Protein 8OP4 (pdb70)

B-factor: mean 85.18, std 29.42, range [14.9, 162.56]

InterPro domains:
  IPR001757 P-type ATPase [TIGR01494] (396-518)
  IPR006544 P-type ATPase, subfamily V [PTHR45630] (15-1251)
  IPR006544 P-type ATPase, subfamily V [TIGR01657] (47-1234)
  IPR008250 P-type ATPase, A domain superfamily [SSF81653] (258-396)
  IPR018303 P-type ATPase, phosphorylation site [PS00154] (499-505)
  IPR023214 HAD superfamily [G3DSA:3.40.50.1000] (712-890)
  IPR023298 P-type ATPase, transmembrane domain superfamily [SSF81665] (165-1255)
  IPR023299 P-type ATPase, cytoplasmic domain N [G3DSA:3.40.1110.10] (525-711)
  IPR023299 P-type ATPase, cytoplasmic domain N [SSF81660] (503-721)
  IPR036412 HAD-like superfamily [SSF56784] (493-882)
  IPR044492 P-type ATPase, haloacid dehalogenase domain [SFLDF00027] (479-1041)
  IPR047820 P5A-type ATPase [cd07543] (174-1193)
  IPR057255 P5A-ATPase, transmembrane helical hairpin [PF23143] (19-91)
  IPR059000 P-type ATPase, A domain [PF00122] (262-395)

Solvent-accessible surface area: 48792 Å² total; per-residue (Å²): 50,124,47,1,86,16,118,86,11,111,38,14,16,8,0,83,45,52,86,109,174,97,15,26,40,35,132,38,44,94,112,66,76,76,86,16,86,132,9,85,119,80,116,138,32,50,118,121,152,12,44,40,127,63,84,7,88,38,90,62,69,44,45,72,43,114,79,51,69,22,98,8,28,11,105,82,31,32,75,57,37,8,130,51,28,6,87,114,33,84,46,48,132,48,3,98,20,0,25,0,29,9,44,89,105,8,26,80,29,77,19,6,141,17,80,136,144,89,29,0,1,80,5,24,57,52,50,4,7,21,50,71,168,123,131,3,0,12,24,4,70,10,36,29,53,42,163,111,93,22,52,0,51,88,1,22,111,21,119,7,12,114,39,95,105,85,15,109,117,18,46,137,33,33,24,59,15,54,20,68,8,84,63,25,73,67,96,81,19,52,131,110,36,30,26,39,55,40,28,33,50,31,65,89,18,10,34,14,14,75,72,6,109,0,136,159,41,4,118,25,26,74,80,75,6,67,73,70,21,24,72,16,0,140,38,57,26,107,40,14,72,87,30,88,48,16,18,28,99,64,44,94,12,65,0,15,20,108,48,134,31,42,105,55,78,4,55,53,0,0,9,17,0,5,0,1,8,50,79,12,126,138,144,19,7,3,4,4,5,1,0,0,4,36,5,32,0,3,0,13,16,35,31,44,11,4,39,74,28,7,38,30,0,57,14,1,72,78,43,93,20,90,22,78,2,73,40,132,44,88,2,74,30,5,12,0,44,0,3,1,58,1,21,30,28,44,94,103,88,15,68,20,75,102,14,98,45,128,0,0,10,0,0,0,5,51,0,3,19,21,1,18,1,0,34,50,2,23,55,5,8,61,15,12,54,82,16,35,66,75,80,90,45,5,61,104,1,7,92,58,1,45,87,41,1,102,60,7,7,171,108,1,90,45,18,1,55,151,116,110,76,126,94,14,79,5,62,16,22,6,58,0,0,37,9,22,0,13,0,29,47,0,10,50,21,51,8,37,12,1,26,88,6,42,52,28,0,46,158,74,17,2,60,24,16,19,22,28,39,0,18,44,0,1,66,0,3,0,0,0,0,5,0,46,5,0,0,1,8,64,108,18,88,22,56,0,1,0,2,60,27,9,48,198,90,70,106,80,117,63,7,0,16,40,123,65,38,48,11,85,104,9,25,3,25,4,5,0,0,2,0,0,1,1,27,2,6,60,21,105,148,36,80,48,25,6,43,30,22,8,65,16,2,6,117,20,1,47,8,98,11,23,184,111,38,23,1,50,12,176,132,77,23,2,67,11,55,0,56,12,107,56,42,12,55,113,39,26,55,60,53,43,4,0,0,2,2,14,0,44,2,29,34,92,163,95,23,131,142,17,108,2,2,0,0,0,0,11,6,5,0,9,15,0,5,96,31,17,82,108,60,20,113,63,0,35,45,0,10,30,51,1,0,59,86,3,0,44,7,21,0,0,0,40,30,54,60,38,75,132,37,79,29,32,77,76,183,95,6,60,52,130,52,126,70,1,5,37,104,0,103,36,9,0,0,0,0,0,64,11,41,52,11,136,37,0,78,86,0,0,60,48,0,6,28,2,8,1,10,1,1,0,0,4,23,13,7,10,13,0,0,4,56,7,0,85,76,0,55,3,2,41,56,92,4,0,2,0,4,1,35,90,20,31,128,171,12,38,115,41,0,0,3,24,12,32,92,64,167,69,151,65,96,30,80,25,64,130,92,15,82,93,93,20,20,131,63,50,0,0,0,0,1,0,54,0,4,90,60,0,107,73,67,101,1,31,103,36,0,1,44,70,1,16,0,1,0,24,3,7,33,123,21,0,59,39,0,0,76,2,1,78,103,44,38,7,46,0,0,0,0,0,9,8,56,38,0,46,20,0,1,82,56,4,31,0,0,0,0,0,30,29,33,101,193,97,21,91,11,1,6,2,1,5,0,1,0,55,50,77,38,0,41,0,0,1,12,0,0,27,15,0,2,12,2,9,2,23,9,12,2,27,10,0,0,15,0,0,9,21,1,4,25,1,35,0,3,9,12,0,10,34,68,48,30,44,3,1,30,42,2,20,10,68,6,16,93,26,17,24,78,0,51,129,17,3,81,190,28,169,26,26,162,26,32,24,76,67,7,4,21,27,62,17,77,11,129,4,0,30,15,0,1,68,17,0,18,52,25,5,30,58,15,3,94,114,0,15,114,21,1,62,135,76,57,118,89,189,135,135,47,125,48,9,20,4,0,0,0,0,0,1,0,8,0,12,1,10,3,7,0,0,26,5,0,11,16,11,134,52,22,17,6,40,31,69,91,18,124,60,6,77,135,23,5,56,31,5,38,56,67,2,48,20,0,4,58,53,133,67,94,121,42,0,115,66,6,112,2,31,112,25,90,114,103,3,38,76,59,3,39,75,14,5,82,102,2,80,72,30,0,110,81,45,3,128,68,24,49,147,102,87,23,37,46,156,18,99,68,3,3,96,28,48,104,76,2,74,116,84,22,145,82,53,124,80,96,90,67,144,130,173,190

Foldseek 3Di:
DLAEPDQFWDDKAQWAWDDPCQFQLHPVLVVCVVVVVCLPPPPPNVCVPQNDVLSVVVVVVVSVVVSVVLVLCLQQPVVSVRVGTTHRPRDDVRGFWMWIDTDPQFFDTDTWTWDDVWIWTADLNFIWTADVVSRHTYGDAWQCNDPQFAFCLCVLQLQFDADPVVLVVQCVRQNWFWLDDDQDDLVVLVVSVCSDVLVVLLVVLLVLCVVVVQDLQSVLSVVVSVVVSSVVSVLVSVVSVLLVLAIADWDWWFWQYNLDTDTDTRRGDGFSIKTFDFQDDPPAAAAAKKFFAAWKWFWFACFAFVEGFTFIQDHCQLPDRRDGDDCPPDRVSRMDAGPIGTQGIGRLHNPRDADPDPGTIIGHTRGHLRTPSSVLSSSLPRTGRDLLPFDPQLVVLLVVQLVLLCVLLVVLLVLCVVVPDDPSVSVSLSVSLNSLQRDSCQRVLLVVLLSVLQVVLVVLVKHFRRSVLLLLLQAFAAEEEAVPLAQFALQWAWPAWADQCFQPDDADPLGAHPDGDHLLQADPQLLVLLLFFARWAAGPVGDIGGRSVNVNSCVSSQWDADHSQKIFHDVPQKGWIKHWDAWADDDLVLFKTKTKIFIAIFGPPPGDTWTEIKMKMKGAVLNLLQAEDDRTPCNVVHVLVLLLQLWAKMFMWMDHPPTPDYCDPCNSVPDDDVVRSHHIGGRTMTTIRTHGDPQLLVQLVQQLQALHQYAYAYQGDPNNQVVSCVVSVNFDAFEWEWAFPGSYPVSLPWTWTAGSVRDDTHTDDLQDADDVCCQPRHEYEYEQSSLVVNPPHDNNLVCLLRYRYYYSHALVRLLVSQQSCVVVPRQYEYEERGPSCLSVQVRGSFYEHQNDDDPSHPAHSSHSMYRNYSHSNSSVSSSLSSQVSQLSSLLCLLQSSLLSLLVSVLSSLCSSQPAGADSLLVSVLVVLLVLLCVLLVDFDKDPGHANFRFDSRNPFCLSVQLSVQLSVLLNVLLVVLSVVQCVVPPGDPDHAADQNNQLSSLSSSLSSLLSSQQSRDDDNRGHHCVVSVSSVVSSVVSVCLSLCCLCVVDVVSCVSSVHDDDDNVSSVVSVVSSVVSSVSSNVSSVVSCVPTRGDDRDPSSDDDPVVVVVVVVVVVVVVVVVD

Structure (mmCIF, N/CA/C/O backbone):
data_8OP4
#
_entry.id   8OP4
#
_cell.length_a   1.00
_cell.length_b   1.00
_cell.length_c   1.00
_cell.angle_alpha   90.00
_cell.angle_beta   90.00
_cell.angle_gamma   90.00
#
_symmetry.space_group_name_H-M   'P 1'
#
loop_
_entity.id
_entity.type
_entity.pdbx_description
1 polymer 'Cation-transporting ATPase-like protein'
2 non-polymer 'PHOSPHOAMINOPHOSPHONIC ACID-ADENYLATE ESTER'
3 non-polymer 'MAGNESIUM ION'
#
loop_
_atom_site.group_PDB
_atom_site.id
_atom_site.type_symbol
_atom_site.label_atom_id
_atom_site.label_alt_id
_atom_site.label_comp_id
_atom_site.label_asym_id
_atom_site.label_entity_id
_atom_site.label_seq_id
_atom_site.pdbx_PDB_ins_code
_atom_site.Cartn_x
_atom_site.Cartn_y
_atom_site.Cartn_z
_atom_site.occupancy
_atom_site.B_iso_or_equiv
_atom_site.auth_seq_id
_atom_site.auth_comp_id
_atom_site.auth_asym_id
_atom_site.auth_atom_id
_atom_site.pdbx_PDB_model_num
ATOM 1 N N . ALA A 1 2 ? 166.72736 123.41851 137.95420 1.000 135.74860 2 ALA A N 1
ATOM 2 C CA . ALA A 1 2 ? 166.89147 122.07958 138.50705 1.000 136.43255 2 ALA A CA 1
ATOM 3 C C . ALA A 1 2 ? 166.92500 121.03294 137.39795 1.000 138.11400 2 ALA A C 1
ATOM 4 O O . ALA A 1 2 ? 166.16562 121.12314 136.43530 1.000 138.16386 2 ALA A O 1
ATOM 6 N N . PRO A 1 3 ? 167.81556 120.04361 137.52396 1.000 134.40510 3 PRO A N 1
ATOM 7 C CA . PRO A 1 3 ? 167.85583 118.96678 136.52129 1.000 132.03420 3 PRO A CA 1
ATOM 8 C C . PRO A 1 3 ? 166.67818 118.00913 136.59945 1.000 132.99093 3 PRO A C 1
ATOM 9 O O . PRO A 1 3 ? 166.46307 117.25092 135.64627 1.000 132.42838 3 PRO A O 1
ATOM 13 N N . LEU A 1 4 ? 165.91848 118.00705 137.69919 1.000 127.32331 4 LEU A N 1
ATOM 14 C CA . LEU A 1 4 ? 164.80214 117.07407 137.82466 1.000 125.74657 4 LEU A CA 1
ATOM 15 C C . LEU A 1 4 ? 163.61794 117.49622 136.96222 1.000 126.35593 4 LEU A C 1
ATOM 16 O O . LEU A 1 4 ? 162.96691 116.64992 136.33940 1.000 127.10535 4 LEU A O 1
ATOM 21 N N . VAL A 1 5 ? 163.31500 118.79094 136.91833 1.000 116.36149 5 VAL A N 1
ATOM 22 C CA . VAL A 1 5 ? 162.26335 119.32771 136.06038 1.000 115.10726 5 VAL A CA 1
ATOM 23 C C . VAL A 1 5 ? 162.92277 120.30393 135.09769 1.000 115.61820 5 VAL A C 1
ATOM 24 O O . VAL A 1 5 ? 163.41757 121.35854 135.51514 1.000 118.09893 5 VAL A O 1
ATOM 28 N N . ASP A 1 6 ? 162.92070 119.96457 133.80865 1.000 111.05558 6 ASP A N 1
ATOM 29 C CA . ASP A 1 6 ? 163.63781 120.74122 132.79849 1.000 114.10166 6 ASP A CA 1
ATOM 30 C C . ASP A 1 6 ? 162.67772 121.74502 132.16493 1.000 112.54957 6 ASP A C 1
ATOM 31 O O . ASP A 1 6 ? 162.23496 121.59891 131.02607 1.000 112.08400 6 ASP A O 1
ATOM 36 N N . ASN A 1 7 ? 162.35554 122.78295 132.92889 1.000 111.43947 7 ASN A N 1
ATOM 37 C CA . ASN A 1 7 ? 161.59447 123.92435 132.44983 1.000 112.12875 7 ASN A CA 1
ATOM 38 C C . ASN A 1 7 ? 162.30033 125.21082 132.84969 1.000 111.66476 7 ASN A C 1
ATOM 39 O O . ASN A 1 7 ? 162.97658 125.25490 133.88261 1.000 110.18185 7 ASN A O 1
ATOM 44 N N . PRO A 1 8 ? 162.18065 126.26912 132.03786 1.000 111.11478 8 PRO A N 1
ATOM 45 C CA . PRO A 1 8 ? 162.80725 127.55065 132.40610 1.000 111.48534 8 PRO A CA 1
ATOM 46 C C . PRO A 1 8 ? 162.17854 128.22770 133.61289 1.000 111.15626 8 PRO A C 1
ATOM 47 O O . PRO A 1 8 ? 162.83478 129.07370 134.23234 1.000 112.00470 8 PRO A O 1
ATOM 51 N N . GLN A 1 9 ? 160.94031 127.89133 133.96780 1.000 108.45312 9 GLN A N 1
ATOM 52 C CA . GLN A 1 9 ? 160.24094 128.53871 135.06807 1.000 108.69839 9 GLN A CA 1
ATOM 53 C C . GLN A 1 9 ? 160.25793 127.71471 136.34902 1.000 107.68457 9 GLN A C 1
ATOM 54 O O . GLN A 1 9 ? 159.51291 128.02743 137.28214 1.000 105.50538 9 GLN A O 1
ATOM 60 N N . ILE A 1 10 ? 161.08251 126.67340 136.41673 1.000 107.68121 10 ILE A N 1
ATOM 61 C CA . ILE A 1 10 ? 161.19350 125.82402 137.59742 1.000 107.30677 10 ILE A CA 1
ATOM 62 C C . ILE A 1 10 ? 162.59957 125.97729 138.15915 1.000 109.43785 10 ILE A C 1
ATOM 63 O O . ILE A 1 10 ? 163.58642 125.68231 137.47348 1.000 109.89180 10 ILE A O 1
ATOM 68 N N . LYS A 1 11 ? 162.69028 126.43308 139.40841 1.000 107.81798 11 LYS A N 1
ATOM 69 C CA . LYS A 1 11 ? 163.97753 126.67965 140.05062 1.000 103.47019 11 LYS A CA 1
ATOM 70 C C . LYS A 1 11 ? 164.48381 125.44562 140.79281 1.000 101.99411 11 LYS A C 1
ATOM 71 O O . LYS A 1 11 ? 165.60072 124.98009 140.54747 1.000 105.34666 11 LYS A O 1
ATOM 77 N N . SER A 1 12 ? 163.67455 124.90925 141.70168 1.000 102.84241 12 SER A N 1
ATOM 78 C CA . SER A 1 12 ? 164.06420 123.77209 142.52091 1.000 106.60411 12 SER A CA 1
ATOM 79 C C . SER A 1 12 ? 163.02167 122.67179 142.41351 1.000 107.73683 12 SER A C 1
ATOM 80 O O . SER A 1 12 ? 161.81709 122.93962 142.42063 1.000 110.58139 12 SER A O 1
ATOM 83 N N . ALA A 1 13 ? 163.49447 121.43296 142.32507 1.000 109.59599 13 ALA A N 1
ATOM 84 C CA . ALA A 1 13 ? 162.62604 120.26698 142.29069 1.000 107.94885 13 ALA A CA 1
ATOM 85 C C . ALA A 1 13 ? 163.26045 119.17204 143.12827 1.000 108.25888 13 ALA A C 1
ATOM 86 O O . ALA A 1 13 ? 164.42699 118.82789 142.91949 1.000 111.09355 13 ALA A O 1
ATOM 88 N N . GLU A 1 14 ? 162.49925 118.63138 144.07424 1.000 107.78908 14 GLU A N 1
ATOM 89 C CA . GLU A 1 14 ? 163.03260 117.60578 144.96216 1.000 106.34546 14 GLU A CA 1
ATOM 90 C C . GLU A 1 14 ? 162.00665 116.50001 145.15091 1.000 109.87955 14 GLU A C 1
ATOM 91 O O . GLU A 1 14 ? 160.85969 116.77139 145.50941 1.000 115.42290 14 GLU A O 1
ATOM 97 N N . LEU A 1 15 ? 162.42627 115.25350 144.92973 1.000 108.92363 15 LEU A N 1
ATOM 98 C CA . LEU A 1 15 ? 161.51797 114.10489 144.96282 1.000 108.20507 15 LEU A CA 1
ATOM 99 C C . LEU A 1 15 ? 161.36086 113.60693 146.40101 1.000 111.11688 15 LEU A C 1
ATOM 100 O O . LEU A 1 15 ? 162.12377 112.77829 146.89926 1.000 112.60696 15 LEU A O 1
ATOM 105 N N . LEU A 1 16 ? 160.33106 114.12623 147.06748 1.000 111.66914 16 LEU A N 1
ATOM 106 C CA . LEU A 1 16 ? 160.05226 113.76215 148.44940 1.000 108.32480 16 LEU A CA 1
ATOM 107 C C . LEU A 1 16 ? 159.35034 112.40661 148.53028 1.000 108.84403 16 LEU A C 1
ATOM 108 O O . LEU A 1 16 ? 158.97823 111.79766 147.52330 1.000 111.60329 16 LEU A O 1
ATOM 113 N N . ARG A 1 17 ? 159.17474 111.93751 149.76604 1.000 116.54761 17 ARG A N 1
ATOM 114 C CA . ARG A 1 17 ? 158.35549 110.77530 150.07955 1.000 119.67781 17 ARG A CA 1
ATOM 115 C C . ARG A 1 17 ? 157.62230 111.04684 151.38779 1.000 119.16846 17 ARG A C 1
ATOM 116 O O . ARG A 1 17 ? 158.26915 111.35029 152.40566 1.000 118.05207 17 ARG A O 1
ATOM 124 N N . PRO A 1 18 ? 156.29125 110.95433 151.40801 1.000 122.07987 18 PRO A N 1
ATOM 125 C CA . PRO A 1 18 ? 155.54497 111.28986 152.62736 1.000 121.80309 18 PRO A CA 1
ATOM 126 C C . PRO A 1 18 ? 155.72830 110.24956 153.72270 1.000 124.75513 18 PRO A C 1
ATOM 127 O O . PRO A 1 18 ? 155.85356 109.05148 153.45864 1.000 123.62191 18 PRO A O 1
ATOM 131 N N . LEU A 1 19 ? 155.74422 110.72845 154.96511 1.000 128.71219 19 LEU A N 1
ATOM 132 C CA . LEU A 1 19 ? 155.87339 110.03716 156.23930 1.000 125.44540 19 LEU A CA 1
ATOM 133 C C . LEU A 1 19 ? 154.50563 109.83803 156.88037 1.000 126.05100 19 LEU A C 1
ATOM 134 O O . LEU A 1 19 ? 153.55549 110.55517 156.54504 1.000 125.28287 19 LEU A O 1
ATOM 139 N N . PRO A 1 20 ? 154.36310 108.86407 157.78295 1.000 131.48520 20 PRO A N 1
ATOM 140 C CA . PRO A 1 20 ? 153.12891 108.76995 158.57168 1.000 130.19372 20 PRO A CA 1
ATOM 141 C C . PRO A 1 20 ? 152.97612 109.94813 159.52425 1.000 132.47811 20 PRO A C 1
ATOM 142 O O . PRO A 1 20 ? 153.92551 110.68918 159.79205 1.000 132.69163 20 PRO A O 1
ATOM 146 N N . LEU A 1 21 ? 151.75058 110.11107 160.03435 1.000 133.85413 21 LEU A N 1
ATOM 147 C CA . LEU A 1 21 ? 151.41942 111.26723 160.86461 1.000 132.41672 21 LEU A CA 1
ATOM 148 C C . LEU A 1 21 ? 152.14177 111.22857 162.20745 1.000 130.50910 21 LEU A C 1
ATOM 149 O O . LEU A 1 21 ? 152.42674 112.27637 162.79906 1.000 129.77960 21 LEU A O 1
ATOM 154 N N . TYR A 1 22 ? 152.45846 110.02842 162.69921 1.000 129.88770 22 TYR A N 1
ATOM 155 C CA . TYR A 1 22 ? 153.16558 109.90932 163.96932 1.000 131.24739 22 TYR A CA 1
ATOM 156 C C . TYR A 1 22 ? 154.63488 110.29484 163.85451 1.000 132.35659 22 TYR A C 1
ATOM 157 O O . TYR A 1 22 ? 155.27380 110.57558 164.87488 1.000 131.88764 22 TYR A O 1
ATOM 166 N N . GLN A 1 23 ? 155.18519 110.31582 162.64196 1.000 132.79001 23 GLN A N 1
ATOM 167 C CA . GLN A 1 23 ? 156.57180 110.69759 162.41400 1.000 133.23313 23 GLN A CA 1
ATOM 168 C C . GLN A 1 23 ? 156.72775 112.15272 161.99334 1.000 131.20177 23 GLN A C 1
ATOM 169 O O . GLN A 1 23 ? 157.84277 112.57048 161.66497 1.000 129.72739 23 GLN A O 1
ATOM 175 N N . HIS A 1 24 ? 155.64400 112.92517 161.98430 1.000 121.38017 24 HIS A N 1
ATOM 176 C CA . HIS A 1 24 ? 155.71583 114.32862 161.60417 1.000 120.56339 24 HIS A CA 1
AT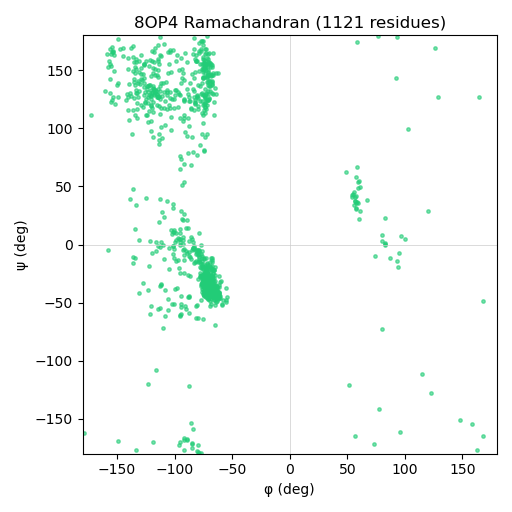OM 177 C C . HIS A 1 24 ? 156.42118 115.14621 162.68072 1.000 122.01555 24 HIS A C 1
ATOM 178 O O . HIS A 1 24 ? 156.30911 114.86907 163.87754 1.000 126.34148 24 HIS A O 1
ATOM 185 N N . ALA A 1 25 ? 157.14680 116.17722 162.24043 1.000 113.29727 25 ALA A N 1
ATOM 186 C CA . ALA A 1 25 ? 157.94907 116.98120 163.15504 1.000 114.93549 25 ALA A CA 1
ATOM 187 C C . ALA A 1 25 ? 157.11912 117.92771 164.01207 1.000 114.57911 25 ALA A C 1
ATOM 188 O O . ALA A 1 25 ? 157.66251 118.51142 164.95516 1.000 115.43594 25 ALA A O 1
ATOM 190 N N . TYR A 1 26 ? 155.83668 118.10904 163.71047 1.000 108.62354 26 TYR A N 1
ATOM 191 C CA . TYR A 1 26 ? 154.93655 118.81464 164.60943 1.000 106.14508 26 TYR A CA 1
ATOM 192 C C . TYR A 1 26 ? 154.16399 117.86171 165.50911 1.000 106.84101 26 TYR A C 1
ATOM 193 O O . TYR A 1 26 ? 153.22794 118.29092 166.19072 1.000 108.51546 26 TYR A O 1
ATOM 202 N N . VAL A 1 27 ? 154.52903 116.57977 165.51789 1.000 116.33577 27 VAL A N 1
ATOM 203 C CA . VAL A 1 27 ? 153.85769 115.59093 166.35209 1.000 117.38367 27 VAL A CA 1
ATOM 204 C C . VAL A 1 27 ? 154.86166 114.93952 167.29481 1.000 118.31890 27 VAL A C 1
ATOM 205 O O . VAL A 1 27 ? 154.71626 115.03471 168.51705 1.000 122.47938 27 VAL A O 1
ATOM 209 N N . TRP A 1 28 ? 155.88832 114.28752 166.73258 1.000 122.35298 28 TRP A N 1
ATOM 210 C CA . TRP A 1 28 ? 156.76739 113.42556 167.52848 1.000 123.48682 28 TRP A CA 1
ATOM 211 C C . TRP A 1 28 ? 157.60297 114.12707 168.61109 1.000 123.69070 28 TRP A C 1
ATOM 212 O O . TRP A 1 28 ? 157.63768 113.59856 169.73785 1.000 125.32652 28 TRP A O 1
ATOM 223 N N . PRO A 1 29 ? 158.28177 115.27562 168.38961 1.000 125.08049 29 PRO A N 1
ATOM 224 C CA . PRO A 1 29 ? 159.08339 115.81199 169.50569 1.000 128.52093 29 PRO A CA 1
ATOM 225 C C . PRO A 1 29 ? 158.23813 116.45430 170.59186 1.000 129.88997 29 PRO A C 1
ATOM 226 O O . PRO A 1 29 ? 158.62642 116.43314 171.76641 1.000 129.89183 29 PRO A O 1
ATOM 230 N N . TYR A 1 30 ? 157.07101 116.98915 170.24412 1.000 122.36193 30 TYR A N 1
ATOM 231 C CA . TYR A 1 30 ? 156.20085 117.56643 171.25657 1.000 118.84936 30 TYR A CA 1
ATOM 232 C C . TYR A 1 30 ? 155.48305 116.48429 172.05202 1.000 119.11270 30 TYR A C 1
ATOM 233 O O . TYR A 1 30 ? 155.25444 116.65761 173.25340 1.000 121.30471 30 TYR A O 1
ATOM 242 N N . VAL A 1 31 ? 155.17189 115.35095 171.41412 1.000 128.03713 31 VAL A N 1
ATOM 243 C CA . VAL A 1 31 ? 154.70810 114.16771 172.13738 1.000 129.39441 31 VAL A CA 1
ATOM 244 C C . VAL A 1 31 ? 155.80880 113.64114 173.05415 1.000 130.07502 31 VAL A C 1
ATOM 245 O O . VAL A 1 31 ? 155.53158 113.18371 174.17150 1.000 129.42386 31 VAL A O 1
ATOM 249 N N . ILE A 1 32 ? 157.07130 113.74072 172.62091 1.000 132.40318 32 ILE A N 1
ATOM 250 C CA . ILE A 1 32 ? 158.20021 113.33633 173.45931 1.000 132.39318 32 ILE A CA 1
ATOM 251 C C . ILE A 1 32 ? 158.32190 114.23612 174.69235 1.000 131.15106 32 ILE A C 1
ATOM 252 O O . ILE A 1 32 ? 158.50676 113.74784 175.81479 1.000 129.73971 32 ILE A O 1
ATOM 257 N N . VAL A 1 33 ? 158.18283 115.55596 174.51734 1.000 135.67009 33 VAL A N 1
ATOM 258 C CA . VAL A 1 33 ? 158.39225 116.47573 175.63951 1.000 137.03799 33 VAL A CA 1
ATOM 259 C C . VAL A 1 33 ? 157.13481 116.76730 176.45409 1.000 135.27788 33 VAL A C 1
ATOM 260 O O . VAL A 1 33 ? 157.22664 117.47710 177.46826 1.000 134.73168 33 VAL A O 1
ATOM 264 N N . TRP A 1 34 ? 155.96651 116.27326 176.03816 1.000 133.30699 34 TRP A N 1
ATOM 265 C CA . TRP A 1 34 ? 154.76675 116.41576 176.86578 1.000 131.51558 34 TRP A CA 1
ATOM 266 C C . TRP A 1 34 ? 154.82275 115.71287 178.23104 1.000 133.01790 34 TRP A C 1
ATOM 267 O O . TRP A 1 34 ? 154.38030 116.33727 179.21367 1.000 132.86493 34 TRP A O 1
ATOM 278 N N . PRO A 1 35 ? 155.29949 114.45680 178.38649 1.000 143.98632 35 PRO A N 1
ATOM 279 C CA . PRO A 1 35 ? 155.38211 113.89607 179.74916 1.000 144.39887 35 PRO A CA 1
ATOM 280 C C . PRO A 1 35 ? 156.39877 114.57504 180.65202 1.000 145.22548 35 PRO A C 1
ATOM 281 O O . PRO A 1 35 ? 156.28671 114.42680 181.87295 1.000 143.74712 35 PRO A O 1
ATOM 285 N N . VAL A 1 36 ? 157.36736 115.31591 180.10438 1.000 150.97500 36 VAL A N 1
ATOM 286 C CA . VAL A 1 36 ? 158.26596 116.11146 180.94083 1.000 151.10097 36 VAL A CA 1
ATOM 287 C C . VAL A 1 36 ? 157.48330 117.20431 181.66228 1.000 150.68153 36 VAL A C 1
ATOM 288 O O . VAL A 1 36 ? 157.58898 117.37003 182.88564 1.000 149.91648 36 VAL A O 1
ATOM 292 N N . PHE A 1 37 ? 156.63890 117.92715 180.91986 1.000 143.31881 37 PHE A N 1
ATOM 293 C CA . PHE A 1 37 ? 155.76982 118.92254 181.53762 1.000 142.31170 37 PHE A CA 1
ATOM 294 C C . PHE A 1 37 ? 154.69876 118.27691 182.40891 1.000 143.36345 37 PHE A C 1
ATOM 295 O O . PHE A 1 37 ? 154.27201 118.87745 183.40033 1.000 144.52996 37 PHE A O 1
ATOM 303 N N . LEU A 1 38 ? 154.26296 117.05942 182.06795 1.000 152.85356 38 LEU A N 1
ATOM 304 C CA . LEU A 1 38 ? 153.28414 116.36381 182.90223 1.000 153.76561 38 LEU A CA 1
ATOM 305 C C . LEU A 1 38 ? 153.87994 115.99439 184.26135 1.000 153.02598 38 LEU A C 1
ATOM 306 O O . LEU A 1 38 ? 153.24887 116.19963 185.30850 1.000 151.04307 38 LEU A O 1
ATOM 311 N N . ARG A 1 39 ? 155.10977 115.46795 184.25960 1.000 153.93720 39 ARG A N 1
ATOM 312 C CA . ARG A 1 39 ? 155.82295 115.15844 185.49476 1.000 155.13233 39 ARG A CA 1
ATOM 313 C C . ARG A 1 39 ? 156.17367 116.42619 186.26674 1.000 155.09060 39 ARG A C 1
ATOM 314 O O . ARG A 1 39 ? 156.25482 116.39869 187.49993 1.000 155.20509 39 ARG A O 1
ATOM 322 N N . VAL A 1 40 ? 156.37724 117.54245 185.56300 1.000 155.11832 40 VAL A N 1
ATOM 323 C CA . VAL A 1 40 ? 156.51014 118.83136 186.23700 1.000 154.56193 40 VAL A CA 1
ATOM 324 C C . VAL A 1 40 ? 155.20146 119.21429 186.92933 1.000 154.37704 40 VAL A C 1
ATOM 325 O O . VAL A 1 40 ? 155.20055 119.65797 188.08553 1.000 153.96209 40 VAL A O 1
ATOM 329 N N . TYR A 1 41 ? 154.06611 118.99455 186.26046 1.000 152.59345 41 TYR A N 1
ATOM 330 C CA . TYR A 1 41 ? 152.80186 119.54052 186.74445 1.000 152.44312 41 TYR A CA 1
ATOM 331 C C . TYR A 1 41 ? 152.19375 118.70640 187.87003 1.000 153.04588 41 TYR A C 1
ATOM 332 O O . TYR A 1 41 ? 152.03876 119.20430 188.99088 1.000 153.76405 41 TYR A O 1
ATOM 341 N N . LEU A 1 42 ? 151.82132 117.44652 187.60023 1.000 157.91577 42 LEU A N 1
ATOM 342 C CA . LEU A 1 42 ? 151.08374 116.69278 188.61932 1.000 157.62285 42 LEU A CA 1
ATOM 343 C C . LEU A 1 42 ? 151.99043 116.22553 189.75369 1.000 158.02673 42 LEU A C 1
ATOM 344 O O . LEU A 1 42 ? 151.61055 116.29711 190.92807 1.000 156.84409 42 LEU A O 1
ATOM 349 N N . THR A 1 43 ? 153.18534 115.74004 189.43213 1.000 159.70278 43 THR A N 1
ATOM 350 C CA . THR A 1 43 ? 154.12760 115.34716 190.47116 1.000 159.05101 43 THR A CA 1
ATOM 351 C C . THR A 1 43 ? 154.75270 116.59754 191.07954 1.000 159.69657 43 THR A C 1
ATOM 352 O O . THR A 1 43 ? 155.22740 117.47915 190.35631 1.000 159.51777 43 THR A O 1
ATOM 356 N N . GLN A 1 44 ? 154.75211 116.67281 192.40976 1.000 160.14510 44 GLN A N 1
ATOM 357 C CA . GLN A 1 44 ? 155.19381 117.86679 193.11929 1.000 159.30650 44 GLN A CA 1
ATOM 358 C C . GLN A 1 44 ? 156.72117 117.95291 193.13020 1.000 159.58372 44 GLN A C 1
ATOM 359 O O . GLN A 1 44 ? 157.41726 117.14025 192.51228 1.000 159.16323 44 GLN A O 1
ATOM 365 N N . GLU A 1 45 ? 157.22943 119.01709 193.78382 1.000 160.40308 45 GLU A N 1
ATOM 366 C CA . GLU A 1 45 ? 158.62130 119.46528 193.95622 1.000 160.90145 45 GLU A CA 1
ATOM 367 C C . GLU A 1 45 ? 159.15837 120.07835 192.65211 1.000 161.62915 45 GLU A C 1
ATOM 368 O O . GLU A 1 45 ? 160.18475 120.76786 192.64751 1.000 160.54918 45 GLU A O 1
ATOM 374 N N . LEU A 1 46 ? 158.41013 119.93527 191.55584 1.000 162.56306 46 LEU A N 1
ATOM 375 C CA . LEU A 1 46 ? 158.71297 120.67711 190.33906 1.000 161.79927 46 LEU A CA 1
ATOM 376 C C . LEU A 1 46 ? 157.65760 121.74082 190.06999 1.000 161.41914 46 LEU A C 1
ATOM 377 O O . LEU A 1 46 ? 157.74760 122.46629 189.07293 1.000 161.62848 46 LEU A O 1
ATOM 382 N N . TYR A 1 47 ? 156.64846 121.83562 190.94065 1.000 153.70606 47 TYR A N 1
ATOM 383 C CA . TYR A 1 47 ? 155.64906 122.89154 190.81918 1.000 153.59716 47 TYR A CA 1
ATOM 384 C C . TYR A 1 47 ? 156.24583 124.25180 191.15789 1.000 153.81103 47 TYR A C 1
ATOM 385 O O . TYR A 1 47 ? 155.85767 125.27044 190.57670 1.000 151.55752 47 TYR A O 1
ATOM 394 N N . ASP A 1 48 ? 157.18294 124.29116 192.10213 1.000 161.67831 48 ASP A N 1
ATOM 395 C CA . ASP A 1 48 ? 157.86165 125.52452 192.47426 1.000 161.68758 48 ASP A CA 1
ATOM 396 C C . ASP A 1 48 ? 159.28038 125.60886 191.92772 1.000 160.03471 48 ASP A C 1
ATOM 397 O O . ASP A 1 48 ? 159.94434 126.63171 192.12199 1.000 159.44710 48 ASP A O 1
ATOM 402 N N . LYS A 1 49 ? 159.76093 124.56158 191.25465 1.000 155.25705 49 LYS A N 1
ATOM 403 C CA . LYS A 1 49 ? 161.11708 124.55412 190.72018 1.000 156.38432 49 LYS A CA 1
ATOM 404 C C . LYS A 1 49 ? 161.27700 125.43413 189.48667 1.000 156.24620 49 LYS A C 1
ATOM 405 O O . LYS A 1 49 ? 162.25836 126.18157 189.40550 1.000 155.11942 49 LYS A O 1
ATOM 411 N N . TYR A 1 50 ? 160.33595 125.38849 188.54358 1.000 151.01124 50 TYR A N 1
ATOM 412 C CA . TYR A 1 50 ? 160.50608 126.09849 187.28150 1.000 150.47466 50 TYR A CA 1
ATOM 413 C C . TYR A 1 50 ? 159.37186 127.08115 187.01521 1.000 151.05785 50 TYR A C 1
ATOM 414 O O . TYR A 1 50 ? 159.60642 128.17978 186.50204 1.000 150.50128 50 TYR A O 1
ATOM 423 N N . ILE A 1 51 ? 158.14206 126.70039 187.35638 1.000 149.04409 51 ILE A N 1
ATOM 424 C CA . ILE A 1 51 ? 156.98916 127.54751 187.05844 1.000 149.11546 51 ILE A CA 1
ATOM 425 C C . ILE A 1 51 ? 156.63277 128.43064 188.25355 1.000 150.02520 51 ILE A C 1
ATOM 426 O O . ILE A 1 51 ? 156.64386 129.66322 188.15351 1.000 150.51621 51 ILE A O 1
ATOM 431 N N . GLY A 1 52 ? 156.32020 127.82431 189.39791 1.000 152.36348 52 GLY A N 1
ATOM 432 C CA . GLY A 1 52 ? 156.11876 128.54808 190.63393 1.000 152.19901 52 GLY A CA 1
ATOM 433 C C . GLY A 1 52 ? 154.68207 128.92080 190.94422 1.000 152.70457 52 GLY A C 1
ATOM 434 O O . GLY A 1 52 ? 154.37465 129.20555 192.10745 1.000 153.53993 52 GLY A O 1
ATOM 435 N N . ALA A 1 53 ? 153.79643 128.92249 189.94955 1.000 150.39692 53 ALA A N 1
ATOM 436 C CA . ALA A 1 53 ? 152.41759 129.33874 190.17188 1.000 149.80377 53 ALA A CA 1
ATOM 437 C C . ALA A 1 53 ? 151.52202 128.69435 189.12548 1.000 150.39002 53 ALA A C 1
ATOM 438 O O . ALA A 1 53 ? 151.99248 128.20130 188.09704 1.000 151.79122 53 ALA A O 1
ATOM 440 N N . GLN A 1 54 ? 150.21478 128.70697 189.40556 1.000 141.66976 54 GLN A N 1
ATOM 441 C CA . GLN A 1 54 ? 149.25289 128.16823 188.44934 1.000 141.88399 54 GLN A CA 1
ATOM 442 C C . GLN A 1 54 ? 149.05555 129.10490 187.26216 1.000 140.80503 54 GLN A C 1
ATOM 443 O O . GLN A 1 54 ? 148.69772 128.64928 186.16933 1.000 139.50128 54 GLN A O 1
ATOM 449 N N . GLU A 1 55 ? 149.29407 130.40681 187.44676 1.000 134.69020 55 GLU A N 1
ATOM 450 C CA . GLU A 1 55 ? 149.27322 131.32255 186.31181 1.000 134.61298 55 GLU A CA 1
ATOM 451 C C . GLU A 1 55 ? 150.48684 131.10346 185.41860 1.000 135.01525 55 GLU A C 1
ATOM 452 O O . GLU A 1 55 ? 150.38333 131.18064 184.18912 1.000 136.64840 55 GLU A O 1
ATOM 458 N N . TRP A 1 56 ? 151.64157 130.80354 186.02082 1.000 129.87571 56 TRP A N 1
ATOM 459 C CA . TRP A 1 56 ? 152.80531 130.39516 185.24133 1.000 130.72329 56 TRP A CA 1
ATOM 460 C C . TRP A 1 56 ? 152.57781 129.04790 184.56644 1.000 132.45540 56 TRP A C 1
ATOM 461 O O . TRP A 1 56 ? 153.09143 128.81359 183.46599 1.000 130.98087 56 TRP A O 1
ATOM 472 N N . THR A 1 57 ? 151.80704 128.16107 185.20635 1.000 137.59989 57 THR A N 1
ATOM 473 C CA . THR A 1 57 ? 151.42639 126.89814 184.57886 1.000 133.91867 57 THR A CA 1
ATOM 474 C C . THR A 1 57 ? 150.54821 127.13341 183.35547 1.000 134.53576 57 THR A C 1
ATOM 475 O O . THR A 1 57 ? 150.73325 126.48908 182.31555 1.000 136.13856 57 THR A O 1
ATOM 479 N N . PHE A 1 58 ? 149.59713 128.06776 183.45946 1.000 124.22430 58 PHE A N 1
ATOM 480 C CA . PHE A 1 58 ? 148.76198 128.42203 182.31459 1.000 122.73215 58 PHE A CA 1
ATOM 481 C C . PHE A 1 58 ? 149.57928 129.08980 181.21466 1.000 119.39037 58 PHE A C 1
ATOM 482 O O . PHE A 1 58 ? 149.32069 128.86994 180.02576 1.000 122.48260 58 PHE A O 1
ATOM 490 N N . VAL A 1 59 ? 150.57495 129.89565 181.59857 1.000 117.75204 59 VAL A N 1
ATOM 491 C CA . VAL A 1 59 ? 151.47591 130.52234 180.63139 1.000 121.47545 59 VAL A CA 1
ATOM 492 C C . VAL A 1 59 ? 152.28197 129.46407 179.88190 1.000 123.24632 59 VAL A C 1
ATOM 493 O O . VAL A 1 59 ? 152.41915 129.52356 178.65304 1.000 123.14750 59 VAL A O 1
ATOM 497 N N . TRP A 1 60 ? 152.78868 128.45790 180.60253 1.000 126.40757 60 TRP A N 1
ATOM 498 C CA . TRP A 1 60 ? 153.55841 127.39196 179.96338 1.000 125.28822 60 TRP A CA 1
ATOM 499 C C . TRP A 1 60 ? 152.67781 126.50887 179.08201 1.000 125.23084 60 TRP A C 1
ATOM 500 O O . TRP A 1 60 ? 153.11887 126.05750 178.01821 1.000 125.50009 60 TRP A O 1
ATOM 511 N N . ILE A 1 61 ? 151.43081 126.26337 179.50264 1.000 116.30466 61 ILE A N 1
ATOM 512 C CA . ILE A 1 61 ? 150.48334 125.50116 178.68674 1.000 110.76612 61 ILE A CA 1
ATOM 513 C C . ILE A 1 61 ? 150.16350 126.25070 177.39626 1.000 109.51145 61 ILE A C 1
ATOM 514 O O . ILE A 1 61 ? 150.15165 125.66279 176.30281 1.000 111.86733 61 ILE A O 1
ATOM 519 N N . ILE A 1 62 ? 149.93840 127.56600 177.50425 1.000 102.93125 62 ILE A N 1
ATOM 520 C CA . ILE A 1 62 ? 149.66493 128.40625 176.34044 1.000 103.34805 62 ILE A CA 1
ATOM 521 C C . ILE A 1 62 ? 150.87434 128.44559 175.41137 1.000 105.33477 62 ILE A C 1
ATOM 522 O O . ILE A 1 62 ? 150.73155 128.36959 174.18608 1.000 110.48947 62 ILE A O 1
ATOM 527 N N . SER A 1 63 ? 152.08316 128.49946 175.98158 1.000 103.09119 63 SER A N 1
ATOM 528 C CA . SER A 1 63 ? 153.30219 128.51600 175.17441 1.000 105.91074 63 SER A CA 1
ATOM 529 C C . SER A 1 63 ? 153.52179 127.19405 174.44108 1.000 107.14306 63 SER A C 1
ATOM 530 O O . SER A 1 63 ? 153.92133 127.19295 173.27104 1.000 106.63137 63 SER A O 1
ATOM 533 N N . ILE A 1 64 ? 153.25526 126.06284 175.10343 1.000 103.83866 64 ILE A N 1
ATOM 534 C CA . ILE A 1 64 ? 153.42464 124.75850 174.46191 1.000 102.44363 64 ILE A CA 1
ATOM 535 C C . ILE A 1 64 ? 152.38879 124.55831 173.35604 1.000 99.19853 64 ILE A C 1
ATOM 536 O O . ILE A 1 64 ? 152.71935 124.09053 172.25553 1.000 102.52088 64 ILE A O 1
ATOM 541 N N . VAL A 1 65 ? 151.13289 124.94244 173.61536 1.000 91.82341 65 VAL A N 1
ATOM 542 C CA . VAL A 1 65 ? 150.07897 124.85115 172.60467 1.000 90.82905 65 VAL A CA 1
ATOM 543 C C . VAL A 1 65 ? 150.36860 125.78256 171.42690 1.000 92.59937 65 VAL A C 1
ATOM 544 O O . VAL A 1 65 ? 150.17356 125.40482 170.26102 1.000 98.29991 65 VAL A O 1
ATOM 548 N N . THR A 1 66 ? 150.88520 126.98340 171.70725 1.000 91.39643 66 THR A N 1
ATOM 549 C CA . THR A 1 66 ? 151.27761 127.94053 170.67990 1.000 93.51291 66 THR A CA 1
ATOM 550 C C . THR A 1 66 ? 152.42425 127.40907 169.82656 1.000 94.60014 66 THR A C 1
ATOM 551 O O . THR A 1 66 ? 152.39066 127.53725 168.59973 1.000 99.66195 66 THR A O 1
ATOM 555 N N . PHE A 1 67 ? 153.41836 126.76792 170.44938 1.000 92.21307 67 PHE A N 1
ATOM 556 C CA . PHE A 1 67 ? 154.52378 126.19449 169.68534 1.000 94.89314 67 PHE A CA 1
ATOM 557 C C . PHE A 1 67 ? 154.06765 125.01359 168.83429 1.000 98.89541 67 PHE A C 1
ATOM 558 O O . PHE A 1 67 ? 154.54201 124.84002 167.70458 1.000 99.85608 67 PHE A O 1
ATOM 566 N N . GLN A 1 68 ? 153.12925 124.20761 169.34684 1.000 95.49814 68 GLN A N 1
ATOM 567 C CA . GLN A 1 68 ? 152.60258 123.09181 168.56116 1.000 91.39616 68 GLN A CA 1
ATOM 568 C C . GLN A 1 68 ? 151.80309 123.58210 167.35744 1.000 89.55729 68 GLN A C 1
ATOM 569 O O . GLN A 1 68 ? 151.99778 123.09845 166.23234 1.000 93.74630 68 GLN A O 1
ATOM 575 N N . THR A 1 69 ? 150.93431 124.57631 167.55965 1.000 76.96923 69 THR A N 1
ATOM 576 C CA . THR A 1 69 ? 150.15022 125.07931 166.43668 1.000 78.63378 69 THR A CA 1
ATOM 577 C C . THR A 1 69 ? 151.00945 125.91007 165.48506 1.000 85.53458 69 THR A C 1
ATOM 578 O O . THR A 1 69 ? 150.71623 125.97797 164.28949 1.000 92.48418 69 THR A O 1
ATOM 582 N N . LEU A 1 70 ? 152.11979 126.47844 165.96980 1.000 85.98273 70 LEU A N 1
ATOM 583 C CA . LEU A 1 70 ? 153.03915 127.17441 165.07702 1.000 86.05243 70 LEU A CA 1
ATOM 584 C C . LEU A 1 70 ? 153.83630 126.19683 164.22819 1.000 86.12430 70 LEU A C 1
ATOM 585 O O . LEU A 1 70 ? 154.06719 126.45607 163.04229 1.000 89.83732 70 LEU A O 1
ATOM 590 N N . THR A 1 71 ? 154.24871 125.06671 164.81004 1.000 83.97130 71 THR A N 1
ATOM 591 C CA . THR A 1 71 ? 154.91572 124.03056 164.02980 1.000 84.07141 71 THR A CA 1
ATOM 592 C C . THR A 1 71 ? 153.95395 123.38552 163.03825 1.000 85.88408 71 THR A C 1
ATOM 593 O O . THR A 1 71 ? 154.37508 122.90516 161.98040 1.000 89.34397 71 THR A O 1
ATOM 597 N N . TRP A 1 72 ? 152.65740 123.36787 163.35874 1.000 79.11499 72 TRP A N 1
ATOM 598 C CA . TRP A 1 72 ? 151.68018 122.88543 162.38649 1.000 76.95014 72 TRP A CA 1
ATOM 599 C C . TRP A 1 72 ? 151.45003 123.90199 161.26940 1.000 76.29056 72 TRP A C 1
ATOM 600 O O . TRP A 1 72 ? 151.32831 123.52439 160.09866 1.000 82.68688 72 TRP A O 1
ATOM 611 N N . LEU A 1 73 ? 151.39627 125.19527 161.60651 1.000 70.24895 73 LEU A N 1
ATOM 612 C CA . LEU A 1 73 ? 151.10725 126.21903 160.60393 1.000 67.11506 73 LEU A CA 1
ATOM 613 C C . LEU A 1 73 ? 152.32428 126.52576 159.73712 1.000 71.91865 73 LEU A C 1
ATOM 614 O O . LEU A 1 73 ? 152.18667 127.09818 158.64712 1.000 82.95463 73 LEU A O 1
ATOM 619 N N . CYS A 1 74 ? 153.52525 126.17597 160.20933 1.000 77.20792 74 CYS A N 1
ATOM 620 C CA . CYS A 1 74 ? 154.72140 126.37720 159.39627 1.000 76.65561 74 CYS A CA 1
ATOM 621 C C . CYS A 1 74 ? 154.76682 125.39929 158.23035 1.000 81.03706 74 CYS A C 1
ATOM 622 O O . CYS A 1 74 ? 155.41926 125.66337 157.21436 1.000 88.16562 74 CYS A O 1
ATOM 625 N N . THR A 1 75 ? 154.06225 124.27126 158.34835 1.000 78.92381 75 THR A N 1
ATOM 626 C CA . THR A 1 75 ? 153.91153 123.36798 157.21439 1.000 77.73289 75 THR A CA 1
ATOM 627 C C . THR A 1 75 ? 152.86030 123.85682 156.22956 1.000 78.32253 75 THR A C 1
ATOM 628 O O . THR A 1 75 ? 152.66059 123.22538 155.18832 1.000 82.56658 75 THR A O 1
ATOM 632 N N . HIS A 1 76 ? 152.16388 124.94665 156.54015 1.000 72.19660 76 HIS A N 1
ATOM 633 C CA . HIS A 1 76 ? 151.13540 125.46355 155.65472 1.000 74.53716 76 HIS A CA 1
ATOM 634 C C . HIS A 1 76 ? 151.48674 126.80921 155.03779 1.000 74.64074 76 HIS A C 1
ATOM 635 O O . HIS A 1 76 ? 151.11979 127.05164 153.88413 1.000 75.44690 76 HIS A O 1
ATOM 642 N N . TRP A 1 77 ? 152.17616 127.68992 155.76373 1.000 75.18773 77 TRP A N 1
ATOM 643 C CA . TRP A 1 77 ? 152.56822 128.97339 155.19720 1.000 73.78569 77 TRP A CA 1
ATOM 644 C C . TRP A 1 77 ? 154.00473 128.99881 154.69159 1.000 75.16939 77 TRP A C 1
ATOM 645 O O . TRP A 1 77 ? 154.51045 130.07601 154.36026 1.000 77.25938 77 TRP A O 1
ATOM 656 N N . SER A 1 78 ? 154.67314 127.84985 154.62296 1.000 83.23843 78 SER A N 1
ATOM 657 C CA . SER A 1 78 ? 155.99918 127.77800 154.02429 1.000 83.77634 78 SER A CA 1
ATOM 658 C C . SER A 1 78 ? 156.18082 126.40017 153.40945 1.000 87.98974 78 SER A C 1
ATOM 659 O O . SER A 1 78 ? 155.98299 125.38636 154.08451 1.000 88.87807 78 SER A O 1
ATOM 662 N N . VAL A 1 79 ? 156.54889 126.37561 152.12806 1.000 95.83074 79 VAL A N 1
ATOM 663 C CA . VAL A 1 79 ? 156.69467 125.11783 151.39977 1.000 97.17195 79 VAL A CA 1
ATOM 664 C C . VAL A 1 79 ? 157.93419 124.35142 151.86828 1.000 97.75691 79 VAL A C 1
ATOM 665 O O . VAL A 1 79 ? 157.90032 123.12106 152.02693 1.000 96.90450 79 VAL A O 1
ATOM 669 N N . ASN A 1 80 ? 159.03445 125.06547 152.13130 1.000 99.14053 80 ASN A N 1
ATOM 670 C CA . ASN A 1 80 ? 160.27254 124.41117 152.54535 1.000 96.36231 80 ASN A CA 1
ATOM 671 C C . ASN A 1 80 ? 160.15179 123.85221 153.95626 1.000 95.58984 80 ASN A C 1
ATOM 672 O O . ASN A 1 80 ? 160.65250 122.76074 154.24942 1.000 93.23603 80 ASN A O 1
ATOM 677 N N . LEU A 1 81 ? 159.46412 124.57912 154.84072 1.000 91.30585 81 LEU A N 1
ATOM 678 C CA . LEU A 1 81 ? 159.19776 124.05023 156.17354 1.000 91.73296 81 LEU A CA 1
ATOM 679 C C . LEU A 1 81 ? 158.21681 122.88643 156.12684 1.000 88.91978 81 LEU A C 1
ATOM 680 O O . LEU A 1 81 ? 158.29165 121.98742 156.96939 1.000 91.39529 81 LEU A O 1
ATOM 685 N N . ASN A 1 82 ? 157.30739 122.87598 155.14554 1.000 85.77828 82 ASN A N 1
ATOM 686 C CA . ASN A 1 82 ? 156.44142 121.71631 154.93951 1.000 90.28957 82 ASN A CA 1
ATOM 687 C C . ASN A 1 82 ? 157.24430 120.48682 154.53830 1.000 91.99739 82 ASN A C 1
ATOM 688 O O . ASN A 1 82 ? 157.00493 119.38737 155.05340 1.000 91.69855 82 ASN A O 1
ATOM 693 N N . ALA A 1 83 ? 158.20650 120.65772 153.62814 1.000 99.52840 83 ALA A N 1
ATOM 694 C CA . ALA A 1 83 ? 159.05440 119.53806 153.23212 1.000 97.13149 83 ALA A CA 1
ATOM 695 C C . ALA A 1 83 ? 159.99453 119.11342 154.35410 1.000 99.97812 83 ALA A C 1
ATOM 696 O O . ALA A 1 83 ? 160.38771 117.94500 154.41964 1.000 97.71512 83 ALA A O 1
ATOM 698 N N . LEU A 1 84 ? 160.37558 120.04268 155.23282 1.000 101.94484 84 LEU A N 1
ATOM 699 C CA . LEU A 1 84 ? 161.22572 119.68049 156.36307 1.000 98.45017 84 LEU A CA 1
ATOM 700 C C . LEU A 1 84 ? 160.44241 118.94546 157.44548 1.000 96.53497 84 LEU A C 1
ATOM 701 O O . LEU A 1 84 ? 160.95689 118.00136 158.05597 1.000 96.47923 84 LEU A O 1
ATOM 706 N N . PHE A 1 85 ? 159.20016 119.35871 157.69925 1.000 95.02533 85 PHE A N 1
ATOM 707 C CA . PHE A 1 85 ? 158.44822 118.87129 158.84574 1.000 95.48142 85 PHE A CA 1
ATOM 708 C C . PHE A 1 85 ? 157.49381 117.73047 158.51933 1.000 97.37298 85 PHE A C 1
ATOM 709 O O . PHE A 1 85 ? 156.99816 117.08355 159.44752 1.000 97.67055 85 PHE A O 1
ATOM 717 N N . THR A 1 86 ? 157.21371 117.46585 157.24449 1.000 106.46376 86 THR A N 1
ATOM 718 C CA . THR A 1 86 ? 156.20475 116.47372 156.89374 1.000 108.20002 86 THR A CA 1
ATOM 719 C C . THR A 1 86 ? 156.78777 115.24235 156.22026 1.000 109.68895 86 THR A C 1
ATOM 720 O O . THR A 1 86 ? 156.57192 114.12195 156.69641 1.000 110.74564 86 THR A O 1
ATOM 724 N N . ALA A 1 87 ? 157.53382 115.41258 155.13459 1.000 110.56195 87 ALA A N 1
ATOM 725 C CA . ALA A 1 87 ? 157.94740 114.30392 154.28853 1.000 111.18277 87 ALA A CA 1
ATOM 726 C C . ALA A 1 87 ? 159.45734 114.12239 154.33780 1.000 112.26454 87 ALA A C 1
ATOM 727 O O . ALA A 1 87 ? 160.21201 115.09296 154.23406 1.000 111.70090 87 ALA A O 1
ATOM 729 N N . LYS A 1 88 ? 159.89413 112.87502 154.49536 1.000 119.04442 88 LYS A N 1
ATOM 730 C CA . LYS A 1 88 ? 161.31041 112.56666 154.37720 1.000 118.80370 88 LYS A CA 1
ATOM 731 C C . LYS A 1 88 ? 161.74706 112.69278 152.92048 1.000 119.13338 88 LYS A C 1
ATOM 732 O O . LYS A 1 88 ? 160.93319 112.60552 151.99536 1.000 119.95354 88 LYS A O 1
ATOM 738 N N . LYS A 1 89 ? 163.04563 112.94427 152.72643 1.000 115.50368 89 LYS A N 1
ATOM 739 C CA . LYS A 1 89 ? 163.58589 113.19174 151.39303 1.000 114.34351 89 LYS A CA 1
ATOM 740 C C . LYS A 1 89 ? 163.47136 111.97214 150.48591 1.000 114.96655 89 LYS A C 1
ATOM 741 O O . LYS A 1 89 ? 162.61620 111.96058 149.59525 1.000 114.67794 89 LYS A O 1
ATOM 747 N N . ALA A 1 90 ? 164.25108 110.92517 150.77926 1.000 128.07830 90 ALA A N 1
ATOM 748 C CA . ALA A 1 90 ? 164.31936 109.67280 150.01130 1.000 128.47213 90 ALA A CA 1
ATOM 749 C C . ALA A 1 90 ? 164.48897 109.92885 148.51067 1.000 129.81333 90 ALA A C 1
ATOM 750 O O . ALA A 1 90 ? 163.63811 109.57919 147.69055 1.000 129.59531 90 ALA A O 1
ATOM 752 N N . SER A 1 91 ? 165.61185 110.56045 148.16340 1.000 135.28668 91 SER A N 1
ATOM 753 C CA . SER A 1 91 ? 165.83658 111.07043 146.80909 1.000 135.36306 91 SER A CA 1
ATOM 754 C C . SER A 1 91 ? 166.13576 109.91176 145.86060 1.000 135.17916 91 SER A C 1
ATOM 755 O O . SER A 1 91 ? 167.28303 109.61590 145.51827 1.000 134.42454 91 SER A O 1
ATOM 758 N N . SER A 1 92 ? 165.06718 109.24637 145.42674 1.000 140.41971 92 SER A N 1
ATOM 759 C CA . SER A 1 92 ? 165.14878 108.17652 144.44360 1.000 139.76421 92 SER A CA 1
ATOM 760 C C . SER A 1 92 ? 163.85612 108.16776 143.64230 1.000 138.52205 92 SER A C 1
ATOM 761 O O . SER A 1 92 ? 162.77357 108.34624 144.20507 1.000 139.22126 92 SER A O 1
ATOM 764 N N . ILE A 1 93 ? 163.98015 107.96483 142.32820 1.000 135.64528 93 ILE A N 1
ATOM 765 C CA . ILE A 1 93 ? 162.82142 108.03220 141.44089 1.000 136.57836 93 ILE A CA 1
ATOM 766 C C . ILE A 1 93 ? 161.88504 106.84158 141.65493 1.000 136.30965 93 ILE A C 1
ATOM 767 O O . ILE A 1 93 ? 160.65690 106.99159 141.59783 1.000 134.97810 93 ILE A O 1
ATOM 772 N N . GLU A 1 94 ? 162.43219 105.66146 141.95871 1.000 140.48076 94 GLU A N 1
ATOM 773 C CA . GLU A 1 94 ? 161.64081 104.43584 141.97834 1.000 142.02412 94 GLU A CA 1
ATOM 774 C C . GLU A 1 94 ? 160.72093 104.31982 143.18946 1.000 140.55523 94 GLU A C 1
ATOM 775 O O . GLU A 1 94 ? 159.84720 103.44597 143.19787 1.000 138.86657 94 GLU A O 1
ATOM 781 N N . ASP A 1 95 ? 160.88570 105.16887 144.20610 1.000 137.85732 95 ASP A N 1
ATOM 782 C CA . ASP A 1 95 ? 160.03583 105.10558 145.38608 1.000 137.60833 95 ASP A CA 1
ATOM 783 C C . ASP A 1 95 ? 159.45219 106.44752 145.80766 1.000 138.21525 95 ASP A C 1
ATOM 784 O O . ASP A 1 95 ? 158.77418 106.50508 146.83832 1.000 139.39965 95 ASP A O 1
ATOM 789 N N . ALA A 1 96 ? 159.68741 107.51826 145.05533 1.000 127.64041 96 ALA A N 1
ATOM 790 C CA . ALA A 1 96 ? 159.16247 108.82500 145.42253 1.000 126.59794 96 ALA A CA 1
ATOM 791 C C . ALA A 1 96 ? 157.67246 108.92319 145.12008 1.000 125.51046 96 ALA A C 1
ATOM 792 O O . ALA A 1 96 ? 157.15413 108.27064 144.20998 1.000 128.48447 96 ALA A O 1
ATOM 794 N N . GLN A 1 97 ? 156.98270 109.75419 145.90219 1.000 107.35567 97 GLN A N 1
ATOM 795 C CA . GLN A 1 97 ? 155.56628 110.01398 145.69510 1.000 108.87656 97 GLN A CA 1
ATOM 796 C C . GLN A 1 97 ? 155.19708 111.48783 145.77630 1.000 109.88192 97 GLN A C 1
ATOM 797 O O . GLN A 1 97 ? 154.07211 111.84078 145.40791 1.000 110.18642 97 GLN A O 1
ATOM 803 N N . LEU A 1 98 ? 156.09607 112.35149 146.24082 1.000 106.28490 98 LEU A N 1
ATOM 804 C CA . LEU A 1 98 ? 155.85406 113.78188 146.34922 1.000 105.05419 98 LEU A CA 1
ATOM 805 C C . LEU A 1 98 ? 157.00144 114.52591 145.68109 1.000 103.05573 98 LEU A C 1
ATOM 806 O O . LEU A 1 98 ? 158.15737 114.10475 145.76066 1.000 102.57259 98 LEU A O 1
ATOM 811 N N . ILE A 1 99 ? 156.68040 115.62370 144.99882 1.000 93.16855 99 ILE A N 1
ATOM 812 C CA . ILE A 1 99 ? 157.68163 116.45331 144.33354 1.000 91.63193 99 ILE A CA 1
ATOM 813 C C . ILE A 1 99 ? 157.51807 117.87891 144.83943 1.000 93.32534 99 ILE A C 1
ATOM 814 O O . ILE A 1 99 ? 156.51636 118.53626 144.53746 1.000 97.22103 99 ILE A O 1
ATOM 819 N N . LYS A 1 100 ? 158.49249 118.35751 145.60453 1.000 95.35765 100 LYS A N 1
ATOM 820 C CA . LYS A 1 100 ? 158.54534 119.76774 145.96008 1.000 92.50155 100 LYS A CA 1
ATOM 821 C C . LYS A 1 100 ? 158.99060 120.56644 144.74675 1.000 90.98136 100 LYS A C 1
ATOM 822 O O . LYS A 1 100 ? 160.07862 120.32568 144.20992 1.000 96.40315 100 LYS A O 1
ATOM 828 N N . VAL A 1 101 ? 158.15205 121.50447 144.31055 1.000 88.83573 101 VAL A N 1
ATOM 829 C CA . VAL A 1 101 ? 158.43305 122.35149 143.15958 1.000 90.81639 101 VAL A CA 1
ATOM 830 C C . VAL A 1 101 ? 158.44704 123.79476 143.64183 1.000 87.86868 101 VAL A C 1
ATOM 831 O O . V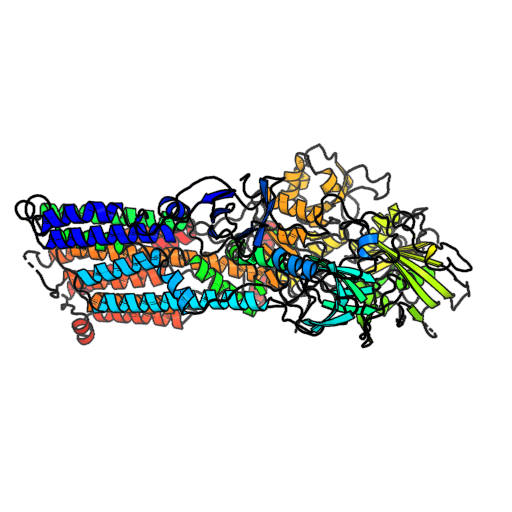AL A 1 101 ? 157.42907 124.30758 144.13072 1.000 89.78400 101 VAL A O 1
ATOM 835 N N . ILE A 1 102 ? 159.59792 124.44088 143.51653 1.000 95.49652 102 ILE A N 1
ATOM 836 C CA . ILE A 1 102 ? 159.77495 125.86781 143.76112 1.000 97.06836 102 ILE A CA 1
ATOM 837 C C . ILE A 1 102 ? 160.07069 126.52211 142.41687 1.000 99.19513 102 ILE A C 1
ATOM 838 O O . ILE A 1 102 ? 161.08781 126.19551 141.79293 1.000 104.44942 102 ILE A O 1
ATOM 843 N N . PRO A 1 103 ? 159.23404 127.42663 141.93177 1.000 100.90133 103 PRO A N 1
ATOM 844 C CA . PRO A 1 103 ? 159.49545 128.07644 140.64774 1.000 104.74570 103 PRO A CA 1
ATOM 845 C C . PRO A 1 103 ? 160.51513 129.19793 140.81335 1.000 104.71175 103 PRO A C 1
ATOM 846 O O . PRO A 1 103 ? 161.02827 129.45607 141.90037 1.000 105.44440 103 PRO A O 1
ATOM 850 N N . VAL A 1 104 ? 160.79601 129.87678 139.70285 1.000 110.94001 104 VAL A N 1
ATOM 851 C CA . VAL A 1 104 ? 161.66026 131.05126 139.72098 1.000 111.84969 104 VAL A CA 1
ATOM 852 C C . VAL A 1 104 ? 160.89843 132.21486 140.34380 1.000 113.10209 104 VAL A C 1
ATOM 853 O O . VAL A 1 104 ? 159.68088 132.13446 140.54738 1.000 113.80535 104 VAL A O 1
ATOM 857 N N . ALA A 1 105 ? 161.61443 133.29384 140.65784 1.000 115.05979 105 ALA A N 1
ATOM 858 C CA . ALA A 1 105 ? 161.04185 134.40306 141.41104 1.000 115.84362 105 ALA A CA 1
ATOM 859 C C . ALA A 1 105 ? 159.97592 135.13920 140.60709 1.000 115.98038 105 ALA A C 1
ATOM 860 O O . ALA A 1 105 ? 160.12439 135.34851 139.39850 1.000 112.80098 105 ALA A O 1
ATOM 862 N N . ASN A 1 106 ? 158.89432 135.51530 141.30636 1.000 116.85306 106 ASN A N 1
ATOM 863 C CA . ASN A 1 106 ? 157.72870 136.21540 140.74880 1.000 115.10895 106 ASN A CA 1
ATOM 864 C C . ASN A 1 106 ? 157.08756 135.43613 139.60053 1.000 116.09915 106 ASN A C 1
ATOM 865 O O . ASN A 1 106 ? 156.70277 136.00535 138.57724 1.000 116.04471 106 ASN A O 1
ATOM 870 N N . ALA A 1 107 ? 156.97357 134.12093 139.77099 1.000 116.29616 107 ALA A N 1
ATOM 871 C CA . ALA A 1 107 ? 156.37828 133.23485 138.77473 1.000 115.54949 107 ALA A CA 1
ATOM 872 C C . ALA A 1 107 ? 155.43733 132.23787 139.43785 1.000 115.25672 107 ALA A C 1
ATOM 873 O O . ALA A 1 107 ? 155.48359 131.03318 139.18178 1.000 116.13809 107 ALA A O 1
ATOM 875 N N . GLY A 1 108 ? 154.56502 132.73401 140.31035 1.000 115.58629 108 GLY A N 1
ATOM 876 C CA . GLY A 1 108 ? 153.57478 131.89019 140.94705 1.000 114.59798 108 GLY A CA 1
ATOM 877 C C . GLY A 1 108 ? 154.02470 131.33935 142.28450 1.000 116.28010 108 GLY A C 1
ATOM 878 O O . GLY A 1 108 ? 155.13896 131.56952 142.76327 1.000 116.24193 108 GLY A O 1
ATOM 879 N N . ALA A 1 109 ? 153.11847 130.58393 142.89968 1.000 106.47827 109 ALA A N 1
ATOM 880 C CA . ALA A 1 109 ? 153.33931 130.02838 144.22655 1.000 105.75584 109 ALA A CA 1
ATOM 881 C C . ALA A 1 109 ? 153.95176 128.63722 144.13683 1.000 104.59733 109 ALA A C 1
ATOM 882 O O . ALA A 1 109 ? 153.59455 127.84173 143.26351 1.000 105.15005 109 ALA A O 1
ATOM 884 N N . ALA A 1 110 ? 154.87799 128.35200 145.04903 1.000 90.27513 110 ALA A N 1
ATOM 885 C CA . ALA A 1 110 ? 155.49823 127.03880 145.11613 1.000 88.31727 110 ALA A CA 1
ATOM 886 C C . ALA A 1 110 ? 154.52265 126.01677 145.68706 1.000 87.30675 110 ALA A C 1
ATOM 887 O O . ALA A 1 110 ? 153.50918 126.36160 146.30071 1.000 91.00461 110 ALA A O 1
ATOM 889 N N . ASP A 1 111 ? 154.83946 124.73917 145.48619 1.000 89.11639 111 ASP A N 1
ATOM 890 C CA . ASP A 1 111 ? 153.89498 123.70119 145.87023 1.000 91.31903 111 ASP A CA 1
ATOM 891 C C . ASP A 1 111 ? 154.62021 122.40028 146.17413 1.000 92.42572 111 ASP A C 1
ATOM 892 O O . ASP A 1 111 ? 155.80220 122.22757 145.86461 1.000 98.92039 111 ASP A O 1
ATOM 897 N N . ILE A 1 112 ? 153.88889 121.49477 146.81907 1.000 89.74472 112 ILE A N 1
ATOM 898 C CA . ILE A 1 112 ? 154.30067 120.10542 146.95849 1.000 90.02115 112 ILE A CA 1
ATOM 899 C C . ILE A 1 112 ? 153.34409 119.27279 146.11800 1.000 90.57129 112 ILE A C 1
ATOM 900 O O . ILE A 1 112 ? 152.28026 118.85954 146.59298 1.000 94.90996 112 ILE A O 1
ATOM 905 N N . CYS A 1 113 ? 153.70410 119.03773 144.86117 1.000 85.47553 113 CYS A N 1
ATOM 906 C CA . CYS A 1 113 ? 152.82910 118.31675 143.95566 1.000 83.62577 113 CYS A CA 1
ATOM 907 C C . CYS A 1 113 ? 152.88777 116.81904 144.23324 1.000 86.51377 113 CYS A C 1
ATOM 908 O O . CYS A 1 113 ? 153.86671 116.29340 144.76948 1.000 92.30589 113 CYS A O 1
ATOM 911 N N . LYS A 1 114 ? 151.81460 116.13240 143.86036 1.000 91.75741 114 LYS A N 1
ATOM 912 C CA . LYS A 1 114 ? 151.66494 114.70890 144.12155 1.000 95.05519 114 LYS A CA 1
ATOM 913 C C . LYS A 1 114 ? 152.00578 113.91948 142.86616 1.000 98.33721 114 LYS A C 1
ATOM 914 O O . LYS A 1 114 ? 151.48480 114.20815 141.78417 1.000 102.78226 114 LYS A O 1
ATOM 920 N N . LEU A 1 115 ? 152.88234 112.93108 143.01430 1.000 100.80670 115 LEU A N 1
ATOM 921 C CA . LEU A 1 115 ? 153.24098 112.07138 141.89591 1.000 99.08839 115 LEU A CA 1
ATOM 922 C C . LEU A 1 115 ? 152.10553 111.09945 141.60283 1.000 100.07407 115 LEU A C 1
ATOM 923 O O . LEU A 1 115 ? 151.61604 110.40989 142.50216 1.000 100.18719 115 LEU A O 1
ATOM 928 N N . VAL A 1 116 ? 151.68754 111.04417 140.34148 1.000 98.71507 116 VAL A N 1
ATOM 929 C CA . VAL A 1 116 ? 150.64013 110.13422 139.89757 1.000 101.99022 116 VAL A CA 1
ATOM 930 C C . VAL A 1 116 ? 151.16612 109.32623 138.71597 1.000 102.71767 116 VAL A C 1
ATOM 931 O O . VAL A 1 116 ? 151.72775 109.88159 137.76497 1.000 102.20504 116 VAL A O 1
ATOM 935 N N . ARG A 1 117 ? 151.02791 108.00668 138.80176 1.000 114.76795 117 ARG A N 1
ATOM 936 C CA . ARG A 1 117 ? 151.50392 107.12003 137.74826 1.000 114.37002 117 ARG A CA 1
ATOM 937 C C . ARG A 1 117 ? 150.45500 106.07122 137.39776 1.000 114.30778 117 ARG A C 1
ATOM 938 O O . ARG A 1 117 ? 149.51313 105.84433 138.15646 1.000 115.26468 117 ARG A O 1
ATOM 946 N N . THR A 1 125 ? 154.64247 102.32912 132.29853 1.000 113.26583 125 THR A N 1
ATOM 947 C CA . THR A 1 125 ? 153.91258 103.21965 133.19281 1.000 116.72064 125 THR A CA 1
ATOM 948 C C . THR A 1 125 ? 154.48969 104.63037 133.13451 1.000 119.23785 125 THR A C 1
ATOM 949 O O . THR A 1 125 ? 155.69225 104.82712 133.30843 1.000 116.94547 125 THR A O 1
ATOM 953 N N . ASN A 1 126 ? 153.62310 105.60971 132.89268 1.000 122.92313 126 ASN A N 1
ATOM 954 C CA . ASN A 1 126 ? 154.02779 107.00062 132.73915 1.000 120.10448 126 ASN A CA 1
ATOM 955 C C . ASN A 1 126 ? 153.95941 107.69950 134.09133 1.000 120.46913 126 ASN A C 1
ATOM 956 O O . ASN A 1 126 ? 152.90938 107.70109 134.74240 1.000 119.83316 126 ASN A O 1
ATOM 961 N N . ILE A 1 127 ? 155.07444 108.29238 134.50302 1.000 115.56886 127 ILE A N 1
ATOM 962 C CA . ILE A 1 127 ? 155.16802 109.00811 135.77006 1.000 114.23733 127 ILE A CA 1
ATOM 963 C C . ILE A 1 127 ? 154.95253 110.49202 135.50321 1.000 112.71167 127 ILE A C 1
ATOM 964 O O . ILE A 1 127 ? 155.59483 111.07221 134.62003 1.000 112.21370 127 ILE A O 1
ATOM 969 N N . SER A 1 128 ? 154.04684 111.11003 136.25971 1.000 102.08578 128 SER A N 1
ATOM 970 C CA . SER A 1 128 ? 153.62355 112.46809 135.95521 1.000 101.19496 128 SER A CA 1
ATOM 971 C C . SER A 1 128 ? 153.17349 113.17834 137.22229 1.000 101.61206 128 SER A C 1
ATOM 972 O O . SER A 1 128 ? 152.90373 112.55256 138.25031 1.000 104.10156 128 SER A O 1
ATOM 975 N N . PHE A 1 129 ? 153.10151 114.50500 137.13004 1.000 87.73103 129 PHE A N 1
ATOM 976 C CA . PHE A 1 129 ? 152.46307 115.31956 138.15750 1.000 87.01867 129 PHE A CA 1
ATOM 977 C C . PHE A 1 129 ? 151.86943 116.55920 137.49893 1.000 90.87939 129 PHE A C 1
ATOM 978 O O . PHE A 1 129 ? 151.99726 116.76691 136.28971 1.000 101.47454 129 PHE A O 1
ATOM 986 N N . LEU A 1 130 ? 151.19471 117.37784 138.30520 1.000 82.37455 130 LEU A N 1
ATOM 987 C CA . LEU A 1 130 ? 150.57068 118.61089 137.83654 1.000 8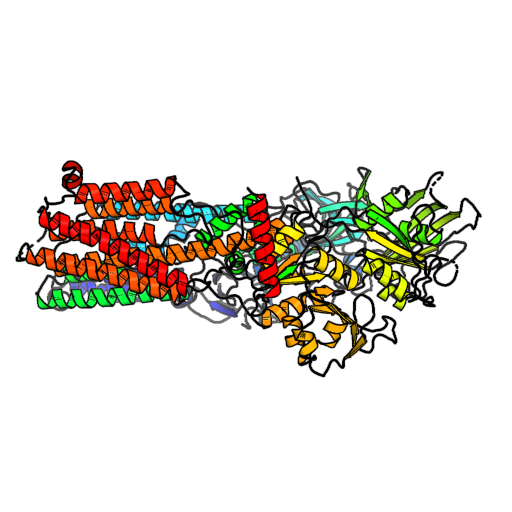3.77024 130 LEU A CA 1
ATOM 988 C C . LEU A 1 130 ? 151.00782 119.75974 138.73047 1.000 80.37700 130 LEU A C 1
ATOM 989 O O . LEU A 1 130 ? 150.75117 119.74062 139.93825 1.000 90.59756 130 LEU A O 1
ATOM 994 N N . PHE A 1 131 ? 151.65735 120.75746 138.13890 1.000 74.76748 131 PHE A N 1
ATOM 995 C CA . PHE A 1 131 ? 152.07150 121.95942 138.84904 1.000 78.13529 131 PHE A CA 1
ATOM 996 C C . PHE A 1 131 ? 151.51163 123.17946 138.13494 1.000 83.66237 131 PHE A C 1
ATOM 997 O O . PHE A 1 131 ? 151.74829 123.35395 136.93366 1.000 87.74997 131 PHE A O 1
ATOM 1005 N N . GLN A 1 132 ? 150.78185 124.01505 138.88913 1.000 92.03140 132 GLN A N 1
ATOM 1006 C CA . GLN A 1 132 ? 150.09653 125.21758 138.38967 1.000 87.52175 132 GLN A CA 1
ATOM 1007 C C . GLN A 1 132 ? 149.17140 124.89114 137.21943 1.000 87.59693 132 GLN A C 1
ATOM 1008 O O . GLN A 1 132 ? 149.09763 125.63113 136.23509 1.000 87.99648 132 GLN A O 1
ATOM 1014 N N . LYS A 1 133 ? 148.47045 123.75689 137.34609 1.000 85.19296 133 LYS A N 1
ATOM 1015 C CA . LYS A 1 133 ? 147.60682 123.16664 136.31581 1.000 82.44785 133 LYS A CA 1
ATOM 1016 C C . LYS A 1 133 ? 148.34881 122.92644 135.00142 1.000 85.77676 133 LYS A C 1
ATOM 1017 O O . LYS A 1 133 ? 147.76965 123.04068 133.91946 1.000 89.52451 133 LYS A O 1
ATOM 1023 N N . ARG A 1 134 ? 149.63321 122.58719 135.08578 1.000 90.48482 134 ARG A N 1
ATOM 1024 C CA . ARG A 1 134 ? 150.42393 122.17159 133.93595 1.000 84.54515 134 ARG A CA 1
ATOM 1025 C C . ARG A 1 134 ? 150.92962 120.76039 134.18326 1.000 89.94100 134 ARG A C 1
ATOM 1026 O O . ARG A 1 134 ? 151.46949 120.47166 135.25581 1.000 100.39482 134 ARG A O 1
ATOM 1034 N N . ARG A 1 135 ? 150.75127 119.88827 133.19732 1.000 83.07822 135 ARG A N 1
ATOM 1035 C CA . ARG A 1 135 ? 151.09994 118.48280 133.33733 1.000 81.22767 135 ARG A CA 1
ATOM 1036 C C . ARG A 1 135 ? 152.56073 118.26955 132.96648 1.000 85.59846 135 ARG A C 1
ATOM 1037 O O . ARG A 1 135 ? 152.99633 118.66840 131.88236 1.000 95.76799 135 ARG A O 1
ATOM 1045 N N . PHE A 1 136 ? 153.31220 117.64301 133.86802 1.000 86.30750 136 PHE A N 1
ATOM 1046 C CA . PHE A 1 136 ? 154.71402 117.31939 133.64842 1.000 85.17727 136 PHE A CA 1
ATOM 1047 C C . PHE A 1 136 ? 154.87380 115.80741 133.65668 1.000 88.83198 136 PHE A C 1
ATOM 1048 O O . PHE A 1 136 ? 154.39073 115.13450 134.57404 1.000 89.53094 136 PHE A O 1
ATOM 1056 N N . LEU A 1 137 ? 155.55962 115.28475 132.64401 1.000 105.31285 137 LEU A N 1
ATOM 1057 C CA . LEU A 1 137 ? 155.75430 113.85409 132.45715 1.000 106.52495 137 LEU A CA 1
ATOM 1058 C C . LEU A 1 137 ? 157.22869 113.50939 132.61678 1.000 107.96780 137 LEU A C 1
ATOM 1059 O O . LEU A 1 137 ? 158.10134 114.29076 132.22888 1.000 109.59764 137 LEU A O 1
ATOM 1064 N N . TRP A 1 138 ? 157.50201 112.33929 133.18892 1.000 117.03779 138 TRP A N 1
ATOM 1065 C CA . TRP A 1 138 ? 158.86691 111.88897 133.43361 1.000 118.71227 138 TRP A CA 1
ATOM 1066 C C . TRP A 1 138 ? 159.39075 111.16278 132.20081 1.000 118.95864 138 TRP A C 1
ATOM 1067 O O . TRP A 1 138 ? 158.78072 110.19204 131.73942 1.000 115.38099 138 TRP A O 1
ATOM 1078 N N . TYR A 1 139 ? 160.51866 111.63370 131.67062 1.000 120.95954 139 TYR A N 1
ATOM 1079 C CA . TYR A 1 139 ? 161.20696 110.95734 130.58723 1.000 120.83665 139 TYR A CA 1
ATOM 1080 C C . TYR A 1 139 ? 162.42878 110.24973 131.14591 1.000 123.66423 139 TYR A C 1
ATOM 1081 O O . TYR A 1 139 ? 163.32421 110.91826 131.69386 1.000 123.84474 139 TYR A O 1
ATOM 1090 N N . PRO A 1 140 ? 162.49867 108.91736 131.06338 1.000 134.96478 140 PRO A N 1
ATOM 1091 C CA . PRO A 1 140 ? 163.66654 108.21475 131.61384 1.000 133.81308 140 PRO A CA 1
ATOM 1092 C C . PRO A 1 140 ? 164.91242 108.35411 130.75969 1.000 134.02668 140 PRO A C 1
ATOM 1093 O O . PRO A 1 140 ? 166.02294 108.23626 131.29162 1.000 134.08907 140 PRO A O 1
ATOM 1097 N N . GLU A 1 141 ? 164.76516 108.57931 129.45086 1.000 132.98458 141 GLU A N 1
ATOM 1098 C CA . GLU A 1 141 ? 165.93150 108.81588 128.60523 1.000 132.37342 141 GLU A CA 1
ATOM 1099 C C . GLU A 1 141 ? 166.58572 110.15088 128.93527 1.000 133.17255 141 GLU A C 1
ATOM 1100 O O . GLU A 1 141 ? 167.81720 110.25197 128.97944 1.000 134.67903 141 GLU A O 1
ATOM 1106 N N . ARG A 1 142 ? 165.77834 111.18566 129.16957 1.000 122.43656 142 ARG A N 1
ATOM 1107 C CA . ARG A 1 142 ? 166.29775 112.43220 129.71265 1.000 121.87667 142 ARG A CA 1
ATOM 1108 C C . ARG A 1 142 ? 166.44314 112.38040 131.22678 1.000 123.45529 142 ARG A C 1
ATOM 1109 O O . ARG A 1 142 ? 167.14458 113.23012 131.79029 1.000 122.40264 142 ARG A O 1
ATOM 1117 N N . LYS A 1 143 ? 165.81071 111.38739 131.87082 1.000 129.42985 143 LYS A N 1
ATOM 1118 C CA . LYS A 1 143 ? 165.79389 111.19867 133.32921 1.000 129.94308 143 LYS A CA 1
ATOM 1119 C C . LYS A 1 143 ? 165.29908 112.45124 134.05246 1.000 129.95428 143 LYS A C 1
ATOM 1120 O O . LYS A 1 143 ? 165.86347 112.87844 135.06233 1.000 129.85534 143 LYS A O 1
ATOM 1126 N N . ALA A 1 144 ? 164.23103 113.05039 133.52899 1.000 125.01032 144 ALA A N 1
ATOM 1127 C CA . ALA A 1 144 ? 163.75269 114.30615 134.09171 1.000 122.30252 144 ALA A CA 1
ATOM 1128 C C . ALA A 1 144 ? 162.27542 114.48631 133.78299 1.000 122.88124 144 ALA A C 1
ATOM 1129 O O . ALA A 1 144 ? 161.76578 113.95719 132.79467 1.000 123.91999 144 ALA A O 1
ATOM 1131 N N . PHE A 1 145 ? 161.59409 115.23620 134.64385 1.000 109.05913 145 PHE A N 1
ATOM 1132 C CA . PHE A 1 145 ? 160.24851 115.69405 134.33534 1.000 107.60527 145 PHE A CA 1
ATOM 1133 C C . PHE A 1 145 ? 160.32022 116.83417 133.32914 1.000 110.01061 145 PHE A C 1
ATOM 1134 O O . PHE A 1 145 ? 161.24280 117.65266 133.36265 1.000 114.18073 145 PHE A O 1
ATOM 1142 N N . SER A 1 146 ? 159.34548 116.88162 132.42657 1.000 105.21116 146 SER A N 1
ATOM 1143 C CA . SER A 1 146 ? 159.33612 117.89112 131.37968 1.000 107.27882 146 SER A CA 1
ATOM 1144 C C . SER A 1 146 ? 157.90240 118.14501 130.93844 1.000 108.38694 146 SER A C 1
ATOM 1145 O O . SER A 1 146 ? 156.98408 117.38807 131.26229 1.000 106.76511 146 SER A O 1
ATOM 1148 N N . THR A 1 147 ? 157.72461 119.23577 130.19653 1.000 105.60761 147 THR A N 1
ATOM 1149 C CA . THR A 1 147 ? 156.43226 119.58921 129.63171 1.000 100.84165 147 THR A CA 1
ATOM 1150 C C . THR A 1 147 ? 156.04280 118.56936 128.55925 1.000 102.12627 147 THR A C 1
ATOM 1151 O O . THR A 1 147 ? 156.89759 117.91916 127.95015 1.000 103.39649 147 THR A O 1
ATOM 1155 N N . LEU A 1 148 ? 154.73275 118.40749 128.36404 1.000 103.82715 148 LEU A N 1
ATOM 1156 C CA . LEU A 1 148 ? 154.20995 117.44830 127.39903 1.000 105.62424 148 LEU A CA 1
ATOM 1157 C C . LEU A 1 148 ? 154.59877 117.82751 125.97450 1.000 109.64276 148 LEU A C 1
ATOM 1158 O O . LEU A 1 148 ? 154.49298 118.98846 125.57011 1.000 110.11096 148 LEU A O 1
ATOM 1163 N N . GLU A 1 149 ? 155.05097 116.83451 125.21456 1.000 114.15891 149 GLU A N 1
ATOM 1164 C CA . GLU A 1 149 ? 155.49470 117.02279 123.84111 1.000 111.56760 149 GLU A CA 1
ATOM 1165 C C . GLU A 1 149 ? 154.45351 116.44755 122.89278 1.000 109.04250 149 GLU A C 1
ATOM 1166 O O . GLU A 1 149 ? 154.03694 115.29452 123.04535 1.000 109.40801 149 GLU A O 1
ATOM 1172 N N . PHE A 1 150 ? 154.03898 117.25034 121.92165 1.000 103.29271 150 PHE A N 1
ATOM 1173 C CA . PHE A 1 150 ? 153.04795 116.85548 120.93850 1.000 103.94558 150 PHE A CA 1
ATOM 1174 C C . PHE A 1 150 ? 153.75226 116.37495 119.67172 1.000 104.70709 150 PHE A C 1
ATOM 1175 O O . PHE A 1 150 ? 154.97765 116.22566 119.63274 1.000 106.66297 150 PHE A O 1
ATOM 1183 N N . ASP A 1 151 ? 152.96918 116.11539 118.62154 1.000 110.44913 151 ASP A N 1
ATOM 1184 C CA . ASP A 1 151 ? 153.55470 115.77982 117.32798 1.000 111.22690 151 ASP A CA 1
ATOM 1185 C C . ASP A 1 151 ? 154.24026 116.98505 116.69606 1.000 114.13690 151 ASP A C 1
ATOM 1186 O O . ASP A 1 151 ? 155.21915 116.82411 115.95821 1.000 115.94813 151 ASP A O 1
ATOM 1191 N N . ILE A 1 152 ? 153.73560 118.19110 116.96561 1.000 109.87312 152 ILE A N 1
ATOM 1192 C CA . ILE A 1 152 ? 154.38117 119.40723 116.48114 1.000 109.64212 152 ILE A CA 1
ATOM 1193 C C . ILE A 1 152 ? 155.69359 119.64682 117.22281 1.000 111.00152 152 ILE A C 1
ATOM 1194 O O . ILE A 1 152 ? 156.71703 119.98499 116.61348 1.000 111.01334 152 ILE A O 1
ATOM 1199 N N . ASP A 1 153 ? 155.70417 119.41309 118.53533 1.000 116.58649 153 ASP A N 1
ATOM 1200 C CA . ASP A 1 153 ? 156.84786 119.71430 119.39077 1.000 117.14195 153 ASP A CA 1
ATOM 1201 C C . ASP A 1 153 ? 157.97229 118.68110 119.30632 1.000 118.15533 153 ASP A C 1
ATOM 1202 O O . ASP A 1 153 ? 158.89128 118.73411 120.13129 1.000 116.69740 153 ASP A O 1
ATOM 1207 N N . ALA A 1 154 ? 157.92339 117.74750 118.35851 1.000 135.20481 154 ALA A N 1
ATOM 1208 C CA . ALA A 1 154 ? 159.01342 116.79774 118.18426 1.000 134.88299 154 ALA A CA 1
ATOM 1209 C C . ALA A 1 154 ? 160.23808 117.49422 117.60371 1.000 136.69701 154 ALA A C 1
ATOM 1210 O O . ALA A 1 154 ? 160.12127 118.36573 116.73702 1.000 135.67345 154 ALA A O 1
ATOM 1212 N N . GLU A 1 155 ? 161.41569 117.12331 118.11208 1.000 146.44142 155 GLU A N 1
ATOM 1213 C CA . GLU A 1 155 ? 162.65892 117.70120 117.60395 1.000 145.70175 155 GLU A CA 1
ATOM 1214 C C . GLU A 1 155 ? 162.94654 117.35511 116.13989 1.000 147.11124 155 GLU A C 1
ATOM 1215 O O . GLU A 1 155 ? 163.37441 118.26408 115.40672 1.000 147.30186 155 GLU A O 1
ATOM 1221 N N . PRO A 1 156 ? 162.75496 116.12600 115.64201 1.000 149.98074 156 PRO A N 1
ATOM 1222 C CA . PRO A 1 156 ? 162.67638 115.99001 114.17875 1.000 149.64937 156 PRO A CA 1
ATOM 1223 C C . PRO A 1 156 ? 161.32376 116.49605 113.70067 1.000 149.14101 156 PRO A C 1
ATOM 1224 O O . PRO A 1 156 ? 160.28013 115.98793 114.11678 1.000 149.58304 156 PRO A O 1
ATOM 1228 N N . LYS A 1 157 ? 161.34424 117.51242 112.84586 1.000 135.62899 157 LYS A N 1
ATOM 1229 C CA . LYS A 1 157 ? 160.10408 118.13037 112.39140 1.000 135.10198 157 LYS A CA 1
ATOM 1230 C C . LYS A 1 157 ? 159.37411 117.19084 111.43749 1.000 136.30004 157 LYS A C 1
ATOM 1231 O O . LYS A 1 157 ? 159.96061 116.74804 110.44257 1.000 137.12255 157 LYS A O 1
ATOM 1237 N N . PRO A 1 158 ? 158.11605 116.85025 111.71229 1.000 132.83265 158 PRO A N 1
ATOM 1238 C CA . PRO A 1 158 ? 157.41879 115.86404 110.88197 1.000 131.85489 158 PRO A CA 1
ATOM 1239 C C . PRO A 1 158 ? 157.02608 116.42856 109.52729 1.000 131.89717 158 PRO A C 1
ATOM 1240 O O . PRO A 1 158 ? 156.80675 117.63090 109.36357 1.000 133.32642 158 PRO A O 1
ATOM 1244 N N . THR A 1 159 ? 156.94179 115.53437 108.54812 1.000 128.59465 159 THR A N 1
ATOM 1245 C CA . THR A 1 159 ? 156.52043 115.91115 107.21122 1.000 129.64238 159 THR A CA 1
ATOM 1246 C C . THR A 1 159 ? 155.00104 116.05345 107.15493 1.000 130.00801 159 THR A C 1
ATOM 1247 O O . THR A 1 159 ? 154.27317 115.63745 108.05993 1.000 128.55267 159 THR A O 1
ATOM 1251 N N . LEU A 1 160 ? 154.52147 116.65343 106.06611 1.000 127.16951 160 LEU A N 1
ATOM 1252 C CA . LEU A 1 160 ? 153.09136 116.85950 105.88143 1.000 126.47158 160 LEU A CA 1
ATOM 1253 C C . LEU A 1 160 ? 152.35270 115.59176 105.47523 1.000 127.79814 160 LEU A C 1
ATOM 1254 O O . LEU A 1 160 ? 151.11868 115.56776 105.55258 1.000 127.05027 160 LEU A O 1
ATOM 1259 N N . SER A 1 161 ? 153.07404 114.54645 105.05353 1.000 127.67373 161 SER A N 1
ATOM 1260 C CA . SER A 1 161 ? 152.43491 113.29531 104.65504 1.000 126.22141 161 SER A CA 1
ATOM 1261 C C . SER A 1 161 ? 151.78336 112.58795 105.83632 1.000 127.65995 161 SER A C 1
ATOM 1262 O O . SER A 1 161 ? 150.81525 111.84185 105.65173 1.000 126.58843 161 SER A O 1
ATOM 1265 N N . LYS A 1 162 ? 152.29368 112.80432 107.04825 1.000 123.11988 162 LYS A N 1
ATOM 1266 C CA . LYS A 1 162 ? 151.62630 112.30723 108.24211 1.000 121.83486 162 LYS A CA 1
ATOM 1267 C C . LYS A 1 162 ? 150.45315 113.18150 108.66380 1.000 120.35563 162 LYS A C 1
ATOM 1268 O O . LYS A 1 162 ? 149.65440 112.75271 109.50318 1.000 119.92186 162 LYS A O 1
ATOM 1274 N N . PHE A 1 163 ? 150.32561 114.38454 108.10386 1.000 115.23501 163 PHE A N 1
ATOM 1275 C CA . PHE A 1 163 ? 149.21470 115.27463 108.41604 1.000 114.05110 163 PHE A CA 1
ATOM 1276 C C . PHE A 1 163 ? 148.11382 115.23415 107.36706 1.000 115.22498 163 PHE A C 1
ATOM 1277 O O . PHE A 1 163 ? 146.93153 115.29788 107.71698 1.000 116.28321 163 PHE A O 1
ATOM 1285 N N . GLN A 1 164 ? 148.47765 115.14064 106.08555 1.000 122.18316 164 GLN A N 1
ATOM 1286 C CA . GLN A 1 164 ? 147.47304 114.99162 105.03786 1.000 122.08590 164 GLN A CA 1
ATOM 1287 C C . GLN A 1 164 ? 146.81550 113.61889 105.09569 1.000 123.33649 164 GLN A C 1
ATOM 1288 O O . GLN A 1 164 ? 145.60975 113.49068 104.85527 1.000 124.32675 164 GLN A O 1
ATOM 1294 N N . LEU A 1 165 ? 147.58898 112.58474 105.41453 1.000 121.42724 165 LEU A N 1
ATOM 1295 C CA . LEU A 1 165 ? 147.09573 111.21581 105.51142 1.000 122.35035 165 LEU A CA 1
ATOM 1296 C C . LEU A 1 165 ? 147.00028 110.76443 106.96588 1.000 123.32250 165 LEU A C 1
ATOM 1297 O O . LEU A 1 165 ? 147.28740 109.61204 107.29552 1.000 121.94213 165 LEU A O 1
ATOM 1302 N N . SER A 1 166 ? 146.60840 111.68258 107.85389 1.000 120.77617 166 SER A N 1
ATOM 1303 C CA . SER A 1 166 ? 146.48576 111.34645 109.26939 1.000 119.65590 166 SER A CA 1
ATOM 1304 C C . SER A 1 166 ? 145.29030 110.43739 109.52600 1.000 119.35877 166 SER A C 1
ATOM 1305 O O . SER A 1 166 ? 145.38412 109.50007 110.32874 1.000 121.19629 166 SER A O 1
ATOM 1308 N N . ARG A 1 167 ? 144.15424 110.72757 108.87753 1.000 106.38020 167 ARG A N 1
ATOM 1309 C CA . ARG A 1 167 ? 142.90690 109.95448 108.92733 1.000 107.67696 167 ARG A CA 1
ATOM 1310 C C . ARG A 1 167 ? 142.32132 109.84758 110.33722 1.000 107.93512 167 ARG A C 1
ATOM 1311 O O . ARG A 1 167 ? 141.53723 108.93525 110.61749 1.000 108.31118 167 ARG A O 1
ATOM 1319 N N . GLY A 1 168 ? 142.67633 110.76614 111.23380 1.000 101.12023 168 GLY A N 1
ATOM 1320 C CA . GLY A 1 168 ? 142.15938 110.73832 112.58520 1.000 99.57658 168 GLY A CA 1
ATOM 1321 C C . GLY A 1 168 ? 142.76189 109.62322 113.42751 1.000 101.97153 168 GLY A C 1
ATOM 1322 O O . GLY A 1 168 ? 143.70178 108.92979 113.03870 1.000 103.42785 168 GLY A O 1
ATOM 1323 N N . ILE A 1 169 ? 142.18786 109.46573 114.61488 1.000 103.40968 169 ILE A N 1
ATOM 1324 C CA . ILE A 1 169 ? 142.58479 108.39620 115.52278 1.000 102.57546 169 ILE A CA 1
ATOM 1325 C C . ILE A 1 169 ? 141.90955 107.10467 115.08336 1.000 101.95874 169 ILE A C 1
ATOM 1326 O O . ILE A 1 169 ? 140.68927 107.06251 114.88729 1.000 102.76781 169 ILE A O 1
ATOM 1331 N N . GLU A 1 170 ? 142.70278 106.04497 114.92578 1.000 108.55013 170 GLU A N 1
ATOM 1332 C CA . GLU A 1 170 ? 142.21762 104.79577 114.35959 1.000 111.24627 170 GLU A CA 1
ATOM 1333 C C . GLU A 1 170 ? 142.18111 103.63773 115.34710 1.000 113.31908 170 GLU A C 1
ATOM 1334 O O . GLU A 1 170 ? 141.74105 102.54578 114.97120 1.000 112.29053 170 GLU A O 1
ATOM 1340 N N . SER A 1 171 ? 142.62613 103.83419 116.58623 1.000 136.13791 171 SER A N 1
ATOM 1341 C CA . SER A 1 171 ? 142.66801 102.76449 117.57334 1.000 136.45126 171 SER A CA 1
ATOM 1342 C C . SER A 1 171 ? 142.01743 103.22258 118.87035 1.000 136.52032 171 SER A C 1
ATOM 1343 O O . SER A 1 171 ? 142.22570 104.35576 119.31411 1.000 134.89392 171 SER A O 1
ATOM 1346 N N . GLU A 1 172 ? 141.22749 102.32949 119.47379 1.000 142.85183 172 GLU A N 1
ATOM 1347 C CA . GLU A 1 172 ? 140.53679 102.66036 120.71736 1.000 143.52051 172 GLU A CA 1
ATOM 1348 C C . GLU A 1 172 ? 141.50100 102.69626 121.89844 1.000 142.84907 172 GLU A C 1
ATOM 1349 O O . GLU A 1 172 ? 141.40634 103.58334 122.75756 1.000 142.28631 172 GLU A O 1
ATOM 1355 N N . ASP A 1 173 ? 142.43251 101.73825 121.95957 1.000 143.78425 173 ASP A N 1
ATOM 1356 C CA . ASP A 1 173 ? 143.41873 101.72536 123.03689 1.000 143.19589 173 ASP A CA 1
ATOM 1357 C C . ASP A 1 173 ? 144.37711 102.90388 122.92138 1.000 143.21804 173 ASP A C 1
ATOM 1358 O O . ASP A 1 173 ? 144.79068 103.47540 123.93626 1.000 142.48936 173 ASP A O 1
ATOM 1363 N N . GLU A 1 174 ? 144.71755 103.30108 121.69238 1.000 135.59447 174 GLU A N 1
ATOM 1364 C CA . GLU A 1 174 ? 145.50829 104.51250 121.50486 1.000 135.55204 174 GLU A CA 1
ATOM 1365 C C . GLU A 1 174 ? 144.70964 105.76220 121.85531 1.000 135.99635 174 GLU A C 1
ATOM 1366 O O . GLU A 1 174 ? 145.28807 106.74951 122.31929 1.000 137.41123 174 GLU A O 1
ATOM 1372 N N . LEU A 1 175 ? 143.38723 105.73328 121.65563 1.000 129.73527 175 LEU A N 1
ATOM 1373 C CA . LEU A 1 175 ? 142.53658 106.84211 122.08457 1.000 131.26305 175 LEU A CA 1
ATOM 1374 C C . LEU A 1 175 ? 142.52651 106.97368 123.60540 1.000 131.53727 175 LEU A C 1
ATOM 1375 O O . LEU A 1 175 ? 142.61837 108.08760 124.13832 1.000 130.28092 175 LEU A O 1
ATOM 1380 N N . LYS A 1 176 ? 142.43323 105.84611 124.31901 1.000 130.73614 176 LYS A N 1
ATOM 1381 C CA . LYS A 1 176 ? 142.51981 105.88248 125.77803 1.000 128.13164 176 LYS A CA 1
ATOM 1382 C C . LYS A 1 176 ? 143.91213 106.28538 126.25230 1.000 127.81233 176 LYS A C 1
ATOM 1383 O O . LYS A 1 176 ? 144.04234 106.95562 127.28462 1.000 128.13349 176 LYS A O 1
ATOM 1389 N N . ARG A 1 177 ? 144.95346 105.89531 125.50889 1.000 119.64135 177 ARG A N 1
ATOM 1390 C CA . ARG A 1 177 ? 146.31167 106.32927 125.82315 1.000 118.29652 177 ARG A CA 1
ATOM 1391 C C . ARG A 1 177 ? 146.46507 107.83754 125.66324 1.000 118.33126 177 ARG A C 1
ATOM 1392 O O . ARG A 1 177 ? 147.09501 108.49309 126.49905 1.000 119.01106 177 ARG A O 1
ATOM 1400 N N . LEU A 1 178 ? 145.87950 108.40551 124.60405 1.000 111.89852 178 LEU A N 1
ATOM 1401 C CA . LEU A 1 178 ? 145.91470 109.85360 124.40980 1.000 110.79810 178 LEU A CA 1
ATOM 1402 C C . LEU A 1 178 ? 145.10940 110.57946 125.48103 1.000 108.92563 178 LEU A C 1
ATOM 1403 O O . LEU A 1 178 ? 145.49860 111.66769 125.92456 1.000 108.76895 178 LEU A O 1
ATOM 1408 N N . GLU A 1 179 ? 143.98083 109.99366 125.89719 1.000 107.62625 179 GLU A N 1
ATOM 1409 C CA . GLU A 1 179 ? 143.17449 110.57685 126.96753 1.000 109.04605 179 GLU A CA 1
ATOM 1410 C C . GLU A 1 179 ? 143.92268 110.57759 128.29760 1.000 110.89518 179 GLU A C 1
ATOM 1411 O O . GLU A 1 179 ? 143.86617 111.55984 129.04681 1.000 109.57785 179 GLU A O 1
ATOM 1417 N N . GLN A 1 180 ? 144.63654 109.49161 128.60458 1.000 116.82170 180 GLN A N 1
ATOM 1418 C CA . GLN A 1 180 ? 145.42462 109.45540 129.83327 1.000 113.33643 180 GLN A CA 1
ATOM 1419 C C . GLN A 1 180 ? 146.67657 110.31929 129.73165 1.000 114.38183 180 GLN A C 1
ATOM 1420 O O . GLN A 1 180 ? 147.17433 110.80758 130.75221 1.000 115.51728 180 GLN A O 1
ATOM 1426 N N . HIS A 1 181 ? 147.19591 110.52023 128.52002 1.000 105.59355 181 HIS A N 1
ATOM 1427 C CA . HIS A 1 181 ? 148.44139 111.25675 128.34151 1.000 102.06426 181 HIS A CA 1
ATOM 1428 C C . HIS A 1 181 ? 148.20849 112.76301 128.36289 1.000 101.58992 181 HIS A C 1
ATOM 1429 O O . HIS A 1 181 ? 148.70423 113.46664 129.24887 1.000 103.59475 181 HIS A O 1
ATOM 1436 N N . TYR A 1 182 ? 147.44940 113.27446 127.39562 1.000 97.47571 182 TYR A N 1
ATOM 1437 C CA . TYR A 1 182 ? 147.28768 114.71291 127.24011 1.000 98.02474 182 TYR A CA 1
ATOM 1438 C C . TYR A 1 182 ? 146.08794 115.27197 127.98945 1.000 100.92456 182 TYR A C 1
ATOM 1439 O O . TYR A 1 182 ? 145.94621 116.49654 128.06955 1.000 103.25641 182 TYR A O 1
ATOM 1448 N N . GLY A 1 183 ? 145.22719 114.41921 128.53485 1.000 102.76778 183 GLY A N 1
ATOM 1449 C CA . GLY A 1 183 ? 144.06192 114.88851 129.25285 1.000 101.99687 183 GLY A CA 1
ATOM 1450 C C . GLY A 1 183 ? 142.96380 115.36628 128.32331 1.000 100.84257 183 GLY A C 1
ATOM 1451 O O . GLY A 1 183 ? 143.07803 115.35458 127.09679 1.000 102.26955 183 GLY A O 1
ATOM 1452 N N . THR A 1 184 ? 141.86603 115.79466 128.93596 1.000 97.02450 184 THR A N 1
ATOM 1453 C CA . THR A 1 184 ? 140.74967 116.32619 128.17405 1.000 99.61421 184 THR A CA 1
ATOM 1454 C C . THR A 1 184 ? 141.00324 117.78747 127.80442 1.000 96.99251 184 THR A C 1
ATOM 1455 O O . THR A 1 184 ? 141.87745 118.45800 128.36079 1.000 95.79417 184 THR A O 1
ATOM 1459 N N . ASN A 1 185 ? 140.23063 118.27300 126.83314 1.000 89.43798 185 ASN A N 1
ATOM 1460 C CA . ASN A 1 185 ? 140.42405 119.60894 126.27017 1.000 85.77356 185 ASN A CA 1
ATOM 1461 C C . ASN A 1 185 ? 139.49343 120.58740 126.98172 1.000 89.84256 185 ASN A C 1
ATOM 1462 O O . ASN A 1 185 ? 138.46237 121.00775 126.45798 1.000 92.19468 185 ASN A O 1
ATOM 1467 N N . THR A 1 186 ? 139.87322 120.95898 128.20078 1.000 92.77094 186 THR A N 1
ATOM 1468 C CA . THR A 1 186 ? 139.12179 121.95358 128.94891 1.000 94.40123 186 THR A CA 1
ATOM 1469 C C . THR A 1 186 ? 140.08923 122.94278 129.57996 1.000 92.11594 186 THR A C 1
ATOM 1470 O O . THR A 1 186 ? 141.27805 122.66265 129.75619 1.000 91.95205 186 THR A O 1
ATOM 1474 N N . PHE A 1 187 ? 139.56715 124.12963 129.88267 1.000 92.26930 187 PHE A N 1
ATOM 1475 C CA . PHE A 1 187 ? 140.31832 125.13986 130.62307 1.000 93.02138 187 PHE A CA 1
ATOM 1476 C C . PHE A 1 187 ? 140.07898 124.87385 132.10519 1.000 97.14355 187 PHE A C 1
ATOM 1477 O O . PHE A 1 187 ? 139.27407 125.52805 132.77332 1.000 98.26915 187 PHE A O 1
ATOM 1485 N N . ASP A 1 188 ? 140.79899 123.87760 132.62163 1.000 102.28712 188 ASP A N 1
ATOM 1486 C CA . ASP A 1 188 ? 140.55414 123.33559 133.95682 1.000 101.92928 188 ASP A CA 1
ATOM 1487 C C . ASP A 1 188 ? 141.06842 124.30217 135.01924 1.000 101.67331 188 ASP A C 1
ATOM 1488 O O . ASP A 1 188 ? 142.16398 124.16038 135.56610 1.000 101.76167 188 ASP A O 1
ATOM 1493 N N . ILE A 1 189 ? 140.25587 125.31159 135.30872 1.000 106.73254 189 ILE A N 1
ATOM 1494 C CA . ILE A 1 189 ? 140.43075 126.15642 136.48297 1.000 109.45707 189 ILE A CA 1
ATOM 1495 C C . ILE A 1 189 ? 139.25290 125.90245 137.42447 1.000 108.10169 189 ILE A C 1
ATOM 1496 O O . ILE A 1 189 ? 138.10116 126.21118 137.08534 1.000 105.37655 189 ILE A O 1
ATOM 1501 N N . PRO A 1 190 ? 139.47976 125.30317 138.59105 1.000 118.60408 190 PRO A N 1
ATOM 1502 C CA . PRO A 1 190 ? 138.36724 125.06620 139.51591 1.000 119.67253 190 PRO A CA 1
ATOM 1503 C C . PRO A 1 190 ? 138.09030 126.27011 140.40047 1.000 119.38729 190 PRO A C 1
ATOM 1504 O O . PRO A 1 190 ? 138.93858 126.67247 141.20309 1.000 119.52281 190 PRO A O 1
ATOM 1508 N N . VAL A 1 191 ? 136.90732 126.85818 140.25803 1.000 119.92490 191 VAL A N 1
ATOM 1509 C CA . VAL A 1 191 ? 136.49748 127.95535 141.12825 1.000 119.58330 191 VAL A CA 1
ATOM 1510 C C . VAL A 1 191 ? 136.11418 127.36477 142.48376 1.000 120.83230 191 VAL A C 1
ATOM 1511 O O . VAL A 1 191 ? 135.37789 126.36860 142.55013 1.000 120.58629 191 VAL A O 1
ATOM 1515 N N . PRO A 1 192 ? 136.65138 127.88438 143.58330 1.000 121.79186 192 PRO A N 1
ATOM 1516 C CA . PRO A 1 192 ? 136.31233 127.34491 144.90035 1.000 121.04884 192 PRO A CA 1
ATOM 1517 C C . PRO A 1 192 ? 135.09714 128.03453 145.50416 1.000 121.48066 192 PRO A C 1
ATOM 1518 O O . PRO A 1 192 ? 134.74265 129.16310 145.15791 1.000 122.32317 192 PRO A O 1
ATOM 1522 N N . THR A 1 193 ? 134.45801 127.32189 146.42730 1.000 121.97832 193 THR A N 1
ATOM 1523 C CA . THR A 1 193 ? 133.32313 127.87007 147.14944 1.000 121.21537 193 THR A CA 1
ATOM 1524 C C . THR A 1 193 ? 133.81508 128.76545 148.28348 1.000 121.62678 193 THR A C 1
ATOM 1525 O O . THR A 1 193 ? 135.01545 128.98450 148.46426 1.000 121.85396 193 THR A O 1
ATOM 1529 N N . PHE A 1 194 ? 132.86769 129.30017 149.05632 1.000 118.10576 194 PHE A N 1
ATOM 1530 C CA . PHE A 1 194 ? 133.22679 130.13107 150.20046 1.000 116.64095 194 PHE A CA 1
ATOM 1531 C C . PHE A 1 194 ? 133.87640 129.31178 151.30760 1.000 114.22507 194 PHE A C 1
ATOM 1532 O O . PHE A 1 194 ? 134.76443 129.81581 152.00561 1.000 115.75351 194 PHE A O 1
ATOM 1540 N N . THR A 1 195 ? 133.46324 128.04911 151.46097 1.000 115.18320 195 THR A N 1
ATOM 1541 C CA . THR A 1 195 ? 133.91423 127.22950 152.58267 1.000 118.39649 195 THR A CA 1
ATOM 1542 C C . THR A 1 195 ? 135.39338 126.87556 152.46793 1.000 118.57898 195 THR A C 1
ATOM 1543 O O . THR A 1 195 ? 136.17124 127.13297 153.39264 1.000 117.78582 195 THR A O 1
ATOM 1547 N N . GLU A 1 196 ? 135.81082 126.31692 151.32741 1.000 117.15215 196 GLU A N 1
ATOM 1548 C CA . GLU A 1 196 ? 137.20179 125.88932 151.19815 1.000 115.02068 196 GLU A CA 1
ATOM 1549 C C . GLU A 1 196 ? 138.14707 127.07289 151.01395 1.000 113.19911 196 GLU A C 1
ATOM 1550 O O . GLU A 1 196 ? 139.28868 127.02817 151.48871 1.000 112.19336 196 GLU A O 1
ATOM 1556 N N . LEU A 1 197 ? 137.68544 128.15063 150.37237 1.000 107.37347 197 LEU A N 1
ATOM 1557 C CA . LEU A 1 197 ? 138.52468 129.33649 150.23575 1.000 107.43825 197 LEU A CA 1
ATOM 1558 C C . LEU A 1 197 ? 138.70153 130.04556 151.57186 1.000 109.66815 197 LEU A C 1
ATOM 1559 O O . LEU A 1 197 ? 139.79742 130.52560 151.88060 1.000 110.16248 197 LEU A O 1
ATOM 1564 N N . PHE A 1 198 ? 137.64535 130.10382 152.39080 1.000 107.52799 198 PHE A N 1
ATOM 1565 C CA . PHE A 1 198 ? 137.80047 130.66857 153.72680 1.000 105.05209 198 PHE A CA 1
ATOM 1566 C C . PHE A 1 198 ? 138.60798 129.74831 154.63231 1.000 104.80900 198 PHE A C 1
ATOM 1567 O O . PHE A 1 198 ? 139.30759 130.22969 155.52811 1.000 104.76790 198 PHE A O 1
ATOM 1575 N N . LYS A 1 199 ? 138.53180 128.43247 154.40946 1.000 107.50602 199 LYS A N 1
ATOM 1576 C CA . LYS A 1 199 ? 139.37301 127.49399 155.14488 1.000 106.13033 199 LYS A CA 1
ATOM 1577 C C . LYS A 1 199 ? 140.84458 127.68424 154.79985 1.000 106.28958 199 LYS A C 1
ATOM 1578 O O . LYS A 1 199 ? 141.70928 127.56556 155.67166 1.000 108.07725 199 LYS A O 1
ATOM 1584 N N . GLU A 1 200 ? 141.14683 127.97116 153.53223 1.000 100.00201 200 GLU A N 1
ATOM 1585 C CA . GLU A 1 200 ? 142.52274 128.27802 153.15126 1.000 98.73628 200 GLU A CA 1
ATOM 1586 C C . GLU A 1 200 ? 142.95677 129.63829 153.69400 1.000 98.40772 200 GLU A C 1
ATOM 1587 O O . GLU A 1 200 ? 144.09844 129.79953 154.14213 1.000 97.32213 200 GLU A O 1
ATOM 1593 N N . HIS A 1 201 ? 142.05319 130.62406 153.67635 1.000 95.22311 201 HIS A N 1
ATOM 1594 C CA . HIS A 1 201 ? 142.38139 131.97441 154.12515 1.000 94.04829 201 HIS A CA 1
ATOM 1595 C C . HIS A 1 201 ? 142.50851 132.08772 155.63918 1.000 94.33817 201 HIS A C 1
ATOM 1596 O O . HIS A 1 201 ? 143.19533 132.99319 156.12313 1.000 92.86733 201 HIS A O 1
ATOM 1603 N N . ALA A 1 202 ? 141.86777 131.19659 156.39844 1.000 90.04900 202 ALA A N 1
ATOM 1604 C CA . ALA A 1 202 ? 141.99577 131.20232 157.85106 1.000 88.29098 202 ALA A CA 1
ATOM 1605 C C . ALA A 1 202 ? 143.31943 130.63003 158.33542 1.000 88.27502 202 ALA A C 1
ATOM 1606 O O . ALA A 1 202 ? 143.57994 130.64601 159.54176 1.000 89.14263 202 ALA A O 1
ATOM 1608 N N . VAL A 1 203 ? 144.14516 130.10164 157.43394 1.000 83.12211 203 VAL A N 1
ATOM 1609 C CA . VAL A 1 203 ? 145.43807 129.51992 157.78758 1.000 80.67640 203 VAL A CA 1
ATOM 1610 C C . VAL A 1 203 ? 146.58618 130.49730 157.47230 1.000 82.85848 203 VAL A C 1
ATOM 1611 O O . VAL A 1 203 ? 147.71897 130.29246 157.94080 1.000 81.12189 203 VAL A O 1
ATOM 1615 N N . ALA A 1 204 ? 146.28990 131.61297 156.79591 1.000 81.17728 204 ALA A N 1
ATOM 1616 C CA . ALA A 1 204 ? 147.26478 132.65056 156.47006 1.000 81.55708 204 ALA A CA 1
ATOM 1617 C C . ALA A 1 204 ? 147.83778 133.28766 157.74013 1.000 84.93351 204 ALA A C 1
ATOM 1618 O O . ALA A 1 204 ? 147.14254 133.36877 158.75707 1.000 88.23670 204 ALA A O 1
ATOM 1620 N N . PRO A 1 205 ? 149.11382 133.71518 157.71618 1.000 80.15847 205 PRO A N 1
ATOM 1621 C CA . PRO A 1 205 ? 149.77291 134.14687 158.96564 1.000 77.36085 205 PRO A CA 1
ATOM 1622 C C . PRO A 1 205 ? 149.18286 135.38795 159.61166 1.000 76.38417 205 PRO A C 1
ATOM 1623 O O . PRO A 1 205 ? 149.21394 135.49230 160.84302 1.000 80.82644 205 PRO A O 1
ATOM 1627 N N . PHE A 1 206 ? 148.64523 136.33003 158.83952 1.000 75.38568 206 PHE A N 1
ATOM 1628 C CA . PHE A 1 206 ? 148.09049 137.51931 159.47190 1.000 75.00404 206 PHE A CA 1
ATOM 1629 C C . PHE A 1 206 ? 146.71613 137.25734 160.07195 1.000 76.67439 206 PHE A C 1
ATOM 1630 O O . PHE A 1 206 ? 146.35212 137.90346 161.05974 1.000 86.11665 206 PHE A O 1
ATOM 1638 N N . PHE A 1 207 ? 145.96227 136.29762 159.52366 1.000 69.15881 207 PHE A N 1
ATOM 1639 C CA . PHE A 1 207 ? 144.74805 135.83666 160.19333 1.000 72.10719 207 PHE A CA 1
ATOM 1640 C C . PHE A 1 207 ? 145.08133 135.17646 161.52412 1.000 75.69445 207 PHE A C 1
ATOM 1641 O O . PHE A 1 207 ? 144.37945 135.38240 162.52125 1.000 81.74588 207 PHE A O 1
ATOM 1649 N N . VAL A 1 208 ? 146.14463 134.36868 161.54625 1.000 62.93064 208 VAL A N 1
ATOM 1650 C CA . VAL A 1 208 ? 146.58880 133.70743 162.76904 1.000 63.39477 208 VAL A CA 1
ATOM 1651 C C . VAL A 1 208 ? 147.05293 134.73748 163.79192 1.000 72.00265 208 VAL A C 1
ATOM 1652 O O . VAL A 1 208 ? 146.74701 134.62978 164.98586 1.000 76.67248 208 VAL A O 1
ATOM 1656 N N . PHE A 1 209 ? 147.75874 135.77296 163.32983 1.000 67.21105 209 PHE A N 1
ATOM 1657 C CA . PHE A 1 209 ? 148.19609 136.85332 164.20871 1.000 61.11326 209 PHE A CA 1
ATOM 1658 C C . PHE A 1 209 ? 147.01415 137.64431 164.76309 1.000 62.18455 209 PHE A C 1
ATOM 1659 O O . PHE A 1 209 ? 147.01639 138.02505 165.93960 1.000 74.99494 209 PHE A O 1
ATOM 1667 N N . GLN A 1 210 ? 145.99045 137.88903 163.93818 1.000 56.88717 210 GLN A N 1
ATOM 1668 C CA . GLN A 1 210 ? 144.80814 138.60182 164.41532 1.000 60.68196 210 GLN A CA 1
ATOM 1669 C C . GLN A 1 210 ? 144.01103 137.76949 165.41385 1.000 65.47705 210 GLN A C 1
ATOM 1670 O O . GLN A 1 210 ? 143.50003 138.30735 166.40088 1.000 70.71652 210 GLN A O 1
ATOM 1676 N N . VAL A 1 211 ? 143.90096 136.45864 165.18029 1.000 54.48588 211 VAL A N 1
ATOM 1677 C CA . VAL A 1 211 ? 143.21765 135.57667 166.12643 1.000 51.48236 211 VAL A CA 1
ATOM 1678 C C . VAL A 1 211 ? 144.00495 135.47888 167.43323 1.000 59.49872 211 VAL A C 1
ATOM 1679 O O . VAL A 1 211 ? 143.42326 135.43903 168.52650 1.000 63.62533 211 VAL A O 1
ATOM 1683 N N . PHE A 1 212 ? 145.33820 135.49213 167.34319 1.000 56.89559 212 PHE A N 1
ATOM 1684 C CA . PHE A 1 212 ? 146.18117 135.51332 168.53522 1.000 52.10284 212 PHE A CA 1
ATOM 1685 C C . PHE A 1 212 ? 146.01304 136.81432 169.31550 1.000 57.26507 212 PHE A C 1
ATOM 1686 O O . PHE A 1 212 ? 145.99101 136.80144 170.55099 1.000 65.76332 212 PHE A O 1
ATOM 1694 N N . CYS A 1 213 ? 145.87277 137.94310 168.61191 1.000 60.07962 213 CYS A N 1
ATOM 1695 C CA . CYS A 1 213 ? 145.56828 139.20906 169.27837 1.000 59.25110 213 CYS A CA 1
ATOM 1696 C C . CYS A 1 213 ? 144.18384 139.20053 169.92157 1.000 64.26218 213 CYS A C 1
ATOM 1697 O O . CYS A 1 213 ? 144.00534 139.77317 171.00486 1.000 70.08462 213 CYS A O 1
ATOM 1700 N N . VAL A 1 214 ? 143.20316 138.56719 169.26681 1.000 53.32138 214 VAL A N 1
ATOM 1701 C CA . VAL A 1 214 ? 141.86224 138.42266 169.83605 1.000 46.09035 214 VAL A CA 1
ATOM 1702 C C . VAL A 1 214 ? 141.91487 137.60435 171.12074 1.000 46.37627 214 VAL A C 1
ATOM 1703 O O . VAL A 1 214 ? 141.30074 137.96679 172.13104 1.000 57.49122 214 VAL A O 1
ATOM 1707 N N . GLY A 1 215 ? 142.67978 136.51064 171.11095 1.000 48.94063 215 GLY A N 1
ATOM 1708 C CA . GLY A 1 215 ? 142.86337 135.71803 172.31613 1.000 57.23697 215 GLY A CA 1
ATOM 1709 C C . GLY A 1 215 ? 143.61516 136.44468 173.41512 1.000 60.13417 215 GLY A C 1
ATOM 1710 O O . GLY A 1 215 ? 143.32300 136.25153 174.59986 1.000 62.43454 215 GLY A O 1
ATOM 1711 N N . LEU A 1 216 ? 144.58993 137.28126 173.04274 1.000 61.03886 216 LEU A N 1
ATOM 1712 C CA . LEU A 1 216 ? 145.30613 138.09141 174.02541 1.000 55.08614 216 LEU A CA 1
ATOM 1713 C C . LEU A 1 216 ? 144.38925 139.11113 174.68813 1.000 63.45393 216 LEU A C 1
ATOM 1714 O O . LEU A 1 216 ? 144.46088 139.31731 175.90500 1.000 70.16680 216 LEU A O 1
ATOM 1719 N N . TRP A 1 217 ? 143.53301 139.76977 173.90236 1.000 60.76246 217 TRP A N 1
ATOM 1720 C CA . TRP A 1 217 ? 142.57563 140.70558 174.48472 1.000 51.42289 217 TRP A CA 1
ATOM 1721 C C . TRP A 1 217 ? 141.49724 139.98036 175.28206 1.000 61.51776 217 TRP A C 1
ATOM 1722 O O . TRP A 1 217 ? 140.97583 140.53081 176.25722 1.000 66.06942 217 TRP A O 1
ATOM 1733 N N . LEU A 1 218 ? 141.15465 138.75116 174.88586 1.000 64.46361 218 LEU A N 1
ATOM 1734 C CA . LEU A 1 218 ? 140.20322 137.94743 175.64586 1.000 53.08661 218 LEU A CA 1
ATOM 1735 C C . LEU A 1 218 ? 140.78491 137.49503 176.97712 1.000 58.63088 218 LEU A C 1
ATOM 1736 O O . LEU A 1 218 ? 140.04016 137.30917 177.94596 1.000 63.29498 218 LEU A O 1
ATOM 1741 N N . LEU A 1 219 ? 142.10424 137.29674 177.03687 1.000 66.57774 219 LEU A N 1
ATOM 1742 C CA . LEU A 1 219 ? 142.74434 136.88540 178.28151 1.000 65.70473 219 LEU A CA 1
ATOM 1743 C C . LEU A 1 219 ? 142.74924 138.01679 179.30449 1.000 68.01692 219 LEU A C 1
ATOM 1744 O O . LEU A 1 219 ? 142.73205 137.75808 180.51266 1.000 69.90751 219 LEU A O 1
ATOM 1749 N N . ASP A 1 220 ? 142.74476 139.26881 178.84639 1.000 68.13810 220 ASP A N 1
ATOM 1750 C CA . ASP A 1 220 ? 142.75606 140.42801 179.72694 1.000 63.42663 220 ASP A CA 1
ATOM 1751 C C . ASP A 1 220 ? 141.35474 140.93787 180.05380 1.000 70.15012 220 ASP A C 1
ATOM 1752 O O . ASP A 1 220 ? 141.21413 142.10512 180.44083 1.000 70.63634 220 ASP A O 1
ATOM 1757 N N . GLU A 1 221 ? 140.33207 140.08469 179.89647 1.000 75.56433 221 GLU A N 1
ATOM 1758 C CA . GLU A 1 221 ? 138.92784 140.37505 180.22452 1.000 74.10506 221 GLU A CA 1
ATOM 1759 C C . GLU A 1 221 ? 138.38730 141.57195 179.43857 1.000 73.54588 221 GLU A C 1
ATOM 1760 O O . GLU A 1 221 ? 137.85364 142.52834 180.00319 1.000 78.18857 221 GLU A O 1
ATOM 1766 N N . TYR A 1 222 ? 138.52972 141.50806 178.11714 1.000 71.26586 222 TYR A N 1
ATOM 1767 C CA . TYR A 1 222 ? 137.95262 142.48239 177.19161 1.000 69.04895 222 TYR A CA 1
ATOM 1768 C C . TYR A 1 222 ? 136.99639 141.71289 176.28760 1.000 75.37190 222 TYR A C 1
ATOM 1769 O O . TYR A 1 222 ? 137.40433 141.17916 175.25575 1.000 77.99018 222 TYR A O 1
ATOM 1778 N N . TRP A 1 223 ? 135.72288 141.65410 176.67384 1.000 74.68815 223 TRP A N 1
ATOM 1779 C CA . TRP A 1 223 ? 134.76752 140.83523 175.93546 1.000 73.48960 223 TRP A CA 1
ATOM 1780 C C . TRP A 1 223 ? 134.24710 141.55360 174.69514 1.000 76.79771 223 TRP A C 1
ATOM 1781 O O . TRP A 1 223 ? 134.29243 141.00310 173.58651 1.000 79.22963 223 TRP A O 1
ATOM 1792 N N . TYR A 1 224 ? 133.74547 142.78190 174.87165 1.000 73.10850 224 TYR A N 1
ATOM 1793 C CA . TYR A 1 224 ? 133.11484 143.51321 173.77499 1.000 71.46361 224 TYR A CA 1
ATOM 1794 C C . TYR A 1 224 ? 134.12086 143.89303 172.69604 1.000 71.01786 224 TYR A C 1
ATOM 1795 O O . TYR A 1 224 ? 133.81509 143.80238 171.50098 1.000 77.24146 224 TYR A O 1
ATOM 1804 N N . TYR A 1 225 ? 135.32688 144.30601 173.09951 1.000 63.71803 225 TYR A N 1
ATOM 1805 C CA . TYR A 1 225 ? 136.35390 144.68608 172.13344 1.000 64.71488 225 TYR A CA 1
ATOM 1806 C C . TYR A 1 225 ? 136.82362 143.49309 171.31240 1.000 70.21796 225 TYR A C 1
ATOM 1807 O O . TYR A 1 225 ? 136.98732 143.60466 170.09084 1.000 73.00313 225 TYR A O 1
ATOM 1816 N N . SER A 1 226 ? 137.03601 142.34514 171.96519 1.000 71.88225 226 SER A N 1
ATOM 1817 C CA . SER A 1 226 ? 137.46196 141.14566 171.25039 1.000 74.36708 226 SER A CA 1
ATOM 1818 C C . SER A 1 226 ? 136.36892 140.63364 170.32400 1.000 79.17712 226 SER A C 1
ATOM 1819 O O . SER A 1 226 ? 136.66090 140.19140 169.20710 1.000 82.58048 226 SER A O 1
ATOM 1822 N N . LEU A 1 227 ? 135.10661 140.70125 170.76539 1.000 70.18960 227 LEU A N 1
ATOM 1823 C CA . LEU A 1 227 ? 133.99128 140.30933 169.90640 1.000 65.01554 227 LEU A CA 1
ATOM 1824 C C . LEU A 1 227 ? 133.87805 141.22313 168.69090 1.000 64.78397 227 LEU A C 1
ATOM 1825 O O . LEU A 1 227 ? 133.65241 140.74855 167.56868 1.000 70.52643 227 LEU A O 1
ATOM 1830 N N . PHE A 1 228 ? 134.06619 142.53234 168.89343 1.000 68.71510 228 PHE A N 1
ATOM 1831 C CA . PHE A 1 228 ? 133.99301 143.48943 167.79360 1.000 72.27820 228 PHE A CA 1
ATOM 1832 C C . PHE A 1 228 ? 135.11756 143.27158 166.78676 1.000 69.61057 228 PHE A C 1
ATOM 1833 O O . PHE A 1 228 ? 134.87891 143.26888 165.57237 1.000 78.66067 228 PHE A O 1
ATOM 1841 N N . THR A 1 229 ? 136.35175 143.07953 167.26637 1.000 62.99363 229 THR A N 1
ATOM 1842 C CA . THR A 1 229 ? 137.44952 142.91163 166.31853 1.000 69.92118 229 THR A CA 1
ATOM 1843 C C . THR A 1 229 ? 137.42298 141.53280 165.66565 1.000 71.54323 229 THR A C 1
ATOM 1844 O O . THR A 1 229 ? 137.86903 141.39338 164.52289 1.000 78.40671 229 THR A O 1
ATOM 1848 N N . LEU A 1 230 ? 136.83987 140.52546 166.32828 1.000 70.78959 230 LEU A N 1
ATOM 1849 C CA . LEU A 1 230 ? 136.66165 139.22873 165.68425 1.000 71.46686 230 LEU A CA 1
ATOM 1850 C C . LEU A 1 230 ? 135.60732 139.29908 164.58718 1.000 71.29716 230 LEU A C 1
ATOM 1851 O O . LEU A 1 230 ? 135.78744 138.71385 163.51209 1.000 76.35706 230 LEU A O 1
ATOM 1856 N N . VAL A 1 231 ? 134.51247 140.02813 164.83566 1.000 68.19648 231 VAL A N 1
ATOM 1857 C CA . VAL A 1 231 ? 133.47869 140.22128 163.81916 1.000 65.60894 231 VAL A CA 1
ATOM 1858 C C . VAL A 1 231 ? 134.03064 141.01081 162.63386 1.000 70.00669 231 VAL A C 1
ATOM 1859 O O . VAL A 1 231 ? 133.77737 140.67003 161.46745 1.000 77.46841 231 VAL A O 1
ATOM 1863 N N . MET A 1 232 ? 134.82740 142.04955 162.91405 1.000 72.05806 232 MET A N 1
ATOM 1864 C CA . MET A 1 232 ? 135.42328 142.85125 161.84752 1.000 73.78201 232 MET A CA 1
ATOM 1865 C C . MET A 1 232 ? 136.44230 142.05329 161.03945 1.000 77.02099 232 MET A C 1
ATOM 1866 O O . MET A 1 232 ? 136.49978 142.18394 159.81079 1.000 83.62688 232 MET A O 1
ATOM 1871 N N . LEU A 1 233 ? 137.23767 141.20959 161.70686 1.000 74.62686 233 LEU A N 1
ATOM 1872 C CA . LEU A 1 233 ? 138.17660 140.34132 161.00217 1.000 77.08817 233 LEU A CA 1
ATOM 1873 C C . LEU A 1 233 ? 137.44747 139.32002 160.13604 1.000 78.74411 233 LEU A C 1
ATOM 1874 O O . LEU A 1 233 ? 137.87095 139.04310 159.00523 1.000 82.43239 233 LEU A O 1
ATOM 1879 N N . VAL A 1 234 ? 136.33886 138.76921 160.64518 1.000 82.06546 234 VAL A N 1
ATOM 1880 C CA . VAL A 1 234 ? 135.55743 137.78970 159.89302 1.000 83.07489 234 VAL A CA 1
ATOM 1881 C C . VAL A 1 234 ? 134.95135 138.42336 158.64373 1.000 86.20732 234 VAL A C 1
ATOM 1882 O O . VAL A 1 234 ? 135.04527 137.86222 157.54413 1.000 91.96251 234 VAL A O 1
ATOM 1886 N N . VAL A 1 235 ? 134.37673 139.62333 158.77380 1.000 86.22730 235 VAL A N 1
ATOM 1887 C CA . VAL A 1 235 ? 133.76232 140.23783 157.59688 1.000 85.82699 235 VAL A CA 1
ATOM 1888 C C . VAL A 1 235 ? 134.81776 140.77736 156.62654 1.000 88.32913 235 VAL A C 1
ATOM 1889 O O . VAL A 1 235 ? 134.59043 140.78314 155.41036 1.000 93.98226 235 VAL A O 1
ATOM 1893 N N . PHE A 1 236 ? 135.99838 141.17694 157.11743 1.000 92.94241 236 PHE A N 1
ATOM 1894 C CA . PHE A 1 236 ? 137.05675 141.61774 156.21306 1.000 95.42397 236 PHE A CA 1
ATOM 1895 C C . PHE A 1 236 ? 137.63564 140.44886 155.42414 1.000 96.53265 236 PHE A C 1
ATOM 1896 O O . PHE A 1 236 ? 137.88047 140.56697 154.21489 1.000 98.08581 236 PHE A O 1
ATOM 1904 N N . GLU A 1 237 ? 137.84159 139.30464 156.08374 1.000 94.60559 237 GLU A N 1
ATOM 1905 C CA . GLU A 1 237 ? 138.30867 138.12642 155.36457 1.000 93.37613 237 GLU A CA 1
ATOM 1906 C C . GLU A 1 237 ? 137.23685 137.57369 154.43619 1.000 98.60400 237 GLU A C 1
ATOM 1907 O O . GLU A 1 237 ? 137.56746 137.01950 153.38377 1.000 103.35409 237 GLU A O 1
ATOM 1913 N N . SER A 1 238 ? 135.95752 137.73477 154.79162 1.000 104.35951 238 SER A N 1
ATOM 1914 C CA . SER A 1 238 ? 134.88065 137.38464 153.87077 1.000 103.31267 238 SER A CA 1
ATOM 1915 C C . SER A 1 238 ? 134.89723 138.27589 152.63432 1.000 103.86404 238 SER A C 1
ATOM 1916 O O . SER A 1 238 ? 134.66642 137.79569 151.51922 1.000 103.61993 238 SER A O 1
ATOM 1919 N N . THR A 1 239 ? 135.17952 139.57172 152.81622 1.000 105.07594 239 THR A N 1
ATOM 1920 C CA . THR A 1 239 ? 135.30736 140.48790 151.68350 1.000 105.89442 239 THR A CA 1
ATOM 1921 C C . THR A 1 239 ? 136.47757 140.10342 150.78057 1.000 104.91798 239 THR A C 1
ATOM 1922 O O . THR A 1 239 ? 136.34935 140.11200 149.54881 1.000 108.14909 239 THR A O 1
ATOM 1926 N N . VAL A 1 240 ? 137.61519 139.73470 151.37927 1.000 105.14639 240 VAL A N 1
ATOM 1927 C CA . VAL A 1 240 ? 138.78432 139.32260 150.59812 1.000 108.62054 240 VAL A CA 1
ATOM 1928 C C . VAL A 1 240 ? 138.51245 138.01148 149.85568 1.000 107.13598 240 VAL A C 1
ATOM 1929 O O . VAL A 1 240 ? 138.89124 137.85428 148.68461 1.000 109.44181 240 VAL A O 1
ATOM 1933 N N . VAL A 1 241 ? 137.81972 137.07067 150.50783 1.000 106.04347 241 VAL A N 1
ATOM 1934 C CA . VAL A 1 241 ? 137.48688 135.79145 149.88345 1.000 105.40303 241 VAL A CA 1
ATOM 1935 C C . VAL A 1 241 ? 136.50411 135.98796 148.73008 1.000 108.81464 241 VAL A C 1
ATOM 1936 O O . VAL A 1 241 ? 136.65964 135.38398 147.66028 1.000 112.76662 241 VAL A O 1
ATOM 1940 N N . TRP A 1 242 ? 135.50636 136.86417 148.90841 1.000 110.54546 242 TRP A N 1
ATOM 1941 C CA . TRP A 1 242 ? 134.58021 137.17212 147.81977 1.000 109.84154 242 TRP A CA 1
ATOM 1942 C C . TRP A 1 242 ? 135.26915 137.89482 146.66687 1.000 111.58488 242 TRP A C 1
ATOM 1943 O O . TRP A 1 242 ? 134.92005 137.66306 145.50487 1.000 112.31836 242 TRP A O 1
ATOM 1954 N N . GLN A 1 243 ? 136.24816 138.75673 146.96460 1.000 114.19869 243 GLN A N 1
ATOM 1955 C CA . GLN A 1 243 ? 137.01982 139.41757 145.91280 1.000 111.61690 243 GLN A CA 1
ATOM 1956 C C . GLN A 1 243 ? 137.84320 138.41695 145.10622 1.000 112.73984 243 GLN A C 1
ATOM 1957 O O . GLN A 1 243 ? 137.88204 138.48739 143.86876 1.000 114.79159 243 GLN A O 1
ATOM 1963 N N . ARG A 1 244 ? 138.49670 137.47362 145.79419 1.000 113.82546 244 ARG A N 1
ATOM 1964 C CA . ARG A 1 244 ? 139.26762 136.43481 145.11262 1.000 112.06037 244 ARG A CA 1
ATOM 1965 C C . ARG A 1 244 ? 138.36407 135.51660 144.29431 1.000 112.15470 244 ARG A C 1
ATOM 1966 O O . ARG A 1 244 ? 138.72201 135.11647 143.17834 1.000 115.18610 244 ARG A O 1
ATOM 1974 N N . GLN A 1 245 ? 137.18137 135.19237 144.82671 1.000 109.21326 245 GLN A N 1
ATOM 1975 C CA . GLN A 1 245 ? 136.22242 134.36715 144.09857 1.000 109.66867 245 GLN A CA 1
ATOM 1976 C C . GLN A 1 245 ? 135.68772 135.08597 142.86593 1.000 112.04848 245 GLN A C 1
ATOM 1977 O O . GLN A 1 245 ? 135.48693 134.46027 141.82020 1.000 113.99478 245 GLN A O 1
ATOM 1983 N N . ARG A 1 246 ? 135.45738 136.39932 142.96996 1.000 113.86835 246 ARG A N 1
ATOM 1984 C CA . ARG A 1 246 ? 135.02557 137.18564 141.81734 1.000 111.81867 246 ARG A CA 1
ATOM 1985 C C . ARG A 1 246 ? 136.10744 137.24079 140.74355 1.000 114.44563 246 ARG A C 1
ATOM 1986 O O . ARG A 1 246 ? 135.80767 137.10888 139.54950 1.000 114.88280 246 ARG A O 1
ATOM 1994 N N . THR A 1 247 ? 137.37015 137.41456 141.15408 1.000 120.93110 247 THR A N 1
ATOM 1995 C CA . THR A 1 247 ? 138.48075 137.42963 140.20131 1.000 118.70512 247 THR A CA 1
ATOM 1996 C C . THR A 1 247 ? 138.63599 136.07879 139.50554 1.000 115.60550 247 THR A C 1
ATOM 1997 O O . THR A 1 247 ? 138.82771 136.01408 138.28321 1.000 116.72532 247 THR A O 1
ATOM 2001 N N . LEU A 1 248 ? 138.51318 134.98532 140.26414 1.000 114.06260 248 LEU A N 1
ATOM 2002 C CA . LEU A 1 248 ? 138.59478 133.65757 139.66324 1.000 115.44771 248 LEU A CA 1
ATOM 2003 C C . LEU A 1 248 ? 137.38312 133.35343 138.78742 1.000 115.19051 248 LEU A C 1
ATOM 2004 O O . LEU A 1 248 ? 137.50208 132.61058 137.81005 1.000 114.45935 248 LEU A O 1
ATOM 2009 N N . THR A 1 249 ? 136.22204 133.93984 139.09469 1.000 118.81113 249 THR A N 1
ATOM 2010 C CA . THR A 1 249 ? 135.04920 133.75922 138.24191 1.000 120.35265 249 THR A CA 1
ATOM 2011 C C . THR A 1 249 ? 135.20671 134.49840 136.91512 1.000 119.92620 249 THR A C 1
ATOM 2012 O O . THR A 1 249 ? 134.85132 133.96808 135.85301 1.000 119.32838 249 THR A O 1
ATOM 2016 N N . GLU A 1 250 ? 135.74869 135.72190 136.95422 1.000 115.31494 250 GLU A N 1
ATOM 2017 C CA . GLU A 1 250 ? 136.02715 136.44469 135.71246 1.000 112.46689 250 GLU A CA 1
ATOM 2018 C C . GLU A 1 250 ? 137.13951 135.77439 134.91186 1.000 115.44063 250 GLU A C 1
ATOM 2019 O O . GLU A 1 250 ? 137.16997 135.87673 133.68014 1.000 114.25684 250 GLU A O 1
ATOM 2025 N N . PHE A 1 251 ? 138.06573 135.09195 135.59034 1.000 110.43818 251 PHE A N 1
ATOM 2026 C CA . PHE A 1 251 ? 139.04181 134.27489 134.87381 1.000 106.03226 251 PHE A CA 1
ATOM 2027 C C . PHE A 1 251 ? 138.39332 133.02975 134.27496 1.000 104.17110 251 PHE A C 1
ATOM 2028 O O . PHE A 1 251 ? 138.78935 132.57117 133.19715 1.000 102.49061 251 PHE A O 1
ATOM 2036 N N . ARG A 1 252 ? 137.39475 132.46885 134.96290 1.000 107.25018 252 ARG A N 1
ATOM 2037 C CA . ARG A 1 252 ? 136.69685 131.29092 134.45511 1.000 106.44917 252 ARG A CA 1
ATOM 2038 C C . ARG A 1 252 ? 135.77577 131.64264 133.29447 1.000 108.69299 252 ARG A C 1
ATOM 2039 O O . ARG A 1 252 ? 135.39152 130.76674 132.51083 1.000 110.90099 252 ARG A O 1
ATOM 2047 N N . SER A 1 253 ? 135.40529 132.91968 133.16834 1.000 117.12096 253 SER A N 1
ATOM 2048 C CA . SER A 1 253 ? 134.54375 133.32952 132.06219 1.000 117.90102 253 SER A CA 1
ATOM 2049 C C . SER A 1 253 ? 135.31465 133.40701 130.74729 1.000 117.21430 253 SER A C 1
ATOM 2050 O O . SER A 1 253 ? 134.71270 133.52646 129.67379 1.000 117.93228 253 SER A O 1
ATOM 2053 N N . MET A 1 254 ? 136.64506 133.34315 130.80873 1.000 106.05512 254 MET A N 1
ATOM 2054 C CA . MET A 1 254 ? 137.48562 133.39530 129.61831 1.000 106.12263 254 MET A CA 1
ATOM 2055 C C . MET A 1 254 ? 137.50675 132.05977 128.88307 1.000 107.47040 254 MET A C 1
ATOM 2056 O O . MET A 1 254 ? 137.94332 131.98813 127.72974 1.000 105.22766 254 MET A O 1
ATOM 2061 N N . SER A 1 255 ? 137.04939 131.00016 129.54411 1.000 112.93007 255 SER A N 1
ATOM 2062 C CA . SER A 1 255 ? 137.05166 129.65906 128.97934 1.000 109.43210 255 SER A CA 1
ATOM 2063 C C . SER A 1 255 ? 135.99668 129.52082 127.88852 1.000 109.89121 255 SER A C 1
ATOM 2064 O O . SER A 1 255 ? 134.90799 130.09517 127.97116 1.000 108.88843 255 SER A O 1
ATOM 2067 N N . ILE A 1 256 ? 136.33326 128.74774 126.86052 1.000 107.66030 256 ILE A N 1
ATOM 2068 C CA . ILE A 1 256 ? 135.40077 128.46941 125.77414 1.000 106.80238 256 ILE A CA 1
ATOM 2069 C C . ILE A 1 256 ? 134.44042 127.37388 126.21497 1.000 106.71888 256 ILE A C 1
ATOM 2070 O O . ILE A 1 256 ? 134.86511 126.30198 126.66306 1.000 106.31172 256 ILE A O 1
ATOM 2075 N N . LYS A 1 257 ? 133.14322 127.64524 126.09862 1.000 106.12561 257 LYS A N 1
ATOM 2076 C CA . LYS A 1 257 ? 132.13879 126.65010 126.42969 1.000 105.70726 257 LYS A CA 1
ATOM 2077 C C . LYS A 1 257 ? 132.12951 125.54138 125.37641 1.000 106.81380 257 LYS A C 1
ATOM 2078 O O . LYS A 1 257 ? 132.43703 125.78740 124.20687 1.000 108.13696 257 LYS A O 1
ATOM 2084 N N . PRO A 1 258 ? 131.81183 124.30648 125.77233 1.000 113.06846 258 PRO A N 1
ATOM 2085 C CA . PRO A 1 258 ? 131.76653 123.21125 124.79488 1.000 113.81624 258 PRO A CA 1
ATOM 2086 C C . PRO A 1 258 ? 130.60697 123.35684 123.82063 1.000 114.79408 258 PRO A C 1
ATOM 2087 O O . PRO A 1 258 ? 129.48112 123.68126 124.20506 1.000 116.81552 258 PRO A O 1
ATOM 2091 N N . TYR A 1 259 ? 130.89972 123.11123 122.54758 1.000 109.74250 259 TYR A N 1
ATOM 2092 C CA . TYR A 1 259 ? 129.92428 123.15186 121.47033 1.000 109.89814 259 TYR A CA 1
ATOM 2093 C C . TYR A 1 259 ? 130.15644 121.94116 120.57769 1.000 109.76600 259 TYR A C 1
ATOM 2094 O O . TYR A 1 259 ? 131.29137 121.45949 120.47688 1.000 110.13413 259 TYR A O 1
ATOM 2103 N N . PRO A 1 260 ? 129.10685 121.41155 119.94112 1.000 109.80118 260 PRO A N 1
ATOM 2104 C CA . PRO A 1 260 ? 129.26827 120.18390 119.14069 1.000 109.99062 260 PRO A CA 1
ATOM 2105 C C . PRO A 1 260 ? 130.05504 120.43031 117.85994 1.000 110.92211 260 PRO A C 1
ATOM 2106 O O . PRO A 1 260 ? 129.69999 121.28500 117.04585 1.000 112.18613 260 PRO A O 1
ATOM 2110 N N . ILE A 1 261 ? 131.13580 119.66912 117.69509 1.000 103.86189 261 ILE A N 1
ATOM 2111 C CA . ILE A 1 261 ? 131.97929 119.67552 116.50853 1.000 102.42441 261 ILE A CA 1
ATOM 2112 C C . ILE A 1 261 ? 131.94044 118.27586 115.90942 1.000 102.66299 261 ILE A C 1
ATOM 2113 O O . ILE A 1 261 ? 131.73914 117.28243 116.61833 1.000 104.82590 261 ILE A O 1
ATOM 2118 N N . TYR A 1 262 ? 132.13267 118.20154 114.59247 1.000 104.20716 262 TYR A N 1
ATOM 2119 C CA . TYR A 1 262 ? 132.15878 116.93861 113.86323 1.000 105.26309 262 TYR A CA 1
ATOM 2120 C C . TYR A 1 262 ? 133.60668 116.47850 113.72171 1.000 105.55424 262 TYR A C 1
ATOM 2121 O O . TYR A 1 262 ? 134.38220 117.06130 112.95434 1.000 107.74918 262 TYR A O 1
ATOM 2130 N N . VAL A 1 263 ? 133.96313 115.42689 114.44984 1.000 98.13555 263 VAL A N 1
ATOM 2131 C CA . VAL A 1 263 ? 135.28626 114.84170 114.37552 1.000 94.33600 263 VAL A CA 1
ATOM 2132 C C . VAL A 1 263 ? 135.20041 113.55579 113.56593 1.000 99.25406 263 VAL A C 1
ATOM 2133 O O . VAL A 1 263 ? 134.11941 113.03605 113.28340 1.000 102.48697 263 VAL A O 1
ATOM 2137 N N . TYR A 1 264 ? 136.35853 113.03585 113.18039 1.000 103.02262 264 TYR A N 1
ATOM 2138 C CA . TYR A 1 264 ? 136.46275 111.79418 112.41895 1.000 102.93004 264 TYR A CA 1
ATOM 2139 C C . TYR A 1 264 ? 137.14872 110.76620 113.31088 1.000 103.89929 264 TYR A C 1
ATOM 2140 O O . TYR A 1 264 ? 138.37972 110.71639 113.38250 1.000 104.17793 264 TYR A O 1
ATOM 2149 N N . ARG A 1 265 ? 136.34979 109.94733 113.99030 1.000 104.31682 265 ARG A N 1
ATOM 2150 C CA . ARG A 1 265 ? 136.86464 108.96330 114.93134 1.000 102.77211 265 ARG A CA 1
ATOM 2151 C C . ARG A 1 265 ? 136.39944 107.58079 114.50710 1.000 103.48562 265 ARG A C 1
ATOM 2152 O O . ARG A 1 265 ? 135.24330 107.41278 114.10197 1.000 105.51964 265 ARG A O 1
ATOM 2160 N N . LEU A 1 266 ? 137.31921 106.60887 114.57706 1.000 107.49246 266 LEU A N 1
ATOM 2161 C CA . LEU A 1 266 ? 137.08201 105.19758 114.25087 1.000 108.30169 266 LEU A CA 1
ATOM 2162 C C . LEU A 1 266 ? 136.57756 105.00547 112.82203 1.000 108.07423 266 LEU A C 1
ATOM 2163 O O . LEU A 1 266 ? 135.81173 104.07982 112.54651 1.000 107.78638 266 LEU A O 1
ATOM 2168 N N . GLY A 1 267 ? 136.99635 105.87714 111.90695 1.000 112.99464 267 GLY A N 1
ATOM 2169 C CA . GLY A 1 267 ? 136.54439 105.82806 110.53557 1.000 112.21562 267 GLY A CA 1
ATOM 2170 C C . GLY A 1 267 ? 135.17917 106.42804 110.27860 1.000 113.02407 267 GLY A C 1
ATOM 2171 O O . GLY A 1 267 ? 134.66108 106.28217 109.16403 1.000 112.20992 267 GLY A O 1
ATOM 2172 N N . LYS A 1 268 ? 134.57519 107.09534 111.26192 1.000 114.74353 268 LYS A N 1
ATOM 2173 C CA . LYS A 1 268 ? 133.22602 107.61861 111.10202 1.000 112.43126 268 LYS A CA 1
ATOM 2174 C C . LYS A 1 268 ? 133.15873 109.04903 111.61721 1.000 110.70941 268 LYS A C 1
ATOM 2175 O O . LYS A 1 268 ? 133.86702 109.41279 112.56033 1.000 108.67114 268 LYS A O 1
ATOM 2181 N N . TRP A 1 269 ? 132.31314 109.86109 110.98569 1.000 113.67129 269 TRP A N 1
ATOM 2182 C CA . TRP A 1 269 ? 132.03972 111.19138 111.50849 1.000 113.50695 269 TRP A CA 1
ATOM 2183 C C . TRP A 1 269 ? 131.16234 111.09731 112.74971 1.000 115.00846 269 TRP A C 1
ATOM 2184 O O . TRP A 1 269 ? 130.10569 110.46023 112.74100 1.000 115.49105 269 TRP A O 1
ATOM 2195 N N . THR A 1 270 ? 131.60943 111.74189 113.82111 1.000 112.84235 270 THR A N 1
ATOM 2196 C CA . THR A 1 270 ? 130.91901 111.72992 115.09869 1.000 112.79173 270 THR A CA 1
ATOM 2197 C C . THR A 1 270 ? 130.83873 113.15077 115.63462 1.000 111.22948 270 THR A C 1
ATOM 2198 O O . THR A 1 270 ? 131.83689 113.87434 115.66603 1.000 113.48413 270 THR A O 1
ATOM 2202 N N . GLU A 1 271 ? 129.63920 113.55494 116.04082 1.000 109.22971 271 GLU A N 1
ATOM 2203 C CA . GLU A 1 271 ? 129.43642 114.83895 116.69969 1.000 109.25418 271 GLU A CA 1
ATOM 2204 C C . GLU A 1 271 ? 129.77082 114.66119 118.17920 1.000 109.56817 271 GLU A C 1
ATOM 2205 O O . GLU A 1 271 ? 129.35860 113.67899 118.80706 1.000 110.44767 271 GLU A O 1
ATOM 2211 N N . ILE A 1 272 ? 130.57554 115.57775 118.71762 1.000 106.96361 272 ILE A N 1
ATOM 2212 C CA . ILE A 1 272 ? 130.98402 115.52431 120.11483 1.000 106.83795 272 ILE A CA 1
ATOM 2213 C C . ILE A 1 272 ? 131.35640 116.93085 120.56403 1.000 108.92197 272 ILE A C 1
ATOM 2214 O O . ILE A 1 272 ? 131.69100 117.79875 119.75679 1.000 109.78987 272 ILE A O 1
ATOM 2219 N N . GLN A 1 273 ? 131.25731 117.16077 121.86941 1.000 109.56144 273 GLN A N 1
ATOM 2220 C CA . GLN A 1 273 ? 131.56577 118.47166 122.41387 1.000 108.99577 273 GLN A CA 1
ATOM 2221 C C . GLN A 1 273 ? 133.07430 118.71395 122.39736 1.000 109.54671 273 GLN A C 1
ATOM 2222 O O . GLN A 1 273 ? 133.88136 117.79364 122.24392 1.000 107.76291 273 GLN A O 1
ATOM 2228 N N . SER A 1 274 ? 133.45417 119.98043 122.56319 1.000 108.30936 274 SER A N 1
ATOM 2229 C CA . SER A 1 274 ? 134.85407 120.36818 122.45499 1.000 105.88523 274 SER A CA 1
ATOM 2230 C C . SER A 1 274 ? 135.66430 120.04649 123.70252 1.000 105.94287 274 SER A C 1
ATOM 2231 O O . SER A 1 274 ? 136.88135 120.25895 123.69612 1.000 107.49159 274 SER A O 1
ATOM 2234 N N . ASP A 1 275 ? 135.02701 119.56312 124.77229 1.000 104.33361 275 ASP A N 1
ATOM 2235 C CA . ASP A 1 275 ? 135.77123 119.15206 125.95562 1.000 103.69901 275 ASP A CA 1
ATOM 2236 C C . ASP A 1 275 ? 136.60177 117.89931 125.70770 1.000 104.86868 275 ASP A C 1
ATOM 2237 O O . ASP A 1 275 ? 137.64554 117.72678 126.34445 1.000 106.22519 275 ASP A O 1
ATOM 2242 N N . LYS A 1 276 ? 136.16672 117.03100 124.80067 1.000 99.78926 276 LYS A N 1
ATOM 2243 C CA . LYS A 1 276 ? 136.90485 115.82912 124.42453 1.000 96.34725 276 LYS A CA 1
ATOM 2244 C C . LYS A 1 276 ? 137.56279 116.09639 123.07453 1.000 99.65666 276 LYS A C 1
ATOM 2245 O O . LYS A 1 276 ? 136.91635 115.99971 122.02783 1.000 103.13920 276 LYS A O 1
ATOM 2251 N N . LEU A 1 277 ? 138.84723 116.44439 123.10496 1.000 95.55966 277 LEU A N 1
ATOM 2252 C CA . LEU A 1 277 ? 139.61580 116.68333 121.88739 1.000 92.89261 277 LEU A CA 1
ATOM 2253 C C . LEU A 1 277 ? 141.07517 116.37287 122.17661 1.000 94.46135 277 LEU A C 1
ATOM 2254 O O . LEU A 1 277 ? 141.67714 116.98356 123.06450 1.000 97.49228 277 LEU A O 1
ATOM 2259 N N . LEU A 1 278 ? 141.63472 115.42890 121.42899 1.000 86.68597 278 LEU A N 1
ATOM 2260 C CA . LEU A 1 278 ? 142.97732 114.90228 121.59498 1.000 85.03880 278 LEU A CA 1
ATOM 2261 C C . LEU A 1 278 ? 143.84626 115.26823 120.39233 1.000 87.86212 278 LEU A C 1
ATOM 2262 O O . LEU A 1 278 ? 143.31481 115.54442 119.31317 1.000 97.91623 278 LEU A O 1
ATOM 2267 N N . PRO A 1 279 ? 145.17370 115.33136 120.54973 1.000 72.77262 279 PRO A N 1
ATOM 2268 C CA . PRO A 1 279 ? 146.03543 115.62910 119.39727 1.000 75.16157 279 PRO A CA 1
ATOM 2269 C C . PRO A 1 279 ? 146.01391 114.51392 118.36413 1.000 77.50629 279 PRO A C 1
ATOM 2270 O O . PRO A 1 279 ? 145.89857 113.33271 118.69691 1.000 84.32420 279 PRO A O 1
ATOM 2274 N N . GLY A 1 280 ? 146.12579 114.90617 117.09776 1.000 80.10117 280 GLY A N 1
ATOM 2275 C CA . GLY A 1 280 ? 146.02126 113.97844 115.99478 1.000 81.24785 280 GLY A CA 1
ATOM 2276 C C . GLY A 1 280 ? 144.60854 113.65766 115.56095 1.000 82.82737 280 GLY A C 1
ATOM 2277 O O . GLY A 1 280 ? 144.43156 112.87953 114.61528 1.000 88.31177 280 GLY A O 1
ATOM 2278 N N . ASP A 1 281 ? 143.60003 114.22733 116.21564 1.000 82.83022 281 ASP A N 1
ATOM 2279 C CA . ASP A 1 281 ? 142.21290 113.96368 115.86129 1.000 86.07713 281 ASP A CA 1
ATOM 2280 C C . ASP A 1 281 ? 141.80705 114.80260 114.65797 1.000 89.24759 281 ASP A C 1
ATOM 2281 O O . ASP A 1 281 ? 141.98391 116.02475 114.65293 1.000 87.74762 281 ASP A O 1
ATOM 2286 N N . LEU A 1 282 ? 141.26180 114.14284 113.64033 1.000 90.45926 282 LEU A N 1
ATOM 2287 C CA . LEU A 1 282 ? 140.72852 114.83997 112.48007 1.000 85.97960 282 LEU A CA 1
ATOM 2288 C C . LEU A 1 282 ? 139.42111 115.51886 112.86288 1.000 86.37834 282 LEU A C 1
ATOM 2289 O O . LEU A 1 282 ? 138.53498 114.88838 113.44389 1.000 90.56849 282 LEU A O 1
ATOM 2294 N N . VAL A 1 283 ? 139.29870 116.80307 112.53353 1.000 84.64143 283 VAL A N 1
ATOM 2295 C CA . VAL A 1 283 ? 138.16004 117.61290 112.93650 1.000 86.85635 283 VAL A CA 1
ATOM 2296 C C . VAL A 1 283 ? 137.66764 118.38548 111.71855 1.000 83.83213 283 VAL A C 1
ATOM 2297 O O . VAL A 1 283 ? 138.38440 118.55305 110.72855 1.000 85.93688 283 VAL A O 1
ATOM 2301 N N . SER A 1 284 ? 136.41381 118.83043 111.78420 1.000 92.37717 284 SER A N 1
ATOM 2302 C CA . SER A 1 284 ? 135.82857 119.66167 110.74134 1.000 94.25118 284 SER A CA 1
ATOM 2303 C C . SER A 1 284 ? 135.42562 120.99638 111.34651 1.000 94.65666 284 SER A C 1
ATOM 2304 O O . SER A 1 284 ? 134.63291 121.03871 112.29308 1.000 95.83790 284 SER A O 1
ATOM 2307 N N . VAL A 1 285 ? 135.96770 122.07886 110.80013 1.000 91.84110 285 VAL A N 1
ATOM 2308 C CA . VAL A 1 285 ? 135.65880 123.42742 111.25752 1.000 91.49951 285 VAL A CA 1
ATOM 2309 C C . VAL A 1 285 ? 134.63896 124.05211 110.31724 1.000 95.74994 285 VAL A C 1
ATOM 2310 O O . VAL A 1 285 ? 134.76946 123.96598 109.08896 1.000 98.65202 285 VAL A O 1
ATOM 2314 N N . THR A 1 286 ? 133.61088 124.65399 110.89790 1.000 97.73435 286 THR A N 1
ATOM 2315 C CA . THR A 1 286 ? 132.58473 125.40062 110.18925 1.000 95.58437 286 THR A CA 1
ATOM 2316 C C . THR A 1 286 ? 132.61337 126.84393 110.68486 1.000 101.83792 286 THR A C 1
ATOM 2317 O O . THR A 1 286 ? 133.54625 127.26352 111.37625 1.000 102.77887 286 THR A O 1
ATOM 2321 N N . ARG A 1 287 ? 131.59813 127.61235 110.29753 1.000 110.90763 287 ARG A N 1
ATOM 2322 C CA . ARG A 1 287 ? 131.42893 128.96176 110.82236 1.000 108.11470 287 ARG A CA 1
ATOM 2323 C C . ARG A 1 287 ? 131.12129 128.89216 112.31373 1.000 107.19543 287 ARG A C 1
ATOM 2324 O O . ARG A 1 287 ? 130.15861 128.23658 112.72619 1.000 106.62809 287 ARG A O 1
ATOM 2332 N N . THR A 1 288 ? 131.94616 129.55595 113.12012 1.000 110.93258 288 THR A N 1
ATOM 2333 C CA . THR A 1 288 ? 131.76730 129.51785 114.56463 1.000 111.89297 288 THR A CA 1
ATOM 2334 C C . THR A 1 288 ? 130.58264 130.38444 114.97587 1.000 116.15102 288 THR A C 1
ATOM 2335 O O . THR A 1 288 ? 130.18304 131.30156 114.25111 1.000 117.32811 288 THR A O 1
ATOM 2339 N N . LYS A 1 289 ? 129.99263 130.06134 116.12129 1.000 129.40383 289 LYS A N 1
ATOM 2340 C CA . LYS A 1 289 ? 128.87361 130.83191 116.63420 1.000 127.85426 289 LYS A CA 1
ATOM 2341 C C . LYS A 1 289 ? 129.37527 131.93595 117.56129 1.000 129.17433 289 LYS A C 1
ATOM 2342 O O . LYS A 1 289 ? 130.57918 132.13757 117.74095 1.000 129.33442 289 LYS A O 1
ATOM 2348 N N . GLU A 1 290 ? 128.42905 132.66346 118.14836 1.000 143.84172 290 GLU A N 1
ATOM 2349 C CA . GLU A 1 290 ? 128.78037 133.76223 119.03556 1.000 143.62039 290 GLU A CA 1
ATOM 2350 C C . GLU A 1 290 ? 129.29413 133.23315 120.36987 1.000 143.55182 290 GLU A C 1
ATOM 2351 O O . GLU A 1 290 ? 128.97516 132.11330 120.78194 1.000 145.03370 290 GLU A O 1
ATOM 2357 N N . ASP A 1 291 ? 130.11572 134.05884 121.02996 1.000 140.11417 291 ASP A N 1
ATOM 2358 C CA . ASP A 1 291 ? 130.76879 133.78376 122.31169 1.000 140.62623 291 ASP A CA 1
ATOM 2359 C C . ASP A 1 291 ? 131.62690 132.52358 122.28953 1.000 139.82064 291 ASP A C 1
ATOM 2360 O O . ASP A 1 291 ? 131.76727 131.85211 123.31707 1.000 140.32767 291 ASP A O 1
ATOM 2365 N N . SER A 1 292 ? 132.20691 132.18528 121.13934 1.000 125.17368 292 SER A N 1
ATOM 2366 C CA . SER A 1 292 ? 133.06780 131.02014 121.00585 1.000 125.51456 292 SER A CA 1
ATOM 2367 C C . SER A 1 292 ? 134.00497 131.21634 119.82601 1.000 125.98515 292 SER A C 1
ATOM 2368 O O . SER A 1 292 ? 133.56613 131.56030 118.72511 1.000 128.65428 292 SER A O 1
ATOM 2371 N N . GLY A 1 293 ? 135.29364 130.99078 120.05979 1.000 108.95836 293 GLY A N 1
ATOM 2372 C CA . GLY A 1 293 ? 136.24724 130.93713 118.97212 1.000 106.82792 293 GLY A CA 1
ATOM 2373 C C . GLY A 1 293 ? 136.30979 129.52491 118.43552 1.000 108.00030 293 GLY A C 1
ATOM 2374 O O . GLY A 1 293 ? 135.29121 128.97951 118.00123 1.000 110.21833 293 GLY A O 1
ATOM 2375 N N . VAL A 1 294 ? 137.49261 128.91863 118.45056 1.000 97.36178 294 VAL A N 1
ATOM 2376 C CA . VAL A 1 294 ? 137.64167 127.48565 118.22659 1.000 93.07712 294 VAL A CA 1
ATOM 2377 C C . VAL A 1 294 ? 138.33784 126.90397 119.44828 1.000 93.28594 294 VAL A C 1
ATOM 2378 O O . VAL A 1 294 ? 139.03363 127.62363 120.17740 1.000 94.61451 294 VAL A O 1
ATOM 2382 N N . ALA A 1 295 ? 138.10406 125.62135 119.70584 1.000 86.73318 295 ALA A N 1
ATOM 2383 C CA . ALA A 1 295 ? 138.85863 124.92917 120.73695 1.000 86.28174 295 ALA A CA 1
ATOM 2384 C C . ALA A 1 295 ? 140.17962 124.44691 120.16102 1.000 90.58541 295 ALA A C 1
ATOM 2385 O O . ALA A 1 295 ? 140.22398 123.94860 119.03566 1.000 96.15325 295 ALA A O 1
ATOM 2387 N N . CYS A 1 296 ? 141.26020 124.68075 120.91818 1.000 81.70860 296 CYS A N 1
ATOM 2388 C CA . CYS A 1 296 ? 142.63939 124.21194 120.72608 1.000 79.31073 296 CYS A CA 1
ATOM 2389 C C . CYS A 1 296 ? 143.28317 124.61106 119.39530 1.000 76.19514 296 CYS A C 1
ATOM 2390 O O . CYS A 1 296 ? 142.65443 125.23615 118.53706 1.000 83.90319 296 CYS A O 1
ATOM 2393 N N . ASP A 1 297 ? 144.56875 124.30740 119.24052 1.000 73.03806 297 ASP A N 1
ATOM 2394 C CA . ASP A 1 297 ? 145.30378 124.66766 118.03542 1.000 72.03838 297 ASP A CA 1
ATOM 2395 C C . ASP A 1 297 ? 145.17841 123.55953 117.00061 1.000 76.48300 297 ASP A C 1
ATOM 2396 O O . ASP A 1 297 ? 145.33091 122.37900 117.32406 1.000 88.16838 297 ASP A O 1
ATOM 2401 N N . MET A 1 298 ? 144.88487 123.94193 115.75973 1.000 71.43953 298 MET A N 1
ATOM 2402 C CA . MET A 1 298 ? 144.72933 122.99651 114.66471 1.000 74.39655 298 MET A CA 1
ATOM 2403 C C . MET A 1 298 ? 145.58002 123.43484 113.48198 1.000 76.78421 298 MET A C 1
ATOM 2404 O O . MET A 1 298 ? 146.02836 124.57962 113.40177 1.000 79.20989 298 MET A O 1
ATOM 2409 N N . ILE A 1 299 ? 145.80375 122.49742 112.56519 1.000 85.37920 299 ILE A N 1
ATOM 2410 C CA . ILE A 1 299 ? 146.44219 122.77129 111.28279 1.000 85.55483 299 ILE A CA 1
ATOM 2411 C C . ILE A 1 299 ? 145.45181 122.40522 110.18366 1.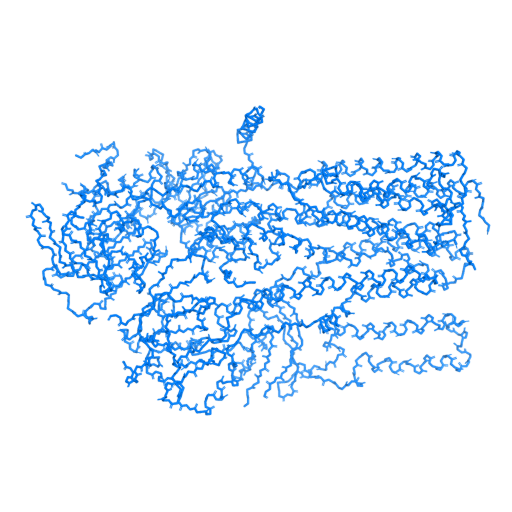000 87.89079 299 ILE A C 1
ATOM 2412 O O . ILE A 1 299 ? 144.84927 121.32551 110.21965 1.000 87.77373 299 ILE A O 1
ATOM 2417 N N . LEU A 1 300 ? 145.24636 123.32627 109.24070 1.000 94.92554 300 LEU A N 1
ATOM 2418 C CA . LEU A 1 300 ? 144.31881 123.09786 108.13856 1.000 94.98088 300 LEU A CA 1
ATOM 2419 C C . LEU A 1 300 ? 144.88751 122.05222 107.18796 1.000 92.85970 300 LEU A C 1
ATOM 2420 O O . LEU A 1 300 ? 146.01132 122.19566 106.69747 1.000 93.23738 300 LEU A O 1
ATOM 2425 N N . VAL A 1 301 ? 144.11389 121.00550 106.92562 1.000 102.13895 301 VAL A N 1
ATOM 2426 C CA . VAL A 1 301 ? 144.51158 119.94875 106.00243 1.000 105.31371 301 VAL A CA 1
ATOM 2427 C C . VAL A 1 301 ? 143.85150 120.12456 104.64183 1.000 107.89345 301 VAL A C 1
ATOM 2428 O O . VAL A 1 301 ? 144.52545 120.12490 103.61150 1.000 113.17769 301 VAL A O 1
ATOM 2432 N N . GLU A 1 302 ? 142.53268 120.30126 104.61894 1.000 104.33239 302 GLU A N 1
ATOM 2433 C CA . GLU A 1 302 ? 141.79502 120.52929 103.38295 1.000 105.35808 302 GLU A CA 1
ATOM 2434 C C . GLU A 1 302 ? 140.79933 121.65449 103.60934 1.000 105.74756 302 GLU A C 1
ATOM 2435 O O . GLU A 1 302 ? 139.87894 121.51438 104.42022 1.000 107.52492 302 GLU A O 1
ATOM 2441 N N . GLY A 1 303 ? 140.97956 122.75831 102.89879 1.000 101.25802 303 GLY A N 1
ATOM 2442 C CA . GLY A 1 303 ? 140.06437 123.87914 102.96094 1.000 101.36067 303 GLY A CA 1
ATOM 2443 C C . GLY A 1 303 ? 140.76902 125.18498 103.28491 1.000 100.51923 303 GLY A C 1
ATOM 2444 O O . GLY A 1 303 ? 141.93786 125.22756 103.66337 1.000 100.22414 303 GLY A O 1
ATOM 2445 N N . THR A 1 304 ? 140.00803 126.26375 103.12279 1.000 103.68482 304 THR A N 1
ATOM 2446 C CA . THR A 1 304 ? 140.46189 127.62095 103.39102 1.000 102.70425 304 THR A CA 1
ATOM 2447 C C . THR A 1 304 ? 139.56755 128.22791 104.46247 1.000 100.10338 304 THR A C 1
ATOM 2448 O O . THR A 1 304 ? 138.33691 128.12571 104.38228 1.000 100.74792 304 THR A O 1
ATOM 2452 N N . ALA A 1 305 ? 140.18197 128.84668 105.46814 1.000 96.83733 305 ALA A N 1
ATOM 2453 C CA . ALA A 1 305 ? 139.45495 129.38534 106.61058 1.000 94.95452 305 ALA A CA 1
ATOM 2454 C C . ALA A 1 305 ? 139.74590 130.87155 106.74595 1.000 98.02973 305 ALA A C 1
ATOM 2455 O O . ALA A 1 305 ? 140.90281 131.26962 106.89996 1.000 101.62499 305 ALA A O 1
ATOM 2457 N N . ILE A 1 306 ? 138.70105 131.68792 106.70264 1.000 96.46812 306 ILE A N 1
ATOM 2458 C CA . ILE A 1 306 ? 138.81823 133.11011 106.99336 1.000 95.00857 306 ILE A CA 1
ATOM 2459 C C . ILE A 1 306 ? 138.62175 133.26209 108.49412 1.000 95.44063 306 ILE A C 1
ATOM 2460 O O . ILE A 1 306 ? 137.50535 133.08683 108.99153 1.000 98.51416 306 ILE A O 1
ATOM 2465 N N . VAL A 1 307 ? 139.70203 133.57578 109.21359 1.000 98.64058 307 VAL A N 1
ATOM 2466 C CA . VAL A 1 307 ? 139.68752 133.59716 110.67121 1.000 98.57988 307 VAL A CA 1
ATOM 2467 C C . VAL A 1 307 ? 139.98978 135.01144 111.16036 1.000 97.68013 307 VAL A C 1
ATOM 2468 O O . VAL A 1 307 ? 140.45836 135.86968 110.41314 1.000 98.82130 307 VAL A O 1
ATOM 2472 N N . ASN A 1 308 ? 139.70857 135.23903 112.44335 1.000 102.23469 308 ASN A N 1
ATOM 2473 C CA . ASN A 1 308 ? 139.94570 136.51868 113.10660 1.000 100.62248 308 ASN A CA 1
ATOM 2474 C C . ASN A 1 308 ? 140.65126 136.25386 114.43175 1.000 104.78176 308 ASN A C 1
ATOM 2475 O O . ASN A 1 308 ? 140.03963 135.73082 115.36824 1.000 106.84723 308 ASN A O 1
ATOM 2480 N N . GLU A 1 309 ? 141.93411 136.60717 114.51294 1.000 103.33947 309 GLU A N 1
ATOM 2481 C CA . GLU A 1 309 ? 142.69694 136.48070 115.75790 1.000 100.93496 309 GLU A CA 1
ATOM 2482 C C . GLU A 1 309 ? 142.63935 137.77676 116.56904 1.000 99.34335 309 GLU A C 1
ATOM 2483 O O . GLU A 1 309 ? 143.61361 138.51445 116.70837 1.000 99.82572 309 GLU A O 1
ATOM 2489 N N . ALA A 1 310 ? 141.44621 138.05154 117.09429 1.000 102.37934 310 ALA A N 1
ATOM 2490 C CA . ALA A 1 310 ? 141.25776 139.15881 118.02002 1.000 103.00464 310 ALA A CA 1
ATOM 2491 C C . ALA A 1 310 ? 141.69054 138.81583 119.43901 1.000 105.12996 310 ALA A C 1
ATOM 2492 O O . ALA A 1 310 ? 141.74643 139.71149 120.28898 1.000 102.70668 310 ALA A O 1
ATOM 2494 N N . MET A 1 311 ? 141.99858 137.54934 119.71160 1.000 103.64174 311 MET A N 1
ATOM 2495 C CA . MET A 1 311 ? 142.45141 137.11979 121.02704 1.000 101.17125 311 MET A CA 1
ATOM 2496 C C . MET A 1 311 ? 143.97085 137.16746 121.14414 1.000 101.12439 311 MET A C 1
ATOM 2497 O O . MET A 1 311 ? 144.50415 137.78397 122.07046 1.000 101.97744 311 MET A O 1
ATOM 2502 N N . LEU A 1 312 ? 144.67802 136.52533 120.21142 1.000 92.92673 312 LEU A N 1
ATOM 2503 C CA . LEU A 1 312 ? 146.13577 136.49740 120.26065 1.000 90.28003 312 LEU A CA 1
ATOM 2504 C C . LEU A 1 312 ? 146.75251 137.83698 119.88054 1.000 95.52623 312 LEU A C 1
ATOM 2505 O O . LEU A 1 312 ? 147.82606 138.18318 120.38411 1.000 98.79605 312 LEU A O 1
ATOM 2510 N N . SER A 1 313 ? 146.10581 138.59005 118.99565 1.000 101.40097 313 SER A N 1
ATOM 2511 C CA . SER A 1 313 ? 146.55957 139.91635 118.60961 1.000 97.31673 313 SER A CA 1
ATOM 2512 C C . SER A 1 313 ? 145.41596 140.90290 118.78884 1.000 97.96216 313 SER A C 1
ATOM 2513 O O . SER A 1 313 ? 144.24294 140.52314 118.77298 1.000 103.07277 313 SER A O 1
ATOM 2516 N N . GLY A 1 314 ? 145.77268 142.17304 118.98465 1.000 100.28657 314 GLY A N 1
ATOM 2517 C CA . GLY A 1 314 ? 144.76541 143.18045 119.27902 1.000 103.79742 314 GLY A CA 1
ATOM 2518 C C . GLY A 1 314 ? 143.85845 143.50286 118.10498 1.000 103.27641 314 GLY A C 1
ATOM 2519 O O . GLY A 1 314 ? 142.65988 143.73395 118.28510 1.000 106.50278 314 GLY A O 1
ATOM 2520 N N . GLU A 1 315 ? 144.41039 143.52813 116.89377 1.000 97.31321 315 GLU A N 1
ATOM 2521 C CA . GLU A 1 315 ? 143.64323 143.97193 115.73946 1.000 98.75252 315 GLU A CA 1
ATOM 2522 C C . GLU A 1 315 ? 142.63440 142.91022 115.30855 1.000 99.44724 315 GLU A C 1
ATOM 2523 O O . GLU A 1 315 ? 142.77399 141.71698 115.59427 1.000 99.13314 315 GLU A O 1
ATOM 2529 N N . SER A 1 316 ? 141.58798 143.37442 114.62699 1.000 104.44659 316 SER A N 1
ATOM 2530 C CA . SER A 1 316 ? 140.48472 142.52647 114.19866 1.000 104.44138 316 SER A CA 1
ATOM 2531 C C . SER A 1 316 ? 140.46944 142.31794 112.68819 1.000 105.95230 316 SER A C 1
ATOM 2532 O O . SER A 1 316 ? 139.41028 142.04356 112.11477 1.000 108.03858 316 SER A O 1
ATOM 2535 N N . THR A 1 317 ? 141.61487 142.46673 112.03217 1.000 102.27063 317 THR A N 1
ATOM 2536 C CA . THR A 1 317 ? 141.68475 142.22314 110.59916 1.000 102.42025 317 THR A CA 1
ATOM 2537 C C . THR A 1 317 ? 141.63478 140.72228 110.33211 1.000 103.13649 317 THR A C 1
ATOM 2538 O O . THR A 1 317 ? 142.43240 139.96723 110.90475 1.000 102.12748 317 THR A O 1
ATOM 2542 N N . PRO A 1 318 ? 140.72135 140.25022 109.48053 1.000 99.73431 318 PRO A N 1
ATOM 2543 C CA . PRO A 1 318 ? 140.60128 138.80457 109.23756 1.000 99.42990 318 PRO A CA 1
ATOM 2544 C C . PRO A 1 318 ? 141.70242 138.30826 108.31316 1.000 99.38126 318 PRO A C 1
ATOM 2545 O O . PRO A 1 318 ? 141.92468 138.86555 107.23665 1.000 98.93757 318 PRO A O 1
ATOM 2549 N N . LEU A 1 319 ? 142.38426 137.24910 108.73424 1.000 96.98998 319 LEU A N 1
ATOM 2550 C CA . LEU A 1 319 ? 143.38307 136.62807 107.88076 1.000 95.62107 319 LEU A CA 1
ATOM 2551 C C . LEU A 1 319 ? 142.80367 135.41660 107.15337 1.000 94.29947 319 LEU A C 1
ATOM 2552 O O . LEU A 1 319 ? 141.74977 134.87358 107.51166 1.000 97.13104 319 LEU A O 1
ATOM 2557 N N . LEU A 1 320 ? 143.52064 135.00584 106.10805 1.000 89.56996 320 LEU A N 1
ATOM 2558 C CA . LEU A 1 320 ? 143.08047 134.00229 105.13975 1.000 91.95892 320 LEU A CA 1
ATOM 2559 C C . LEU A 1 320 ? 143.97667 132.77268 105.28458 1.000 93.73916 320 LEU A C 1
ATOM 2560 O O . LEU A 1 320 ? 144.97823 132.63429 104.58114 1.000 93.68916 320 LEU A O 1
ATOM 2565 N N . LYS A 1 321 ? 143.60757 131.87471 106.19588 1.000 94.00265 321 LYS A N 1
ATOM 2566 C CA . LYS A 1 321 ? 144.38075 130.66303 106.42633 1.000 93.64194 321 LYS A CA 1
ATOM 2567 C C . LYS A 1 321 ? 144.18225 129.68339 105.27597 1.000 91.47871 321 LYS A C 1
ATOM 2568 O O . LYS A 1 321 ? 143.05458 129.25971 104.99456 1.000 94.72761 321 LYS A O 1
ATOM 2574 N N . ASP A 1 322 ? 145.28328 129.31792 104.62461 1.000 95.10897 322 ASP A N 1
ATOM 2575 C CA . ASP A 1 322 ? 145.26730 128.42105 103.48141 1.000 98.44325 322 ASP A CA 1
ATOM 2576 C C . ASP A 1 322 ? 145.38580 126.97393 103.95844 1.000 100.74605 322 ASP A C 1
ATOM 2577 O O . ASP A 1 322 ? 145.26283 126.67307 105.14839 1.000 102.65273 322 ASP A O 1
ATOM 2582 N N . SER A 1 323 ? 145.63315 126.06216 103.02553 1.000 112.55357 323 SER A N 1
ATOM 2583 C CA . SER A 1 323 ? 145.67682 124.63152 103.28274 1.000 114.84354 323 SER A CA 1
ATOM 2584 C C . SER A 1 323 ? 147.09787 124.10250 103.10905 1.000 113.75166 323 SER A C 1
ATOM 2585 O O . SER A 1 323 ? 148.02817 124.83638 102.76318 1.000 111.35487 323 SER A O 1
ATOM 2588 N N . ILE A 1 324 ? 147.25631 122.80217 103.35653 1.000 116.48741 324 ILE A N 1
ATOM 2589 C CA . ILE A 1 324 ? 148.52217 122.10580 103.15746 1.000 117.42073 324 ILE A CA 1
ATOM 2590 C C . ILE A 1 324 ? 148.44325 121.06467 102.05844 1.000 117.12865 324 ILE A C 1
ATOM 2591 O O . ILE A 1 324 ? 149.45401 120.40569 101.77378 1.000 119.58967 324 ILE A O 1
ATOM 2596 N N . GLN A 1 325 ? 147.27592 120.88282 101.43557 1.000 121.65504 325 GLN A N 1
ATOM 2597 C CA . GLN A 1 325 ? 147.14274 119.89165 100.37438 1.000 123.71845 325 GLN A CA 1
ATOM 2598 C C . GLN A 1 325 ? 147.85941 120.30862 99.09618 1.000 125.51009 325 GLN A C 1
ATOM 2599 O O . GLN A 1 325 ? 148.22778 119.44130 98.29719 1.000 125.47286 325 GLN A O 1
ATOM 2605 N N . LEU A 1 326 ? 148.06617 121.60983 98.88528 1.000 126.75351 326 LEU A N 1
ATOM 2606 C CA . LEU A 1 326 ? 148.83953 122.06341 97.73644 1.000 126.94128 326 LEU A CA 1
ATOM 2607 C C . LEU A 1 326 ? 150.33347 121.85977 97.94689 1.000 127.92470 326 LEU A C 1
ATOM 2608 O O . LEU A 1 326 ? 151.06232 121.60770 96.98073 1.000 127.56047 326 LEU A O 1
ATOM 2613 N N . ARG A 1 327 ? 150.80023 121.98045 99.18643 1.000 128.36507 327 ARG A N 1
ATOM 2614 C CA . ARG A 1 327 ? 152.19148 121.69539 99.50090 1.000 128.48375 327 ARG A CA 1
ATOM 2615 C C . ARG A 1 327 ? 152.45387 120.19495 99.37361 1.000 129.29167 327 ARG A C 1
ATOM 2616 O O . ARG A 1 327 ? 151.58169 119.38629 99.70899 1.000 128.59057 327 ARG A O 1
ATOM 2624 N N . PRO A 1 328 ? 153.61559 119.79533 98.84629 1.000 130.75898 328 PRO A N 1
ATOM 2625 C CA . PRO A 1 328 ? 153.95623 118.36669 98.80338 1.000 130.86484 328 PRO A CA 1
ATOM 2626 C C . PRO A 1 328 ? 154.10331 117.76759 100.19534 1.000 131.80726 328 PRO A C 1
ATOM 2627 O O . PRO A 1 328 ? 154.52846 118.43165 101.14324 1.000 133.12181 328 PRO A O 1
ATOM 2631 N N . GLY A 1 329 ? 153.73933 116.48730 100.30508 1.000 127.42898 329 GLY A N 1
ATOM 2632 C CA . GLY A 1 329 ? 153.72576 115.81271 101.59147 1.000 126.95706 329 GLY A CA 1
ATOM 2633 C C . GLY A 1 329 ? 155.09638 115.47680 102.13838 1.000 127.13266 329 GLY A C 1
ATOM 2634 O O . GLY A 1 329 ? 155.22709 115.23420 103.34240 1.000 125.32967 329 GLY A O 1
ATOM 2635 N N . ASP A 1 330 ? 156.11895 115.45580 101.28668 1.000 127.01989 330 ASP A N 1
ATOM 2636 C CA . ASP A 1 330 ? 157.47698 115.16822 101.72814 1.000 125.79906 330 ASP A CA 1
ATOM 2637 C C . ASP A 1 330 ? 158.19403 116.39341 102.27842 1.000 127.23572 330 ASP A C 1
ATOM 2638 O O . ASP A 1 330 ? 159.33430 116.26790 102.73787 1.000 127.17385 330 ASP A O 1
ATOM 2640 N N . ALA A 1 331 ? 157.56292 117.56381 102.24042 1.000 130.63490 331 ALA A N 1
ATOM 2641 C CA . ALA A 1 331 ? 158.18973 118.78664 102.71814 1.000 130.43224 331 ALA A CA 1
ATOM 2642 C C . ALA A 1 331 ? 158.22344 118.82446 104.24034 1.000 131.29439 331 ALA A C 1
ATOM 2643 O O . ALA A 1 331 ? 157.29628 118.36244 104.91158 1.000 130.38402 331 ALA A O 1
ATOM 2645 N N . VAL A 1 332 ? 159.30898 119.37771 104.77956 1.000 130.56410 332 VAL A N 1
ATOM 2646 C CA . VAL A 1 332 ? 159.44094 119.55219 106.22028 1.000 128.98824 332 VAL A CA 1
ATOM 2647 C C . VAL A 1 332 ? 158.52647 120.68585 106.66623 1.000 129.81284 332 VAL A C 1
ATOM 2648 O O . VAL A 1 332 ? 158.46934 121.74289 106.02327 1.000 131.90222 332 VAL A O 1
ATOM 2652 N N . LEU A 1 333 ? 157.77899 120.45585 107.74848 1.000 124.66386 333 LEU A N 1
ATOM 2653 C CA . LEU A 1 333 ? 156.87997 121.47067 108.28578 1.000 126.19640 333 LEU A CA 1
ATOM 2654 C C . LEU A 1 333 ? 157.67642 122.65188 108.82890 1.000 126.15588 333 LEU A C 1
ATOM 2655 O O . LEU A 1 333 ? 158.61479 122.47766 109.61186 1.000 126.22400 333 LEU A O 1
ATOM 2660 N N . GLU A 1 334 ? 157.29689 123.85519 108.40826 1.000 127.42747 334 GLU A N 1
ATOM 2661 C CA . GLU A 1 334 ? 157.94056 125.09900 108.82460 1.000 127.89190 334 GLU A CA 1
ATOM 2662 C C . GLU A 1 334 ? 156.87143 125.95415 109.49689 1.000 126.04480 334 GLU A C 1
ATOM 2663 O O . GLU A 1 334 ? 156.09078 126.63022 108.82311 1.000 126.05239 334 GLU A O 1
ATOM 2669 N N . VAL A 1 335 ? 156.84075 125.91187 110.83194 1.000 128.97878 335 VAL A N 1
ATOM 2670 C CA . VAL A 1 335 ? 155.81050 126.61417 111.59344 1.000 128.27341 335 VAL A CA 1
ATOM 2671 C C . VAL A 1 335 ? 156.00056 128.12855 111.51360 1.000 128.52945 335 VAL A C 1
ATOM 2672 O O . VAL A 1 335 ? 155.02512 128.88879 111.56291 1.000 128.43345 335 VAL A O 1
ATOM 2676 N N . ASP A 1 336 ? 157.23721 128.59165 111.34410 1.000 131.52762 336 ASP A N 1
ATOM 2677 C CA . ASP A 1 336 ? 157.52618 130.01616 111.26401 1.000 132.86537 336 ASP A CA 1
ATOM 2678 C C . ASP A 1 336 ? 157.71108 130.50918 109.83524 1.000 132.34733 336 ASP A C 1
ATOM 2679 O O . ASP A 1 336 ? 157.99603 131.69483 109.63830 1.000 129.37764 336 ASP A O 1
ATOM 2684 N N . GLY A 1 337 ? 157.55617 129.63988 108.84002 1.000 129.24884 337 GLY A N 1
ATOM 2685 C CA . GLY A 1 337 ? 157.81060 130.02320 107.46577 1.000 129.00153 337 GLY A CA 1
ATOM 2686 C C . GLY A 1 337 ? 156.59812 129.97911 106.56010 1.000 127.60209 337 GLY A C 1
ATOM 2687 O O . GLY A 1 337 ? 155.70692 130.82845 106.65708 1.000 127.52638 337 GLY A O 1
ATOM 2688 N N . LEU A 1 338 ? 156.56549 128.99031 105.66216 1.000 112.91560 338 LEU A N 1
ATOM 2689 C CA . LEU A 1 338 ? 155.48507 128.89972 104.68488 1.000 114.67317 338 LEU A CA 1
ATOM 2690 C C . LEU A 1 338 ? 154.18175 128.45131 105.33575 1.000 114.05297 338 LEU A C 1
ATOM 2691 O O . LEU A 1 338 ? 153.10406 128.92042 104.95338 1.000 111.91737 338 LEU A O 1
ATOM 2696 N N . ASP A 1 339 ? 154.25696 127.56705 106.33013 1.000 114.74227 339 ASP A N 1
ATOM 2697 C CA . ASP A 1 339 ? 153.07284 127.02166 106.97811 1.000 114.30516 339 ASP A CA 1
ATOM 2698 C C . ASP A 1 339 ? 152.63828 127.82650 108.19947 1.000 111.59898 339 ASP A C 1
ATOM 2699 O O . ASP A 1 339 ? 152.01864 127.26261 109.10899 1.000 111.66174 339 ASP A O 1
ATOM 2704 N N . LYS A 1 340 ? 152.96281 129.12200 108.24939 1.000 102.65933 340 LYS A N 1
ATOM 2705 C CA . LYS A 1 340 ? 152.45486 129.96760 109.32554 1.000 102.70974 340 LYS A CA 1
ATOM 2706 C C . LYS A 1 340 ? 150.95344 130.17991 109.18871 1.000 102.09188 340 LYS A C 1
ATOM 2707 O O . LYS A 1 340 ? 150.22252 130.16799 110.18565 1.000 104.23059 340 LYS A O 1
ATOM 2713 N N . ASN A 1 341 ? 150.47440 130.37426 107.95805 1.000 99.80045 341 ASN A N 1
ATOM 2714 C CA . ASN A 1 341 ? 149.04086 130.52656 107.74036 1.000 98.23013 341 ASN A CA 1
ATOM 2715 C C . ASN A 1 341 ? 148.34559 129.17737 107.62049 1.000 101.16486 341 ASN A C 1
ATOM 2716 O O . ASN A 1 341 ? 147.12170 129.12494 107.47321 1.000 104.18735 341 ASN A O 1
ATOM 2721 N N . SER A 1 342 ? 149.10266 128.08060 107.66275 1.000 97.23513 342 SER A N 1
ATOM 2722 C CA . SER A 1 342 ? 148.48644 126.76022 107.62126 1.000 95.74816 342 SER A CA 1
ATOM 2723 C C . SER A 1 342 ? 147.76739 126.43245 108.92340 1.000 95.08870 342 SER A C 1
ATOM 2724 O O . SER A 1 342 ? 146.73174 125.75808 108.90752 1.000 91.09442 342 SER A O 1
ATOM 2727 N N . LEU A 1 343 ? 148.29431 126.89580 110.05255 1.000 91.47538 343 LEU A N 1
ATOM 2728 C CA . LEU A 1 343 ? 147.73368 126.54903 111.34951 1.000 88.66714 343 LEU A CA 1
ATOM 2729 C C . LEU A 1 343 ? 146.51667 127.40596 111.67514 1.000 91.18182 343 LEU A C 1
ATOM 2730 O O . LEU A 1 343 ? 146.33750 128.50270 111.14006 1.000 87.84077 343 LEU A O 1
ATOM 2735 N N . LEU A 1 344 ? 145.67908 126.88884 112.57085 1.000 86.30791 344 LEU A N 1
ATOM 2736 C CA . LEU A 1 344 ? 144.56390 127.62751 113.14686 1.000 78.29205 344 LEU A CA 1
ATOM 2737 C C . LEU A 1 344 ? 144.73215 127.61537 114.65854 1.000 76.07973 344 LEU A C 1
ATOM 2738 O O . LEU A 1 344 ? 144.88782 126.54763 115.25897 1.000 83.51278 344 LEU A O 1
ATOM 2743 N N . TRP A 1 345 ? 144.69846 128.79308 115.26878 1.000 77.81536 345 TRP A N 1
ATOM 2744 C CA . TRP A 1 345 ? 144.98860 128.93696 116.68643 1.000 83.22991 345 TRP A CA 1
ATOM 2745 C C . TRP A 1 345 ? 143.70483 128.94049 117.50540 1.000 83.90209 345 TRP A C 1
ATOM 2746 O O . TRP A 1 345 ? 142.64578 129.35685 117.03234 1.000 85.97182 345 TRP A O 1
ATOM 2757 N N . GLY A 1 346 ? 143.81301 128.46052 118.74206 1.000 82.07115 346 GLY A N 1
ATOM 2758 C CA . GLY A 1 346 ? 142.64985 128.37351 119.60252 1.000 80.70620 346 GLY A CA 1
ATOM 2759 C C . GLY A 1 346 ? 142.21489 129.72760 120.12853 1.000 85.03810 346 GLY A C 1
ATOM 2760 O O . GLY A 1 346 ? 143.00622 130.66153 120.25545 1.000 90.05677 346 GLY A O 1
ATOM 2761 N N . GLY A 1 347 ? 140.92267 129.82875 120.43493 1.000 96.79088 347 GLY A N 1
ATOM 2762 C CA . GLY A 1 347 ? 140.34526 131.05420 120.94250 1.000 99.49450 347 GLY A CA 1
ATOM 2763 C C . GLY A 1 347 ? 140.03600 132.10036 119.89624 1.000 100.91844 347 GLY A C 1
ATOM 2764 O O . GLY A 1 347 ? 139.60688 133.20364 120.25661 1.000 102.13784 347 GLY A O 1
ATOM 2765 N N . THR A 1 348 ? 140.24435 131.79864 118.62007 1.000 100.02094 348 THR A N 1
ATOM 2766 C CA . THR A 1 348 ? 140.07648 132.76128 117.54441 1.000 95.94783 348 THR A CA 1
ATOM 2767 C C . THR A 1 348 ? 138.81941 132.44935 116.74340 1.000 94.82875 348 THR A C 1
ATOM 2768 O O . THR A 1 348 ? 138.50565 131.28868 116.46923 1.000 93.68007 348 THR A O 1
ATOM 2772 N N . LYS A 1 349 ? 138.10319 133.50390 116.36710 1.000 98.01691 349 LYS A N 1
ATOM 2773 C CA . LYS A 1 349 ? 136.83715 133.37387 115.65880 1.000 98.99655 349 LYS A CA 1
ATOM 2774 C C . LYS A 1 349 ? 137.10163 133.15690 114.17452 1.000 97.96999 349 LYS A C 1
ATOM 2775 O O . LYS A 1 349 ? 137.75245 133.98426 113.52864 1.000 100.16258 349 LYS A O 1
ATOM 2781 N N . VAL A 1 350 ? 136.59474 132.05299 113.63550 1.000 101.16852 350 VAL A N 1
ATOM 2782 C CA . VAL A 1 350 ? 136.66474 131.81081 112.19898 1.000 102.05219 350 VAL A CA 1
ATOM 2783 C C . VAL A 1 350 ? 135.45745 132.46667 111.53155 1.000 103.52697 350 VAL A C 1
ATOM 2784 O O . VAL A 1 350 ? 134.30583 132.22010 111.90484 1.000 105.38395 350 VAL A O 1
ATOM 2788 N N . LEU A 1 351 ? 135.72334 133.35283 110.57457 1.000 100.80207 351 LEU A N 1
ATOM 2789 C CA . LEU A 1 351 ? 134.66426 134.14002 109.96105 1.000 98.76624 351 LEU A CA 1
ATOM 2790 C C . LEU A 1 351 ? 134.02107 133.45734 108.76398 1.000 97.48542 351 LEU A C 1
ATOM 2791 O O . LEU A 1 351 ? 132.86111 133.75337 108.45549 1.000 104.45338 351 LEU A O 1
ATOM 2796 N N . GLN A 1 352 ? 134.73960 132.56678 108.08353 1.000 91.91391 352 GLN A N 1
ATOM 2797 C CA . GLN A 1 352 ? 134.17264 131.87699 106.92974 1.000 96.82233 352 GLN A CA 1
ATOM 2798 C C . GLN A 1 352 ? 134.94492 130.58780 106.68376 1.000 102.46119 352 GLN A C 1
ATOM 2799 O O . GLN A 1 352 ? 136.12232 130.48089 107.02976 1.000 105.78194 352 GLN A O 1
ATOM 2805 N N . ILE A 1 353 ? 134.26834 129.61250 106.08134 1.000 99.88117 353 ILE A N 1
ATOM 2806 C CA . ILE A 1 353 ? 134.88713 128.36933 105.63593 1.000 93.68075 353 ILE A CA 1
ATOM 2807 C C . ILE A 1 353 ? 134.56338 128.20086 104.15900 1.000 96.78573 353 ILE A C 1
ATOM 2808 O O . ILE A 1 353 ? 133.38620 128.18799 103.77999 1.000 97.10254 353 ILE A O 1
ATOM 2813 N N . THR A 1 354 ? 135.59581 128.07615 103.32503 1.000 108.97578 354 THR A N 1
ATOM 2814 C CA . THR A 1 354 ? 135.39334 127.87838 101.89786 1.000 111.96957 354 THR A CA 1
ATOM 2815 C C . THR A 1 354 ? 136.31541 126.77366 101.40665 1.000 107.65545 354 THR A C 1
ATOM 2816 O O . THR A 1 354 ? 137.37601 126.52770 101.98390 1.000 106.43885 354 THR A O 1
ATOM 2820 N N . HIS A 1 355 ? 135.89398 126.10144 100.33813 1.000 112.37967 355 HIS A N 1
ATOM 2821 C CA . HIS A 1 355 ? 136.66159 125.01620 99.74520 1.000 115.89326 355 HIS A CA 1
ATOM 2822 C C . HIS A 1 355 ? 137.39164 125.43755 98.47668 1.000 120.02535 355 HIS A C 1
ATOM 2823 O O . HIS A 1 355 ? 137.94868 124.58238 97.78147 1.000 122.07992 355 HIS A O 1
ATOM 2830 N N . GLY A 1 356 ? 137.40155 126.72792 98.16003 1.000 122.69433 356 GLY A N 1
ATOM 2831 C CA . GLY A 1 356 ? 138.07807 127.21670 96.97286 1.000 121.84855 356 GLY A CA 1
ATOM 2832 C C . GLY A 1 356 ? 137.27204 127.03467 95.70205 1.000 121.15445 356 GLY A C 1
ATOM 2833 O O . GLY A 1 356 ? 137.20707 125.93703 95.14888 1.000 119.48231 356 GLY A O 1
ATOM 2834 N N . ALA A 1 366 ? 141.67519 114.53810 99.36850 1.000 115.92731 366 ALA A N 1
ATOM 2835 C CA . ALA A 1 366 ? 143.11859 114.33358 99.39162 1.000 115.87538 366 ALA A CA 1
ATOM 2836 C C . ALA A 1 366 ? 143.47309 113.02771 100.09431 1.000 116.98460 366 ALA A C 1
ATOM 2837 O O . ALA A 1 366 ? 144.26094 112.23123 99.58502 1.000 116.19008 366 ALA A O 1
ATOM 2839 N N . SER A 1 367 ? 142.88578 112.81549 101.27022 1.000 117.99240 367 SER A N 1
ATOM 2840 C CA . SER A 1 367 ? 143.12840 111.61041 102.05016 1.000 118.42303 367 SER A CA 1
ATOM 2841 C C . SER A 1 367 ? 142.20492 110.45906 101.67725 1.000 118.31031 367 SER A C 1
ATOM 2842 O O . SER A 1 367 ? 142.39246 109.34790 102.18428 1.000 117.84585 367 SER A O 1
ATOM 2845 N N . GLY A 1 368 ? 141.21988 110.69194 100.81241 1.000 122.87056 368 GLY A N 1
ATOM 2846 C CA . GLY A 1 368 ? 140.27422 109.66363 100.43683 1.000 123.68409 368 GLY A CA 1
ATOM 2847 C C . GLY A 1 368 ? 139.11886 109.47243 101.39338 1.000 125.72697 368 GLY A C 1
ATOM 2848 O O . GLY A 1 368 ? 138.26776 108.60883 101.14418 1.000 126.68939 368 GLY A O 1
ATOM 2849 N N . ILE A 1 369 ? 139.05965 110.24236 102.47508 1.000 120.38785 369 ILE A N 1
ATOM 2850 C CA . ILE A 1 369 ? 137.99053 110.13358 103.46375 1.000 121.05333 369 ILE A CA 1
ATOM 2851 C C . ILE A 1 369 ? 136.73100 110.78503 102.89910 1.000 120.11309 369 ILE A C 1
ATOM 2852 O O . ILE A 1 369 ? 136.82767 111.62126 101.98737 1.000 119.62096 369 ILE A O 1
ATOM 2857 N N . PRO A 1 370 ? 135.53407 110.39818 103.35420 1.000 125.43193 370 PRO A N 1
ATOM 2858 C CA . PRO A 1 370 ? 134.33033 111.10212 102.91671 1.000 125.21707 370 PRO A CA 1
ATOM 2859 C C . PRO A 1 370 ? 134.27959 112.50394 103.49642 1.000 126.71174 370 PRO A C 1
ATOM 2860 O O . PRO A 1 370 ? 134.86491 112.77215 104.55991 1.000 124.91236 370 PRO A O 1
ATOM 2864 N N . PRO A 1 371 ? 133.61299 113.43857 102.82067 1.000 132.75717 371 PRO A N 1
ATOM 2865 C CA . PRO A 1 371 ? 133.46125 114.79641 103.36598 1.000 130.20492 371 PRO A CA 1
ATOM 2866 C C . PRO A 1 371 ? 132.54421 114.80104 104.57634 1.000 129.15422 371 PRO A C 1
ATOM 2867 O O . PRO A 1 371 ? 131.71957 113.88859 104.73957 1.000 129.38158 371 PRO A O 1
ATOM 2871 N N . PRO A 1 372 ? 132.67590 115.79122 105.45887 1.000 123.92721 372 PRO A N 1
ATOM 2872 C CA . PRO A 1 372 ? 131.77920 115.89045 106.62341 1.000 124.66604 372 PRO A CA 1
ATOM 2873 C C . PRO A 1 372 ? 130.35696 116.21421 106.20167 1.000 126.15794 372 PRO A C 1
ATOM 2874 O O . PRO A 1 372 ? 130.14192 116.76442 105.11038 1.000 127.10586 372 PRO A O 1
ATOM 2878 N N . PRO A 1 373 ? 129.35923 115.84259 107.01753 1.000 127.55449 373 PRO A N 1
ATOM 2879 C CA . PRO A 1 373 ? 127.96275 116.19117 106.68951 1.000 128.71458 373 PRO A CA 1
ATOM 2880 C C . PRO A 1 373 ? 127.69721 117.68636 106.61995 1.000 130.17893 373 PRO A C 1
ATOM 2881 O O . PRO A 1 373 ? 126.87814 118.12245 105.80125 1.000 129.06873 373 PRO A O 1
ATOM 2885 N N . ASP A 1 374 ? 128.36072 118.48358 107.45096 1.000 131.26652 374 ASP A N 1
ATOM 2886 C CA . ASP A 1 374 ? 128.33185 119.93106 107.31224 1.000 129.34818 374 ASP A CA 1
ATOM 2887 C C . ASP A 1 374 ? 129.52238 120.37074 106.47322 1.000 129.61189 374 ASP A C 1
ATOM 2888 O O . ASP A 1 374 ? 130.60755 119.79197 106.56829 1.000 130.09192 374 ASP A O 1
ATOM 2893 N N . ASN A 1 375 ? 129.31187 121.38893 105.64079 1.000 133.84793 375 ASN A N 1
ATOM 2894 C CA . ASN A 1 375 ? 130.36470 121.84280 104.74075 1.000 135.63082 375 ASN A CA 1
ATOM 2895 C C . ASN A 1 375 ? 131.44154 122.59391 105.51240 1.000 134.93874 375 ASN A C 1
ATOM 2896 O O . ASN A 1 375 ? 131.33850 123.80719 105.71970 1.000 136.44124 375 ASN A O 1
ATOM 2901 N N . GLY A 1 376 ? 132.48201 121.87231 105.94089 1.000 115.83332 376 GLY A N 1
ATOM 2902 C CA . GLY A 1 376 ? 133.54431 122.45698 106.72558 1.000 118.08372 376 GLY A CA 1
ATOM 2903 C C . GLY A 1 376 ? 134.90570 121.99218 106.23921 1.000 115.38034 376 GLY A C 1
ATOM 2904 O O . GLY A 1 376 ? 135.02063 121.09097 105.40495 1.000 116.45119 376 GLY A O 1
ATOM 2905 N N . ALA A 1 377 ? 135.93911 122.62848 106.78271 1.000 96.86087 377 ALA A N 1
ATOM 2906 C CA . ALA A 1 377 ? 137.31358 122.32730 106.41204 1.000 95.48534 377 ALA A CA 1
ATOM 2907 C C . ALA A 1 377 ? 137.89667 121.27907 107.34884 1.000 99.77468 377 ALA A C 1
ATOM 2908 O O . ALA A 1 377 ? 137.54201 121.21785 108.52809 1.000 104.87460 377 ALA A O 1
ATOM 2910 N N . MET A 1 378 ? 138.79290 120.45355 106.81575 1.000 96.76083 378 MET A N 1
ATOM 2911 C CA . MET A 1 378 ? 139.42417 119.39279 107.58877 1.000 94.89559 378 MET A CA 1
ATOM 2912 C C . MET A 1 378 ? 140.68216 119.92397 108.26406 1.000 95.35508 378 MET A C 1
ATOM 2913 O O . MET A 1 378 ? 141.53240 120.53802 107.61223 1.000 96.46296 378 MET A O 1
ATOM 2918 N N . ALA A 1 379 ? 140.79641 119.68512 109.56855 1.000 87.78992 379 ALA A N 1
ATOM 2919 C CA . ALA A 1 379 ? 141.93546 120.14967 110.34543 1.000 85.11567 379 ALA A CA 1
ATOM 2920 C C . ALA A 1 379 ? 142.40087 119.03838 111.27498 1.000 91.29516 379 ALA A C 1
ATOM 2921 O O . ALA A 1 379 ? 141.67222 118.08457 111.55002 1.000 93.22718 379 ALA A O 1
ATOM 2923 N N . VAL A 1 380 ? 143.63557 119.16723 111.75068 1.000 84.44209 380 VAL A N 1
ATOM 2924 C CA . VAL A 1 380 ? 144.24082 118.19600 112.65645 1.000 80.55323 380 VAL A CA 1
ATOM 2925 C C . VAL A 1 380 ? 144.65959 118.92136 113.92892 1.000 82.54315 380 VAL A C 1
ATOM 2926 O O . VAL A 1 380 ? 145.33624 119.95300 113.86483 1.000 84.23235 380 VAL A O 1
ATOM 2930 N N . VAL A 1 381 ? 144.23551 118.39120 115.07813 1.000 74.36498 381 VAL A N 1
ATOM 2931 C CA . VAL A 1 381 ? 144.55558 118.98804 116.37002 1.000 66.63931 381 VAL A CA 1
ATOM 2932 C C . VAL A 1 381 ? 146.03240 118.78335 116.68179 1.000 74.00318 381 VAL A C 1
ATOM 2933 O O . VAL A 1 381 ? 146.55021 117.66213 116.60153 1.000 84.58742 381 VAL A O 1
ATOM 2937 N N . THR A 1 382 ? 146.72210 119.87059 117.03768 1.000 72.24351 382 THR A N 1
ATOM 2938 C CA . THR A 1 382 ? 148.13451 119.82177 117.39971 1.000 75.23870 382 THR A CA 1
ATOM 2939 C C . THR A 1 382 ? 148.34775 119.96523 118.90344 1.000 77.73684 382 THR A C 1
ATOM 2940 O O . THR A 1 382 ? 148.95887 119.09730 119.53303 1.000 84.86418 382 THR A O 1
ATOM 2944 N N . LYS A 1 383 ? 147.84900 121.05143 119.49395 1.000 66.49685 383 LYS A N 1
ATOM 2945 C CA . LYS A 1 383 ? 148.06641 121.36761 120.90726 1.000 67.43464 383 LYS A CA 1
ATOM 2946 C C . LYS A 1 383 ? 146.70467 121.52027 121.57570 1.000 70.81359 383 LYS A C 1
ATOM 2947 O O . LYS A 1 383 ? 146.02565 122.53246 121.39157 1.000 75.06503 383 LYS A O 1
ATOM 2953 N N . THR A 1 384 ? 146.31507 120.52072 122.35923 1.000 73.54970 384 THR A N 1
ATOM 2954 C CA . THR A 1 384 ? 145.00649 120.52425 122.99219 1.000 66.73382 384 THR A CA 1
ATOM 2955 C C . THR A 1 384 ? 145.11016 120.88073 124.47145 1.000 67.59564 384 THR A C 1
ATOM 2956 O O . THR A 1 384 ? 146.19580 120.89415 125.05861 1.000 73.30659 384 THR A O 1
ATOM 2960 N N . GLY A 1 385 ? 143.96639 121.19521 125.06256 1.000 70.39114 385 GLY A N 1
ATOM 2961 C CA . GLY A 1 385 ? 143.85205 121.38199 126.49304 1.000 76.53602 385 GLY A CA 1
ATOM 2962 C C . GLY A 1 385 ? 144.38512 122.72926 126.94040 1.000 71.61726 385 GLY A C 1
ATOM 2963 O O . GLY A 1 385 ? 144.21126 123.75930 126.28437 1.000 76.25435 385 GLY A O 1
ATOM 2964 N N . PHE A 1 386 ? 145.05222 122.70161 128.09353 1.000 76.41104 386 PHE A N 1
ATOM 2965 C CA . PHE A 1 386 ? 145.58362 123.91308 128.69875 1.000 76.12038 386 PHE A CA 1
ATOM 2966 C C . PHE A 1 386 ? 146.89992 124.34698 128.06731 1.000 78.07108 386 PHE A C 1
ATOM 2967 O O . PHE A 1 386 ? 147.39279 125.43299 128.38805 1.000 78.14061 386 PHE A O 1
ATOM 2975 N N . GLU A 1 387 ? 147.47651 123.52887 127.18653 1.000 84.11760 387 GLU A N 1
ATOM 2976 C CA . GLU A 1 387 ? 148.75338 123.81684 126.54691 1.000 83.36094 387 GLU A CA 1
ATOM 2977 C C . GLU A 1 387 ? 148.60885 124.46865 125.17805 1.000 88.26804 387 GLU A C 1
ATOM 2978 O O . GLU A 1 387 ? 149.61929 124.66796 124.49632 1.000 89.28959 387 GLU A O 1
ATOM 2984 N N . THR A 1 388 ? 147.39004 124.79866 124.75618 1.000 91.60050 388 THR A N 1
ATOM 2985 C CA . THR A 1 388 ? 147.20914 125.62350 123.56988 1.000 86.08238 388 THR A CA 1
ATOM 2986 C C . THR A 1 388 ? 147.64780 127.05441 123.86866 1.000 88.01675 388 THR A C 1
ATOM 2987 O O . THR A 1 388 ? 147.81956 127.43390 125.02853 1.000 93.13360 388 THR A O 1
ATOM 2991 N N . SER A 1 389 ? 147.84741 127.84160 122.80090 1.000 88.51978 389 SER A N 1
ATOM 2992 C CA . SER A 1 389 ? 148.53273 129.13275 122.91691 1.000 88.64232 389 SER A CA 1
ATOM 2993 C C . SER A 1 389 ? 147.74941 130.12692 123.76908 1.000 88.49076 389 SER A C 1
ATOM 2994 O O . SER A 1 389 ? 148.32171 130.78592 124.65002 1.000 95.11212 389 SER A O 1
ATOM 2997 N N . GLN A 1 390 ? 146.43724 130.22851 123.53792 1.000 78.36433 390 GLN A N 1
ATOM 2998 C CA . GLN A 1 390 ? 145.58560 131.00947 124.42806 1.000 80.66064 390 GLN A CA 1
ATOM 2999 C C . GLN A 1 390 ? 145.55987 130.40104 125.82478 1.000 89.23174 390 GLN A C 1
ATOM 3000 O O . GLN A 1 390 ? 145.62748 131.12309 126.82362 1.000 92.19928 390 GLN A O 1
ATOM 3006 N N . GLY A 1 391 ? 145.50358 129.07025 125.90940 1.000 89.45920 391 GLY A N 1
ATOM 3007 C CA . GLY A 1 391 ? 145.54831 128.40822 127.20421 1.000 85.59233 391 GLY A CA 1
ATOM 3008 C C . GLY A 1 391 ? 146.88626 128.55156 127.90604 1.000 83.84367 391 GLY A C 1
ATOM 3009 O O . GLY A 1 391 ? 146.93898 128.68504 129.13092 1.000 84.79469 391 GLY A O 1
ATOM 3010 N N . SER A 1 392 ? 147.98507 128.52446 127.14605 1.000 78.85247 392 SER A N 1
ATOM 3011 C CA . SER A 1 392 ? 149.29998 128.75076 127.73598 1.000 75.18642 392 SER A CA 1
ATOM 3012 C C . SER A 1 392 ? 149.49628 130.18985 128.18460 1.000 78.04728 392 SER A C 1
ATOM 3013 O O . SER A 1 392 ? 150.28577 130.42797 129.10428 1.000 80.89033 392 SER A O 1
ATOM 3016 N N . LEU A 1 393 ? 148.81141 131.14932 127.56348 1.000 83.62130 393 LEU A N 1
ATOM 3017 C CA . LEU A 1 393 ? 148.78209 132.50333 128.10218 1.000 82.42196 393 LEU A CA 1
ATOM 3018 C C . LEU A 1 393 ? 147.86739 132.64322 129.31204 1.000 81.45814 393 LEU A C 1
ATOM 3019 O O . LEU A 1 393 ? 148.17546 133.42260 130.21760 1.000 86.53722 393 LEU A O 1
ATOM 3024 N N . VAL A 1 394 ? 146.76253 131.89385 129.35090 1.000 80.95958 394 VAL A N 1
ATOM 3025 C CA . VAL A 1 394 ? 145.85384 131.92014 130.49647 1.000 84.91371 394 VAL A CA 1
ATOM 3026 C C . VAL A 1 394 ? 146.51622 131.30449 131.72973 1.000 88.45898 394 VAL A C 1
ATOM 3027 O O . VAL A 1 394 ? 146.35435 131.80235 132.85462 1.000 86.10988 394 VAL A O 1
ATOM 3031 N N . ARG A 1 395 ? 147.30519 130.24209 131.53278 1.000 89.26149 395 ARG A N 1
ATOM 3032 C CA . ARG A 1 395 ? 148.06088 129.63969 132.63002 1.000 85.83352 395 ARG A CA 1
ATOM 3033 C C . ARG A 1 395 ? 149.09501 130.59940 133.20441 1.000 91.09237 395 ARG A C 1
ATOM 3034 O O . ARG A 1 395 ? 149.29946 130.63157 134.42310 1.000 91.79497 395 ARG A O 1
ATOM 3042 N N . THR A 1 396 ? 149.75383 131.37968 132.34679 1.000 94.64443 396 THR A N 1
ATOM 3043 C CA . THR A 1 396 ? 150.68774 132.38976 132.82913 1.000 90.38462 396 THR A CA 1
ATOM 3044 C C . THR A 1 396 ? 149.95251 133.53843 133.51207 1.000 90.26327 396 THR A C 1
ATOM 3045 O O . THR A 1 396 ? 150.42572 134.07084 134.52179 1.000 92.09278 396 THR A O 1
ATOM 3049 N N . MET A 1 397 ? 148.78229 133.91844 132.99276 1.000 90.18454 397 MET A N 1
ATOM 3050 C CA . MET A 1 397 ? 148.04502 135.04777 133.54568 1.000 86.85984 397 MET A CA 1
ATOM 3051 C C . MET A 1 397 ? 147.32803 134.71561 134.84979 1.000 90.93329 397 MET A C 1
ATOM 3052 O O . MET A 1 397 ? 146.95676 135.63953 135.58160 1.000 92.54797 397 MET A O 1
ATOM 3057 N N . ILE A 1 398 ? 147.13108 133.43495 135.16945 1.000 93.90055 398 ILE A N 1
ATOM 3058 C CA . ILE A 1 398 ? 146.43542 133.08630 136.40560 1.000 94.03425 398 ILE A CA 1
ATOM 3059 C C . ILE A 1 398 ? 147.39180 132.49583 137.43383 1.000 91.80967 398 ILE A C 1
ATOM 3060 O O . ILE A 1 398 ? 147.57206 133.05649 138.52051 1.000 88.41944 398 ILE A O 1
ATOM 3065 N N . TYR A 1 399 ? 148.00715 131.36125 137.10452 1.000 94.80054 399 TYR A N 1
ATOM 3066 C CA . TYR A 1 399 ? 148.77427 130.59719 138.08050 1.000 94.05159 399 TYR A CA 1
ATOM 3067 C C . TYR A 1 399 ? 150.26373 130.90443 138.07145 1.000 96.77162 399 TYR A C 1
ATOM 3068 O O . TYR A 1 399 ? 150.92982 130.69416 139.08994 1.000 97.57196 399 TYR A O 1
ATOM 3077 N N . SER A 1 400 ? 150.80751 131.39024 136.95588 1.000 99.04785 400 SER A N 1
ATOM 3078 C CA . SER A 1 400 ? 152.23970 131.62831 136.83076 1.000 98.20850 400 SER A CA 1
ATOM 3079 C C . SER A 1 400 ? 152.58279 133.11237 136.75517 1.000 101.44778 400 SER A C 1
ATOM 3080 O O . SER A 1 400 ? 153.59957 133.47906 136.15816 1.000 102.69580 400 SER A O 1
ATOM 3083 N N . THR A 1 401 ? 151.75855 133.97229 137.34177 1.000 109.59788 401 THR A N 1
ATOM 3084 C CA . THR A 1 401 ? 152.01397 135.40420 137.35786 1.000 110.99893 401 THR A CA 1
ATOM 3085 C C . THR A 1 401 ? 152.57638 135.83542 138.70838 1.000 110.52075 401 THR A C 1
ATOM 3086 O O . THR A 1 401 ? 152.56874 135.08697 139.68856 1.000 109.21265 401 THR A O 1
ATOM 3090 N N . GLU A 1 402 ? 153.08408 137.06434 138.74172 1.000 108.68648 402 GLU A N 1
ATOM 3091 C CA . GLU A 1 402 ? 153.49017 137.69171 139.99177 1.000 107.17078 402 GLU A CA 1
ATOM 3092 C C . GLU A 1 402 ? 152.25976 138.30833 140.64466 1.000 107.70709 402 GLU A C 1
ATOM 3093 O O . GLU A 1 402 ? 151.64914 139.22537 140.08636 1.000 109.08202 402 GLU A O 1
ATOM 3099 N N . ARG A 1 403 ? 151.88435 137.79743 141.81182 1.000 116.90700 403 ARG A N 1
ATOM 3100 C CA . ARG A 1 403 ? 150.62966 138.19221 142.43218 1.000 116.98734 403 ARG A CA 1
ATOM 3101 C C . ARG A 1 403 ? 150.77431 139.50157 143.19832 1.000 118.41326 403 ARG A C 1
ATOM 3102 O O . ARG A 1 403 ? 151.84088 139.82528 143.72858 1.000 119.39220 403 ARG A O 1
ATOM 3110 N N . VAL A 1 404 ? 149.67771 140.26287 143.23995 1.000 111.24839 404 VAL A N 1
ATOM 3111 C CA . VAL A 1 404 ? 149.62899 141.46422 144.06842 1.000 109.85738 404 VAL A CA 1
ATOM 3112 C C . VAL A 1 404 ? 149.60657 141.09751 145.54790 1.000 111.88422 404 VAL A C 1
ATOM 3113 O O . VAL A 1 404 ? 150.15380 141.82112 146.38833 1.000 110.00081 404 VAL A O 1
ATOM 3117 N N . SER A 1 405 ? 148.98170 139.97070 145.89031 1.000 117.81367 405 SER A N 1
ATOM 3118 C CA . SER A 1 405 ? 148.80335 139.56854 147.27890 1.000 116.88784 405 SER A CA 1
ATOM 3119 C C . SER A 1 405 ? 150.04396 138.92336 147.88005 1.000 116.82812 405 SER A C 1
ATOM 3120 O O . SER A 1 405 ? 150.03431 138.60909 149.07568 1.000 115.06760 405 SER A O 1
ATOM 3123 N N . ALA A 1 406 ? 151.09087 138.69840 147.08797 1.000 125.43409 406 ALA A N 1
ATOM 3124 C CA . ALA A 1 406 ? 152.35855 138.23554 147.63455 1.000 125.49355 406 ALA A CA 1
ATOM 3125 C C . ALA A 1 406 ? 152.97977 139.33504 148.48594 1.000 126.69199 406 ALA A C 1
ATOM 3126 O O . ALA A 1 406 ? 153.08489 140.48614 148.05084 1.000 125.65864 406 ALA A O 1
ATOM 3128 N N . ASN A 1 407 ? 153.38325 138.97841 149.70311 1.000 123.94345 407 ASN A N 1
ATOM 3129 C CA . ASN A 1 407 ? 153.82606 139.96822 150.67749 1.000 121.01546 407 ASN A CA 1
ATOM 3130 C C . ASN A 1 407 ? 155.20664 140.49649 150.30881 1.000 120.57714 407 ASN A C 1
ATOM 3131 O O . ASN A 1 407 ? 156.17852 139.73551 150.25119 1.000 121.11191 407 ASN A O 1
ATOM 3136 N N . ASN A 1 408 ? 155.28514 141.79988 150.05564 1.000 107.84009 408 ASN A N 1
ATOM 3137 C CA . ASN A 1 408 ? 156.54637 142.43197 149.70380 1.000 107.72210 408 ASN A CA 1
ATOM 3138 C C . ASN A 1 408 ? 157.46236 142.51157 150.91841 1.000 104.87945 408 ASN A C 1
ATOM 3139 O O . ASN A 1 408 ? 157.01253 142.50660 152.06703 1.000 106.85410 408 ASN A O 1
ATOM 3144 N N . THR A 1 409 ? 158.76801 142.57919 150.65185 1.000 93.50809 409 THR A N 1
ATOM 3145 C CA . THR A 1 409 ? 159.72978 142.72500 151.73732 1.000 95.12204 409 THR A CA 1
ATOM 3146 C C . THR A 1 409 ? 159.70254 144.12899 152.32829 1.000 97.40291 409 THR A C 1
ATOM 3147 O O . THR A 1 409 ? 160.11359 144.31979 153.47755 1.000 96.36221 409 THR A O 1
ATOM 3151 N N . GLU A 1 410 ? 159.21454 145.11559 151.56947 1.000 92.35458 410 GLU A N 1
ATOM 3152 C CA . GLU A 1 410 ? 159.14369 146.48249 152.07767 1.000 86.44228 410 GLU A CA 1
ATOM 3153 C C . GLU A 1 410 ? 158.07851 146.61994 153.15846 1.000 88.35010 410 GLU A C 1
ATOM 3154 O O . GLU A 1 410 ? 158.31138 147.27005 154.18420 1.000 94.97122 410 GLU A O 1
ATOM 3160 N N . ALA A 1 411 ? 156.90982 146.00376 152.95206 1.000 80.78845 411 ALA A N 1
ATOM 3161 C CA . ALA A 1 411 ? 155.85356 146.04245 153.96054 1.000 81.01210 411 ALA A CA 1
ATOM 3162 C C . ALA A 1 411 ? 156.24858 145.26595 155.21055 1.000 81.03825 411 ALA A C 1
ATOM 3163 O O . ALA A 1 411 ? 155.94331 145.68775 156.33240 1.000 82.30185 411 ALA A O 1
ATOM 3165 N N . LEU A 1 412 ? 156.94567 144.14022 155.03769 1.000 77.16545 412 LEU A N 1
ATOM 3166 C CA . LEU A 1 412 ? 157.40139 143.36523 156.18852 1.000 77.53237 412 LEU A CA 1
ATOM 3167 C C . LEU A 1 412 ? 158.50394 144.09444 156.94815 1.000 79.99246 412 LEU A C 1
ATOM 3168 O O . LEU A 1 412 ? 158.55929 144.03042 158.18056 1.000 84.72531 412 LEU A O 1
ATOM 3173 N N . LEU A 1 413 ? 159.37926 144.80924 156.23597 1.000 78.41923 413 LEU A N 1
ATOM 3174 C CA . LEU A 1 413 ? 160.38368 145.62464 156.91223 1.000 78.82733 413 LEU A CA 1
ATOM 3175 C C . LEU A 1 413 ? 159.75943 146.82721 157.61133 1.000 82.72739 413 LEU A C 1
ATOM 3176 O O . LEU A 1 413 ? 160.25210 147.25347 158.66055 1.000 85.68279 413 LEU A O 1
ATOM 3181 N N . PHE A 1 414 ? 158.67550 147.37704 157.05737 1.000 71.62498 414 PHE A N 1
ATOM 3182 C CA . PHE A 1 414 ? 157.93891 148.43546 157.74453 1.000 67.97241 414 PHE A CA 1
ATOM 3183 C C . PHE A 1 414 ? 157.26810 147.91263 159.01116 1.000 72.40570 414 PHE A C 1
ATOM 3184 O O . PHE A 1 414 ? 157.24648 148.59838 160.04345 1.000 83.27311 414 PHE A O 1
ATOM 3192 N N . ILE A 1 415 ? 156.72576 146.69438 158.94643 1.000 66.18893 415 ILE A N 1
ATOM 3193 C CA . ILE A 1 415 ? 156.15048 146.04599 160.12165 1.000 65.16471 415 ILE A CA 1
ATOM 3194 C C . ILE A 1 415 ? 157.23317 145.77033 161.16407 1.000 69.73161 415 ILE A C 1
ATOM 3195 O O . ILE A 1 415 ? 157.01210 145.93881 162.36867 1.000 69.35988 415 ILE A O 1
ATOM 3200 N N . LEU A 1 416 ? 158.43675 145.40354 160.71489 1.000 72.20827 416 LEU A N 1
ATOM 3201 C CA . LEU A 1 416 ? 159.55767 145.21708 161.63496 1.000 70.62473 416 LEU A CA 1
ATOM 3202 C C . LEU A 1 416 ? 160.02868 146.53586 162.24406 1.000 66.98560 416 LEU A C 1
ATOM 3203 O O . LEU A 1 416 ? 160.48086 146.55442 163.39101 1.000 74.55645 416 LEU A O 1
ATOM 3208 N N . PHE A 1 417 ? 159.93945 147.63730 161.49490 1.000 62.50238 417 PHE A N 1
ATOM 3209 C CA . PHE A 1 417 ? 160.22876 148.96188 162.04631 1.000 72.33906 417 PHE A CA 1
ATOM 3210 C C . PHE A 1 417 ? 159.22394 149.33735 163.13452 1.000 77.78652 417 PHE A C 1
ATOM 3211 O O . PHE A 1 417 ? 159.59579 149.86227 164.20058 1.000 83.59099 417 PHE A O 1
ATOM 3219 N N . LEU A 1 418 ? 157.94359 149.04967 162.88270 1.000 63.89991 418 LEU A N 1
ATOM 3220 C CA . LEU A 1 418 ? 156.90853 149.24376 163.89403 1.000 59.73235 418 LEU A CA 1
ATOM 3221 C C . LEU A 1 418 ? 157.14455 148.35416 165.10983 1.000 65.67107 418 LEU A C 1
ATOM 3222 O O . LEU A 1 418 ? 156.90722 148.76936 166.24783 1.000 68.73735 418 LEU A O 1
ATOM 3227 N N . LEU A 1 419 ? 157.62815 147.13101 164.88714 1.000 60.60649 419 LEU A N 1
ATOM 3228 C CA . LEU A 1 419 ? 157.94420 146.23526 165.99468 1.000 61.06038 419 LEU A CA 1
ATOM 3229 C C . LEU A 1 419 ? 159.17494 146.69773 166.76404 1.000 66.20524 419 LEU A C 1
ATOM 3230 O O . LEU A 1 419 ? 159.28977 146.42200 167.96073 1.000 74.58629 419 LEU A O 1
ATOM 3235 N N . VAL A 1 420 ? 160.10414 147.38334 166.09395 1.000 57.82781 420 VAL A N 1
ATOM 3236 C CA . VAL A 1 420 ? 161.24216 147.99257 166.78032 1.000 56.79279 420 VAL A CA 1
ATOM 3237 C C . VAL A 1 420 ? 160.76152 149.09023 167.72258 1.000 62.43751 420 VAL A C 1
ATOM 3238 O O . VAL A 1 420 ? 161.19607 149.17144 168.88141 1.000 72.05172 420 VAL A O 1
ATOM 3242 N N . PHE A 1 421 ? 159.82303 149.92190 167.25348 1.000 56.08551 421 PHE A N 1
ATOM 3243 C CA . PHE A 1 421 ? 159.20998 150.92126 168.13520 1.000 60.29029 421 PHE A CA 1
ATOM 3244 C C . PHE A 1 421 ? 158.41053 150.26496 169.26317 1.000 56.34578 421 PHE A C 1
ATOM 3245 O O . PHE A 1 421 ? 158.39628 150.75992 170.40279 1.000 53.33162 421 PHE A O 1
ATOM 3253 N N . ALA A 1 422 ? 157.75511 149.13996 168.95802 1.000 56.08208 422 ALA A N 1
ATOM 3254 C CA . ALA A 1 422 ? 157.00728 148.37794 169.95490 1.000 59.18454 422 ALA A CA 1
ATOM 3255 C C . ALA A 1 422 ? 157.91538 147.85207 171.05457 1.000 61.18492 422 ALA A C 1
ATOM 3256 O O . ALA A 1 422 ? 157.58653 147.94199 172.24051 1.000 60.24484 422 ALA A O 1
ATOM 3258 N N . LEU A 1 423 ? 159.06221 147.28967 170.67189 1.000 64.48545 423 LEU A N 1
ATOM 3259 C CA . LEU A 1 423 ? 160.01534 146.78742 171.65134 1.000 57.81711 423 LEU A CA 1
ATOM 3260 C C . LEU A 1 423 ? 160.66048 147.92222 172.43153 1.000 60.33857 423 LEU A C 1
ATOM 3261 O O . LEU A 1 423 ? 160.96572 147.75178 173.61623 1.000 62.57904 423 LEU A O 1
ATOM 3266 N N . ALA A 1 424 ? 160.84511 149.08488 171.79397 1.000 64.31782 424 ALA A N 1
ATOM 3267 C CA . ALA A 1 424 ? 161.36821 150.25497 172.49480 1.000 66.79726 424 ALA A CA 1
ATOM 3268 C C . ALA A 1 424 ? 160.41800 150.72530 173.59095 1.000 67.04400 424 ALA A C 1
ATOM 3269 O O . ALA A 1 424 ? 160.85998 151.11554 174.67763 1.000 72.53121 424 ALA A O 1
ATOM 3271 N N . ALA A 1 425 ? 159.10957 150.70154 173.32533 1.000 67.83102 425 ALA A N 1
ATOM 3272 C CA . ALA A 1 425 ? 158.15371 151.05597 174.37615 1.000 66.85486 425 ALA A CA 1
ATOM 3273 C C . ALA A 1 425 ? 158.01813 149.94270 175.41533 1.000 69.40723 425 ALA A C 1
ATOM 3274 O O . ALA A 1 425 ? 157.92803 150.21140 176.62553 1.000 67.76548 425 ALA A O 1
ATOM 3276 N N . SER A 1 426 ? 158.01516 148.68579 174.96093 1.000 77.99276 426 SER A N 1
ATOM 3277 C CA . SER A 1 426 ? 157.72477 147.56075 175.83998 1.000 74.74386 426 SER A CA 1
ATOM 3278 C C . SER A 1 426 ? 158.87389 147.26123 176.79038 1.000 75.97692 426 SER A C 1
ATOM 3279 O O . SER A 1 426 ? 158.63146 146.81384 177.91490 1.000 75.53846 426 SER A O 1
ATOM 3282 N N . TRP A 1 427 ? 160.12064 147.50048 176.36899 1.000 84.95930 427 TRP A N 1
ATOM 3283 C CA . TRP A 1 427 ? 161.25308 147.32118 177.27109 1.000 86.76967 427 TRP A CA 1
ATOM 3284 C C . TRP A 1 427 ? 161.20913 148.32550 178.41474 1.000 88.27144 427 TRP A C 1
ATOM 3285 O O . TRP A 1 427 ? 161.50158 147.97575 179.56473 1.000 91.09617 427 TRP A O 1
ATOM 3296 N N . TYR A 1 428 ? 160.82715 149.57203 178.12031 1.000 81.13030 428 TYR A N 1
ATOM 3297 C CA . TYR A 1 428 ? 160.71786 150.57794 179.17094 1.000 81.95713 428 TYR A CA 1
ATOM 3298 C C . TYR A 1 428 ? 159.56415 150.27387 180.11708 1.000 84.10796 428 TYR A C 1
ATOM 3299 O O . TYR A 1 428 ? 159.70115 150.44331 181.33642 1.000 91.63410 428 TYR A O 1
ATOM 3308 N N . VAL A 1 429 ? 158.42523 149.81346 179.58385 1.000 78.02174 429 VAL A N 1
ATOM 3309 C CA . VAL A 1 429 ? 157.31906 149.48619 180.48498 1.000 78.67408 429 VAL A CA 1
ATOM 3310 C C . VAL A 1 429 ? 157.62576 148.22046 181.29323 1.000 81.28290 429 VAL A C 1
ATOM 3311 O O . VAL A 1 429 ? 157.20763 148.10874 182.45358 1.000 80.29946 429 VAL A O 1
ATOM 3315 N N . TRP A 1 430 ? 158.42864 147.29672 180.74438 1.000 87.77626 430 TRP A N 1
ATOM 3316 C CA . TRP A 1 430 ? 158.84012 146.11871 181.50149 1.000 87.34066 430 TRP A CA 1
ATOM 3317 C C . TRP A 1 430 ? 159.81821 146.48716 182.60731 1.000 86.37496 430 TRP A C 1
ATOM 3318 O O . TRP A 1 430 ? 159.72970 145.95403 183.71812 1.000 87.91700 430 TRP A O 1
ATOM 3329 N N . ASP A 1 431 ? 160.75507 147.39657 182.31923 1.000 91.25410 431 ASP A N 1
ATOM 3330 C CA . ASP A 1 431 ? 161.69489 147.85592 183.33797 1.000 92.79509 431 ASP A CA 1
ATOM 3331 C C . ASP A 1 431 ? 160.98274 148.61652 184.45024 1.000 94.84550 431 ASP A C 1
ATOM 3332 O O . ASP A 1 431 ? 161.29731 148.43678 185.63442 1.000 99.90594 431 ASP A O 1
ATOM 3337 N N . GLU A 1 432 ? 160.00810 149.45883 184.08976 1.000 96.88824 432 GLU A N 1
ATOM 3338 C CA . GLU A 1 432 ? 159.26434 150.20198 185.10148 1.000 99.23609 432 GLU A CA 1
ATOM 3339 C C . GLU A 1 432 ? 158.35900 149.29627 185.92731 1.000 101.57445 432 GLU A C 1
ATOM 3340 O O . GLU A 1 432 ? 158.15421 149.55500 187.11830 1.000 103.89331 432 GLU A O 1
ATOM 3346 N N . GLY A 1 433 ? 157.80799 148.23853 185.32687 1.000 104.79464 433 GLY A N 1
ATOM 3347 C CA . GLY A 1 433 ? 157.02253 147.29886 186.10633 1.000 103.26706 433 GLY A CA 1
ATOM 3348 C C . GLY A 1 433 ? 157.86301 146.38455 186.97554 1.000 102.97001 433 GLY A C 1
ATOM 3349 O O . GLY A 1 433 ? 157.41815 145.96450 188.04799 1.000 106.52355 433 GLY A O 1
ATOM 3350 N N . VAL A 1 434 ? 159.07515 146.05073 186.52480 1.000 105.23999 434 VAL A N 1
ATOM 3351 C CA . VAL A 1 434 ? 159.97613 145.22980 187.32767 1.000 107.64621 434 VAL A CA 1
ATOM 3352 C C . VAL A 1 434 ? 160.49620 146.02286 188.52179 1.000 107.81224 434 VAL A C 1
ATOM 3353 O O . VAL A 1 434 ? 160.54267 145.51326 189.64982 1.000 108.07023 434 VAL A O 1
ATOM 3357 N N . ARG A 1 435 ? 160.85720 147.29274 188.30246 1.000 104.43258 435 ARG A N 1
ATOM 3358 C CA . ARG A 1 435 ? 161.38289 148.11830 189.38680 1.000 102.97315 435 ARG A CA 1
ATOM 3359 C C . ARG A 1 435 ? 160.31453 148.46595 190.41844 1.000 103.76629 435 ARG A C 1
ATOM 3360 O O . ARG A 1 435 ? 160.64240 148.71159 191.58444 1.000 105.64703 435 ARG A O 1
ATOM 3368 N N . LYS A 1 436 ? 159.04434 148.49133 190.01997 1.000 106.83299 436 LYS A N 1
ATOM 3369 C CA . LYS A 1 436 ? 157.94962 148.76143 190.94182 1.000 108.65661 436 LYS A CA 1
ATOM 3370 C C . LYS A 1 436 ? 157.30580 147.49489 191.49061 1.000 106.37747 436 LYS A C 1
ATOM 3371 O O . LYS A 1 436 ? 156.33047 147.59765 192.24387 1.000 104.18768 436 LYS A O 1
ATOM 3377 N N . ASP A 1 437 ? 157.82316 146.31758 191.11108 1.000 107.22432 437 ASP A N 1
ATOM 3378 C CA . ASP A 1 437 ? 157.44587 145.00948 191.66775 1.000 108.02496 437 ASP A CA 1
ATOM 3379 C C . ASP A 1 437 ? 155.96355 144.69102 191.46069 1.000 109.21201 437 ASP A C 1
ATOM 3380 O O . ASP A 1 437 ? 155.22978 144.39216 192.40483 1.000 108.29660 437 ASP A O 1
ATOM 3385 N N . ARG A 1 438 ? 155.52429 144.75597 190.20695 1.000 106.75960 438 ARG A N 1
ATOM 3386 C CA . ARG A 1 438 ? 154.17477 144.34062 189.86019 1.000 102.85434 438 ARG A CA 1
ATOM 3387 C C . ARG A 1 438 ? 154.13260 142.82740 189.65696 1.000 102.88276 438 ARG A C 1
ATOM 3388 O O . ARG A 1 438 ? 155.14569 142.13029 189.76186 1.000 106.04485 438 ARG A O 1
ATOM 3396 N N . LYS A 1 439 ? 152.94002 142.30769 189.37350 1.000 100.94866 439 LYS A N 1
ATOM 3397 C CA . LYS A 1 439 ? 152.80022 140.89216 189.05897 1.000 103.97409 439 LYS A CA 1
ATOM 3398 C C . LYS A 1 439 ? 153.39547 140.61144 187.68572 1.000 106.26848 439 LYS A C 1
ATOM 3399 O O . LYS A 1 439 ? 153.11106 141.32390 186.71873 1.000 106.18335 439 LYS A O 1
ATOM 3405 N N . ARG A 1 440 ? 154.22646 139.56934 187.60385 1.000 111.25588 440 ARG A N 1
ATOM 3406 C CA . ARG A 1 440 ? 155.01542 139.34374 186.39710 1.000 110.34930 440 ARG A CA 1
ATOM 3407 C C . ARG A 1 440 ? 154.17438 138.80754 185.24610 1.000 107.55630 440 ARG A C 1
ATOM 3408 O O . ARG A 1 440 ? 154.47967 139.09040 184.08323 1.000 105.75842 440 ARG A O 1
ATOM 3416 N N . SER A 1 441 ? 153.12282 138.03847 185.53919 1.000 101.61788 441 SER A N 1
ATOM 3417 C CA . SER A 1 441 ? 152.24744 137.55803 184.47353 1.000 103.72623 441 SER A CA 1
ATOM 3418 C C . SER A 1 441 ? 151.42769 138.69408 183.87411 1.000 106.50122 441 SER A C 1
ATOM 3419 O O . SER A 1 441 ? 151.28058 138.77975 182.64832 1.000 108.55555 441 SER A O 1
ATOM 3422 N N . LYS A 1 442 ? 150.89159 139.57533 184.72528 1.000 96.83864 442 LYS A N 1
ATOM 3423 C CA . LYS A 1 442 ? 150.14901 140.73723 184.24404 1.000 92.92402 442 LYS A CA 1
ATOM 3424 C C . LYS A 1 442 ? 151.05491 141.69799 183.48521 1.000 93.01737 442 LYS A C 1
ATOM 3425 O O . LYS A 1 442 ? 150.65176 142.25917 182.45947 1.000 98.11242 442 LYS A O 1
ATOM 3431 N N . LEU A 1 443 ? 152.28515 141.88614 183.97226 1.000 85.62472 443 LEU A N 1
ATOM 3432 C CA . LEU A 1 443 ? 153.25359 142.73108 183.27976 1.000 84.52804 443 LEU A CA 1
ATOM 3433 C C . LEU A 1 443 ? 153.64128 142.14584 181.92845 1.000 86.94104 443 LEU A C 1
ATOM 3434 O O . LEU A 1 443 ? 153.76647 142.88012 180.94044 1.000 85.19255 443 LEU A O 1
ATOM 3439 N N . LEU A 1 444 ? 153.83177 140.82384 181.86869 1.000 81.50928 444 LEU A N 1
ATOM 3440 C CA . LEU A 1 444 ? 154.15387 140.16283 180.60841 1.000 79.33128 444 LEU A CA 1
ATOM 3441 C C . LEU A 1 444 ? 153.00188 140.26813 179.61790 1.000 75.15719 444 LEU A C 1
ATOM 3442 O O . LEU A 1 444 ? 153.22643 140.51990 178.42935 1.000 77.48388 444 LEU A O 1
ATOM 3447 N N . LEU A 1 445 ? 151.76307 140.10710 180.09607 1.000 70.55811 445 LEU A N 1
ATOM 3448 C CA . LEU A 1 445 ? 150.59809 140.25459 179.22729 1.000 69.40594 445 LEU A CA 1
ATOM 3449 C C . LEU A 1 445 ? 150.45293 141.68728 178.72481 1.000 72.85567 445 LEU A C 1
ATOM 3450 O O . LEU A 1 445 ? 150.09658 141.90467 177.56065 1.000 80.45085 445 LEU A O 1
ATOM 3455 N N . ASP A 1 446 ? 150.75132 142.67324 179.57909 1.000 71.70697 446 ASP A N 1
ATOM 3456 C CA . ASP A 1 446 ? 150.71999 144.07037 179.15227 1.000 69.67609 446 ASP A CA 1
ATOM 3457 C C . ASP A 1 446 ? 151.78507 144.36121 178.10009 1.000 73.10263 446 ASP A C 1
ATOM 3458 O O . ASP A 1 446 ? 151.51804 145.06831 177.12107 1.000 78.73725 446 ASP A O 1
ATOM 3463 N N . CYS A 1 447 ? 152.99280 143.81284 178.27768 1.000 62.94377 447 CYS A N 1
ATOM 3464 C CA . CYS A 1 447 ? 154.05549 144.01346 177.29258 1.000 62.96874 447 CYS A CA 1
ATOM 3465 C C . CYS A 1 447 ? 153.72908 143.34154 175.96243 1.000 64.20256 447 CYS A C 1
ATOM 3466 O O . CYS A 1 447 ? 153.99558 143.90716 174.89453 1.000 68.32443 447 CYS A O 1
ATOM 3469 N N . ILE A 1 448 ? 153.14379 142.14053 176.00588 1.000 60.20180 448 ILE A N 1
ATOM 3470 C CA . ILE A 1 448 ? 152.76895 141.44713 174.77412 1.000 52.59632 448 ILE A CA 1
ATOM 3471 C C . ILE A 1 448 ? 151.62115 142.17395 174.07555 1.000 52.99255 448 ILE A C 1
ATOM 3472 O O . ILE A 1 448 ? 151.59115 142.26317 172.84323 1.000 65.05394 448 ILE A O 1
ATOM 3477 N N . LEU A 1 449 ? 150.68736 142.74641 174.84738 1.000 56.03614 449 LEU A N 1
ATOM 3478 C CA . LEU A 1 449 ? 149.61845 143.55454 174.25766 1.000 55.04414 449 LEU A CA 1
ATOM 3479 C C . LEU A 1 449 ? 150.16205 144.82182 173.60345 1.000 58.68812 449 LEU A C 1
ATOM 3480 O O . LEU A 1 449 ? 149.70839 145.21107 172.51670 1.000 64.78122 449 LEU A O 1
ATOM 3485 N N . ILE A 1 450 ? 151.13545 145.47119 174.25301 1.000 48.96937 450 ILE A N 1
ATOM 3486 C CA . ILE A 1 450 ? 151.77470 146.66098 173.69235 1.000 44.28165 450 ILE A CA 1
ATOM 3487 C C . ILE A 1 450 ? 152.50462 146.31872 172.39739 1.000 50.16290 450 ILE A C 1
ATOM 3488 O O . ILE A 1 450 ? 152.40562 147.04844 171.40507 1.000 47.04952 450 ILE A O 1
ATOM 3493 N N . ILE A 1 451 ? 153.21660 145.18654 172.38027 1.000 63.29078 451 ILE A N 1
ATOM 3494 C CA . ILE A 1 451 ? 153.93476 144.75528 171.17979 1.000 53.20431 451 ILE A CA 1
ATOM 3495 C C . ILE A 1 451 ? 152.96084 144.40031 170.05767 1.000 52.40285 451 ILE A C 1
ATOM 3496 O O . ILE A 1 451 ? 153.13520 144.82202 168.90731 1.000 64.76339 451 ILE A O 1
ATOM 3501 N N . THR A 1 452 ? 151.89840 143.66360 170.37940 1.000 43.53646 452 THR A N 1
ATOM 3502 C CA . THR A 1 452 ? 150.97261 143.16581 169.37214 1.000 38.65605 452 THR A CA 1
ATOM 3503 C C . THR A 1 452 ? 149.97662 144.21469 168.89074 1.000 46.55069 452 THR A C 1
ATOM 3504 O O . THR A 1 452 ? 149.29838 143.97709 167.88518 1.000 57.97787 452 THR A O 1
ATOM 3508 N N . SER A 1 453 ? 149.87890 145.36848 169.55484 1.000 56.80020 453 SER A N 1
ATOM 3509 C CA . SER A 1 453 ? 148.95840 146.41468 169.12846 1.000 57.96070 453 SER A CA 1
ATOM 3510 C C . SER A 1 453 ? 149.57105 147.37547 168.10981 1.000 53.06872 453 SER A C 1
ATOM 3511 O O . SER A 1 453 ? 149.00236 148.44504 167.86635 1.000 55.03187 453 SER A O 1
ATOM 3514 N N . VAL A 1 454 ? 150.71343 147.02408 167.51153 1.000 51.31883 454 VAL A N 1
ATOM 3515 C CA . VAL A 1 454 ? 151.40974 147.89045 166.56954 1.000 55.38510 454 VAL A CA 1
ATOM 3516 C C . VAL A 1 454 ? 151.37096 147.33719 165.15229 1.000 61.78385 454 VAL A C 1
ATOM 3517 O O . VAL A 1 454 ? 151.33249 148.10350 164.18458 1.000 67.93340 454 VAL A O 1
ATOM 3521 N N . VAL A 1 455 ? 151.40612 146.01802 165.00201 1.000 67.84520 455 VAL A N 1
ATOM 3522 C CA . VAL A 1 455 ? 151.44015 145.40420 163.67868 1.000 72.90495 455 VAL A CA 1
ATOM 3523 C C . VAL A 1 455 ? 150.06798 145.53396 163.02906 1.000 74.06662 455 VAL A C 1
ATOM 3524 O O . VAL A 1 455 ? 149.08071 145.00123 163.55607 1.000 71.04795 455 VAL A O 1
ATOM 3528 N N . PRO A 1 456 ? 149.95481 146.22723 161.90010 1.000 75.70468 456 PRO A N 1
ATOM 3529 C CA . PRO A 1 456 ? 148.66980 146.32144 161.21816 1.000 71.33479 456 PRO A CA 1
ATOM 3530 C C . PRO A 1 456 ? 148.46592 145.13378 160.29647 1.000 77.01337 456 PRO A C 1
ATOM 3531 O O . PRO A 1 456 ? 149.23013 144.93635 159.33925 1.000 79.28515 456 PRO A O 1
ATOM 3535 N N . PRO A 1 457 ? 147.44587 144.31209 160.55598 1.000 87.48007 457 PRO A N 1
ATOM 3536 C CA . PRO A 1 457 ? 147.27383 143.08444 159.76444 1.000 89.84434 457 PRO A CA 1
ATOM 3537 C C . PRO A 1 457 ? 146.80593 143.32659 158.33993 1.000 88.70686 457 PRO A C 1
ATOM 3538 O O . PRO A 1 457 ? 146.97131 142.43759 157.49545 1.000 84.41120 457 PRO A O 1
ATOM 3542 N N . GLU A 1 458 ? 146.23482 144.48958 158.04292 1.000 87.65625 458 GLU A N 1
ATOM 3543 C CA . GLU A 1 458 ? 145.78784 144.80596 156.69497 1.000 86.34901 458 GLU A CA 1
ATOM 3544 C C . GLU A 1 458 ? 146.88095 145.42907 155.83800 1.000 86.10778 458 GLU A C 1
ATOM 3545 O O . GLU A 1 458 ? 146.68877 145.56857 154.62634 1.000 92.08209 458 GLU A O 1
ATOM 3551 N N . LEU A 1 459 ? 148.01748 145.79419 156.43324 1.000 76.83170 459 LEU A N 1
ATOM 3552 C CA . LEU A 1 459 ? 149.10985 146.49164 155.75488 1.000 80.80248 459 LEU A CA 1
ATOM 3553 C C . LEU A 1 459 ? 149.77508 145.72932 154.59950 1.000 85.93853 459 LEU A C 1
ATOM 3554 O O . LEU A 1 459 ? 150.04320 146.36458 153.57136 1.000 85.73863 459 LEU A O 1
ATOM 3559 N N . PRO A 1 460 ? 150.08997 144.42191 154.68204 1.000 91.75798 460 PRO A N 1
ATOM 3560 C CA . PRO A 1 460 ? 150.63319 143.75898 153.48094 1.000 90.56372 460 PRO A CA 1
ATOM 3561 C C . PRO A 1 460 ? 149.61466 143.55302 152.37167 1.000 88.41833 460 PRO A C 1
ATOM 3562 O O . PRO A 1 460 ? 150.01380 143.32688 151.22309 1.000 88.93496 460 PRO A O 1
ATOM 3566 N N . MET A 1 461 ? 148.31785 143.62281 152.67069 1.000 83.96643 461 MET A N 1
ATOM 3567 C CA . MET A 1 461 ? 147.27385 143.39972 151.68009 1.000 82.29844 461 MET A CA 1
ATOM 3568 C C . MET A 1 461 ? 146.64280 144.70354 151.20243 1.000 85.12999 461 MET A C 1
ATOM 3569 O O . MET A 1 461 ? 145.59642 144.67939 150.54813 1.000 89.75163 461 MET A O 1
ATOM 3574 N N . GLU A 1 462 ? 147.25864 145.84478 151.51591 1.000 76.14247 462 GLU A N 1
ATOM 3575 C CA . GLU A 1 462 ? 146.67115 147.12546 151.13501 1.000 79.61859 462 GLU A CA 1
ATOM 3576 C C . GLU A 1 462 ? 146.88300 147.42563 149.65720 1.000 78.31121 462 GLU A C 1
ATOM 3577 O O . GLU A 1 462 ? 146.02659 148.05193 149.01702 1.000 80.77794 462 GLU A O 1
ATOM 3583 N N . LEU A 1 463 ? 148.02507 147.00354 149.10613 1.000 72.36809 463 LEU A N 1
ATOM 3584 C CA . LEU A 1 463 ? 148.29597 147.21727 147.68828 1.000 66.74231 463 LEU A CA 1
ATOM 3585 C C . LEU A 1 463 ? 147.33837 146.41657 146.81696 1.000 68.86575 463 LEU A C 1
ATOM 3586 O O . LEU A 1 463 ? 146.90868 146.89692 145.76399 1.000 70.90140 463 LEU A O 1
ATOM 3591 N N . SER A 1 464 ? 146.97840 145.20489 147.25341 1.000 75.19064 464 SER A N 1
ATOM 3592 C CA . SER A 1 464 ? 146.00209 144.39912 146.52425 1.000 72.89334 464 SER A CA 1
ATOM 3593 C C . SER A 1 464 ? 144.62420 145.05162 146.52858 1.000 70.63805 464 SER A C 1
ATOM 3594 O O . SER A 1 464 ? 143.92121 145.03794 145.51125 1.000 71.87115 464 SER A O 1
ATOM 3597 N N . LEU A 1 465 ? 144.22768 145.63761 147.66202 1.000 61.86699 465 LEU A N 1
ATOM 3598 C CA . LEU A 1 465 ? 142.95473 146.34785 147.74857 1.000 63.74466 465 LEU A CA 1
ATOM 3599 C C . LEU A 1 465 ? 142.94004 147.59625 146.87340 1.000 66.86473 465 LEU A C 1
ATOM 3600 O O . LEU A 1 465 ? 141.93046 147.88302 146.21644 1.000 71.07299 465 LEU A O 1
ATOM 3605 N N . ALA A 1 466 ? 144.05048 148.34140 146.84941 1.000 58.93387 466 ALA A N 1
ATOM 3606 C CA . ALA A 1 466 ? 144.13711 149.51971 145.99040 1.000 52.11574 466 ALA A CA 1
ATOM 3607 C C . ALA A 1 466 ? 144.12358 149.13555 144.51464 1.000 63.90681 466 ALA A C 1
ATOM 3608 O O . ALA A 1 466 ? 143.50835 149.82622 143.69347 1.000 69.62421 466 ALA A O 1
ATOM 3610 N N . VAL A 1 467 ? 144.77905 148.02364 144.16609 1.000 59.88356 467 VAL A N 1
ATOM 3611 C CA . VAL A 1 467 ? 144.76113 147.51927 142.79485 1.000 46.99545 467 VAL A CA 1
ATOM 3612 C C . VAL A 1 467 ? 143.35458 147.07909 142.39450 1.000 49.56710 467 VAL A C 1
ATOM 3613 O O . VAL A 1 467 ? 142.90236 147.35839 141.27839 1.000 56.37881 467 VAL A O 1
ATOM 3617 N N . ASN A 1 468 ? 142.62997 146.41770 143.30385 1.000 60.81410 468 ASN A N 1
ATOM 3618 C CA . ASN A 1 468 ? 141.26245 145.99108 143.00660 1.000 64.02270 468 ASN A CA 1
ATOM 3619 C C . ASN A 1 468 ? 140.31962 147.18126 142.84685 1.000 66.82888 468 ASN A C 1
ATOM 3620 O O . ASN A 1 468 ? 139.44332 147.17186 141.97033 1.000 72.44399 468 ASN A O 1
ATOM 3625 N N . THR A 1 469 ? 140.49304 148.21843 143.67429 1.000 59.51564 469 THR A N 1
ATOM 3626 C CA . THR A 1 469 ? 139.71383 149.44440 143.50894 1.000 53.81722 469 THR A CA 1
ATOM 3627 C C . THR A 1 469 ? 140.04895 150.14182 142.19389 1.000 53.36997 469 THR A C 1
ATOM 3628 O O . THR A 1 469 ? 139.15827 150.68363 141.52656 1.000 50.91261 469 THR A O 1
ATOM 3632 N N . SER A 1 470 ? 141.32468 150.11428 141.79505 1.000 53.74331 470 SER A N 1
ATOM 3633 C CA . SER A 1 470 ? 141.72411 150.68917 140.51416 1.000 46.37894 470 SER A CA 1
ATOM 3634 C C . SER A 1 470 ? 141.14862 149.90488 139.34121 1.000 51.76964 470 SER A C 1
ATOM 3635 O O . SER A 1 470 ? 140.79323 150.49304 138.31722 1.000 59.94611 470 SER A O 1
ATOM 3638 N N . LEU A 1 471 ? 141.05846 148.57832 139.46890 1.000 52.50566 471 LEU A N 1
ATOM 3639 C CA . LEU A 1 471 ? 140.44224 147.76327 138.42326 1.000 48.68736 471 LEU A CA 1
ATOM 3640 C C . LEU A 1 471 ? 138.94939 148.04328 138.31078 1.000 47.99498 471 LEU A C 1
ATOM 3641 O O . LEU A 1 471 ? 138.40885 148.12748 137.19928 1.000 47.63780 471 LEU A O 1
ATOM 3646 N N . SER A 1 472 ? 138.27118 148.19414 139.45362 1.000 48.71212 472 SER A N 1
ATOM 3647 C CA . SER A 1 472 ? 136.85385 148.54489 139.44036 1.000 48.53069 472 SER A CA 1
ATOM 3648 C C . SER A 1 472 ? 136.61884 149.94136 138.87498 1.000 52.51972 472 SER A C 1
ATOM 3649 O O . SER A 1 472 ? 135.58240 150.18613 138.24815 1.000 57.57094 472 SER A O 1
ATOM 3652 N N . ALA A 1 473 ? 137.55990 150.86486 139.08482 1.000 53.36086 473 ALA A N 1
ATOM 3653 C CA . ALA A 1 473 ? 137.43505 152.19037 138.48564 1.000 49.16712 473 ALA A CA 1
ATOM 3654 C C . ALA A 1 473 ? 137.74469 152.16119 136.99259 1.000 48.65489 473 ALA A C 1
ATOM 3655 O O . ALA A 1 473 ? 137.12622 152.89230 136.21149 1.000 52.10876 473 ALA A O 1
ATOM 3657 N N . LEU A 1 474 ? 138.70280 151.32852 136.57819 1.000 53.77573 474 LEU A N 1
ATOM 3658 C CA . LEU A 1 474 ? 139.08858 151.24459 135.17482 1.000 52.38941 474 LEU A CA 1
ATOM 3659 C C . LEU A 1 474 ? 138.06653 150.49750 134.33426 1.000 50.86864 474 LEU A C 1
ATOM 3660 O O . LEU A 1 474 ? 138.02100 150.69885 133.11692 1.000 45.49507 474 LEU A O 1
ATOM 3665 N N . ALA A 1 475 ? 137.25443 149.63548 134.95002 1.000 52.72365 475 ALA A N 1
ATOM 3666 C CA . ALA A 1 475 ? 136.20993 148.93388 134.21210 1.000 51.73588 475 ALA A CA 1
ATOM 3667 C C . ALA A 1 475 ? 135.08466 149.85061 133.74286 1.000 53.79294 475 ALA A C 1
ATOM 3668 O O . ALA A 1 475 ? 134.29526 149.43604 132.88791 1.000 54.73705 475 ALA A O 1
ATOM 3670 N N . LYS A 1 476 ? 134.98325 151.06908 134.28343 1.000 57.46798 476 LYS A N 1
ATOM 3671 C CA . LYS A 1 476 ? 133.97942 152.01797 133.81119 1.000 55.01684 476 LYS A CA 1
ATOM 3672 C C . LYS A 1 476 ? 134.29593 152.50815 132.40314 1.000 59.17629 476 LYS A C 1
ATOM 3673 O O . LYS A 1 476 ? 133.38440 152.72501 131.59678 1.000 66.19378 476 LYS A O 1
ATOM 3679 N N . PHE A 1 477 ? 135.57960 152.68691 132.08772 1.000 52.11411 477 PHE A N 1
ATOM 3680 C CA . PHE A 1 477 ? 136.01259 153.15979 130.77980 1.000 52.74108 477 PHE A CA 1
ATOM 3681 C C . PHE A 1 477 ? 136.25166 152.02537 129.78959 1.000 59.09299 477 PHE A C 1
ATOM 3682 O O . PHE A 1 477 ? 136.98041 152.22806 128.80965 1.000 58.97454 477 PHE A O 1
ATOM 3690 N N . ALA A 1 478 ? 135.65734 150.84870 130.03902 1.000 57.53818 478 ALA A N 1
ATOM 3691 C CA . ALA A 1 478 ? 135.80910 149.63252 129.22671 1.000 49.68882 478 ALA A CA 1
ATOM 3692 C C . ALA A 1 478 ? 137.27307 149.21793 129.08471 1.000 49.26447 478 ALA A C 1
ATOM 3693 O O . ALA A 1 478 ? 137.70644 148.75043 128.03067 1.000 56.73128 478 ALA A O 1
ATOM 3695 N N . ILE A 1 479 ? 138.03913 149.38840 130.15808 1.000 47.48955 479 ILE A N 1
ATOM 3696 C CA . ILE A 1 479 ? 139.43542 148.97421 130.21680 1.000 45.61214 479 ILE A CA 1
ATOM 3697 C C . ILE A 1 479 ? 139.52460 147.77387 131.14400 1.000 55.94963 479 ILE A C 1
ATOM 3698 O O . ILE A 1 479 ? 139.22712 147.88102 132.33990 1.000 62.45366 479 ILE A O 1
ATOM 3703 N N . PHE A 1 480 ? 139.94050 146.63668 130.60122 1.000 50.13603 480 PHE A N 1
ATOM 3704 C CA . PHE A 1 480 ? 140.04333 145.39903 131.35701 1.000 40.89586 480 PHE A CA 1
ATOM 3705 C C . PHE A 1 480 ? 141.50611 145.00045 131.46772 1.000 49.01088 480 PHE A C 1
ATOM 3706 O O . PHE A 1 480 ? 142.21421 144.92479 130.45852 1.000 61.37252 480 PHE A O 1
ATOM 3714 N N . CYS A 1 481 ? 141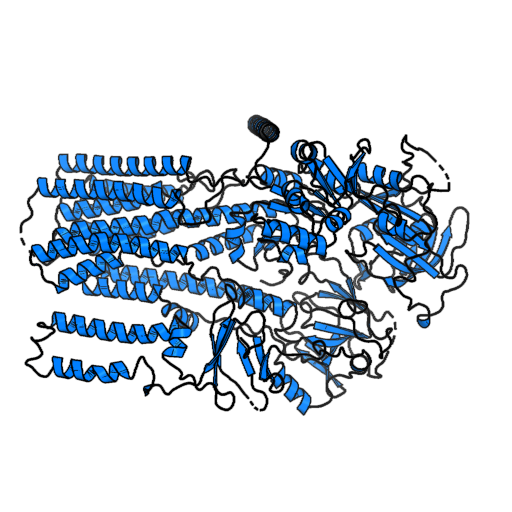.95427 144.75096 132.69077 1.000 54.47468 481 CYS A N 1
ATOM 3715 C CA . CYS A 1 481 ? 143.34787 144.43567 132.95921 1.000 51.10101 481 CYS A CA 1
ATOM 3716 C C . CYS A 1 481 ? 143.49985 142.94437 133.21850 1.000 52.98693 481 CYS A C 1
ATOM 3717 O O . CYS A 1 481 ? 142.80998 142.38191 134.07472 1.000 58.47286 481 CYS A O 1
ATOM 3720 N N . THR A 1 482 ? 144.40443 142.31271 132.47490 1.000 61.10945 482 THR A N 1
ATOM 3721 C CA . THR A 1 482 ? 144.67948 140.88771 132.59852 1.000 61.49688 482 THR A CA 1
ATOM 3722 C C . THR A 1 482 ? 145.60188 140.58612 133.77545 1.000 67.34779 482 THR A C 1
ATOM 3723 O O . THR A 1 482 ? 145.27513 139.75554 134.62903 1.000 64.36554 482 THR A O 1
ATOM 3727 N N . GLU A 1 483 ? 146.74460 141.26535 133.84346 1.000 77.94686 483 GLU A N 1
ATOM 3728 C CA . GLU A 1 483 ? 147.72247 141.04973 134.90380 1.000 70.08476 483 GLU A CA 1
ATOM 3729 C C . GLU A 1 483 ? 147.70644 142.24717 135.84208 1.000 65.86470 483 GLU A C 1
ATOM 3730 O O . GLU A 1 483 ? 148.27884 143.29811 135.51536 1.000 68.55803 483 GLU A O 1
ATOM 3736 N N . PRO A 1 484 ? 147.08955 142.14013 137.02158 1.000 63.97099 484 PRO A N 1
ATOM 3737 C CA . PRO A 1 484 ? 146.87582 143.32076 137.86676 1.000 66.30960 484 PRO A CA 1
ATOM 3738 C C . PRO A 1 484 ? 148.10146 143.79409 138.63233 1.000 71.74939 484 PRO A C 1
ATOM 3739 O O . PRO A 1 484 ? 148.00137 144.78957 139.35658 1.000 71.67159 484 PRO A O 1
ATOM 3743 N N . PHE A 1 485 ? 149.25180 143.13747 138.49954 1.000 74.88491 485 PHE A N 1
ATOM 3744 C CA . PHE A 1 485 ? 150.45683 143.61380 139.16689 1.000 67.86927 485 PHE A CA 1
ATOM 3745 C C . PHE A 1 485 ? 151.16208 144.71755 138.39279 1.000 69.76526 485 PHE A C 1
ATOM 3746 O O . PHE A 1 485 ? 152.15854 145.25650 138.88480 1.000 73.89388 485 PHE A O 1
ATOM 3754 N N . ARG A 1 486 ? 150.67420 145.06346 137.20601 1.000 64.42182 486 ARG A N 1
ATOM 3755 C CA . ARG A 1 486 ? 151.19181 146.18509 136.43934 1.000 61.06020 486 ARG A CA 1
ATOM 3756 C C . ARG A 1 486 ? 150.43184 147.47529 136.71214 1.000 59.00301 486 ARG A C 1
ATOM 3757 O O . ARG A 1 486 ? 150.74402 148.50266 136.10227 1.000 66.59459 486 ARG A O 1
ATOM 3765 N N . ILE A 1 487 ? 149.42705 147.43191 137.59108 1.000 51.47314 487 ILE A N 1
ATOM 3766 C CA . ILE A 1 487 ? 148.73680 148.65882 138.00192 1.000 53.79111 487 ILE A CA 1
ATOM 3767 C C . ILE A 1 487 ? 149.64382 149.62690 138.76707 1.000 59.43324 487 ILE A C 1
ATOM 3768 O O . ILE A 1 487 ? 149.61598 150.82988 138.45572 1.000 68.81884 487 ILE A O 1
ATOM 3773 N N . PRO A 1 488 ? 150.46640 149.19828 139.75248 1.000 45.34594 488 PRO A N 1
ATOM 3774 C CA . PRO A 1 488 ? 151.44079 150.15815 140.30841 1.000 46.07548 488 PRO A CA 1
ATOM 3775 C C . PRO A 1 488 ? 152.50321 150.61172 139.31979 1.000 51.99232 488 PRO A C 1
ATOM 3776 O O . PRO A 1 488 ? 153.03152 151.72041 139.47976 1.000 59.71758 488 PRO A O 1
ATOM 3780 N N . PHE A 1 489 ? 152.82106 149.79279 138.30857 1.000 42.50341 489 PHE A N 1
ATOM 3781 C CA . PHE A 1 489 ? 153.78865 150.18520 137.28554 1.000 46.87848 489 PHE A CA 1
ATOM 3782 C C . PHE A 1 489 ? 153.30033 151.39578 136.50318 1.000 52.43450 489 PHE A C 1
ATOM 3783 O O . PHE A 1 489 ? 154.08776 152.29136 136.17133 1.000 59.59261 489 PHE A O 1
ATOM 3791 N N . ALA A 1 490 ? 151.98897 151.46290 136.25080 1.000 43.83023 490 ALA A N 1
ATOM 3792 C CA . ALA A 1 490 ? 151.38206 152.62587 135.61485 1.000 42.26936 490 ALA A CA 1
ATOM 3793 C C . ALA A 1 490 ? 151.48569 153.88137 136.47114 1.000 40.22169 490 ALA A C 1
ATOM 3794 O O . ALA A 1 490 ? 151.35490 154.98975 135.94268 1.000 47.66032 490 ALA A O 1
ATOM 3796 N N . GLY A 1 491 ? 151.72129 153.74035 137.77497 1.000 36.23606 491 GLY A N 1
ATOM 3797 C CA . GLY A 1 491 ? 151.98684 154.90576 138.58858 1.000 48.31823 491 GLY A CA 1
ATOM 3798 C C . GLY A 1 491 ? 153.38982 155.45623 138.48134 1.000 43.42725 491 GLY A C 1
ATOM 3799 O O . GLY A 1 491 ? 153.65603 156.53211 139.02425 1.000 42.50896 491 GLY A O 1
ATOM 3800 N N . ARG A 1 492 ? 154.29698 154.75519 137.79636 1.000 47.08425 492 ARG A N 1
ATOM 3801 C CA . ARG A 1 492 ? 155.68417 155.19749 137.71988 1.000 50.15079 492 ARG A CA 1
ATOM 3802 C C . ARG A 1 492 ? 156.21967 155.12588 136.29575 1.000 48.21315 492 ARG A C 1
ATOM 3803 O O . ARG A 1 492 ? 157.40309 154.85430 136.08862 1.000 51.68203 492 ARG A O 1
ATOM 3811 N N . ILE A 1 493 ? 155.37049 155.38393 135.30785 1.000 42.25717 493 ILE A N 1
ATOM 3812 C CA . ILE A 1 493 ? 155.76572 155.26558 133.90888 1.000 43.54777 493 ILE A CA 1
ATOM 3813 C C . ILE A 1 493 ? 156.54968 156.50449 133.49907 1.000 46.00038 493 ILE A C 1
ATOM 3814 O O . ILE A 1 493 ? 156.08631 157.63697 133.67487 1.000 56.47081 493 ILE A O 1
ATOM 3819 N N . ASP A 1 494 ? 157.75240 156.28978 132.96521 1.000 41.83031 494 ASP A N 1
ATOM 3820 C CA . ASP A 1 494 ? 158.59066 157.37751 132.48075 1.000 41.85718 494 ASP A CA 1
ATOM 3821 C C . ASP A 1 494 ? 158.42030 157.61500 130.98713 1.000 47.05421 494 ASP A C 1
ATOM 3822 O O . ASP A 1 494 ? 158.31295 158.76615 130.55318 1.000 65.15748 494 ASP A O 1
ATOM 3827 N N . VAL A 1 495 ? 158.39455 156.55056 130.19049 1.000 33.50851 495 VAL A N 1
ATOM 3828 C CA . VAL A 1 495 ? 158.23669 156.64204 128.74434 1.000 33.53928 495 VAL A CA 1
ATOM 3829 C C . VAL A 1 495 ? 156.90639 156.00720 128.36838 1.000 41.86983 495 VAL A C 1
ATOM 3830 O O . VAL A 1 495 ? 156.62958 154.86332 128.74547 1.000 55.82984 495 VAL A O 1
ATOM 3834 N N . ALA A 1 496 ? 156.08461 156.74673 127.63204 1.000 39.93317 496 ALA A N 1
ATOM 3835 C CA . ALA A 1 496 ? 154.77339 156.28030 127.18939 1.000 33.12421 496 ALA A CA 1
ATOM 3836 C C . ALA A 1 496 ? 154.81997 156.14512 125.66997 1.000 40.14492 496 ALA A C 1
ATOM 3837 O O . ALA A 1 496 ? 154.52278 157.08976 124.93848 1.000 50.14392 496 ALA A O 1
ATOM 3839 N N . CYS A 1 497 ? 155.20095 154.96025 125.20141 1.000 43.97127 497 CYS A N 1
ATOM 3840 C CA . CYS A 1 497 ? 155.33827 154.72299 123.77257 1.000 36.75666 497 CYS A CA 1
ATOM 3841 C C . CYS A 1 497 ? 153.97318 154.57611 123.11371 1.000 34.92428 497 CYS A C 1
ATOM 3842 O O . CYS A 1 497 ? 153.00666 154.11700 123.72556 1.000 47.75703 497 CYS A O 1
ATOM 3845 N N . PHE A 1 498 ? 153.90352 154.97155 121.84764 1.000 33.96749 498 PHE A N 1
ATOM 3846 C CA . PHE A 1 498 ? 152.65982 154.97053 121.09772 1.000 31.58591 498 PHE A CA 1
ATOM 3847 C C . PHE A 1 498 ? 152.88035 154.39773 119.70807 1.000 38.78314 498 PHE A C 1
ATOM 3848 O O . PHE A 1 498 ? 153.91443 154.63046 119.07838 1.000 59.16030 498 PHE A O 1
ATOM 3856 N N . ASP A 1 499 ? 151.89458 153.64486 119.23658 1.000 36.76195 499 ASP A N 1
ATOM 3857 C CA . ASP A 1 499 ? 151.81610 153.32893 117.82305 1.000 34.12105 499 ASP A CA 1
ATOM 3858 C C . ASP A 1 499 ? 151.15254 154.48678 117.08530 1.000 39.52846 499 ASP A C 1
ATOM 3859 O O . ASP A 1 499 ? 150.47065 155.32225 117.68240 1.000 57.41504 499 ASP A O 1
ATOM 3864 N N . LYS A 1 500 ? 151.36988 154.54792 115.77363 1.000 34.42323 500 LYS A N 1
ATOM 3865 C CA . LYS A 1 500 ? 150.75473 155.61758 114.99487 1.000 38.42597 500 LYS A CA 1
ATOM 3866 C C . LYS A 1 500 ? 149.44323 155.17120 114.35551 1.000 44.15973 500 LYS A C 1
ATOM 3867 O O . LYS A 1 500 ? 148.38187 155.72080 114.66124 1.000 57.70165 500 LYS A O 1
ATOM 3873 N N . THR A 1 501 ? 149.49687 154.16330 113.48895 1.000 47.33361 501 THR A N 1
ATOM 3874 C CA . THR A 1 501 ? 148.31272 153.72350 112.76096 1.000 48.09414 501 THR A CA 1
ATOM 3875 C C . THR A 1 501 ? 147.49438 152.78284 113.63563 1.000 52.15632 501 THR A C 1
ATOM 3876 O O . THR A 1 501 ? 147.99377 151.74280 114.07743 1.000 61.69974 501 THR A O 1
ATOM 3880 N N . GLY A 1 502 ? 146.23811 153.14748 113.88225 1.000 43.14121 502 GLY A N 1
ATOM 3881 C CA . GLY A 1 502 ? 145.34840 152.38102 114.71892 1.000 49.07013 502 GLY A CA 1
ATOM 3882 C C . GLY A 1 502 ? 145.33660 152.80398 116.17198 1.000 54.51879 502 GLY A C 1
ATOM 3883 O O . GLY A 1 502 ? 144.43021 152.40574 116.91125 1.000 63.52686 502 GLY A O 1
ATOM 3884 N N . THR A 1 503 ? 146.31700 153.59811 116.59796 1.000 49.52739 503 THR A N 1
ATOM 3885 C CA . THR A 1 503 ? 146.38803 154.09927 117.96319 1.000 49.20853 503 THR A CA 1
ATOM 3886 C C . THR A 1 503 ? 146.22021 155.61191 118.02077 1.000 55.82728 503 THR A C 1
ATOM 3887 O O . THR A 1 503 ? 145.34172 156.11017 118.72835 1.000 69.80940 503 THR A O 1
ATOM 3891 N N . LEU A 1 504 ? 147.04193 156.35971 117.28790 1.000 35.64468 504 LEU A N 1
ATOM 3892 C CA . LEU A 1 504 ? 146.88128 157.79966 117.14890 1.000 36.64250 504 LEU A CA 1
ATOM 3893 C C . LEU A 1 504 ? 146.23236 158.18223 115.82754 1.000 42.54877 504 LEU A C 1
ATOM 3894 O O . LEU A 1 504 ? 146.22106 159.36357 115.47159 1.000 49.71278 504 LEU A O 1
ATOM 3899 N N . THR A 1 505 ? 145.69877 157.21009 115.09374 1.000 49.54709 505 THR A N 1
ATOM 3900 C CA . THR A 1 505 ? 145.11939 157.43875 113.77848 1.000 47.91189 505 THR A CA 1
ATOM 3901 C C . THR A 1 505 ? 143.87808 156.57299 113.63362 1.000 57.10453 505 THR A C 1
ATOM 3902 O O . THR A 1 505 ? 143.92905 155.36858 113.89820 1.000 62.77481 505 THR A O 1
ATOM 3906 N N . GLY A 1 506 ? 142.76912 157.18757 113.22595 1.000 68.13587 506 GLY A N 1
ATOM 3907 C CA . GLY A 1 506 ? 141.52257 156.46781 113.07579 1.000 69.15079 506 GLY A CA 1
ATOM 3908 C C . GLY A 1 506 ? 141.54080 155.49587 111.91082 1.000 67.92776 506 GLY A C 1
ATOM 3909 O O . GLY A 1 506 ? 142.39785 155.53180 111.02726 1.000 65.13052 506 GLY A O 1
ATOM 3910 N N . GLU A 1 507 ? 140.55859 154.59972 111.92083 1.000 77.04985 507 GLU A N 1
ATOM 3911 C CA . GLU A 1 507 ? 140.46093 153.53742 110.93052 1.000 77.61437 507 GLU A CA 1
ATOM 3912 C C . GLU A 1 507 ? 139.58914 153.90773 109.73828 1.000 75.73011 507 GLU A C 1
ATOM 3913 O O . GLU A 1 507 ? 139.36643 153.06089 108.86754 1.000 80.75718 507 GLU A O 1
ATOM 3919 N N . ASP A 1 508 ? 139.08960 155.13648 109.67652 1.000 76.63102 508 ASP A N 1
ATOM 3920 C CA . ASP A 1 508 ? 138.26243 155.58310 108.55573 1.000 80.58659 508 ASP A CA 1
ATOM 3921 C C . ASP A 1 508 ? 139.11839 156.30330 107.51520 1.000 80.07267 508 ASP A C 1
ATOM 3922 O O . ASP A 1 508 ? 138.97489 157.50038 107.26722 1.000 78.50467 508 ASP A O 1
ATOM 3927 N N . LEU A 1 509 ? 140.02176 155.53809 106.90594 1.000 72.16665 509 LEU A N 1
ATOM 3928 C CA . LEU A 1 509 ? 140.94873 156.08603 105.92458 1.000 69.51536 509 LEU A CA 1
ATOM 3929 C C . LEU A 1 509 ? 140.22174 156.47392 104.64281 1.000 73.06894 509 LEU A C 1
ATOM 3930 O O . LEU A 1 509 ? 139.31600 155.77250 104.18522 1.000 77.23515 509 LEU A O 1
ATOM 3935 N N . VAL A 1 510 ? 140.62344 157.60263 104.06538 1.000 61.82476 510 VAL A N 1
ATOM 3936 C CA . VAL A 1 510 ? 140.06567 158.09459 102.81304 1.000 60.42789 510 VAL A CA 1
ATOM 3937 C C . VAL A 1 510 ? 141.17807 158.13255 101.77160 1.000 56.85235 510 VAL A C 1
ATOM 3938 O O . VAL A 1 510 ? 142.27718 158.63380 102.03336 1.000 62.03372 510 VAL A O 1
ATOM 3942 N N . VAL A 1 511 ? 140.90517 157.55196 100.60621 1.000 54.78184 511 VAL A N 1
ATOM 3943 C CA . VAL A 1 511 ? 141.89227 157.45376 99.53651 1.000 53.20412 511 VAL A CA 1
ATOM 3944 C C . VAL A 1 511 ? 142.03856 158.82880 98.89435 1.000 54.51475 511 VAL A C 1
ATOM 3945 O O . VAL A 1 511 ? 141.09075 159.35043 98.30309 1.000 59.52635 511 VAL A O 1
ATOM 3949 N N . GLU A 1 512 ? 143.22677 159.42489 99.01920 1.000 52.76972 512 GLU A N 1
ATOM 3950 C CA . GLU A 1 512 ? 143.49308 160.67065 98.30920 1.000 52.68917 512 GLU A CA 1
ATOM 3951 C C . GLU A 1 512 ? 143.62871 160.42513 96.81340 1.000 55.88545 512 GLU A C 1
ATOM 3952 O O . GLU A 1 512 ? 143.16760 161.23622 96.00249 1.000 62.42649 512 GLU A O 1
ATOM 3958 N N . GLY A 1 513 ? 144.25006 159.32523 96.42914 1.000 49.21300 513 GLY A N 1
ATOM 3959 C CA . GLY A 1 513 ? 144.21770 158.95799 95.02445 1.000 52.43941 513 GLY A CA 1
ATOM 3960 C C . GLY A 1 513 ? 145.48644 158.23547 94.60116 1.000 49.62912 513 GLY A C 1
ATOM 3961 O O . GLY A 1 513 ? 146.11818 157.54415 95.39835 1.000 56.51843 513 GLY A O 1
ATOM 3962 N N . ILE A 1 514 ? 145.81484 158.40678 93.32250 1.000 50.16566 514 ILE A N 1
ATOM 3963 C CA . ILE A 1 514 ? 146.93803 157.73809 92.67814 1.000 55.92011 514 ILE A CA 1
ATOM 3964 C C . ILE A 1 514 ? 147.91814 158.80359 92.20946 1.000 61.76060 514 ILE A C 1
ATOM 3965 O O . ILE A 1 514 ? 147.52662 159.75994 91.53085 1.000 66.95224 514 ILE A O 1
ATOM 3970 N N . ALA A 1 515 ? 149.18552 158.63546 92.57124 1.000 60.99220 515 ALA A N 1
ATOM 3971 C CA . ALA A 1 515 ? 150.22878 159.60894 92.30305 1.000 57.85096 515 ALA A CA 1
ATOM 3972 C C . ALA A 1 515 ? 151.37717 158.96650 91.53664 1.000 58.81365 515 ALA A C 1
ATOM 3973 O O . ALA A 1 515 ? 151.56782 157.74717 91.56057 1.000 63.32294 515 ALA A O 1
ATOM 3975 N N . GLY A 1 516 ? 152.14344 159.81246 90.85679 1.000 63.21470 516 GLY A N 1
ATOM 3976 C CA . GLY A 1 516 ? 153.30657 159.36735 90.10992 1.000 64.29546 516 GLY A CA 1
ATOM 3977 C C . GLY A 1 516 ? 153.00002 158.50106 88.90820 1.000 68.15110 516 GLY A C 1
ATOM 3978 O O . GLY A 1 516 ? 153.73776 157.54600 88.63505 1.000 73.40905 516 GLY A O 1
ATOM 3979 N N . LEU A 1 517 ? 151.92339 158.80699 88.18157 1.000 75.41248 517 LEU A N 1
ATOM 3980 C CA . LEU A 1 517 ? 151.61255 158.04470 86.97789 1.000 77.23948 517 LEU A CA 1
ATOM 3981 C C . LEU A 1 517 ? 152.55448 158.39548 85.83470 1.000 75.58142 517 LEU A C 1
ATOM 3982 O O . LEU A 1 517 ? 152.79696 157.56213 84.95486 1.000 78.08886 517 LEU A O 1
ATOM 3987 N N . GLY A 1 518 ? 153.09196 159.60988 85.83062 1.000 90.12478 518 GLY A N 1
ATOM 3988 C CA . GLY A 1 518 ? 154.02213 160.06098 84.82037 1.000 93.32279 518 GLY A CA 1
ATOM 3989 C C . GLY A 1 518 ? 155.47871 159.79507 85.12509 1.000 95.46540 518 GLY A C 1
ATOM 3990 O O . GLY A 1 518 ? 156.34967 160.37094 84.46462 1.000 100.41114 518 GLY A O 1
ATOM 3991 N N . LEU A 1 519 ? 155.77268 158.94811 86.10949 1.000 91.70745 519 LEU A N 1
ATOM 3992 C CA . LEU A 1 519 ? 157.15075 158.64379 86.48071 1.000 91.09761 519 LEU A CA 1
ATOM 3993 C C . LEU A 1 519 ? 157.77865 157.75461 85.41548 1.000 95.32089 519 LEU A C 1
ATOM 3994 O O . LEU A 1 519 ? 157.37268 156.60194 85.23795 1.000 95.97736 519 LEU A O 1
ATOM 3999 N N . GLY A 1 520 ? 158.77002 158.28768 84.70539 1.000 114.18664 520 GLY A N 1
ATOM 4000 C CA . GLY A 1 520 ? 159.40978 157.56976 83.62581 1.000 114.87140 520 GLY A CA 1
ATOM 4001 C C . GLY A 1 520 ? 158.69136 157.63387 82.29716 1.000 115.01201 520 GLY A C 1
ATOM 4002 O O . GLY A 1 520 ? 159.16435 157.02671 81.32801 1.000 113.72729 520 GLY A O 1
ATOM 4003 N N . HIS A 1 521 ? 157.57219 158.34561 82.21531 1.000 125.26311 521 HIS A N 1
ATOM 4004 C CA . HIS A 1 521 ? 156.81311 158.44447 80.97537 1.000 125.95868 521 HIS A CA 1
ATOM 4005 C C . HIS A 1 521 ? 156.91231 159.84652 80.38369 1.000 125.53700 521 HIS A C 1
ATOM 4006 O O . HIS A 1 521 ? 156.30534 160.14083 79.35411 1.000 125.33899 521 HIS A O 1
ATOM 4013 N N . THR A 1 526 ? 153.28152 167.87589 83.10054 1.000 108.98233 526 THR A N 1
ATOM 4014 C CA . THR A 1 526 ? 153.30422 167.35298 84.46100 1.000 114.22329 526 THR A CA 1
ATOM 4015 C C . THR A 1 526 ? 153.98265 168.34622 85.40137 1.000 114.66018 526 THR A C 1
ATOM 4016 O O . THR A 1 526 ? 155.09809 168.79037 85.13222 1.000 114.53071 526 THR A O 1
ATOM 4020 N N . PRO A 1 527 ? 153.30647 168.70567 86.49472 1.000 116.42075 527 PRO A N 1
ATOM 4021 C CA . PRO A 1 527 ? 153.88789 169.66468 87.44905 1.000 116.25735 527 PRO A CA 1
ATOM 4022 C C . PRO A 1 527 ? 155.01444 169.02787 88.25031 1.000 115.28714 527 PRO A C 1
ATOM 4023 O O . PRO A 1 527 ? 154.79780 168.07634 89.00306 1.000 113.77328 527 PRO A O 1
ATOM 4027 N N . LYS A 1 528 ? 156.22186 169.56164 88.08447 1.000 113.51900 528 LYS A N 1
ATOM 4028 C CA . LYS A 1 528 ? 157.39511 169.11087 88.81589 1.000 114.18144 528 LYS A CA 1
ATOM 4029 C C . LYS A 1 528 ? 157.94933 170.25736 89.65031 1.000 118.03409 528 LYS A C 1
ATOM 4030 O O . LYS A 1 528 ? 157.86873 171.42625 89.26090 1.000 119.58959 528 LYS A O 1
ATOM 4036 N N . GLU A 1 529 ? 158.51270 169.91278 90.80289 1.000 118.68415 529 GLU A N 1
ATOM 4037 C CA . GLU A 1 529 ? 159.04336 170.88746 91.73957 1.000 116.21175 529 GLU A CA 1
ATOM 4038 C C . GLU A 1 529 ? 160.54277 171.07533 91.51437 1.000 117.73426 529 GLU A C 1
ATOM 4039 O O . GLU A 1 529 ? 161.10851 170.61549 90.51709 1.000 114.99023 529 GLU A O 1
ATOM 4045 N N . ALA A 1 530 ? 161.19153 171.78033 92.44715 1.000 128.24980 530 ALA A N 1
ATOM 4046 C CA . ALA A 1 530 ? 162.62562 172.03443 92.34016 1.000 128.75053 530 ALA A CA 1
ATOM 4047 C C . ALA A 1 530 ? 163.43495 170.75776 92.53146 1.000 128.56339 530 ALA A C 1
ATOM 4048 O O . ALA A 1 530 ? 164.46579 170.56616 91.87609 1.000 128.34512 530 ALA A O 1
ATOM 4050 N N . ASP A 1 531 ? 162.98704 169.87442 93.42161 1.000 123.38720 531 ASP A N 1
ATOM 4051 C CA . ASP A 1 531 ? 163.63034 168.57953 93.60026 1.000 121.47534 531 ASP A CA 1
ATOM 4052 C C . ASP A 1 531 ? 163.15718 167.54369 92.58891 1.000 121.07483 531 ASP A C 1
ATOM 4053 O O . ASP A 1 531 ? 163.67228 166.42070 92.59018 1.000 116.61630 531 ASP A O 1
ATOM 4058 N N . GLY A 1 532 ? 162.20025 167.88975 91.73316 1.000 120.95985 532 GLY A N 1
ATOM 4059 C CA . GLY A 1 532 ? 161.72557 166.99633 90.70019 1.000 118.01499 532 GLY A CA 1
ATOM 4060 C C . GLY A 1 532 ? 160.47920 166.21082 91.03405 1.000 118.55911 532 GLY A C 1
ATOM 4061 O O . GLY A 1 532 ? 160.09601 165.33726 90.24849 1.000 119.26237 532 GLY A O 1
ATOM 4062 N N . ALA A 1 533 ? 159.83088 166.49661 92.16055 1.000 110.72258 533 ALA A N 1
ATOM 4063 C CA . ALA A 1 533 ? 158.68556 165.70726 92.59173 1.000 108.10042 533 ALA A CA 1
ATOM 4064 C C . ALA A 1 533 ? 157.46268 166.00957 91.73485 1.000 110.41113 533 ALA A C 1
ATOM 4065 O O . ALA A 1 533 ? 157.06174 167.16765 91.58683 1.000 115.64408 533 ALA A O 1
ATOM 4067 N N . HIS A 1 534 ? 156.87149 164.95943 91.17334 1.000 98.52201 534 HIS A N 1
ATOM 4068 C CA . HIS A 1 534 ? 155.65528 165.08367 90.38204 1.000 98.22200 534 HIS A CA 1
ATOM 4069 C C . HIS A 1 534 ? 154.46357 165.19416 91.32382 1.000 99.31915 534 HIS A C 1
ATOM 4070 O O . HIS A 1 534 ? 154.17872 164.26282 92.08350 1.000 99.54281 534 HIS A O 1
ATOM 4077 N N . THR A 1 535 ? 153.76852 166.32760 91.27543 1.000 97.15241 535 THR A N 1
ATOM 4078 C CA . THR A 1 535 ? 152.66720 166.60767 92.18506 1.000 92.92526 535 THR A CA 1
ATOM 4079 C C . THR A 1 535 ? 151.30482 166.27591 91.59070 1.000 95.25800 535 THR A C 1
ATOM 4080 O O . THR A 1 535 ? 150.28273 166.55237 92.22612 1.000 96.81351 535 THR A O 1
ATOM 4084 N N . ARG A 1 536 ? 151.26207 165.69617 90.39324 1.000 94.26643 536 ARG A N 1
ATOM 4085 C CA . ARG A 1 536 ? 149.99485 165.37824 89.74276 1.000 91.20374 536 ARG A CA 1
ATOM 4086 C C . ARG A 1 536 ? 149.39072 164.14685 90.40472 1.000 92.42490 536 ARG A C 1
ATOM 4087 O O . ARG A 1 536 ? 149.93434 163.04317 90.29731 1.000 96.04611 536 ARG A O 1
ATOM 4095 N N . MET A 1 537 ? 148.26802 164.33516 91.08913 1.000 75.10193 537 MET A N 1
ATOM 4096 C CA . MET A 1 537 ? 147.56102 163.26128 91.78040 1.000 71.22376 537 MET A CA 1
ATOM 4097 C C . MET A 1 537 ? 146.24250 163.02135 91.05570 1.000 72.63123 537 MET A C 1
ATOM 4098 O O . MET A 1 537 ? 145.27968 163.77142 91.23718 1.000 76.10764 537 MET A O 1
ATOM 4103 N N . VAL A 1 538 ? 146.19921 161.97624 90.24104 1.000 72.87737 538 VAL A N 1
ATOM 4104 C CA . VAL A 1 538 ? 144.97882 161.62983 89.52512 1.000 74.99314 538 VAL A CA 1
ATOM 4105 C C . VAL A 1 538 ? 144.06612 160.84235 90.45779 1.000 76.42080 538 VAL A C 1
ATOM 4106 O O . VAL A 1 538 ? 144.50553 160.27808 91.46741 1.000 76.16249 538 VAL A O 1
ATOM 4110 N N . SER A 1 539 ? 142.77333 160.84211 90.14956 1.000 84.70890 539 SER A N 1
ATOM 4111 C CA . SER A 1 539 ? 141.81812 160.09364 90.94574 1.000 82.49065 539 SER A CA 1
ATOM 4112 C C . SER A 1 539 ? 141.89615 158.60814 90.60490 1.000 81.64760 539 SER A C 1
ATOM 4113 O O . SER A 1 539 ? 142.50100 158.19983 89.61012 1.000 86.00681 539 SER A O 1
ATOM 4116 N N . VAL A 1 540 ? 141.28186 157.79324 91.46563 1.000 78.94812 540 VAL A N 1
ATOM 4117 C CA . VAL A 1 540 ? 141.30141 156.34556 91.28035 1.000 80.36809 540 VAL A CA 1
ATOM 4118 C C . VAL A 1 540 ? 140.46868 155.93537 90.07119 1.000 81.58215 540 VAL A C 1
ATOM 4119 O O . VAL A 1 540 ? 140.81355 154.97693 89.36876 1.000 85.01175 540 VAL A O 1
ATOM 4123 N N . HIS A 1 541 ? 139.36500 156.64197 89.80969 1.000 93.75364 541 HIS A N 1
ATOM 4124 C CA . HIS A 1 541 ? 138.51458 156.30848 88.67090 1.000 97.02003 541 HIS A CA 1
ATOM 4125 C C . HIS A 1 541 ? 139.17655 156.65436 87.34293 1.000 96.69171 541 HIS A C 1
ATOM 4126 O O . HIS A 1 541 ? 138.93957 155.97283 86.33948 1.000 97.60085 541 HIS A O 1
ATOM 4133 N N . ASP A 1 542 ? 140.00178 157.69709 87.31360 1.000 100.62734 542 ASP A N 1
ATOM 4134 C CA . ASP A 1 542 ? 140.69242 158.11332 86.10124 1.000 102.34407 542 ASP A CA 1
ATOM 4135 C C . ASP A 1 542 ? 142.09911 157.53923 85.99747 1.000 104.27683 542 ASP A C 1
ATOM 4136 O O . ASP A 1 542 ? 142.88100 157.99619 85.15775 1.000 107.38618 542 ASP A O 1
ATOM 4141 N N . ALA A 1 543 ? 142.43673 156.55426 86.82603 1.000 94.30759 543 ALA A N 1
ATOM 4142 C CA . ALA A 1 543 ? 143.76313 155.95975 86.81725 1.000 91.22413 543 ALA A CA 1
ATOM 4143 C C . ALA A 1 543 ? 143.92170 155.02162 85.62239 1.000 89.76877 543 ALA A C 1
ATOM 4144 O O . ALA A 1 543 ? 142.98433 154.76867 84.86052 1.000 89.04282 543 ALA A O 1
ATOM 4146 N N . GLY A 1 544 ? 145.12866 154.49185 85.46142 1.000 87.55647 544 GLY A N 1
ATOM 4147 C CA . GLY A 1 544 ? 145.42261 153.59563 84.36605 1.000 90.05845 544 GLY A CA 1
ATOM 4148 C C . GLY A 1 544 ? 144.83835 152.21166 84.58197 1.000 93.72527 544 GLY A C 1
ATOM 4149 O O . GLY A 1 544 ? 144.25034 151.89109 85.61565 1.000 96.96061 544 GLY A O 1
ATOM 4150 N N . MET A 1 545 ? 145.00174 151.37367 83.55546 1.000 84.63767 545 MET A N 1
ATOM 4151 C CA . MET A 1 545 ? 144.48064 150.01182 83.61744 1.000 81.04551 545 MET A CA 1
ATOM 4152 C C . MET A 1 545 ? 145.27798 149.15373 84.59184 1.000 80.99361 545 MET A C 1
ATOM 4153 O O . MET A 1 545 ? 144.69665 148.39001 85.37243 1.000 82.97608 545 MET A O 1
ATOM 4158 N N . GLU A 1 546 ? 146.60813 149.27556 84.56816 1.000 69.53634 546 GLU A N 1
ATOM 4159 C CA . GLU A 1 546 ? 147.44923 148.44955 85.42874 1.000 67.80280 546 GLU A CA 1
ATOM 4160 C C . GLU A 1 546 ? 147.32147 148.85257 86.89169 1.000 69.65757 546 GLU A C 1
ATOM 4161 O O . GLU A 1 546 ? 147.35581 147.99218 87.77785 1.000 75.68984 546 GLU A O 1
ATOM 4167 N N . THR A 1 547 ? 147.16394 150.15213 87.16038 1.000 64.15106 547 THR A N 1
ATOM 4168 C CA . THR A 1 547 ? 146.93923 150.61660 88.52724 1.000 64.05008 547 THR A CA 1
ATOM 4169 C C . THR A 1 547 ? 145.60997 150.10463 89.07230 1.000 69.20577 547 THR A C 1
ATOM 4170 O O . THR A 1 547 ? 145.53085 149.65970 90.22631 1.000 70.65040 547 THR A O 1
ATOM 4174 N N . THR A 1 548 ? 144.56552 150.12897 88.23724 1.000 70.87930 548 THR A N 1
ATOM 4175 C CA . THR A 1 548 ? 143.26233 149.59878 88.62773 1.000 67.22689 548 THR A CA 1
ATOM 4176 C C . THR A 1 548 ? 143.32477 148.09588 88.87133 1.000 71.62947 548 THR A C 1
ATOM 4177 O O . THR A 1 548 ? 142.72158 147.58838 89.82368 1.000 72.91799 548 THR A O 1
ATOM 4181 N N . LEU A 1 549 ? 144.07723 147.37242 88.03860 1.000 63.51114 549 LEU A N 1
ATOM 4182 C CA . LEU A 1 549 ? 144.19429 145.92815 88.21077 1.000 56.52231 549 LEU A CA 1
ATOM 4183 C C . LEU A 1 549 ? 145.01396 145.56090 89.44363 1.000 60.43253 549 LEU A C 1
ATOM 4184 O O . LEU A 1 549 ? 144.72046 144.55321 90.09581 1.000 70.28734 549 LEU A O 1
ATOM 4189 N N . VAL A 1 550 ? 146.03337 146.35612 89.78110 1.000 57.39486 550 VAL A N 1
ATOM 4190 C CA . VAL A 1 550 ? 146.78926 146.11381 91.00825 1.000 52.42642 550 VAL A CA 1
ATOM 4191 C C . VAL A 1 550 ? 145.92895 146.40390 92.23371 1.000 57.31867 550 VAL A C 1
ATOM 4192 O O . VAL A 1 550 ? 145.92476 145.63055 93.20169 1.000 62.90726 550 VAL A O 1
ATOM 4196 N N . LEU A 1 551 ? 145.15822 147.49791 92.19860 1.000 57.63931 551 LEU A N 1
ATOM 4197 C CA . LEU A 1 551 ? 144.27096 147.81661 93.31474 1.000 54.55008 551 LEU A CA 1
ATOM 4198 C C . LEU A 1 551 ? 143.13775 146.80451 93.45271 1.000 59.06160 551 LEU A C 1
ATOM 4199 O O . LEU A 1 551 ? 142.63601 146.58816 94.56126 1.000 59.94425 551 LEU A O 1
ATOM 4204 N N . ALA A 1 552 ? 142.72474 146.17690 92.35019 1.000 48.72619 552 ALA A N 1
ATOM 4205 C CA . ALA A 1 552 ? 141.73590 145.11013 92.41936 1.000 50.66115 552 ALA A CA 1
ATOM 4206 C C . ALA A 1 552 ? 142.34424 143.75537 92.75359 1.000 57.46059 552 ALA A C 1
ATOM 4207 O O . ALA A 1 552 ? 141.60761 142.84141 93.13703 1.000 64.52897 552 ALA A O 1
ATOM 4209 N N . THR A 1 553 ? 143.66087 143.60273 92.62264 1.000 54.43422 553 THR A N 1
ATOM 4210 C CA . THR A 1 553 ? 144.32373 142.31874 92.81834 1.000 46.35541 553 THR A CA 1
ATOM 4211 C C . THR A 1 553 ? 145.02119 142.21193 94.17010 1.000 48.12419 553 THR A C 1
ATOM 4212 O O . THR A 1 553 ? 144.79076 141.25407 94.91358 1.000 51.67720 553 THR A O 1
ATOM 4216 N N . ALA A 1 554 ? 145.85662 143.19063 94.51607 1.000 50.02820 554 ALA A N 1
ATOM 4217 C CA . ALA A 1 554 ? 146.69751 143.11387 95.71044 1.000 46.28671 554 ALA A CA 1
ATOM 4218 C C . ALA A 1 554 ? 145.90360 143.56381 96.93317 1.000 53.46922 554 ALA A C 1
ATOM 4219 O O . ALA A 1 554 ? 146.03481 144.68769 97.42360 1.000 62.23763 554 ALA A O 1
ATOM 4221 N N . HIS A 1 555 ? 145.07132 142.65565 97.44022 1.000 60.99002 555 HIS A N 1
ATOM 4222 C CA . HIS A 1 555 ? 144.35291 142.88277 98.68686 1.000 60.39235 555 HIS A CA 1
ATOM 4223 C C . HIS A 1 555 ? 144.01261 141.53966 99.31587 1.000 61.33361 555 HIS A C 1
ATOM 4224 O O . HIS A 1 555 ? 144.09132 140.48965 98.67445 1.000 68.68002 555 HIS A O 1
ATOM 4231 N N . ALA A 1 556 ? 143.62640 141.58728 100.58720 1.000 60.21599 556 ALA A N 1
ATOM 4232 C CA . ALA A 1 556 ? 143.17645 140.41603 101.33015 1.000 57.87734 556 ALA A CA 1
ATOM 4233 C C . ALA A 1 556 ? 141.69221 140.52303 101.66322 1.000 63.91168 556 ALA A C 1
ATOM 4234 O O . ALA A 1 556 ? 141.25201 140.15617 102.75376 1.000 65.93071 556 ALA A O 1
ATOM 4236 N N . LEU A 1 557 ? 140.90868 141.03156 100.71752 1.000 72.13499 557 LEU A N 1
ATOM 4237 C CA . LEU A 1 557 ? 139.49039 141.27809 100.92609 1.000 67.21421 557 LEU A CA 1
ATOM 4238 C C . LEU A 1 557 ? 138.67898 140.02905 100.61802 1.000 67.74446 557 LEU A C 1
ATOM 4239 O O . LEU A 1 557 ? 138.94590 139.32226 99.64231 1.000 67.26619 557 LEU A O 1
ATOM 4244 N N . VAL A 1 558 ? 137.68282 139.76560 101.45790 1.000 79.95453 558 VAL A N 1
ATOM 4245 C CA . VAL A 1 558 ? 136.85258 138.57297 101.34694 1.000 81.49424 558 VAL A CA 1
ATOM 4246 C C . VAL A 1 558 ? 135.40474 138.96577 101.62829 1.000 81.68594 558 VAL A C 1
ATOM 4247 O O . VAL A 1 558 ? 135.13547 139.79487 102.50460 1.000 81.25289 558 VAL A O 1
ATOM 4251 N N . LYS A 1 559 ? 134.47906 138.42609 100.83924 1.000 88.68325 559 LYS A N 1
ATOM 4252 C CA . LYS A 1 559 ? 133.05616 138.63122 101.06360 1.000 86.45243 559 LYS A CA 1
ATOM 4253 C C . LYS A 1 559 ? 132.50335 137.46490 101.86957 1.000 91.04838 559 LYS A C 1
ATOM 4254 O O . LYS A 1 559 ? 132.71499 136.30130 101.51382 1.000 94.16649 559 LYS A O 1
ATOM 4260 N N . LEU A 1 560 ? 131.79845 137.77876 102.95171 1.000 102.00420 560 LEU A N 1
ATOM 4261 C CA . LEU A 1 560 ? 131.22091 136.75037 103.79923 1.000 101.60889 560 LEU A CA 1
ATOM 4262 C C . LEU A 1 560 ? 129.99040 136.13706 103.13361 1.000 102.65349 560 LEU A C 1
ATOM 4263 O O . LEU A 1 560 ? 129.50625 136.60561 102.09947 1.000 105.20401 560 LEU A O 1
ATOM 4268 N N . ASP A 1 561 ? 129.48552 135.06166 103.74475 1.000 115.36537 561 ASP A N 1
ATOM 4269 C CA . ASP A 1 561 ? 128.31266 134.38248 103.20285 1.000 115.98705 561 ASP A CA 1
ATOM 4270 C C . ASP A 1 561 ? 127.04761 135.21408 103.37397 1.000 116.18600 561 ASP A C 1
ATOM 4271 O O . ASP A 1 561 ? 126.08957 135.04407 102.61138 1.000 114.94298 561 ASP A O 1
ATOM 4276 N N . GLU A 1 562 ? 127.02105 136.10696 104.36615 1.000 118.89637 562 GLU A N 1
ATOM 4277 C CA . GLU A 1 562 ? 125.89919 137.03004 104.49860 1.000 117.34222 562 GLU A CA 1
ATOM 4278 C C . GLU A 1 562 ? 125.92939 138.08623 103.39857 1.000 118.34577 562 GLU A C 1
ATOM 4279 O O . GLU A 1 562 ? 124.88021 138.47042 102.86787 1.000 120.62003 562 GLU A O 1
ATOM 4285 N N . GLY A 1 563 ? 127.12170 138.54421 103.02222 1.000 112.20946 563 GLY A N 1
ATOM 4286 C CA . GLY A 1 563 ? 127.25338 139.51443 101.95295 1.000 112.23876 563 GLY A CA 1
ATOM 4287 C C . GLY A 1 563 ? 127.90637 140.81737 102.36620 1.000 113.61931 563 GLY A C 1
ATOM 4288 O O . GLY A 1 563 ? 127.62439 141.86927 101.78516 1.000 114.47270 563 GLY A O 1
ATOM 4289 N N . GLU A 1 564 ? 128.78167 140.76352 103.36518 1.000 101.25997 564 GLU A N 1
ATOM 4290 C CA . GLU A 1 564 ? 129.48667 141.93631 103.86415 1.000 99.02748 564 GLU A CA 1
ATOM 4291 C C . GLU A 1 564 ? 130.97032 141.81048 103.54831 1.000 101.20133 564 GLU A C 1
ATOM 4292 O O . GLU A 1 564 ? 131.57453 140.76155 103.79462 1.000 103.64804 564 GLU A O 1
ATOM 4298 N N . ILE A 1 565 ? 131.55039 142.87630 103.00497 1.000 89.95022 565 ILE A N 1
ATOM 4299 C CA . ILE A 1 565 ? 132.97033 142.89357 102.66917 1.000 86.60883 565 ILE A CA 1
ATOM 4300 C C . ILE A 1 565 ? 133.75924 143.21660 103.93166 1.000 85.67013 565 ILE A C 1
ATOM 4301 O O . ILE A 1 565 ? 133.51302 144.23473 104.58627 1.000 87.17499 565 ILE A O 1
ATOM 4306 N N . VAL A 1 566 ? 134.70310 142.34549 104.28104 1.000 85.41026 566 VAL A N 1
ATOM 4307 C CA . VAL A 1 566 ? 135.51032 142.50815 105.48104 1.000 87.64467 566 VAL A CA 1
ATOM 4308 C C . VAL A 1 566 ? 136.98052 142.37543 105.09742 1.000 90.54742 566 VAL A C 1
ATOM 4309 O O . VAL A 1 566 ? 137.32897 141.73252 104.10121 1.000 87.16391 566 VAL A O 1
ATOM 4313 N N . GLY A 1 567 ? 137.84009 143.03875 105.86183 1.000 92.92609 567 GLY A N 1
ATOM 4314 C CA . GLY A 1 567 ? 139.26343 143.02617 105.58048 1.000 90.77276 567 GLY A CA 1
ATOM 4315 C C . GLY A 1 567 ? 139.94297 144.22802 106.21621 1.000 92.48687 567 GLY A C 1
ATOM 4316 O O . GLY A 1 567 ? 139.47179 144.76732 107.21536 1.000 91.33489 567 GLY A O 1
ATOM 4317 N N . ASP A 1 568 ? 141.06786 144.61011 105.61631 1.000 82.80194 568 ASP A N 1
ATOM 4318 C CA . ASP A 1 568 ? 141.79498 145.79579 106.04718 1.000 81.06319 568 ASP A CA 1
ATOM 4319 C C . ASP A 1 568 ? 140.96660 147.04464 105.74720 1.000 86.97889 568 ASP A C 1
ATOM 4320 O O . ASP A 1 568 ? 140.32154 147.11628 104.69596 1.000 91.49778 568 ASP A O 1
ATOM 4325 N N . PRO A 1 569 ? 140.92089 148.01644 106.66792 1.000 82.51307 569 PRO A N 1
ATOM 4326 C CA . PRO A 1 569 ? 140.25198 149.29430 106.35821 1.000 77.88112 569 PRO A CA 1
ATOM 4327 C C . PRO A 1 569 ? 140.86805 150.04894 105.19259 1.000 78.52562 569 PRO A C 1
ATOM 4328 O O . PRO A 1 569 ? 140.14216 150.73795 104.46569 1.000 84.30690 569 PRO A O 1
ATOM 4332 N N . MET A 1 570 ? 142.18377 149.94032 104.99482 1.000 71.43627 570 MET A N 1
ATOM 4333 C CA . MET A 1 570 ? 142.81690 150.52833 103.81814 1.000 73.12799 570 MET A CA 1
ATOM 4334 C C . MET A 1 570 ? 142.36666 149.82913 102.53931 1.000 70.32810 570 MET A C 1
ATOM 4335 O O . MET A 1 570 ? 142.07568 150.48745 101.53071 1.000 75.84856 570 MET A O 1
ATOM 4340 N N . GLU A 1 571 ? 142.27515 148.49682 102.57320 1.000 69.40347 571 GLU A N 1
ATOM 4341 C CA . GLU A 1 571 ? 141.82763 147.75069 101.40155 1.000 73.49040 571 GLU A CA 1
ATOM 4342 C C . GLU A 1 571 ? 140.34310 147.97234 101.13441 1.000 77.85394 571 GLU A C 1
ATOM 4343 O O . GLU A 1 571 ? 139.92404 148.05168 99.97483 1.000 82.20171 571 GLU A O 1
ATOM 4349 N N . LYS A 1 572 ? 139.53759 148.10100 102.19277 1.000 72.45120 572 LYS A N 1
ATOM 4350 C CA . LYS A 1 572 ? 138.12729 148.44035 102.01819 1.000 67.65407 572 LYS A CA 1
ATOM 4351 C C . LYS A 1 572 ? 137.96152 149.84809 101.45611 1.000 68.54829 572 LYS A C 1
ATOM 4352 O O . LYS A 1 572 ? 137.08428 150.08833 100.61519 1.000 73.93968 572 LYS A O 1
ATOM 4358 N N . ALA A 1 573 ? 138.80552 150.78456 101.90284 1.000 68.77795 573 ALA A N 1
ATOM 4359 C CA . ALA A 1 573 ? 138.76316 152.15027 101.39108 1.000 70.85925 573 ALA A CA 1
ATOM 4360 C C . ALA A 1 573 ? 139.14676 152.21071 99.91827 1.000 68.48583 573 ALA A C 1
ATOM 4361 O O . ALA A 1 573 ? 138.49060 152.90318 99.13217 1.000 72.19073 573 ALA A O 1
ATOM 4363 N N . THR A 1 574 ? 140.19172 151.48313 99.51573 1.000 63.41690 574 THR A N 1
ATOM 4364 C CA . THR A 1 574 ? 140.55609 151.49583 98.10346 1.000 65.70166 574 THR A CA 1
ATOM 4365 C C . THR A 1 574 ? 139.61341 150.65505 97.24857 1.000 71.34137 574 THR A C 1
ATOM 4366 O O . THR A 1 574 ? 139.53042 150.88971 96.03915 1.000 71.73487 574 THR A O 1
ATOM 4370 N N . LEU A 1 575 ? 138.87379 149.71346 97.84521 1.000 79.55685 575 LEU A N 1
ATOM 4371 C CA . LEU A 1 575 ? 137.80789 149.04528 97.10636 1.000 76.08281 575 LEU A CA 1
ATOM 4372 C C . LEU A 1 575 ? 136.63759 149.98763 96.86090 1.000 74.88119 575 LEU A C 1
ATOM 4373 O O . LEU A 1 575 ? 136.07466 150.01369 95.75962 1.000 74.98014 575 LEU A O 1
ATOM 4378 N N . ASN A 1 576 ? 136.25544 150.76474 97.87964 1.000 76.70402 576 ASN A N 1
ATOM 4379 C CA . ASN A 1 576 ? 135.17807 151.73472 97.71126 1.000 77.02146 576 ASN A CA 1
ATOM 4380 C C . ASN A 1 576 ? 135.57970 152.86591 96.77299 1.000 79.16294 576 ASN A C 1
ATOM 4381 O O . ASN A 1 576 ? 134.72818 153.41187 96.06272 1.000 82.90511 576 ASN A O 1
ATOM 4386 N N . ALA A 1 577 ? 136.86337 153.22947 96.75537 1.000 76.21136 577 ALA A N 1
ATOM 4387 C CA . ALA A 1 577 ? 137.33837 154.21114 95.78770 1.000 78.10349 577 ALA A CA 1
ATOM 4388 C C . ALA A 1 577 ? 137.46500 153.61072 94.39413 1.000 77.14855 577 ALA A C 1
ATOM 4389 O O . ALA A 1 577 ? 137.37920 154.33753 93.39856 1.000 79.42222 577 ALA A O 1
ATOM 4391 N N . LEU A 1 578 ? 137.67873 152.29631 94.30300 1.000 76.18205 578 LEU A N 1
ATOM 4392 C CA . LEU A 1 578 ? 137.82643 151.65442 93.00135 1.000 77.08311 578 LEU A CA 1
ATOM 4393 C C . LEU A 1 578 ? 136.49449 151.56102 92.26751 1.000 78.37924 578 LEU A C 1
ATOM 4394 O O . LEU A 1 578 ? 136.43798 151.75020 91.04704 1.000 79.32792 578 LEU A O 1
ATOM 4399 N N . GLY A 1 579 ? 135.41469 151.27312 92.98953 1.000 79.96471 579 GLY A N 1
ATOM 4400 C CA . GLY A 1 579 ? 134.12422 151.09464 92.35697 1.000 81.38244 579 GLY A CA 1
ATOM 4401 C C . GLY A 1 579 ? 133.88949 149.72287 91.77186 1.000 80.94467 579 GLY A C 1
ATOM 4402 O O . GLY A 1 579 ? 133.05171 149.57884 90.87652 1.000 79.48303 579 GLY A O 1
ATOM 4403 N N . TRP A 1 580 ? 134.60352 148.70810 92.24879 1.000 78.39428 580 TRP A N 1
ATOM 4404 C CA . TRP A 1 580 ? 134.48062 147.34421 91.75420 1.000 77.56584 580 TRP A CA 1
ATOM 4405 C C . TRP A 1 580 ? 133.74051 146.50584 92.78617 1.000 82.10007 580 TRP A C 1
ATOM 4406 O O . TRP A 1 580 ? 134.05486 146.56699 93.97908 1.000 81.59027 580 TRP A O 1
ATOM 4417 N N . VAL A 1 581 ? 132.75972 145.73247 92.33256 1.000 84.20530 581 VAL A N 1
ATOM 4418 C CA . VAL A 1 581 ? 132.04558 144.82508 93.21735 1.000 81.00644 581 VAL A CA 1
ATOM 4419 C C . VAL A 1 581 ? 132.87006 143.55484 93.38309 1.000 80.20550 581 VAL A C 1
ATOM 4420 O O . VAL A 1 581 ? 133.73457 143.23178 92.56504 1.000 82.92321 581 VAL A O 1
ATOM 4424 N N . LEU A 1 582 ? 132.61621 142.83406 94.47022 1.000 82.66576 582 LEU A N 1
ATOM 4425 C CA . LEU A 1 582 ? 133.38082 141.64471 94.81854 1.000 81.99905 582 LEU A CA 1
ATOM 4426 C C . LEU A 1 582 ? 132.46595 140.42911 94.76136 1.000 84.65623 582 LEU A C 1
ATOM 4427 O O . LEU A 1 582 ? 131.38210 140.43492 95.35377 1.000 88.88474 582 LEU A O 1
ATOM 4432 N N . GLY A 1 583 ? 132.90440 139.39293 94.05243 1.000 98.66241 583 GLY A N 1
ATOM 4433 C CA . GLY A 1 583 ? 132.10064 138.20731 93.84115 1.000 98.28535 583 GLY A CA 1
ATOM 4434 C C . GLY A 1 583 ? 132.20170 137.21479 94.98145 1.000 101.60728 583 GLY A C 1
ATOM 4435 O O . GLY A 1 583 ? 132.56703 137.54908 96.11090 1.000 103.32299 583 GLY A O 1
ATOM 4436 N N . LYS A 1 584 ? 131.86311 135.96415 94.67064 1.000 111.45185 584 LYS A N 1
ATOM 4437 C CA . LYS A 1 584 ? 131.83403 134.90598 95.67286 1.000 111.59902 584 LYS A CA 1
ATOM 4438 C C . LYS A 1 584 ? 133.14172 134.12271 95.72785 1.000 109.52454 584 LYS A C 1
ATOM 4439 O O . LYS A 1 584 ? 133.71895 133.95049 96.80566 1.000 109.96957 584 LYS A O 1
ATOM 4445 N N . ASN A 1 585 ? 133.62027 133.64458 94.58316 1.000 111.43460 585 ASN A N 1
ATOM 4446 C CA . ASN A 1 585 ? 134.81993 132.80758 94.53192 1.000 111.98086 585 ASN A CA 1
ATOM 4447 C C . ASN A 1 585 ? 136.08487 133.63548 94.31948 1.000 112.16376 585 ASN A C 1
ATOM 4448 O O . ASN A 1 585 ? 136.86239 133.37331 93.39954 1.000 111.10284 585 ASN A O 1
ATOM 4453 N N . ASP A 1 586 ? 136.27808 134.63302 95.19660 1.000 98.84198 586 ASP A N 1
ATOM 4454 C CA . ASP A 1 586 ? 137.44200 135.53227 95.21040 1.000 93.23068 586 ASP A CA 1
ATOM 4455 C C . ASP A 1 586 ? 137.63051 136.25324 93.87646 1.000 91.81744 586 ASP A C 1
ATOM 4456 O O . ASP A 1 586 ? 138.74990 136.40720 93.38534 1.000 92.70931 586 ASP A O 1
ATOM 4461 N N . THR A 1 587 ? 136.52614 136.69572 93.28417 1.000 88.39730 587 THR A N 1
ATOM 4462 C CA . THR A 1 587 ? 136.54927 137.40863 92.01774 1.000 89.27790 587 THR A CA 1
ATOM 4463 C C . THR A 1 587 ? 136.01384 138.82075 92.20846 1.000 89.42532 587 THR A C 1
ATOM 4464 O O . THR A 1 587 ? 135.20028 139.08141 93.09887 1.000 93.57010 587 THR A O 1
ATOM 4468 N N . LEU A 1 588 ? 136.50077 139.73660 91.37657 1.000 77.61334 588 LEU A N 1
ATOM 4469 C CA . LEU A 1 588 ? 136.08378 141.13055 91.40441 1.000 76.71466 588 LEU A CA 1
ATOM 4470 C C . LEU A 1 588 ? 135.75416 141.56692 89.98614 1.000 76.54485 588 LEU A C 1
ATOM 4471 O O . LEU A 1 588 ? 136.57249 141.40243 89.07472 1.000 79.05017 588 LEU A O 1
ATOM 4476 N N . THR A 1 589 ? 134.56079 142.12551 89.80250 1.000 82.99653 589 THR A N 1
ATOM 4477 C CA . THR A 1 589 ? 134.09443 142.53602 88.48787 1.000 85.86827 589 THR A CA 1
ATOM 4478 C C . THR A 1 589 ? 133.66951 143.99497 88.53644 1.000 89.64945 589 THR A C 1
ATOM 4479 O O . THR A 1 589 ? 133.31888 144.52829 89.59123 1.000 87.83864 589 THR A O 1
ATOM 4483 N N . SER A 1 590 ? 133.71818 144.63980 87.37490 1.000 97.94015 590 SER A N 1
ATOM 4484 C CA . SER A 1 590 ? 133.22640 145.99848 87.20188 1.000 95.11007 590 SER A CA 1
ATOM 4485 C C . SER A 1 590 ? 132.22916 146.01318 86.05454 1.000 97.91323 590 SER A C 1
ATOM 4486 O O . SER A 1 590 ? 132.56711 145.63125 84.92944 1.000 97.03958 590 SER A O 1
ATOM 4489 N N . LYS A 1 591 ? 131.00672 146.45356 86.33934 1.000 123.09502 591 LYS A N 1
ATOM 4490 C CA . LYS A 1 591 ? 129.95515 146.48121 85.33899 1.000 124.47402 591 LYS A CA 1
ATOM 4491 C C . LYS A 1 591 ? 129.90964 147.85158 84.67994 1.000 127.89820 591 LYS A C 1
ATOM 4492 O O . LYS A 1 591 ? 130.31353 148.84403 85.30282 1.000 127.75715 591 LYS A O 1
ATOM 4498 N N . PRO A 1 592 ? 129.47837 147.94872 83.41140 1.000 135.99345 592 PRO A N 1
ATOM 4499 C CA . PRO A 1 592 ? 129.34288 149.25434 82.75679 1.000 134.00358 592 PRO A CA 1
ATOM 4500 C C . PRO A 1 592 ? 128.16175 150.05877 83.29254 1.000 132.33141 592 PRO A C 1
ATOM 4501 O O . PRO A 1 592 ? 128.32627 150.78737 84.27099 1.000 131.39095 592 PRO A O 1
ATOM 4505 N N . SER A 1 598 ? 135.82861 152.19517 87.41756 1.000 106.01024 598 SER A N 1
ATOM 4506 C CA . SER A 1 598 ? 134.91922 152.31237 86.28409 1.000 107.35476 598 SER A CA 1
ATOM 4507 C C . SER A 1 598 ? 135.65893 152.78138 85.03669 1.000 109.55193 598 SER A C 1
ATOM 4508 O O . SER A 1 598 ? 135.07352 152.87156 83.95696 1.000 109.83254 598 SER A O 1
ATOM 4511 N N . GLY A 1 599 ? 136.94580 153.09656 85.20351 1.000 115.71812 599 GLY A N 1
ATOM 4512 C CA . GLY A 1 599 ? 137.75936 153.49000 84.06356 1.000 115.14650 599 GLY A CA 1
ATOM 4513 C C . GLY A 1 599 ? 137.99725 152.35118 83.09058 1.000 114.92693 599 GLY A C 1
ATOM 4514 O O . GLY A 1 599 ? 138.05806 152.56173 81.87665 1.000 113.38305 599 GLY A O 1
ATOM 4515 N N . ILE A 1 600 ? 138.14788 151.13505 83.60743 1.000 108.45298 600 ILE A N 1
ATOM 4516 C CA . ILE A 1 600 ? 138.28259 149.93053 82.79703 1.000 107.97355 600 ILE A CA 1
ATOM 4517 C C . ILE A 1 600 ? 137.15458 148.98252 83.17636 1.000 109.46682 600 ILE A C 1
ATOM 4518 O O . ILE A 1 600 ? 136.56281 149.11291 84.25521 1.000 109.79102 600 ILE A O 1
ATOM 4523 N N . LEU A 1 601 ? 136.83729 148.04947 82.28449 1.000 112.60270 601 LEU A N 1
ATOM 4524 C CA . LEU A 1 601 ? 135.81064 147.04775 82.54003 1.000 112.58034 601 LEU A CA 1
ATOM 4525 C C . LEU A 1 601 ? 136.40948 145.65904 82.37551 1.000 112.95759 601 LEU A C 1
ATOM 4526 O O . LEU A 1 601 ? 137.16387 145.41215 81.43035 1.000 112.85119 601 LEU A O 1
ATOM 4531 N N . GLY A 1 602 ? 136.07971 144.75822 83.29168 1.000 98.95231 602 GLY A N 1
ATOM 4532 C CA . GLY A 1 602 ? 136.56440 143.40098 83.17450 1.000 97.84589 602 GLY A CA 1
ATOM 4533 C C . GLY A 1 602 ? 136.44945 142.65697 84.48833 1.000 96.15429 602 GLY A C 1
ATOM 4534 O O . GLY A 1 602 ? 135.93850 143.17445 85.48392 1.000 92.53903 602 GLY A O 1
ATOM 4535 N N . THR A 1 603 ? 136.94309 141.42227 84.45699 1.000 90.73075 603 THR A N 1
ATOM 4536 C CA . THR A 1 603 ? 136.90751 140.51910 85.59860 1.000 91.77841 603 THR A CA 1
ATOM 4537 C C . THR A 1 603 ? 138.32211 140.15037 86.01685 1.000 88.65211 603 THR A C 1
ATOM 4538 O O . THR A 1 603 ? 139.16328 139.81801 85.17569 1.000 88.23399 603 THR A O 1
ATOM 4542 N N . VAL A 1 604 ? 138.57467 140.19694 87.32202 1.000 74.73034 604 VAL A N 1
ATOM 4543 C CA . VAL A 1 604 ? 139.81300 139.69710 87.90036 1.000 72.84482 604 VAL A CA 1
ATOM 4544 C C . VAL A 1 604 ? 139.45126 138.59674 88.89260 1.000 76.53688 604 VAL A C 1
ATOM 4545 O O . VAL A 1 604 ? 138.38221 138.61732 89.51092 1.000 79.34302 604 VAL A O 1
ATOM 4549 N N . GLN A 1 605 ? 140.30595 137.57937 88.97221 1.000 71.62914 605 GLN A N 1
ATOM 4550 C CA . GLN A 1 605 ? 140.08260 136.46009 89.88257 1.000 62.53351 605 GLN A CA 1
ATOM 4551 C C . GLN A 1 605 ? 141.41279 136.05281 90.49115 1.000 62.73590 605 GLN A C 1
ATOM 4552 O O . GLN A 1 605 ? 142.30327 135.58981 89.77567 1.000 69.03581 605 GLN A O 1
ATOM 4558 N N . ILE A 1 606 ? 141.54341 136.21651 91.80319 1.000 56.20005 606 ILE A N 1
ATOM 4559 C CA . ILE A 1 606 ? 142.80703 135.96217 92.48694 1.000 61.46188 606 ILE A CA 1
ATOM 4560 C C . ILE A 1 606 ? 142.96136 134.46264 92.70727 1.000 70.38367 606 ILE A C 1
ATOM 4561 O O . ILE A 1 606 ? 142.14574 133.83833 93.39348 1.000 69.83171 606 ILE A O 1
ATOM 4566 N N . LYS A 1 607 ? 144.01293 133.88178 92.12752 1.000 71.38623 607 LYS A N 1
ATOM 4567 C CA . LYS A 1 607 ? 144.26467 132.45011 92.25687 1.000 61.83765 607 LYS A CA 1
ATOM 4568 C C . LYS A 1 607 ? 145.08568 132.14836 93.50687 1.000 63.61961 607 LYS A C 1
ATOM 4569 O O . LYS A 1 607 ? 144.64612 131.39538 94.38073 1.000 74.93574 607 LYS A O 1
ATOM 4575 N N . ARG A 1 608 ? 146.27680 132.73006 93.60273 1.000 62.32499 608 ARG A N 1
ATOM 4576 C CA . ARG A 1 608 ? 147.11629 132.61301 94.78311 1.000 62.92489 608 ARG A CA 1
ATOM 4577 C C . ARG A 1 608 ? 147.30675 133.98900 95.40195 1.000 63.75603 608 ARG A C 1
ATOM 4578 O O . ARG A 1 608 ? 147.37013 134.99999 94.69740 1.000 77.95349 608 ARG A O 1
ATOM 4586 N N . ARG A 1 609 ? 147.39736 134.02177 96.72828 1.000 54.99383 609 ARG A N 1
ATOM 4587 C CA . ARG A 1 609 ? 147.49791 135.27856 97.46343 1.000 57.09124 609 ARG A CA 1
ATOM 4588 C C . ARG A 1 609 ? 148.59998 135.14821 98.50300 1.000 65.50804 609 ARG A C 1
ATOM 4589 O O . ARG A 1 609 ? 148.45490 134.39889 99.47320 1.000 76.95395 609 ARG A O 1
ATOM 4597 N N . PHE A 1 610 ? 149.69544 135.87374 98.30036 1.000 60.72581 610 PHE A N 1
ATOM 4598 C CA . PHE A 1 610 ? 150.76747 135.93674 99.28435 1.000 61.60043 610 PHE A CA 1
ATOM 4599 C C . PHE A 1 610 ? 150.39620 136.96190 100.34702 1.000 66.47034 610 PHE A C 1
ATOM 4600 O O . PHE A 1 610 ? 150.17406 138.13528 100.03168 1.000 70.20022 610 PHE A O 1
ATOM 4608 N N . GLN A 1 611 ? 150.32499 136.52131 101.59906 1.000 73.23583 611 GLN A N 1
ATOM 4609 C CA . GLN A 1 611 ? 149.80357 137.35804 102.66664 1.000 71.29902 611 GLN A CA 1
ATOM 4610 C C . GLN A 1 611 ? 150.80717 138.43768 103.06330 1.000 71.48813 611 GLN A C 1
ATOM 4611 O O . GLN A 1 611 ? 152.01640 138.31627 102.85136 1.000 74.41899 611 GLN A O 1
ATOM 4617 N N . PHE A 1 612 ? 150.27608 139.51669 103.63011 1.000 60.48866 612 PHE A N 1
ATOM 4618 C CA . PHE A 1 612 ? 151.09313 140.63694 104.06932 1.000 58.24190 612 PHE A CA 1
ATOM 4619 C C . PHE A 1 612 ? 151.77342 140.31155 105.39172 1.000 65.27249 612 PHE A C 1
ATOM 4620 O O . PHE A 1 612 ? 151.15642 139.75719 106.30531 1.000 73.51786 612 PHE A O 1
ATOM 4628 N N . SER A 1 613 ? 153.05191 140.66322 105.48993 1.000 63.07943 613 SER A N 1
ATOM 4629 C CA . SER A 1 613 ? 153.81159 140.52443 106.72224 1.000 63.68665 613 SER A CA 1
ATOM 4630 C C . SER A 1 613 ? 154.44068 141.86479 107.06643 1.000 66.40862 613 SER A C 1
ATOM 4631 O O . SER A 1 613 ? 154.86445 142.60530 106.17448 1.000 70.28336 613 SER A O 1
ATOM 4634 N N . SER A 1 614 ? 154.49019 142.17440 108.36516 1.000 63.68590 614 SER A N 1
ATOM 4635 C CA . SER A 1 614 ? 155.03085 143.45618 108.80659 1.000 60.97061 614 SER A CA 1
ATOM 4636 C C . SER A 1 614 ? 156.53585 143.54230 108.59314 1.000 58.96416 614 SER A C 1
ATOM 4637 O O . SER A 1 614 ? 157.06751 144.63741 108.38316 1.000 64.71431 614 SER A O 1
ATOM 4640 N N . ALA A 1 615 ? 157.23644 142.40985 108.64778 1.000 47.19231 615 ALA A N 1
ATOM 4641 C CA . ALA A 1 615 ? 158.66976 142.41104 108.38663 1.000 48.05045 615 ALA A CA 1
ATOM 4642 C C . ALA A 1 615 ? 158.97982 142.56018 106.90378 1.000 52.78043 615 ALA A C 1
ATOM 4643 O O . ALA A 1 615 ? 160.03032 143.10421 106.54764 1.000 54.97180 615 ALA A O 1
ATOM 4645 N N . LEU A 1 616 ? 158.09054 142.08777 106.03152 1.000 60.92695 616 LEU A N 1
ATOM 4646 C CA . LEU A 1 616 ? 158.31025 142.18346 104.59445 1.000 59.78273 616 LEU A CA 1
ATOM 4647 C C . LEU A 1 616 ? 157.82031 143.50000 104.00961 1.000 62.69361 616 LEU A C 1
ATOM 4648 O O . LEU A 1 616 ? 158.35139 143.93723 102.98092 1.000 66.11762 616 LEU A O 1
ATOM 4653 N N . LYS A 1 617 ? 156.81806 144.12024 104.64967 1.000 46.56271 617 LYS A N 1
ATOM 4654 C CA . LYS A 1 617 ? 156.24584 145.41946 104.26653 1.000 37.29540 617 LYS A CA 1
ATOM 4655 C C . LYS A 1 617 ? 155.69421 145.41306 102.84147 1.000 44.99073 617 LYS A C 1
ATOM 4656 O O . LYS A 1 617 ? 155.78627 146.40804 102.12120 1.000 61.98331 617 LYS A O 1
ATOM 4662 N N . ARG A 1 618 ? 155.10610 144.29128 102.43306 1.000 46.99670 618 ARG A N 1
ATOM 4663 C CA . ARG A 1 618 ? 154.54283 144.17493 101.09419 1.000 49.51651 618 ARG A CA 1
ATOM 4664 C C . ARG A 1 618 ? 153.47408 143.09296 101.09285 1.000 55.29980 618 ARG A C 1
ATOM 4665 O O . ARG A 1 618 ? 153.34032 142.31671 102.04084 1.000 65.24893 618 ARG A O 1
ATOM 4673 N N . GLN A 1 619 ? 152.71107 143.05856 100.00387 1.000 51.91169 619 GLN A N 1
ATOM 4674 C CA . GLN A 1 619 ? 151.66863 142.05597 99.80995 1.000 50.79796 619 GLN A CA 1
ATOM 4675 C C . GLN A 1 619 ? 151.45079 141.90168 98.31602 1.000 53.52568 619 GLN A C 1
ATOM 4676 O O . GLN A 1 619 ? 151.15103 142.88608 97.63158 1.000 64.44781 619 GLN A O 1
ATOM 4682 N N . SER A 1 620 ? 151.60443 140.68169 97.81301 1.000 52.81339 620 SER A N 1
ATOM 4683 C CA . SER A 1 620 ? 151.45887 140.39003 96.39764 1.000 52.46235 620 SER A CA 1
ATOM 4684 C C . SER A 1 620 ? 150.33852 139.38290 96.19000 1.000 54.80022 620 SER A C 1
ATOM 4685 O O . SER A 1 620 ? 149.96341 138.63971 97.09976 1.000 65.23286 620 SER A O 1
ATOM 4688 N N . SER A 1 621 ? 149.80335 139.36999 94.97370 1.000 47.02343 621 SER A N 1
ATOM 4689 C CA . SER A 1 621 ? 148.74350 138.43994 94.62298 1.000 49.29967 621 SER A CA 1
ATOM 4690 C C . SER A 1 621 ? 148.82852 138.11285 93.14113 1.000 52.17610 621 SER A C 1
ATOM 4691 O O . SER A 1 621 ? 149.03985 139.00077 92.30733 1.000 62.40208 621 SER A O 1
ATOM 4694 N N . VAL A 1 622 ? 148.66362 136.83033 92.82916 1.000 49.07408 622 VAL A N 1
ATOM 4695 C CA . VAL A 1 622 ? 148.60240 136.33942 91.45915 1.000 48.27760 622 VAL A CA 1
ATOM 4696 C C . VAL A 1 622 ? 147.13872 136.15045 91.09514 1.000 50.52465 622 VAL A C 1
ATOM 4697 O O . VAL A 1 622 ? 146.36682 135.56644 91.86563 1.000 63.06144 622 VAL A O 1
ATOM 4701 N N . ALA A 1 623 ? 146.75247 136.64496 89.92576 1.000 60.06492 623 ALA A N 1
ATOM 4702 C CA . ALA A 1 623 ? 145.35880 136.65161 89.52163 1.000 59.77620 623 ALA A CA 1
ATOM 4703 C C . ALA A 1 623 ? 145.26011 136.41822 88.02316 1.000 64.34301 623 ALA A C 1
ATOM 4704 O O . ALA A 1 623 ? 146.25587 136.43712 87.29785 1.000 69.78211 623 ALA A O 1
ATOM 4706 N N . THR A 1 624 ? 144.03620 136.17502 87.57191 1.000 67.99510 624 THR A N 1
ATOM 4707 C CA . THR A 1 624 ? 143.70219 136.09662 86.15867 1.000 69.61789 624 THR A CA 1
ATOM 4708 C C . THR A 1 624 ? 142.83526 137.29552 85.80602 1.000 73.52335 624 THR A C 1
ATOM 4709 O O . THR A 1 624 ? 141.82688 137.55314 86.47307 1.000 80.13870 624 THR A O 1
ATOM 4713 N N . ILE A 1 625 ? 143.23738 138.02879 84.77240 1.000 84.06457 625 ILE A N 1
ATOM 4714 C CA . ILE A 1 625 ? 142.58044 139.26171 84.36828 1.000 84.87563 625 ILE A CA 1
ATOM 4715 C C . ILE A 1 625 ? 141.98001 139.08333 82.98127 1.000 88.94888 625 ILE A C 1
ATOM 4716 O O . ILE A 1 625 ? 142.49832 138.34004 82.13423 1.000 87.21272 625 ILE A O 1
ATOM 4721 N N . THR A 1 626 ? 140.83254 139.73897 82.78438 1.000 101.78326 626 THR A N 1
ATOM 4722 C CA . THR A 1 626 ? 140.25846 140.06063 81.47427 1.000 101.37980 626 THR A CA 1
ATOM 4723 C C . THR A 1 626 ? 139.77001 141.49854 81.63527 1.000 99.80044 626 THR A C 1
ATOM 4724 O O . THR A 1 626 ? 138.66905 141.72360 82.14239 1.000 99.26819 626 THR A O 1
ATOM 4728 N N . ALA A 1 627 ? 140.60135 142.46411 81.24243 1.000 107.54872 627 ALA A N 1
ATOM 4729 C CA . ALA A 1 627 ? 140.31751 143.87389 81.48054 1.000 108.74560 627 ALA A CA 1
ATOM 4730 C C . ALA A 1 627 ? 140.54643 144.67622 80.20943 1.000 112.35314 627 ALA A C 1
ATOM 4731 O O . ALA A 1 627 ? 141.59267 144.54374 79.56570 1.000 113.21452 627 ALA A O 1
ATOM 4733 N N . THR A 1 628 ? 139.56393 145.50492 79.85311 1.000 126.30565 628 THR A N 1
ATOM 4734 C CA . THR A 1 628 ? 139.61514 146.36584 78.68043 1.000 126.44909 628 THR A CA 1
ATOM 4735 C C . THR A 1 628 ? 139.45561 147.81788 79.10982 1.000 125.93136 628 THR A C 1
ATOM 4736 O O . THR A 1 628 ? 138.61327 148.13595 79.95773 1.000 125.12190 628 THR A O 1
ATOM 4740 N N . GLU A 1 629 ? 140.26141 148.69713 78.51796 1.000 131.97650 629 GLU A N 1
ATOM 4741 C CA . GLU A 1 629 ? 140.10792 150.13099 78.72656 1.000 133.51745 629 GLU A CA 1
ATOM 4742 C C . GLU A 1 629 ? 138.97476 150.65216 77.84987 1.000 132.92609 629 GLU A C 1
ATOM 4743 O O . GLU A 1 629 ? 138.85862 150.27080 76.68091 1.000 129.41405 629 GLU A O 1
ATOM 4749 N N . VAL A 1 630 ? 138.13852 151.52633 78.41452 1.000 139.23527 630 VAL A N 1
ATOM 4750 C CA . VAL A 1 630 ? 136.92519 151.94280 77.71757 1.000 139.88915 630 VAL A CA 1
ATOM 4751 C C . VAL A 1 630 ? 137.18234 153.00811 76.65814 1.000 140.43725 630 VAL A C 1
ATOM 4752 O O . VAL A 1 630 ? 136.31463 153.24042 75.80751 1.000 140.61335 630 VAL A O 1
ATOM 4756 N N . LYS A 1 631 ? 138.34311 153.66355 76.67678 1.000 141.21161 631 LYS A N 1
ATOM 4757 C CA . LYS A 1 631 ? 138.59120 154.77301 75.76625 1.000 140.38619 631 LYS A CA 1
ATOM 4758 C C . LYS A 1 631 ? 139.52508 154.41735 74.61869 1.000 140.50099 631 LYS A C 1
ATOM 4759 O O . LYS A 1 631 ? 139.50810 155.10479 73.59147 1.000 139.34942 631 LYS A O 1
ATOM 4765 N N . THR A 1 632 ? 140.32719 153.37816 74.76148 1.000 142.74079 632 THR A N 1
ATOM 4766 C CA . THR A 1 632 ? 141.28579 153.00576 73.72740 1.000 144.14532 632 THR A CA 1
ATOM 4767 C C . THR A 1 632 ? 141.16923 151.54806 73.31018 1.000 143.50572 632 THR A C 1
ATOM 4768 O O . THR A 1 632 ? 141.38808 151.22827 72.13870 1.000 141.66598 632 THR A O 1
ATOM 4772 N N . GLY A 1 633 ? 140.80893 150.66060 74.23149 1.000 140.77404 633 GLY A N 1
ATOM 4773 C CA . GLY A 1 633 ? 140.83852 149.23715 73.96800 1.000 140.94462 633 GLY A CA 1
ATOM 4774 C C . GLY A 1 633 ? 141.86212 148.56326 74.85463 1.000 141.09895 633 GLY A C 1
ATOM 4775 O O . GLY A 1 633 ? 141.66540 148.49431 76.07324 1.000 140.32952 633 GLY A O 1
ATOM 4776 N N . ARG A 1 634 ? 142.94990 148.07614 74.24341 1.000 123.71932 634 ARG A N 1
ATOM 4777 C CA . ARG A 1 634 ? 144.13709 147.54218 74.92136 1.000 121.55104 634 ARG A CA 1
ATOM 4778 C C . ARG A 1 634 ? 143.77281 146.36533 75.83411 1.000 123.99999 634 ARG A C 1
ATOM 4779 O O . ARG A 1 634 ? 143.83110 146.44422 77.06349 1.000 124.27111 634 ARG A O 1
ATOM 4787 N N . LYS A 1 635 ? 143.35326 145.28224 75.17834 1.000 121.55558 635 LYS A N 1
ATOM 4788 C CA . LYS A 1 635 ? 142.84547 144.09952 75.86689 1.000 119.01074 635 LYS A CA 1
ATOM 4789 C C . LYS A 1 635 ? 143.94501 143.43359 76.68518 1.000 115.93130 635 LYS A C 1
ATOM 4790 O O . LYS A 1 635 ? 144.89383 142.87334 76.12813 1.000 114.17842 635 LYS A O 1
ATOM 4796 N N . LEU A 1 636 ? 143.81617 143.49728 78.00826 1.000 104.97311 636 LEU A N 1
ATOM 4797 C CA . LEU A 1 636 ? 144.77233 142.88753 78.92596 1.000 107.35690 636 LEU A CA 1
ATOM 4798 C C . LEU A 1 636 ? 144.15830 141.60402 79.46965 1.000 110.02083 636 LEU A C 1
ATOM 4799 O O . LEU A 1 636 ? 143.20533 141.64633 80.25523 1.000 110.91149 636 LEU A O 1
ATOM 4804 N N . ARG A 1 637 ? 144.70483 140.46851 79.05150 1.000 108.12110 637 ARG A N 1
ATOM 4805 C CA . ARG A 1 637 ? 144.22161 139.15776 79.45178 1.000 105.37469 637 ARG A CA 1
ATOM 4806 C C . ARG A 1 637 ? 145.32807 138.39828 80.16927 1.000 105.61949 637 ARG A C 1
ATOM 4807 O O . ARG A 1 637 ? 146.49549 138.79382 80.15987 1.000 105.97766 637 ARG A O 1
ATOM 4815 N N . GLY A 1 638 ? 144.93690 137.31156 80.81856 1.000 102.10952 638 GLY A N 1
ATOM 4816 C CA . GLY A 1 638 ? 145.89158 136.32726 81.29458 1.000 103.53229 638 GLY A CA 1
ATOM 4817 C C . GLY A 1 638 ? 146.30408 136.51484 82.73926 1.000 99.42655 638 GLY A C 1
ATOM 4818 O O . GLY A 1 638 ? 145.64044 137.18004 83.53183 1.000 100.87567 638 GLY A O 1
ATOM 4819 N N . SER A 1 639 ? 147.43005 135.89887 83.08357 1.000 83.76068 639 SER A N 1
ATOM 4820 C CA . SER A 1 639 ? 147.90579 135.95627 84.45564 1.000 81.81393 639 SER A CA 1
ATOM 4821 C C . SER A 1 639 ? 148.50347 137.32602 84.76442 1.000 86.26739 639 SER A C 1
ATOM 4822 O O . SER A 1 639 ? 148.90350 138.07951 83.87367 1.000 90.89128 639 SER A O 1
ATOM 4825 N N . PHE A 1 640 ? 148.55762 137.63823 86.05526 1.000 67.31302 640 PHE A N 1
ATOM 4826 C CA . PHE A 1 640 ? 148.92718 138.96610 86.51734 1.000 64.32894 640 PHE A CA 1
ATOM 4827 C C . PHE A 1 640 ? 149.45524 138.84923 87.93643 1.000 64.97878 640 PHE A C 1
ATOM 4828 O O . PHE A 1 640 ? 148.94737 138.04799 88.72036 1.000 73.22887 640 PHE A O 1
ATOM 4836 N N . VAL A 1 641 ? 150.47254 139.64070 88.26154 1.000 58.47347 641 VAL A N 1
ATOM 4837 C CA . VAL A 1 641 ? 151.00034 139.73289 89.61622 1.000 55.51238 641 VAL A CA 1
ATOM 4838 C C . VAL A 1 641 ? 150.89071 141.18943 90.02701 1.000 60.11558 641 VAL A C 1
ATOM 4839 O O . VAL A 1 641 ? 151.54168 142.05731 89.43118 1.000 68.59945 641 VAL A O 1
ATOM 4843 N N . GLY A 1 642 ? 150.06845 141.46258 91.03476 1.000 47.15746 642 GLY A N 1
ATOM 4844 C CA . GLY A 1 642 ? 149.92168 142.79923 91.58120 1.000 47.80544 642 GLY A CA 1
ATOM 4845 C C . GLY A 1 642 ? 150.44007 142.82704 93.00880 1.000 46.36494 642 GLY A C 1
ATOM 4846 O O . GLY A 1 642 ? 150.04118 142.00644 93.83407 1.000 52.19376 642 GLY A O 1
ATOM 4847 N N . VAL A 1 643 ? 151.34191 143.76609 93.28118 1.000 43.24911 643 VAL A N 1
ATOM 4848 C CA . VAL A 1 643 ? 151.97631 143.86191 94.58913 1.000 46.52898 643 VAL A CA 1
ATOM 4849 C C . VAL A 1 643 ? 151.90588 145.30600 95.07477 1.000 49.90598 643 VAL A C 1
ATOM 4850 O O . VAL A 1 643 ? 152.16238 146.24467 94.31256 1.000 58.84454 643 VAL A O 1
ATOM 4854 N N . LYS A 1 644 ? 151.48913 145.48766 96.32398 1.000 39.60912 644 LYS A N 1
ATOM 4855 C CA . LYS A 1 644 ? 151.50542 146.80044 96.94757 1.000 34.17129 644 LYS A CA 1
ATOM 4856 C C . LYS A 1 644 ? 152.24780 146.71344 98.27065 1.000 39.15752 644 LYS A C 1
ATOM 4857 O O . LYS A 1 644 ? 152.22537 145.68432 98.94928 1.000 54.74960 644 LYS A O 1
ATOM 4863 N N . GLY A 1 645 ? 152.93629 147.78973 98.61908 1.000 42.83047 645 GLY A N 1
ATOM 4864 C CA . GLY A 1 645 ? 153.71142 147.76739 99.84508 1.000 41.10675 645 GLY A CA 1
ATOM 4865 C C . GLY A 1 645 ? 154.40828 149.07520 100.12535 1.000 42.28045 645 GLY A C 1
ATOM 4866 O O . GLY A 1 645 ? 154.03268 150.12329 99.60139 1.000 59.08110 645 GLY A O 1
ATOM 4867 N N . ALA A 1 646 ? 155.40669 149.00181 100.99978 1.000 39.80993 646 ALA A N 1
ATOM 4868 C CA . ALA A 1 646 ? 156.24252 150.15759 101.27617 1.000 45.29669 646 ALA A CA 1
ATOM 4869 C C . ALA A 1 646 ? 157.07382 150.49693 100.04185 1.000 57.78544 646 ALA A C 1
ATOM 4870 O O . ALA A 1 646 ? 157.60087 149.59267 99.38786 1.000 66.65797 646 ALA A O 1
ATOM 4872 N N . PRO A 1 647 ? 157.19231 151.78344 99.69095 1.000 49.75295 647 PRO A N 1
ATOM 4873 C CA . PRO A 1 647 ? 157.86389 152.15167 98.43019 1.000 52.14157 647 PRO A CA 1
ATOM 4874 C C . PRO A 1 647 ? 159.35374 151.84978 98.38765 1.000 59.17199 647 PRO A C 1
ATOM 4875 O O . PRO A 1 647 ? 159.89983 151.70951 97.28594 1.000 59.19488 647 PRO A O 1
ATOM 4879 N N . GLU A 1 648 ? 160.02127 151.72612 99.53660 1.000 57.30085 648 GLU A N 1
ATOM 4880 C CA . GLU A 1 648 ? 161.43572 151.36753 99.53234 1.000 55.95063 648 GLU A CA 1
ATOM 4881 C C . GLU A 1 648 ? 161.64022 149.91655 99.11497 1.000 67.51568 648 GLU A C 1
ATOM 4882 O O . GLU A 1 648 ? 162.55429 149.61126 98.33893 1.000 73.45946 648 GLU A O 1
ATOM 4888 N N . THR A 1 649 ? 160.78852 149.01190 99.60653 1.000 53.20847 649 THR A N 1
ATOM 4889 C CA . THR A 1 649 ? 160.87125 147.61088 99.20428 1.000 52.74019 649 THR A CA 1
ATOM 4890 C C . THR A 1 649 ? 160.55015 147.43725 97.72462 1.000 64.17886 649 THR A C 1
ATOM 4891 O O . THR A 1 649 ? 161.23892 146.68649 97.02027 1.000 74.55964 649 THR A O 1
ATOM 4895 N N . ILE A 1 650 ? 159.52974 148.14990 97.23545 1.000 51.72987 650 ILE A N 1
ATOM 4896 C CA . ILE A 1 650 ? 159.15226 148.07186 95.82687 1.000 53.54921 650 ILE A CA 1
ATOM 4897 C C . ILE A 1 650 ? 160.25339 148.64001 94.93869 1.000 58.92633 650 ILE A C 1
ATOM 4898 O O . ILE A 1 650 ? 160.59145 148.05085 93.90593 1.000 61.64274 650 ILE A O 1
ATOM 4903 N N . MET A 1 651 ? 160.86568 149.76018 95.34522 1.000 62.18217 651 MET A N 1
ATOM 4904 C CA . MET A 1 651 ? 162.00204 150.29564 94.59900 1.000 63.27467 651 MET A CA 1
ATOM 4905 C C . MET A 1 651 ? 163.22834 149.39591 94.68959 1.000 65.02180 651 MET A C 1
ATOM 4906 O O . MET A 1 651 ? 164.09933 149.46846 93.81683 1.000 72.26345 651 MET A O 1
ATOM 4911 N N . LYS A 1 652 ? 163.31325 148.54849 95.71662 1.000 60.86371 652 LYS A N 1
ATOM 4912 C CA . LYS A 1 652 ? 164.35039 147.52827 95.73497 1.000 64.35893 652 LYS A CA 1
ATOM 4913 C C . LYS A 1 652 ? 164.04188 146.37621 94.78591 1.000 63.96653 652 LYS A C 1
ATOM 4914 O O . LYS A 1 652 ? 164.97220 145.74567 94.27219 1.000 64.99006 652 LYS A O 1
ATOM 4920 N N . MET A 1 653 ? 162.76397 146.07840 94.53613 1.000 61.11360 653 MET A N 1
ATOM 4921 C CA . MET A 1 653 ? 162.41397 144.86421 93.80371 1.000 63.97203 653 MET A CA 1
ATOM 4922 C C . MET A 1 653 ? 161.77854 145.10117 92.43214 1.000 64.22217 653 MET A C 1
ATOM 4923 O O . MET A 1 653 ? 161.16634 144.17698 91.88605 1.000 69.77872 653 MET A O 1
ATOM 4928 N N . LEU A 1 654 ? 161.92833 146.28035 91.83620 1.000 62.77081 654 LEU A N 1
ATOM 4929 C CA . LEU A 1 654 ? 161.49464 146.46380 90.45533 1.000 66.17681 654 LEU A CA 1
ATOM 4930 C C . LEU A 1 654 ? 162.70424 146.60162 89.53386 1.000 64.87033 654 LEU A C 1
ATOM 4931 O O . LEU A 1 654 ? 163.85131 146.68064 89.98117 1.000 69.82223 654 LEU A O 1
ATOM 4936 N N . VAL A 1 655 ? 162.43035 146.62050 88.22684 1.000 68.39888 655 VAL A N 1
ATOM 4937 C CA . VAL A 1 655 ? 163.49432 146.50325 87.22826 1.000 75.43405 655 VAL A CA 1
ATOM 4938 C C . VAL A 1 655 ? 164.27915 147.80297 87.10815 1.000 80.51896 655 VAL A C 1
ATOM 4939 O O . VAL A 1 655 ? 165.47667 147.85706 87.41068 1.000 78.46478 655 VAL A O 1
ATOM 4943 N N . THR A 1 656 ? 163.61694 148.86822 86.66444 1.000 80.72614 656 THR A N 1
ATOM 4944 C CA . THR A 1 656 ? 164.27268 150.14073 86.38328 1.000 75.82540 656 THR A CA 1
ATOM 4945 C C . THR A 1 656 ? 163.57268 151.21801 87.19392 1.000 72.86869 656 THR A C 1
ATOM 4946 O O . THR A 1 656 ? 162.41059 151.54072 86.92600 1.000 77.01734 656 THR A O 1
ATOM 4950 N N . VAL A 1 657 ? 164.27130 151.75520 88.18482 1.000 76.35224 657 VAL A N 1
ATOM 4951 C CA . VAL A 1 657 ? 163.69814 152.80161 89.03704 1.000 78.70379 657 VAL A CA 1
ATOM 4952 C C . VAL A 1 657 ? 163.55010 154.08151 88.22261 1.000 81.73499 657 VAL A C 1
ATOM 4953 O O . VAL A 1 657 ? 164.53360 154.54123 87.61500 1.000 85.59397 657 VAL A O 1
ATOM 4957 N N . PRO A 1 658 ? 162.35758 154.66824 88.15324 1.000 76.84506 658 PRO A N 1
ATOM 4958 C CA . PRO A 1 658 ? 162.17489 155.88409 87.35636 1.000 76.55667 658 PRO A CA 1
ATOM 4959 C C . PRO A 1 658 ? 162.85686 157.08052 87.99888 1.000 81.11884 658 PRO A C 1
ATOM 4960 O O . PRO A 1 658 ? 163.17173 157.08971 89.19116 1.000 83.33136 658 PRO A O 1
ATOM 4964 N N . GLU A 1 659 ? 163.11125 158.08843 87.16883 1.000 90.71359 659 GLU A N 1
ATOM 4965 C CA . GLU A 1 659 ? 163.72138 159.31985 87.64675 1.000 92.66161 659 GLU A CA 1
ATOM 4966 C C . GLU A 1 659 ? 162.76327 160.06143 88.56891 1.000 91.76574 659 GLU A C 1
ATOM 4967 O O . GLU A 1 659 ? 161.55556 160.11262 88.31669 1.000 94.73535 659 GLU A O 1
ATOM 4973 N N . HIS A 1 660 ? 163.32885 160.64264 89.63521 1.000 88.59375 660 HIS A N 1
ATOM 4974 C CA . HIS A 1 660 ? 162.59477 161.30021 90.72671 1.000 89.00148 660 HIS A CA 1
ATOM 4975 C C . HIS A 1 660 ? 161.54916 160.37605 91.34931 1.000 84.81480 660 HIS A C 1
ATOM 4976 O O . HIS A 1 660 ? 160.41915 160.78172 91.62572 1.000 85.08681 660 HIS A O 1
ATOM 4983 N N . TYR A 1 661 ? 161.92590 159.11305 91.56269 1.000 65.30183 661 TYR A N 1
ATOM 4984 C CA . TYR A 1 661 ? 161.03264 158.19035 92.25664 1.000 62.99014 661 TYR A CA 1
ATOM 4985 C C . TYR A 1 661 ? 160.93113 158.54149 93.73386 1.000 68.20541 661 TYR A C 1
ATOM 4986 O O . TYR A 1 661 ? 159.83367 158.56140 94.30257 1.000 76.26279 661 TYR A O 1
ATOM 4995 N N . GLU A 1 662 ? 162.07459 158.79301 94.37650 1.000 80.20769 662 GLU A N 1
ATOM 4996 C CA . GLU A 1 662 ? 162.08677 159.03302 95.81460 1.000 74.91905 662 GLU A CA 1
ATOM 4997 C C . GLU A 1 662 ? 161.45638 160.37057 96.17107 1.000 74.81345 662 GLU A C 1
ATOM 4998 O O . GLU A 1 662 ? 160.78290 160.47967 97.20309 1.000 73.03340 662 GLU A O 1
ATOM 5004 N N . GLU A 1 663 ? 161.64441 161.38263 95.32051 1.000 82.38209 663 GLU A N 1
ATOM 5005 C CA . GLU A 1 663 ? 161.13014 162.71621 95.60729 1.000 81.10793 663 GLU A CA 1
ATOM 5006 C C . GLU A 1 663 ? 159.60978 162.77040 95.54138 1.000 84.49526 663 GLU A C 1
ATOM 5007 O O . GLU A 1 663 ? 158.99709 163.53924 96.28798 1.000 87.96457 663 GLU A O 1
ATOM 5013 N N . THR A 1 664 ? 158.99009 161.94993 94.68425 1.000 76.73387 664 THR A N 1
ATOM 5014 C CA . THR A 1 664 ? 157.53100 161.91734 94.58669 1.000 74.16110 664 THR A CA 1
ATOM 5015 C C . THR A 1 664 ? 156.89580 161.41700 95.87780 1.000 70.32254 664 THR A C 1
ATOM 5016 O O . THR A 1 664 ? 156.01960 162.07910 96.45108 1.000 76.70422 664 THR A O 1
ATOM 5020 N N . TYR A 1 665 ? 157.34181 160.25707 96.36616 1.000 56.61447 665 TYR A N 1
ATOM 5021 C CA . TYR A 1 665 ? 156.75155 159.73269 97.58921 1.000 59.83280 665 TYR A CA 1
ATOM 5022 C C . TYR A 1 665 ? 157.21485 160.51902 98.80688 1.000 67.28822 665 TYR A C 1
ATOM 5023 O O . TYR A 1 665 ? 156.47176 160.61165 99.78437 1.000 73.55237 665 TYR A O 1
ATOM 5032 N N . LYS A 1 666 ? 158.39362 161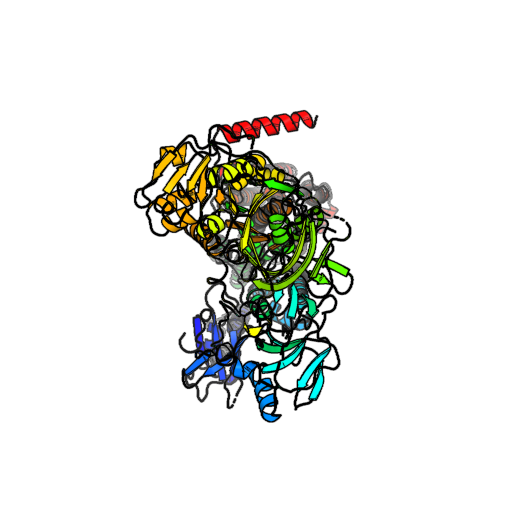.14900 98.75206 1.000 70.11124 666 LYS A N 1
ATOM 5033 C CA . LYS A 1 666 ? 158.79532 162.01104 99.85774 1.000 65.06892 666 LYS A CA 1
ATOM 5034 C C . LYS A 1 666 ? 157.96009 163.28568 99.91451 1.000 68.80844 666 LYS A C 1
ATOM 5035 O O . LYS A 1 666 ? 157.65747 163.77093 101.00912 1.000 78.17866 666 LYS A O 1
ATOM 5041 N N . TYR A 1 667 ? 157.55821 163.82798 98.76082 1.000 59.16146 667 TYR A N 1
ATOM 5042 C CA . TYR A 1 667 ? 156.66155 164.97918 98.76265 1.000 57.87408 667 TYR A CA 1
ATOM 5043 C C . TYR A 1 667 ? 155.26421 164.59166 99.22558 1.000 60.58005 667 TYR A C 1
ATOM 5044 O O . TYR A 1 667 ? 154.64137 165.32000 100.00601 1.000 64.19330 667 TYR A O 1
ATOM 5053 N N . PHE A 1 668 ? 154.75401 163.44967 98.76371 1.000 63.66579 668 PHE A N 1
ATOM 5054 C CA . PHE A 1 668 ? 153.41982 163.02911 99.17755 1.000 53.28835 668 PHE A CA 1
ATOM 5055 C C . PHE A 1 668 ? 153.38390 162.45814 100.58957 1.000 53.90377 668 PHE A C 1
ATOM 5056 O O . PHE A 1 668 ? 152.29250 162.24024 101.12348 1.000 59.96376 668 PHE A O 1
ATOM 5064 N N . THR A 1 669 ? 154.54175 162.20919 101.19833 1.000 54.63272 669 THR A N 1
ATOM 5065 C CA . THR A 1 669 ? 154.63378 161.86227 102.60680 1.000 49.85466 669 THR A CA 1
ATOM 5066 C C . THR A 1 669 ? 154.94863 163.06764 103.48879 1.000 52.48964 669 THR A C 1
ATOM 5067 O O . THR A 1 669 ? 154.65859 163.03393 104.69047 1.000 56.53540 669 THR A O 1
ATOM 5071 N N . ARG A 1 670 ? 155.50044 164.14170 102.91094 1.000 62.29907 670 ARG A N 1
ATOM 5072 C CA . ARG A 1 670 ? 155.79262 165.35486 103.67207 1.000 57.80536 670 ARG A CA 1
ATOM 5073 C C . ARG A 1 670 ? 154.52764 166.05060 104.15751 1.000 69.25433 670 ARG A C 1
ATOM 5074 O O . ARG A 1 670 ? 154.56703 166.77273 105.15942 1.000 78.93990 670 ARG A O 1
ATOM 5082 N N . ARG A 1 671 ? 153.40624 165.85069 103.46987 1.000 64.24531 671 ARG A N 1
ATOM 5083 C CA . ARG A 1 671 ? 152.13580 166.43453 103.87528 1.000 58.67583 671 ARG A CA 1
ATOM 5084 C C . ARG A 1 671 ? 151.42177 165.61333 104.93941 1.000 57.87277 671 ARG A C 1
ATOM 5085 O O . ARG A 1 671 ? 150.33877 166.01037 105.38090 1.000 64.43406 671 ARG A O 1
ATOM 5093 N N . GLY A 1 672 ? 151.99586 164.48755 105.35887 1.000 43.45992 672 GLY A N 1
ATOM 5094 C CA . GLY A 1 672 ? 151.41256 163.64473 106.37728 1.000 50.83450 672 GLY A CA 1
ATOM 5095 C C . GLY A 1 672 ? 150.58075 162.49665 105.85445 1.000 52.32900 672 GLY A C 1
ATOM 5096 O O . GLY A 1 672 ? 150.15320 161.65255 106.65118 1.000 48.85273 672 GLY A O 1
ATOM 5097 N N . SER A 1 673 ? 150.33541 162.44041 104.55001 1.000 54.46642 673 SER A N 1
ATOM 5098 C CA . SER A 1 673 ? 149.56139 161.34714 103.98738 1.000 52.94159 673 SER A CA 1
ATOM 5099 C C . SER A 1 673 ? 150.39683 160.07477 103.92491 1.000 50.68468 673 SER A C 1
ATOM 5100 O O . SER A 1 673 ? 151.62430 160.11161 103.81733 1.000 63.31552 673 SER A O 1
ATOM 5103 N N . ARG A 1 674 ? 149.71108 158.94049 103.99401 1.000 45.79885 674 ARG A N 1
ATOM 5104 C CA . ARG A 1 674 ? 150.34697 157.63197 103.95892 1.000 44.67419 674 ARG A CA 1
ATOM 5105 C C . ARG A 1 674 ? 150.41340 157.15231 102.51416 1.000 53.09191 674 ARG A C 1
ATOM 5106 O O . ARG A 1 674 ? 149.38850 157.09271 101.82545 1.000 67.82696 674 ARG A O 1
ATOM 5114 N N . VAL A 1 675 ? 151.61601 156.81749 102.05506 1.000 47.66535 675 VAL A N 1
ATOM 5115 C CA . VAL A 1 675 ? 151.86652 156.47706 100.65978 1.000 45.06533 675 VAL A CA 1
ATOM 5116 C C . VAL A 1 675 ? 152.30067 155.02158 100.57614 1.000 56.01145 675 VAL A C 1
ATOM 5117 O O . VAL A 1 675 ? 153.23403 154.60331 101.27148 1.000 58.59330 675 VAL A O 1
ATOM 5121 N N . LEU A 1 676 ? 151.62270 154.25419 99.72922 1.000 49.97735 676 LEU A N 1
ATOM 5122 C CA . LEU A 1 676 ? 152.04311 152.91318 99.35564 1.000 44.25229 676 LEU A CA 1
ATOM 5123 C C . LEU A 1 676 ? 152.46037 152.91233 97.89288 1.000 46.41372 676 LEU A C 1
ATOM 5124 O O . LEU A 1 676 ? 152.11214 153.81288 97.13013 1.000 57.20461 676 LEU A O 1
ATOM 5129 N N . ALA A 1 677 ? 153.20106 151.88473 97.49956 1.000 42.66999 677 ALA A N 1
ATOM 5130 C CA . ALA A 1 677 ? 153.62274 151.71776 96.11918 1.000 43.82223 677 ALA A CA 1
ATOM 5131 C C . ALA A 1 677 ? 152.93265 150.50789 95.51351 1.000 47.18119 677 ALA A C 1
ATOM 5132 O O . ALA A 1 677 ? 152.79601 149.46503 96.16590 1.000 61.73848 677 ALA A O 1
ATOM 5134 N N . LEU A 1 678 ? 152.50697 150.66598 94.26223 1.000 43.94990 678 LEU A N 1
ATOM 5135 C CA . LEU A 1 678 ? 151.79806 149.65589 93.49519 1.000 44.37393 678 LEU A CA 1
ATOM 5136 C C . LEU A 1 678 ? 152.65987 149.27290 92.30318 1.000 45.66594 678 LEU A C 1
ATOM 5137 O O . LEU A 1 678 ? 153.15965 150.15419 91.59065 1.000 52.41320 678 LEU A O 1
ATOM 5142 N N . ALA A 1 679 ? 152.82436 147.96675 92.08820 1.000 50.26526 679 ALA A N 1
ATOM 5143 C CA . ALA A 1 679 ? 153.64483 147.43608 91.01148 1.000 50.68147 679 ALA A CA 1
ATOM 5144 C C . ALA A 1 679 ? 152.95895 146.22241 90.39886 1.000 51.92462 679 ALA A C 1
ATOM 5145 O O . ALA A 1 679 ? 152.21324 145.50370 91.07266 1.000 62.02035 679 ALA A O 1
ATOM 5147 N N . TYR A 1 680 ? 153.22714 145.99411 89.11327 1.000 51.46946 680 TYR A N 1
ATOM 5148 C CA . TYR A 1 680 ? 152.58829 144.92562 88.35999 1.000 53.54266 680 TYR A CA 1
ATOM 5149 C C . TYR A 1 680 ? 153.62285 144.14536 87.56182 1.000 69.66708 680 TYR A C 1
ATOM 5150 O O . TYR A 1 680 ? 154.70720 144.64301 87.25039 1.000 81.27130 680 TYR A O 1
ATOM 5159 N N . LYS A 1 681 ? 153.26248 142.90658 87.23043 1.000 73.99162 681 LYS A N 1
ATOM 5160 C CA . LYS A 1 681 ? 154.12275 142.04809 86.41672 1.000 69.11068 681 LYS A CA 1
ATOM 5161 C C . LYS A 1 681 ? 153.25881 141.02561 85.69676 1.000 67.52518 681 LYS A C 1
ATOM 5162 O O . LYS A 1 681 ? 152.50945 140.28704 86.34046 1.000 73.70734 681 LYS A O 1
ATOM 5168 N N . GLN A 1 682 ? 153.36175 140.97275 84.37248 1.000 83.47377 682 GLN A N 1
ATOM 5169 C CA . GLN A 1 682 ? 152.59228 140.02266 83.57571 1.000 86.91165 682 GLN A CA 1
ATOM 5170 C C . GLN A 1 682 ? 153.42178 138.75771 83.38730 1.000 89.45434 682 GLN A C 1
ATOM 5171 O O . GLN A 1 682 ? 154.43941 138.77223 82.68750 1.000 87.21640 682 GLN A O 1
ATOM 5177 N N . LEU A 1 683 ? 152.98669 137.66298 84.01554 1.000 97.80211 683 LEU A N 1
ATOM 5178 C CA . LEU A 1 683 ? 153.74545 136.41759 83.96430 1.000 97.35270 683 LEU A CA 1
ATOM 5179 C C . LEU A 1 683 ? 153.61982 135.72095 82.61391 1.000 100.53296 683 LEU A C 1
ATOM 5180 O O . LEU A 1 683 ? 154.61728 135.22800 82.07614 1.000 103.57733 683 LEU A O 1
ATOM 5185 N N . THR A 1 684 ? 152.41145 135.66341 82.05062 1.000 110.63482 684 THR A N 1
ATOM 5186 C CA . THR A 1 684 ? 152.18038 134.92838 80.81570 1.000 114.30874 684 THR A CA 1
ATOM 5187 C C . THR A 1 684 ? 151.67507 135.78446 79.66348 1.000 115.53532 684 THR A C 1
ATOM 5188 O O . THR A 1 684 ? 151.61387 135.27784 78.53458 1.000 118.38563 684 THR A O 1
ATOM 5192 N N . THR A 1 685 ? 151.35568 137.06319 79.91028 1.000 122.42865 685 THR A N 1
ATOM 5193 C CA . THR A 1 685 ? 150.68432 137.98064 78.98734 1.000 123.87231 685 THR A CA 1
ATOM 5194 C C . THR A 1 685 ? 149.40869 137.36069 78.42439 1.000 124.54796 685 THR A C 1
ATOM 5195 O O . THR A 1 685 ? 148.51119 136.99193 79.18758 1.000 123.62495 685 THR A O 1
ATOM 5199 N N . GLU A 1 686 ? 149.32452 137.22580 77.10235 1.000 136.00291 686 GLU A N 1
ATOM 5200 C CA . GLU A 1 686 ? 148.12371 136.68709 76.47597 1.000 136.32325 686 GLU A CA 1
ATOM 5201 C C . GLU A 1 686 ? 148.02294 135.18373 76.71311 1.000 138.32898 686 GLU A C 1
ATOM 5202 O O . GLU A 1 686 ? 148.97813 134.43890 76.47275 1.000 138.58083 686 GLU A O 1
ATOM 5208 N N . GLY A 1 687 ? 146.86137 134.74171 77.19186 1.000 134.50001 687 GLY A N 1
ATOM 5209 C CA . GLY A 1 687 ? 146.62956 133.33639 77.45995 1.000 133.11052 687 GLY A CA 1
ATOM 5210 C C . GLY A 1 687 ? 146.23091 133.06947 78.89595 1.000 132.76584 687 GLY A C 1
ATOM 5211 O O . GLY A 1 687 ? 145.29560 133.68803 79.41161 1.000 132.82004 687 GLY A O 1
ATOM 5212 N N . GLU A 1 688 ? 146.92892 132.14040 79.54482 1.000 123.41726 688 GLU A N 1
ATOM 5213 C CA . GLU A 1 688 ? 146.71914 131.84408 80.95522 1.000 122.87348 688 GLU A CA 1
ATOM 5214 C C . GLU A 1 688 ? 147.98433 131.19858 81.49746 1.000 122.64719 688 GLU A C 1
ATOM 5215 O O . GLU A 1 688 ? 148.79360 130.65143 80.74366 1.000 121.73582 688 GLU A O 1
ATOM 5221 N N . LEU A 1 689 ? 148.15097 131.28032 82.81936 1.000 117.41272 689 LEU A N 1
ATOM 5222 C CA . LEU A 1 689 ? 149.29840 130.63880 83.45262 1.000 116.69133 689 LEU A CA 1
ATOM 5223 C C . LEU A 1 689 ? 149.15461 129.12237 83.44133 1.000 119.43659 689 LEU A C 1
ATOM 5224 O O . LEU A 1 689 ? 150.13814 128.40057 83.23990 1.000 120.98207 689 LEU A O 1
ATOM 5229 N N . GLY A 1 690 ? 147.94033 128.62347 83.65482 1.000 129.37626 690 GLY A N 1
ATOM 5230 C CA . GLY A 1 690 ? 147.66817 127.20562 83.53318 1.000 129.06584 690 GLY A CA 1
ATOM 5231 C C . GLY A 1 690 ? 147.56841 126.47452 84.85472 1.000 128.61280 690 GLY A C 1
ATOM 5232 O O . GLY A 1 690 ? 148.59283 126.13458 85.45743 1.000 125.00478 690 GLY A O 1
ATOM 5233 N N . ALA A 1 691 ? 146.32728 126.24330 85.30338 1.000 132.83379 691 ALA A N 1
ATOM 5234 C CA . ALA A 1 691 ? 145.96689 125.44369 86.47542 1.000 133.58726 691 ALA A CA 1
ATOM 5235 C C . ALA A 1 691 ? 146.62094 125.91717 87.77009 1.000 132.44183 691 ALA A C 1
ATOM 5236 O O . ALA A 1 691 ? 147.12425 127.04239 87.85334 1.000 133.25953 691 ALA A O 1
ATOM 5238 N N . ASN A 1 692 ? 146.59344 125.06824 88.79391 1.000 133.17519 692 ASN A N 1
ATOM 5239 C CA . ASN A 1 692 ? 147.23659 125.35854 90.06602 1.000 134.84681 692 ASN A CA 1
ATOM 5240 C C . ASN A 1 692 ? 148.56808 124.63909 90.23016 1.000 134.74938 692 ASN A C 1
ATOM 5241 O O . ASN A 1 692 ? 149.22469 124.80885 91.26130 1.000 135.11449 692 ASN A O 1
ATOM 5246 N N . LYS A 1 693 ? 148.97995 123.83882 89.24390 1.000 136.39335 693 LYS A N 1
ATOM 5247 C CA . LYS A 1 693 ? 150.27611 123.17299 89.32713 1.000 136.84828 693 LYS A CA 1
ATOM 5248 C C . LYS A 1 693 ? 151.41339 124.15771 89.09032 1.000 136.30621 693 LYS A C 1
ATOM 5249 O O . LYS A 1 693 ? 152.43798 124.11322 89.78111 1.000 135.20874 693 LYS A O 1
ATOM 5255 N N . ILE A 1 694 ? 151.24906 125.05092 88.11884 1.000 124.53888 694 ILE A N 1
ATOM 5256 C CA . ILE A 1 694 ? 152.23472 126.09395 87.87054 1.000 123.47982 694 ILE A CA 1
ATOM 5257 C C . ILE A 1 694 ? 152.06387 127.24482 88.86515 1.000 122.23190 694 ILE A C 1
ATOM 5258 O O . ILE A 1 694 ? 153.05465 127.85414 89.28748 1.000 120.49410 694 ILE A O 1
ATOM 5263 N N . ASN A 1 695 ? 150.83037 127.47842 89.33175 1.000 118.57040 695 ASN A N 1
ATOM 5264 C CA . ASN A 1 695 ? 150.52258 128.59121 90.22911 1.000 116.08228 695 ASN A CA 1
ATOM 5265 C C . ASN A 1 695 ? 151.15119 128.45100 91.61262 1.000 118.11370 695 ASN A C 1
ATOM 5266 O O . ASN A 1 695 ? 151.17121 129.42937 92.36697 1.000 119.71580 695 ASN A O 1
ATOM 5271 N N . ASP A 1 696 ? 151.65986 127.27003 91.97023 1.000 120.77357 696 ASP A N 1
ATOM 5272 C CA . ASP A 1 696 ? 152.41214 127.09693 93.21330 1.000 121.16570 696 ASP A CA 1
ATOM 5273 C C . ASP A 1 696 ? 153.84395 127.57725 92.98555 1.000 122.35913 696 ASP A C 1
ATOM 5274 O O . ASP A 1 696 ? 154.78695 126.79849 92.82247 1.000 117.93155 696 ASP A O 1
ATOM 5279 N N . LEU A 1 697 ? 153.99710 128.89876 92.97527 1.000 109.92816 697 LEU A N 1
ATOM 5280 C CA . LEU A 1 697 ? 155.28081 129.55059 92.77608 1.000 102.59915 697 LEU A CA 1
ATOM 5281 C C . LEU A 1 697 ? 155.93721 129.81465 94.12973 1.000 104.51405 697 LEU A C 1
ATOM 5282 O O . LEU A 1 697 ? 155.50693 129.30359 95.16696 1.000 107.84443 697 LEU A O 1
ATOM 5287 N N . LYS A 1 698 ? 156.99211 130.62133 94.12974 1.000 92.66049 698 LYS A N 1
ATOM 5288 C CA . LYS A 1 698 ? 157.68058 131.02003 95.34552 1.000 94.32226 698 LYS A CA 1
ATOM 5289 C C . LYS A 1 698 ? 157.51818 132.51799 95.56717 1.000 95.23484 698 LYS A C 1
ATOM 5290 O O . LYS A 1 698 ? 157.23564 133.27918 94.63793 1.000 95.19294 698 LYS A O 1
ATOM 5296 N N . ARG A 1 699 ? 157.68468 132.92845 96.82684 1.000 79.98760 699 ARG A N 1
ATOM 5297 C CA . ARG A 1 699 ? 157.50239 134.33096 97.18913 1.000 76.34236 699 ARG A CA 1
ATOM 5298 C C . ARG A 1 699 ? 158.61907 135.20024 96.62332 1.000 78.95512 699 ARG A C 1
ATOM 5299 O O . ARG A 1 699 ? 158.36100 136.26616 96.05289 1.000 81.03860 699 ARG A O 1
ATOM 5307 N N . GLU A 1 700 ? 159.86914 134.75868 96.76683 1.000 89.98360 700 GLU A N 1
ATOM 5308 C CA . GLU A 1 700 ? 160.99976 135.53285 96.27138 1.000 88.97407 700 GLU A CA 1
ATOM 5309 C C . GLU A 1 700 ? 161.17088 135.42859 94.76203 1.000 85.18029 700 GLU A C 1
ATOM 5310 O O . GLU A 1 700 ? 161.86904 136.26100 94.17377 1.000 82.23584 700 GLU A O 1
ATOM 5316 N N . SER A 1 701 ? 160.55517 134.43480 94.12451 1.000 91.51153 701 SER A N 1
ATOM 5317 C CA . SER A 1 701 ? 160.64590 134.27391 92.68093 1.000 96.22632 701 SER A CA 1
ATOM 5318 C C . SER A 1 701 ? 159.56186 135.03205 91.92918 1.000 94.54412 701 SER A C 1
ATOM 5319 O O . SER A 1 701 ? 159.61039 135.08951 90.69584 1.000 93.78861 701 SER A O 1
ATOM 5322 N N . VAL A 1 702 ? 158.59252 135.60991 92.63308 1.000 82.51624 702 VAL A N 1
ATOM 5323 C CA . VAL A 1 702 ? 157.52760 136.36498 91.98868 1.000 79.47238 702 VAL A CA 1
ATOM 5324 C C . VAL A 1 702 ? 157.44654 137.80852 92.47559 1.000 82.05105 702 VAL A C 1
ATOM 5325 O O . VAL A 1 702 ? 156.85691 138.65063 91.77807 1.000 79.86082 702 VAL A O 1
ATOM 5329 N N . GLU A 1 703 ? 158.03378 138.14719 93.62159 1.000 81.13512 703 GLU A N 1
ATOM 5330 C CA . GLU A 1 703 ? 158.11823 139.53712 94.06850 1.000 72.09674 703 GLU A CA 1
ATOM 5331 C C . GLU A 1 703 ? 159.42975 140.17734 93.62596 1.000 76.52828 703 GLU A C 1
ATOM 5332 O O . GLU A 1 703 ? 160.15953 140.77226 94.41731 1.000 82.44100 703 GLU A O 1
ATOM 5338 N N . ALA A 1 704 ? 159.72443 140.05413 92.33477 1.000 77.61365 704 ALA A N 1
ATOM 5339 C CA . ALA A 1 704 ? 160.93433 140.60262 91.74236 1.000 76.69586 704 ALA A CA 1
ATOM 5340 C C . ALA A 1 704 ? 160.69858 140.75484 90.24946 1.000 77.05776 704 ALA A C 1
ATOM 5341 O O . ALA A 1 704 ? 159.76241 140.17145 89.69405 1.000 83.83104 704 ALA A O 1
ATOM 5343 N N . ASP A 1 705 ? 161.57922 141.54056 89.61534 1.000 72.36544 705 ASP A N 1
ATOM 5344 C CA . ASP A 1 705 ? 161.52123 141.88024 88.18737 1.000 73.48838 705 ASP A CA 1
ATOM 5345 C C . ASP A 1 705 ? 160.17531 142.50209 87.80992 1.000 77.94219 705 ASP A C 1
ATOM 5346 O O . ASP A 1 705 ? 159.56145 142.15418 86.79929 1.000 83.09601 705 ASP A O 1
ATOM 5351 N N . LEU A 1 706 ? 159.72247 143.43649 88.63763 1.000 67.76953 706 LEU A N 1
ATOM 5352 C CA . LEU A 1 706 ? 158.42036 144.06688 88.49047 1.000 64.66695 706 LEU A CA 1
ATOM 5353 C C . LEU A 1 706 ? 158.53058 145.37447 87.71580 1.000 69.13884 706 LEU A C 1
ATOM 5354 O O . LEU A 1 706 ? 159.60274 145.97115 87.59874 1.000 74.21640 706 LEU A O 1
ATOM 5359 N N . HIS A 1 707 ? 157.39580 145.81284 87.18493 1.000 63.77251 707 HIS A N 1
ATOM 5360 C CA . HIS A 1 707 ? 157.27003 147.13672 86.59457 1.000 62.18707 707 HIS A CA 1
ATOM 5361 C C . HIS A 1 707 ? 156.79346 148.10348 87.67994 1.000 66.97309 707 HIS A C 1
ATOM 5362 O O . HIS A 1 707 ? 156.83480 147.78121 88.86892 1.000 69.05576 707 HIS A O 1
ATOM 5369 N N . PHE A 1 708 ? 156.35691 149.30002 87.29762 1.000 58.68336 708 PHE A N 1
ATOM 5370 C CA . PHE A 1 708 ? 155.83459 150.27359 88.24720 1.000 52.02817 708 PHE A CA 1
ATOM 5371 C C . PHE A 1 708 ? 154.42612 150.67032 87.83584 1.000 51.53127 708 PHE A C 1
ATOM 5372 O O . PHE A 1 708 ? 154.18625 150.98801 86.66697 1.000 57.77273 708 PHE A O 1
ATOM 5380 N N . ALA A 1 709 ? 153.49802 150.65305 88.79168 1.000 45.36356 709 ALA A N 1
ATOM 5381 C CA . ALA A 1 709 ? 152.11835 151.04104 88.52988 1.000 50.12622 709 ALA A CA 1
ATOM 5382 C C . ALA A 1 709 ? 151.76517 152.40204 89.10905 1.000 52.94858 709 ALA A C 1
ATOM 5383 O O . ALA A 1 709 ? 151.15967 153.21921 88.41062 1.000 53.17424 709 ALA A O 1
ATOM 5385 N N . GLY A 1 710 ? 152.11814 152.68576 90.36000 1.000 53.03465 710 GLY A N 1
ATOM 5386 C CA . GLY A 1 710 ? 151.86436 154.02263 90.87304 1.000 49.60179 710 GLY A CA 1
ATOM 5387 C C . GLY A 1 710 ? 152.05179 154.11056 92.37486 1.000 45.60497 710 GLY A C 1
ATOM 5388 O O . GLY A 1 710 ? 152.65227 153.23267 92.99182 1.000 56.71274 710 GLY A O 1
ATOM 5389 N N . PHE A 1 711 ? 151.53545 155.19781 92.94636 1.000 40.71843 711 PHE A N 1
ATOM 5390 C CA . PHE A 1 711 ? 151.53381 155.41823 94.38523 1.000 38.03101 711 PHE A CA 1
ATOM 5391 C C . PHE A 1 711 ? 150.09782 155.55624 94.86281 1.000 46.55751 711 PHE A C 1
ATOM 5392 O O . PHE A 1 711 ? 149.34043 156.36994 94.32907 1.000 60.23735 711 PHE A O 1
ATOM 5400 N N . LEU A 1 712 ? 149.73269 154.77242 95.86759 1.000 54.76911 712 LEU A N 1
ATOM 5401 C CA . LEU A 1 712 ? 148.43083 154.88355 96.51307 1.000 54.96062 712 LEU A CA 1
ATOM 5402 C C . LEU A 1 712 ? 148.56857 155.83792 97.69238 1.000 62.34146 712 LEU A C 1
ATOM 5403 O O . LEU A 1 712 ? 149.20834 155.50391 98.69447 1.000 63.18815 712 LEU A O 1
ATOM 5408 N N . VAL A 1 713 ? 147.98752 157.02939 97.57015 1.000 59.29472 713 VAL A N 1
ATOM 5409 C CA . VAL A 1 713 ? 148.06058 158.05337 98.60436 1.000 47.75706 713 VAL A CA 1
ATOM 5410 C C . VAL A 1 713 ? 146.74622 158.05969 99.36735 1.000 49.68599 713 VAL A C 1
ATOM 5411 O O . VAL A 1 713 ? 145.67242 158.19503 98.76398 1.000 63.43635 713 VAL A O 1
ATOM 5415 N N . LEU A 1 714 ? 146.83057 157.90839 100.68965 1.000 42.84891 714 LEU A N 1
ATOM 5416 C CA . LEU A 1 714 ? 145.67559 157.88431 101.57574 1.000 44.33110 714 LEU A CA 1
ATOM 5417 C C . LEU A 1 714 ? 145.86317 158.93305 102.65999 1.000 47.44624 714 LEU A C 1
ATOM 5418 O O . LEU A 1 714 ? 146.92186 158.98918 103.29044 1.000 58.16584 714 LEU A O 1
ATOM 5423 N N . GLN A 1 715 ? 144.84069 159.75356 102.88742 1.000 62.09063 715 GLN A N 1
ATOM 5424 C CA . GLN A 1 715 ? 144.87549 160.72030 103.98432 1.000 63.19563 715 GLN A CA 1
ATOM 5425 C C . GLN A 1 715 ? 144.30958 160.03570 105.21936 1.000 63.74614 715 GLN A C 1
ATOM 5426 O O . GLN A 1 715 ? 143.10055 160.01487 105.44781 1.000 69.98588 715 GLN A O 1
ATOM 5432 N N . CYS A 1 716 ? 145.19317 159.46335 106.01998 1.000 60.18523 716 CYS A N 1
ATOM 5433 C CA . CYS A 1 716 ? 144.76927 158.76993 107.22785 1.000 60.57474 716 CYS A CA 1
ATOM 5434 C C . CYS A 1 716 ? 144.37475 159.78634 108.29245 1.000 66.57252 716 CYS A C 1
ATOM 5435 O O . CYS A 1 716 ? 145.20556 160.61868 108.67854 1.000 70.43315 716 CYS A O 1
ATOM 5438 N N . PRO A 1 717 ? 143.13880 159.76470 108.78889 1.000 69.76304 717 PRO A N 1
ATOM 5439 C CA . PRO A 1 717 ? 142.68520 160.83504 109.68279 1.000 63.22786 717 PRO A CA 1
ATOM 5440 C C . PRO A 1 717 ? 143.10850 160.60585 111.12386 1.000 59.72250 717 PRO A C 1
ATOM 5441 O O . PRO A 1 717 ? 143.13296 159.47739 111.62029 1.000 56.73968 717 PRO A O 1
ATOM 5445 N N . LEU A 1 718 ? 143.43900 161.70307 111.79566 1.000 61.41445 718 LEU A N 1
ATOM 5446 C CA . LEU A 1 718 ? 143.83529 161.64447 113.19296 1.000 58.05190 718 LEU A CA 1
ATOM 5447 C C . LEU A 1 718 ? 142.62342 161.42272 114.08990 1.000 60.30725 718 LEU A C 1
ATOM 5448 O O . LEU A 1 718 ? 141.50920 161.85668 113.78707 1.000 70.39482 718 LEU A O 1
ATOM 5453 N N . LYS A 1 719 ? 142.85010 160.73306 115.20361 1.000 53.11331 719 LYS A N 1
ATOM 5454 C CA . LYS A 1 719 ? 141.79747 160.55322 116.19063 1.000 56.71336 719 LYS A CA 1
ATOM 5455 C C . LYS A 1 719 ? 141.55705 161.85547 116.94534 1.000 63.09434 719 LYS A C 1
ATOM 5456 O O . LYS A 1 719 ? 142.45248 162.69200 117.08585 1.000 70.63968 719 LYS A O 1
ATOM 5462 N N . GLU A 1 720 ? 140.32451 162.02556 117.42892 1.000 74.72192 720 GLU A N 1
ATOM 5463 C CA . GLU A 1 720 ? 139.95285 163.28283 118.07119 1.000 79.18071 720 GLU A CA 1
ATOM 5464 C C . GLU A 1 720 ? 140.55914 163.40189 119.46447 1.000 78.03843 720 GLU A C 1
ATOM 5465 O O . GLU A 1 720 ? 140.77956 164.51393 119.95717 1.000 77.52679 720 GLU A O 1
ATOM 5471 N N . ASP A 1 721 ? 140.83453 162.27298 120.11529 1.000 73.79993 721 ASP A N 1
ATOM 5472 C CA . ASP A 1 721 ? 141.37600 162.29412 121.46624 1.000 70.00570 721 ASP A CA 1
ATOM 5473 C C . ASP A 1 721 ? 142.88522 162.10787 121.51501 1.000 72.16447 721 ASP A C 1
ATOM 5474 O O . ASP A 1 721 ? 143.43604 162.02357 122.61551 1.000 77.35603 721 ASP A O 1
ATOM 5479 N N . ALA A 1 722 ? 143.56060 162.03030 120.36539 1.000 61.71957 722 ALA A N 1
ATOM 5480 C CA . ALA A 1 722 ? 144.99705 161.76459 120.36124 1.000 56.31436 722 ALA A CA 1
ATOM 5481 C C . ALA A 1 722 ? 145.78677 162.96416 120.86717 1.000 64.77328 722 ALA A C 1
ATOM 5482 O O . ALA A 1 722 ? 146.68480 162.82037 121.70886 1.000 74.61108 722 ALA A O 1
ATOM 5484 N N . LYS A 1 723 ? 145.45593 164.15878 120.36339 1.000 55.27100 723 LYS A N 1
ATOM 5485 C CA . LYS A 1 723 ? 146.17456 165.37128 120.74419 1.000 49.17538 723 LYS A CA 1
ATOM 5486 C C . LYS A 1 723 ? 145.97764 165.69887 122.21701 1.000 48.83670 723 LYS A C 1
ATOM 5487 O O . LYS A 1 723 ? 146.93962 166.03892 122.91270 1.000 52.08951 723 LYS A O 1
ATOM 5493 N N . GLN A 1 724 ? 144.74249 165.57153 122.71248 1.000 61.03283 724 GLN A N 1
ATOM 5494 C CA . GLN A 1 724 ? 144.45391 165.87580 124.11138 1.000 55.66943 724 GLN A CA 1
ATOM 5495 C C . GLN A 1 724 ? 145.14057 164.89587 125.05463 1.000 55.01603 724 GLN A C 1
ATOM 5496 O O . GLN A 1 724 ? 145.71363 165.30972 126.06776 1.000 67.35832 724 GLN A O 1
ATOM 5502 N N . ALA A 1 725 ? 145.12237 163.60064 124.72172 1.000 39.71883 725 ALA A N 1
ATOM 5503 C CA . ALA A 1 725 ? 145.76019 162.60083 125.57524 1.000 44.03796 725 ALA A CA 1
ATOM 5504 C C . ALA A 1 725 ? 147.27595 162.74680 125.57801 1.000 47.52926 725 ALA A C 1
ATOM 5505 O O . ALA A 1 725 ? 147.91696 162.60331 126.62502 1.000 56.18505 725 ALA A O 1
ATOM 5507 N N . VAL A 1 726 ? 147.86976 163.04214 124.42052 1.000 50.60538 726 VAL A N 1
ATOM 5508 C CA . VAL A 1 726 ? 149.32430 163.16402 124.36147 1.000 49.36173 726 VAL A CA 1
ATOM 5509 C C . VAL A 1 726 ? 149.79200 164.46284 125.01850 1.000 56.65642 726 VAL A C 1
ATOM 5510 O O . VAL A 1 726 ? 150.82726 164.48782 125.69548 1.000 66.14877 726 VAL A O 1
ATOM 5514 N N . ARG A 1 727 ? 149.01847 165.54727 124.88696 1.000 67.13678 727 ARG A N 1
ATOM 5515 C CA . ARG A 1 727 ? 149.35985 166.76737 125.61736 1.000 60.73292 727 ARG A CA 1
ATOM 5516 C C . ARG A 1 727 ? 149.12172 166.60914 127.11546 1.000 60.39614 727 ARG A C 1
ATOM 5517 O O . ARG A 1 727 ? 149.78084 167.27162 127.92406 1.000 66.44302 727 ARG A O 1
ATOM 5525 N N . MET A 1 728 ? 148.18486 165.74350 127.50653 1.000 52.71297 728 MET A N 1
ATOM 5526 C CA . MET A 1 728 ? 148.01843 165.40612 128.91232 1.000 45.79669 728 MET A CA 1
ATOM 5527 C C . MET A 1 728 ? 149.17714 164.58306 129.45241 1.000 56.87418 728 MET A C 1
ATOM 5528 O O . MET A 1 728 ? 149.58578 164.79162 130.59739 1.000 74.70688 728 MET A O 1
ATOM 5533 N N . LEU A 1 729 ? 149.70944 163.65728 128.65743 1.000 47.51640 729 LEU A N 1
ATOM 5534 C CA . LEU A 1 729 ? 150.85284 162.84943 129.06687 1.000 44.63754 729 LEU A CA 1
ATOM 5535 C C . LEU A 1 729 ? 152.15543 163.63968 129.08742 1.000 48.16449 729 LEU A C 1
ATOM 5536 O O . LEU A 1 729 ? 152.97900 163.44504 129.98609 1.000 58.84459 729 LEU A O 1
ATOM 5541 N N . ASN A 1 730 ? 152.35956 164.52491 128.11007 1.000 50.43198 730 ASN A N 1
ATOM 5542 C CA . ASN A 1 730 ? 153.60244 165.28422 128.02906 1.000 52.05030 730 ASN A CA 1
ATOM 5543 C C . ASN A 1 730 ? 153.70177 166.32352 129.13560 1.000 56.35036 730 ASN A C 1
ATOM 5544 O O . ASN A 1 730 ? 154.80677 166.64336 129.58606 1.000 68.51528 730 ASN A O 1
ATOM 5549 N N . GLU A 1 731 ? 152.56751 166.85583 129.58625 1.000 57.62608 731 GLU A N 1
ATOM 5550 C CA . GLU A 1 731 ? 152.53191 167.84438 130.65277 1.000 57.79878 731 GLU A CA 1
ATOM 5551 C C . GLU A 1 731 ? 152.31782 167.21398 132.02326 1.000 60.60103 731 GLU A C 1
ATOM 5552 O O . GLU A 1 731 ? 151.84498 167.89120 132.94059 1.000 66.64049 731 GLU A O 1
ATOM 5558 N N . SER A 1 732 ? 152.63403 165.92986 132.17729 1.000 48.36838 732 SER A N 1
ATOM 5559 C CA . SER A 1 732 ? 152.44887 165.23506 133.44598 1.000 47.04568 732 SER A CA 1
ATOM 5560 C C . SER A 1 732 ? 153.62620 164.31858 133.73398 1.000 54.73244 732 SER A C 1
ATOM 5561 O O . SER A 1 732 ? 153.44959 163.19275 134.21264 1.000 58.31623 732 SER A O 1
ATOM 5564 N N . SER A 1 733 ? 154.83713 164.79252 133.41353 1.000 53.61625 733 SER A N 1
ATOM 5565 C CA . SER A 1 733 ? 156.11454 164.13044 133.71240 1.000 50.12182 733 SER A CA 1
ATOM 5566 C C . SER A 1 733 ? 156.24150 162.75650 133.05417 1.000 55.96387 733 SER A C 1
ATOM 5567 O O . SER A 1 733 ? 156.92901 161.87295 133.57039 1.000 60.14875 733 SER A O 1
ATOM 5570 N N . HIS A 1 734 ? 155.58647 162.56274 131.91367 1.000 44.78186 734 HIS A N 1
ATOM 5571 C CA . HIS A 1 734 ? 155.79477 161.39172 131.07707 1.000 33.20240 734 HIS A CA 1
ATOM 5572 C C . HIS A 1 734 ? 156.41523 161.82444 129.75785 1.000 44.60637 734 HIS A C 1
ATOM 5573 O O . HIS A 1 734 ? 156.18666 162.93977 129.28314 1.000 58.20219 734 HIS A O 1
ATOM 5580 N N . ARG A 1 735 ? 157.20432 160.93542 129.16903 1.000 35.94326 735 ARG A N 1
ATOM 5581 C CA . ARG A 1 735 ? 157.75153 161.14837 127.83838 1.000 30.95735 735 ARG A CA 1
ATOM 5582 C C . ARG A 1 735 ? 156.97410 160.29680 126.84754 1.000 45.42744 735 ARG A C 1
ATOM 5583 O O . ARG A 1 735 ? 156.76196 159.10354 127.07974 1.000 58.86584 735 ARG A O 1
ATOM 5591 N N . VAL A 1 736 ? 156.54031 160.91215 125.75462 1.000 50.17988 736 VAL A N 1
ATOM 5592 C CA . VAL A 1 736 ? 155.77196 160.23075 124.72281 1.000 41.24053 736 VAL A CA 1
ATOM 5593 C C . VAL A 1 736 ? 156.67805 160.03629 123.51986 1.000 45.41970 736 VAL A C 1
ATOM 5594 O O . VAL A 1 736 ? 157.13731 161.01282 122.91591 1.000 58.09283 736 VAL A O 1
ATOM 5598 N N . VAL A 1 737 ? 156.94442 158.78208 123.17770 1.000 23.53450 737 VAL A N 1
ATOM 5599 C CA . VAL A 1 737 ? 157.66905 158.45703 121.96227 1.000 31.38837 737 VAL A CA 1
ATOM 5600 C C . VAL A 1 737 ? 156.71722 157.71605 121.03399 1.000 34.50825 737 VAL A C 1
ATOM 5601 O O . VAL A 1 737 ? 155.69140 157.17268 121.45299 1.000 44.21599 737 VAL A O 1
ATOM 5605 N N . MET A 1 738 ? 157.05141 157.71770 119.74838 1.000 36.39063 738 MET A N 1
ATOM 5606 C CA . MET A 1 738 ? 156.21478 157.10130 118.72803 1.000 27.00756 738 MET A CA 1
ATOM 5607 C C . MET A 1 738 ? 157.01637 156.02338 118.01821 1.000 44.53207 738 MET A C 1
ATOM 5608 O O . MET A 1 738 ? 158.05367 156.31271 117.41344 1.000 55.17046 738 MET A O 1
ATOM 5613 N N . ILE A 1 739 ? 156.53851 154.78685 118.09792 1.000 42.81671 739 ILE A N 1
ATOM 5614 C CA . ILE A 1 739 ? 157.14895 153.64957 117.42280 1.000 30.01179 739 ILE A CA 1
ATOM 5615 C C . ILE A 1 739 ? 156.15400 153.17766 116.37387 1.000 32.57216 739 ILE A C 1
ATOM 5616 O O . ILE A 1 739 ? 155.02978 152.78593 116.70840 1.000 47.87477 739 ILE A O 1
ATOM 5621 N N . THR A 1 740 ? 156.55375 153.21564 115.10517 1.000 33.49426 740 THR A N 1
ATOM 5622 C CA . THR A 1 740 ? 155.64209 152.87502 114.02435 1.000 40.60212 740 THR A CA 1
ATOM 5623 C C . THR A 1 740 ? 156.42162 152.34001 112.83477 1.000 47.37848 740 THR A C 1
ATOM 5624 O O . THR A 1 740 ? 157.56260 152.73306 112.59415 1.000 60.06823 740 THR A O 1
ATOM 5628 N N . GLY A 1 741 ? 155.78748 151.45004 112.08275 1.000 49.88622 741 GLY A N 1
ATOM 5629 C CA . GLY A 1 741 ? 156.39771 150.90019 110.89443 1.000 45.46748 741 GLY A CA 1
ATOM 5630 C C . GLY A 1 741 ? 156.23220 151.73182 109.64733 1.000 42.15019 741 GLY A C 1
ATOM 5631 O O . GLY A 1 741 ? 156.64846 151.30415 108.56705 1.000 50.06881 741 GLY A O 1
ATOM 5632 N N . ASP A 1 742 ? 155.63942 152.91585 109.75939 1.000 46.54482 742 ASP A N 1
ATOM 5633 C CA . ASP A 1 742 ? 155.37019 153.75752 108.60270 1.000 54.83847 742 ASP A CA 1
ATOM 5634 C C . ASP A 1 742 ? 156.60646 154.58920 108.26509 1.000 57.33143 742 ASP A C 1
ATOM 5635 O O . ASP A 1 742 ? 157.69260 154.39079 108.81472 1.000 72.05775 742 ASP A O 1
ATOM 5640 N N . ASN A 1 743 ? 156.44076 155.54003 107.34933 1.000 42.79157 743 ASN A N 1
ATOM 5641 C CA . ASN A 1 743 ? 157.54062 156.34740 106.85583 1.000 40.66807 743 ASN A CA 1
ATOM 5642 C C . ASN A 1 743 ? 158.01779 157.33110 107.92173 1.000 52.04658 743 ASN A C 1
ATOM 5643 O O . ASN A 1 743 ? 157.28690 157.63312 108.86759 1.000 62.51135 743 ASN A O 1
ATOM 5648 N N . PRO A 1 744 ? 159.26911 157.80066 107.81922 1.000 36.35988 744 PRO A N 1
ATOM 5649 C CA . PRO A 1 744 ? 159.70945 158.88920 108.70844 1.000 33.81111 744 PRO A CA 1
ATOM 5650 C C . PRO A 1 744 ? 158.92320 160.17811 108.55360 1.000 41.13505 744 PRO A C 1
ATOM 5651 O O . PRO A 1 744 ? 158.66765 160.85396 109.55456 1.000 43.65923 744 PRO A O 1
ATOM 5655 N N . LEU A 1 745 ? 158.51110 160.53180 107.33635 1.000 26.46108 745 LEU A N 1
ATOM 5656 C CA . LEU A 1 745 ? 157.85553 161.81965 107.13708 1.000 32.48522 745 LEU A CA 1
ATOM 5657 C C . LEU A 1 745 ? 156.41290 161.81259 107.63548 1.000 44.10441 745 LEU A C 1
ATOM 5658 O O . LEU A 1 745 ? 155.96046 162.80501 108.21735 1.000 53.27362 745 LEU A O 1
ATOM 5663 N N . THR A 1 746 ? 155.68608 160.70596 107.43246 1.000 32.81431 746 THR A N 1
ATOM 5664 C CA . THR A 1 746 ? 154.34254 160.56942 107.99748 1.000 29.57434 746 THR A CA 1
ATOM 5665 C C . THR A 1 746 ? 154.38225 160.58322 109.52216 1.000 37.62419 746 THR A C 1
ATOM 5666 O O . THR A 1 746 ? 153.58995 161.28263 110.16651 1.000 56.63554 746 THR A O 1
ATOM 5670 N N . ALA A 1 747 ? 155.32849 159.84493 110.11146 1.000 22.76144 747 ALA A N 1
ATOM 5671 C CA . ALA A 1 747 ? 155.45303 159.79496 111.56541 1.000 26.84619 747 ALA A CA 1
ATOM 5672 C C . ALA A 1 747 ? 155.85324 161.14848 112.14064 1.000 35.70441 747 ALA A C 1
ATOM 5673 O O . ALA A 1 747 ? 155.33169 161.56013 113.18249 1.000 39.58526 747 ALA A O 1
ATOM 5675 N N . VAL A 1 748 ? 156.74727 161.86566 111.45401 1.000 35.05913 748 VAL A N 1
ATOM 5676 C CA . VAL A 1 748 ? 157.15692 163.19895 111.88727 1.000 32.11875 748 VAL A CA 1
ATOM 5677 C C . VAL A 1 748 ? 155.99721 164.18763 111.79200 1.000 48.86748 748 VAL A C 1
ATOM 5678 O O . VAL A 1 748 ? 155.77418 164.98214 112.71343 1.000 50.90472 748 VAL A O 1
ATOM 5682 N N . HIS A 1 749 ? 155.22482 164.13980 110.69941 1.000 52.41801 749 HIS A N 1
ATOM 5683 C CA . HIS A 1 749 ? 154.11015 165.07134 110.53941 1.000 42.64899 749 HIS A CA 1
ATOM 5684 C C . HIS A 1 749 ? 152.99385 164.79310 111.54028 1.000 41.91341 749 HIS A C 1
ATOM 5685 O O . HIS A 1 749 ? 152.37783 165.73161 112.06522 1.000 53.44448 749 HIS A O 1
ATOM 5692 N N . VAL A 1 750 ? 152.72098 163.51419 111.81746 1.000 29.96646 750 VAL A N 1
ATOM 5693 C CA . VAL A 1 750 ? 151.73975 163.16883 112.84119 1.000 34.53415 750 VAL A CA 1
ATOM 5694 C C . VAL A 1 750 ? 152.22661 163.60756 114.21729 1.000 44.03581 750 VAL A C 1
ATOM 5695 O O . VAL A 1 750 ? 151.48058 164.23950 114.97068 1.000 56.21801 750 VAL A O 1
ATOM 5699 N N . ALA A 1 751 ? 153.50299 163.35376 114.53575 1.000 37.25887 751 ALA A N 1
ATOM 5700 C CA . ALA A 1 751 ? 154.05455 163.74794 115.82973 1.000 29.19509 751 ALA A CA 1
ATOM 5701 C C . ALA A 1 751 ? 154.13680 165.26228 115.98756 1.000 40.27285 751 ALA A C 1
ATOM 5702 O O . ALA A 1 751 ? 154.14059 165.76415 117.11546 1.000 44.28713 751 ALA A O 1
ATOM 5704 N N . LYS A 1 752 ? 154.21341 166.00063 114.88070 1.000 35.39182 752 LYS A N 1
ATOM 5705 C CA . LYS A 1 752 ? 154.09364 167.45141 114.94044 1.000 29.82587 752 LYS A CA 1
ATOM 5706 C C . LYS A 1 752 ? 152.64930 167.89024 115.13992 1.000 39.54726 752 LYS A C 1
ATOM 5707 O O . LYS A 1 752 ? 152.40259 168.90198 115.80511 1.000 52.02177 752 LYS A O 1
ATOM 5713 N N . GLU A 1 753 ? 151.69037 167.15792 114.56476 1.000 48.16862 753 GLU A N 1
ATOM 5714 C CA . GLU A 1 753 ? 150.28020 167.45524 114.80831 1.000 42.36850 753 GLU A CA 1
ATOM 5715 C C . GLU A 1 753 ? 149.88194 167.11915 116.24121 1.000 43.10902 753 GLU A C 1
ATOM 5716 O O . GLU A 1 753 ? 149.07845 167.82666 116.85760 1.000 53.22279 753 GLU A O 1
ATOM 5722 N N . VAL A 1 754 ? 150.44700 166.04594 116.78794 1.000 43.15215 754 VAL A N 1
ATOM 5723 C CA . VAL A 1 754 ? 150.04656 165.46984 118.06760 1.000 38.09025 754 VAL A CA 1
ATOM 5724 C C . VAL A 1 754 ? 150.93927 166.10139 119.14402 1.000 45.99780 754 VAL A C 1
ATOM 5725 O O . VAL A 1 754 ? 150.70819 165.94546 120.35169 1.000 50.16541 754 VAL A O 1
ATOM 5729 N N . GLU A 1 755 ? 151.90114 166.91861 118.68738 1.000 48.42529 755 GLU A N 1
ATOM 5730 C CA . GLU A 1 755 ? 152.85947 167.66138 119.52412 1.000 44.67619 755 GLU A CA 1
ATOM 5731 C C . GLU A 1 755 ? 153.72409 166.72446 120.36320 1.000 45.41846 755 GLU A C 1
ATOM 5732 O O . GLU A 1 755 ? 153.86790 166.89552 121.57477 1.000 54.78419 755 GLU A O 1
ATOM 5738 N N . ILE A 1 756 ? 154.30137 165.72318 119.70670 1.000 40.53180 756 ILE A N 1
ATOM 5739 C CA . ILE A 1 756 ? 155.39725 164.95426 120.28542 1.000 41.11481 756 ILE A CA 1
ATOM 5740 C C . ILE A 1 756 ? 156.73542 165.61873 119.98585 1.000 44.23766 756 ILE A C 1
ATOM 5741 O O . ILE A 1 756 ? 157.57399 165.77901 120.87644 1.000 47.20713 756 ILE A O 1
ATOM 5746 N N . VAL A 1 757 ? 156.92935 166.04288 118.74096 1.000 45.18728 757 VAL A N 1
ATOM 5747 C CA . VAL A 1 757 ? 158.13290 166.74023 118.30598 1.000 39.60123 757 VAL A CA 1
ATOM 5748 C C . VAL A 1 757 ? 157.81720 168.22972 118.25795 1.000 50.89395 757 VAL A C 1
ATOM 5749 O O . VAL A 1 757 ? 156.85511 168.64741 117.60247 1.000 58.48778 757 VAL A O 1
ATOM 5753 N N . ASP A 1 758 ? 158.61481 169.03141 118.96101 1.000 59.28004 758 ASP A N 1
ATOM 5754 C CA . ASP A 1 758 ? 158.43451 170.47805 119.01195 1.000 56.59078 758 ASP A CA 1
ATOM 5755 C C . ASP A 1 758 ? 159.50053 171.24999 118.25265 1.000 60.45411 758 ASP A C 1
ATOM 5756 O O . ASP A 1 758 ? 159.18537 172.24927 117.60415 1.000 59.17648 758 ASP A O 1
ATOM 5761 N N . ARG A 1 759 ? 160.75427 170.81231 118.31559 1.000 58.78641 759 ARG A N 1
ATOM 5762 C CA . ARG A 1 759 ? 161.86188 171.51059 117.68261 1.000 55.64115 759 ARG A CA 1
ATOM 5763 C C . ARG A 1 759 ? 161.98013 171.08575 116.22011 1.000 58.45794 759 ARG A C 1
ATOM 5764 O O . ARG A 1 759 ? 161.11497 170.39449 115.67628 1.000 59.76318 759 ARG A O 1
ATOM 5772 N N . ASP A 1 760 ? 163.05829 171.50815 115.56482 1.000 52.45854 760 ASP A N 1
ATOM 5773 C CA . ASP A 1 760 ? 163.37998 170.98559 114.24572 1.000 50.31350 760 ASP A CA 1
ATOM 5774 C C . ASP A 1 760 ? 163.83723 169.53904 114.36618 1.000 60.85031 760 ASP A C 1
ATOM 5775 O O . ASP A 1 760 ? 164.61802 169.19016 115.25539 1.000 67.23961 760 ASP A O 1
ATOM 5780 N N . VAL A 1 761 ? 163.34566 168.69430 113.46973 1.000 56.25555 761 VAL A N 1
ATOM 5781 C CA . VAL A 1 761 ? 163.56028 167.26443 113.57108 1.000 48.69995 761 VAL A CA 1
ATOM 5782 C C . VAL A 1 761 ? 164.60355 166.84926 112.53822 1.000 45.74489 761 VAL A C 1
ATOM 5783 O O . VAL A 1 761 ? 164.84076 167.53220 111.53663 1.000 46.75436 761 VAL A O 1
ATOM 5787 N N . LEU A 1 762 ? 165.27867 165.73441 112.81328 1.000 47.04400 762 LEU A N 1
ATOM 5788 C CA . LEU A 1 762 ? 166.26730 165.16511 111.90949 1.000 45.72426 762 LEU A CA 1
ATOM 5789 C C . LEU A 1 762 ? 166.02848 163.66740 111.81527 1.000 51.14796 762 LEU A C 1
ATOM 5790 O O . LEU A 1 762 ? 165.78021 163.01106 112.83049 1.000 58.38863 762 LEU A O 1
ATOM 5795 N N . ILE A 1 763 ? 166.10655 163.13477 110.60047 1.000 54.03463 763 ILE A N 1
ATOM 5796 C CA . ILE A 1 763 ? 165.80801 161.73772 110.31522 1.000 54.34294 763 ILE A CA 1
ATOM 5797 C C . ILE A 1 763 ? 167.12088 161.02902 110.02023 1.000 58.58687 763 ILE A C 1
ATOM 5798 O O . ILE A 1 763 ? 167.86745 161.44359 109.12736 1.000 64.47709 763 ILE A O 1
ATOM 5803 N N . LEU A 1 764 ? 167.40920 159.97318 110.77636 1.000 50.61583 764 LEU A N 1
ATOM 5804 C CA . LEU A 1 764 ? 168.60054 159.15443 110.56063 1.000 47.61377 764 LEU A CA 1
ATOM 5805 C C . LEU A 1 764 ? 168.21329 158.01071 109.63469 1.000 44.68811 764 LEU A C 1
ATOM 5806 O O . LEU A 1 764 ? 167.52807 157.07414 110.04534 1.000 47.06667 764 LEU A O 1
ATOM 5811 N N . ASP A 1 765 ? 168.65466 158.07841 108.38208 1.000 54.98777 765 ASP A N 1
ATOM 5812 C CA . ASP A 1 765 ? 168.22753 157.09822 107.39044 1.000 55.79833 765 ASP A CA 1
ATOM 5813 C C . ASP A 1 765 ? 169.28343 156.99706 106.30010 1.000 65.93514 765 ASP A C 1
ATOM 5814 O O . ASP A 1 765 ? 170.22785 157.78319 106.24975 1.000 75.86362 765 ASP A O 1
ATOM 5819 N N . ALA A 1 766 ? 169.12129 156.00041 105.43789 1.000 76.74951 766 ALA A N 1
ATOM 5820 C CA . ALA A 1 766 ? 169.96751 155.89350 104.26097 1.000 75.68176 766 ALA A CA 1
ATOM 5821 C C . ALA A 1 766 ? 169.64912 157.03046 103.29059 1.000 77.62170 766 ALA A C 1
ATOM 5822 O O . ALA A 1 766 ? 168.49240 157.45206 103.19393 1.000 79.97395 766 ALA A O 1
ATOM 5824 N N . PRO A 1 767 ? 170.65155 157.56517 102.58070 1.000 87.15036 767 PRO A N 1
ATOM 5825 C CA . PRO A 1 767 ? 170.36812 158.66467 101.64193 1.000 89.50234 767 PRO A CA 1
ATOM 5826 C C . PRO A 1 767 ? 169.55680 158.23025 100.43500 1.000 95.76289 767 PRO A C 1
ATOM 5827 O O . PRO A 1 767 ? 168.76304 159.02418 99.91560 1.000 95.20495 767 PRO A O 1
ATOM 5831 N N . GLU A 1 768 ? 169.73352 156.99659 99.97595 1.000 106.83725 768 GLU A N 1
ATOM 5832 C CA . GLU A 1 768 ? 168.88564 156.39447 98.96084 1.000 104.21341 768 GLU A CA 1
ATOM 5833 C C . GLU A 1 768 ? 168.54863 154.98213 99.40685 1.000 104.41241 768 GLU A C 1
ATOM 5834 O O . GLU A 1 768 ? 169.40392 154.27388 99.94401 1.000 106.93618 768 GLU A O 1
ATOM 5840 N N . HIS A 1 769 ? 167.29879 154.57501 99.19324 1.000 94.34254 769 HIS A N 1
ATOM 5841 C CA . HIS A 1 769 ? 166.82485 153.28292 99.67092 1.000 95.62344 769 HIS A CA 1
ATOM 5842 C C . HIS A 1 769 ? 166.93745 152.18693 98.61868 1.000 98.57178 769 HIS A C 1
ATOM 5843 O O . HIS A 1 769 ? 166.14960 151.23182 98.63456 1.000 97.17755 769 HIS A O 1
ATOM 5850 N N . SER A 1 770 ? 167.89800 152.29830 97.70546 1.000 114.55977 770 SER A N 1
ATOM 5851 C CA . SER A 1 770 ? 168.16375 151.24983 96.73085 1.000 115.06758 770 SER A CA 1
ATOM 5852 C C . SER A 1 770 ? 169.08980 150.20677 97.35527 1.000 117.96015 770 SER A C 1
ATOM 5853 O O . SER A 1 770 ? 169.42706 150.26800 98.54077 1.000 116.85805 770 SER A O 1
ATOM 5856 N N . VAL A 1 771 ? 169.51772 149.22797 96.55567 1.000 137.29160 771 VAL A N 1
ATOM 5857 C CA . VAL A 1 771 ? 170.39382 148.18319 97.07556 1.000 137.59887 771 VAL A CA 1
ATOM 5858 C C . VAL A 1 771 ? 171.83435 148.67285 97.21774 1.000 137.54215 771 VAL A C 1
ATOM 5859 O O . VAL A 1 771 ? 172.60543 148.09610 97.99554 1.000 137.00713 771 VAL A O 1
ATOM 5863 N N . TYR A 1 772 ? 172.21264 149.74503 96.51855 1.000 127.87025 772 TYR A N 1
ATOM 5864 C CA . TYR A 1 772 ? 173.55307 150.30428 96.64392 1.000 125.92616 772 TYR A CA 1
ATOM 5865 C C . TYR A 1 772 ? 173.59115 151.48663 97.60398 1.000 126.23928 772 TYR A C 1
ATOM 5866 O O . TYR A 1 772 ? 174.56065 151.64474 98.35453 1.000 125.18102 772 TYR A O 1
ATOM 5875 N N . GLY A 1 773 ? 172.54320 152.31383 97.60408 1.000 126.42686 773 GLY A N 1
ATOM 5876 C CA . GLY A 1 773 ? 172.51115 153.48687 98.45917 1.000 126.78178 773 GLY A CA 1
ATOM 5877 C C . GLY A 1 773 ? 172.32735 153.18096 99.93020 1.000 128.07152 773 GLY A C 1
ATOM 5878 O O . GLY A 1 773 ? 172.59139 154.04888 100.76868 1.000 126.90384 773 GLY A O 1
ATOM 5879 N N . GLU A 1 774 ? 171.88074 151.97029 100.26485 1.000 108.23430 774 GLU A N 1
ATOM 5880 C CA . GLU A 1 774 ? 171.71010 151.56590 101.66069 1.000 105.42360 774 GLU A CA 1
ATOM 5881 C C . GLU A 1 774 ? 173.03396 151.02188 102.20032 1.000 106.66449 774 GLU A C 1
ATOM 5882 O O . GLU A 1 774 ? 173.19913 149.83385 102.48210 1.000 108.63404 774 GLU A O 1
ATOM 5888 N N . GLU A 1 775 ? 173.99389 151.93650 102.34179 1.000 107.89330 775 GLU A N 1
ATOM 5889 C CA . GLU A 1 775 ? 175.30437 151.60976 102.88067 1.000 107.11252 775 GLU A CA 1
ATOM 5890 C C . GLU A 1 775 ? 175.81876 152.62375 103.89049 1.000 107.75221 775 GLU A C 1
ATOM 5891 O O . GLU A 1 775 ? 176.82395 152.34580 104.55347 1.000 107.58155 775 GLU A O 1
ATOM 5897 N N . SER A 1 776 ? 175.17371 153.78020 104.02823 1.000 93.76355 776 SER A N 1
ATOM 5898 C CA . SER A 1 776 ? 175.60639 154.81120 104.95851 1.000 92.01668 776 SER A CA 1
ATOM 5899 C C . SER A 1 776 ? 174.38578 155.43877 105.61472 1.000 89.98893 776 SER A C 1
ATOM 5900 O O . SER A 1 776 ? 173.26436 155.33896 105.11213 1.000 92.86482 776 SER A O 1
ATOM 5903 N N . LEU A 1 777 ? 174.61727 156.08636 106.75171 1.000 68.63973 777 LEU A N 1
ATOM 5904 C CA . LEU A 1 777 ? 173.56544 156.74318 107.51044 1.000 69.09705 777 LEU A CA 1
ATOM 5905 C C . LEU A 1 777 ? 173.73135 158.25564 107.43411 1.000 72.13455 777 LEU A C 1
ATOM 5906 O O . LEU A 1 777 ? 174.84745 158.77999 107.47184 1.000 78.38531 777 LEU A O 1
ATOM 5911 N N . VAL A 1 778 ? 172.60598 158.95249 107.27951 1.000 61.44205 778 VAL A N 1
ATOM 5912 C CA . VAL A 1 778 ? 172.56431 160.39534 107.07186 1.000 56.85016 778 VAL A CA 1
ATOM 5913 C C . VAL A 1 778 ? 171.50599 160.98104 107.99796 1.000 59.16507 778 VAL A C 1
ATOM 5914 O O . VAL A 1 778 ? 170.39720 160.44259 108.09424 1.000 69.07698 778 VAL A O 1
ATOM 5918 N N . TRP A 1 779 ? 171.85933 162.06039 108.70065 1.000 53.50361 779 TRP A N 1
ATOM 5919 C CA . TRP A 1 779 ? 170.87298 162.97132 109.27002 1.000 57.24142 779 TRP A CA 1
ATOM 5920 C C . TRP A 1 779 ? 170.31798 163.84262 108.15041 1.000 63.71894 779 TRP A C 1
ATOM 5921 O O . TRP A 1 779 ? 171.07819 164.53773 107.46528 1.000 72.55191 779 TRP A O 1
ATOM 5932 N N . ARG A 1 780 ? 169.00020 163.82441 107.97968 1.000 62.30299 780 ARG A N 1
ATOM 5933 C CA . ARG A 1 780 ? 168.33593 164.55982 106.91681 1.000 63.69376 780 ARG A CA 1
ATOM 5934 C C . ARG A 1 780 ? 167.20080 165.39198 107.49314 1.000 66.40914 780 ARG A C 1
ATOM 5935 O O . ARG A 1 780 ? 166.55560 165.00020 108.46662 1.000 68.31381 780 ARG A O 1
ATOM 5943 N N . SER A 1 781 ? 166.96438 166.54708 106.88610 1.000 75.24091 781 SER A N 1
ATOM 5944 C CA . SER A 1 781 ? 165.82985 167.37491 107.25750 1.000 73.69284 781 SER A CA 1
ATOM 5945 C C . SER A 1 781 ? 164.57781 166.89863 106.53013 1.000 80.80664 781 SER A C 1
ATOM 5946 O O . SER A 1 781 ? 164.64531 166.13318 105.56563 1.000 89.33555 781 SER A O 1
ATOM 5949 N N . VAL A 1 782 ? 163.42027 167.35025 107.02109 1.000 73.80008 782 VAL A N 1
ATOM 5950 C CA . VAL A 1 782 ? 162.15711 166.99573 106.37872 1.000 70.64798 782 VAL A CA 1
ATOM 5951 C C . VAL A 1 782 ? 162.02304 167.66892 105.02111 1.000 77.82291 782 VAL A C 1
ATOM 5952 O O . VAL A 1 782 ? 161.50079 167.06995 104.07458 1.000 81.04865 782 VAL A O 1
ATOM 5956 N N . ASP A 1 783 ? 162.50615 168.90136 104.88992 1.000 91.45034 783 ASP A N 1
ATOM 5957 C CA . ASP A 1 783 ? 162.49186 169.61354 103.62114 1.000 91.47154 783 ASP A CA 1
ATOM 5958 C C . ASP A 1 783 ? 163.70557 169.29316 102.75693 1.000 90.46838 783 ASP A C 1
ATOM 5959 O O . ASP A 1 783 ? 163.88059 169.92538 101.70854 1.000 94.38355 783 ASP A O 1
ATOM 5964 N N . ASP A 1 784 ? 164.53448 168.33516 103.19085 1.000 85.09381 784 ASP A N 1
ATOM 5965 C CA . ASP A 1 784 ? 165.68308 167.80048 102.44886 1.000 90.09705 784 ASP A CA 1
ATOM 5966 C C . ASP A 1 784 ? 166.70083 168.89033 102.11526 1.000 94.33436 784 ASP A C 1
ATOM 5967 O O . ASP A 1 784 ? 167.16578 169.02327 100.98132 1.000 96.67767 784 ASP A O 1
ATOM 5972 N N . LYS A 1 785 ? 167.04645 169.68018 103.13167 1.000 93.28101 785 LYS A N 1
ATOM 5973 C CA . LYS A 1 785 ? 168.04004 170.73280 102.99920 1.000 91.32417 785 LYS A CA 1
ATOM 5974 C C . LYS A 1 785 ? 169.31678 170.45726 103.77865 1.000 91.52512 785 LYS A C 1
ATOM 5975 O O . LYS A 1 785 ? 170.40059 170.80185 103.29431 1.000 92.82154 785 LYS A O 1
ATOM 5981 N N . ILE A 1 786 ? 169.22664 169.82402 104.94485 1.000 86.57512 786 ILE A N 1
ATOM 5982 C CA . ILE A 1 786 ? 170.38428 169.45615 105.75042 1.000 87.06686 786 ILE A CA 1
ATOM 5983 C C . ILE A 1 786 ? 170.71514 168.00058 105.45804 1.000 86.13760 786 ILE A C 1
ATOM 5984 O O . ILE A 1 786 ? 169.82458 167.14363 105.46509 1.000 86.98693 786 ILE A O 1
ATOM 5989 N N . ARG A 1 787 ? 171.98843 167.72340 105.18714 1.000 84.48200 787 ARG A N 1
ATOM 5990 C CA . ARG A 1 787 ? 172.44512 166.37011 104.88108 1.000 81.89096 787 ARG A CA 1
ATOM 5991 C C . ARG A 1 787 ? 173.77873 166.15696 105.58332 1.000 82.95144 787 ARG A C 1
ATOM 5992 O O . ARG A 1 787 ? 174.79510 166.72235 105.16808 1.000 87.49912 787 ARG A O 1
ATOM 6000 N N . ILE A 1 788 ? 173.77939 165.35524 106.64629 1.000 75.48139 788 ILE A N 1
ATOM 6001 C CA . ILE A 1 788 ? 174.96947 165.13011 107.46317 1.000 75.38707 788 ILE A CA 1
ATOM 6002 C C . ILE A 1 788 ? 175.30743 163.64522 107.43644 1.000 76.25702 788 ILE A C 1
ATOM 6003 O O . ILE A 1 788 ? 174.49900 162.81212 107.85996 1.000 78.89951 788 ILE A O 1
ATOM 6008 N N . ASP A 1 789 ? 176.50338 163.31445 106.95491 1.000 71.92964 789 ASP A N 1
ATOM 6009 C CA . ASP A 1 789 ? 176.95102 161.92769 106.94603 1.000 70.01276 789 ASP A CA 1
ATOM 6010 C C . ASP A 1 789 ? 177.32645 161.47915 108.35347 1.000 71.04713 789 ASP A C 1
ATOM 6011 O O . ASP A 1 789 ? 177.85484 162.26013 109.14902 1.000 78.90283 789 ASP A O 1
ATOM 6016 N N . VAL A 1 790 ? 177.04896 160.21302 108.66513 1.000 63.39603 790 VAL A N 1
ATOM 6017 C CA . VAL A 1 790 ? 177.29375 159.65263 109.98912 1.000 65.48319 790 VAL A CA 1
ATOM 6018 C C . VAL A 1 790 ? 177.93844 158.28391 109.82180 1.000 71.84481 790 VAL A C 1
ATOM 6019 O O . VAL A 1 790 ? 177.40881 157.42767 109.10250 1.000 72.25894 790 VAL A O 1
ATOM 6023 N N . ASP A 1 791 ? 179.08634 158.08832 110.46089 1.000 80.65479 791 ASP A N 1
ATOM 6024 C CA . ASP A 1 791 ? 179.60013 156.74301 110.67476 1.000 76.85092 791 ASP A CA 1
ATOM 6025 C C . ASP A 1 791 ? 178.94175 156.15168 111.91662 1.000 77.20722 791 ASP A C 1
ATOM 6026 O O . ASP A 1 791 ? 178.94219 156.79529 112.97088 1.000 78.02508 791 ASP A O 1
ATOM 6031 N N . PRO A 1 792 ? 178.34293 154.95802 111.82422 1.000 72.60211 792 PRO A N 1
ATOM 6032 C CA . PRO A 1 792 ? 177.63488 154.39440 112.98793 1.000 69.65071 792 PRO A CA 1
ATOM 6033 C C . PRO A 1 792 ? 178.53776 154.01734 114.15201 1.000 71.96604 792 PRO A C 1
ATOM 6034 O O . PRO A 1 792 ? 178.04467 153.92303 115.28229 1.000 70.17188 792 PRO A O 1
ATOM 6038 N N . THR A 1 793 ? 179.83486 153.80353 113.92068 1.000 80.62354 793 THR A N 1
ATOM 6039 C CA . THR A 1 793 ? 180.73304 153.46738 115.02010 1.000 79.79915 793 THR A CA 1
ATOM 6040 C C . THR A 1 793 ? 181.05313 154.68294 115.87999 1.000 82.46830 793 THR A C 1
ATOM 6041 O O . THR A 1 793 ? 181.25003 154.54738 117.09276 1.000 82.19802 793 THR A O 1
ATOM 6045 N N . LYS A 1 794 ? 181.11346 155.86626 115.27567 1.000 84.35894 794 LYS A N 1
ATOM 6046 C CA . LYS A 1 794 ? 181.43104 157.07560 116.01510 1.000 82.23909 794 LYS A CA 1
ATOM 6047 C C . LYS A 1 794 ? 180.23572 157.51627 116.86132 1.000 83.31227 794 LYS A C 1
ATOM 6048 O O . LYS A 1 794 ? 179.08565 157.23017 116.51792 1.000 83.14112 794 LYS A O 1
ATOM 6054 N N . PRO A 1 795 ? 180.48244 158.18826 117.98710 1.000 78.96618 795 PRO A N 1
ATOM 6055 C CA . PRO A 1 795 ? 179.37111 158.72725 118.77831 1.000 74.71603 795 PRO A CA 1
ATOM 6056 C C . PRO A 1 795 ? 178.66121 159.86354 118.06007 1.000 75.78573 795 PRO A C 1
ATOM 6057 O O . PRO A 1 795 ? 179.22652 160.53816 117.19598 1.000 75.09678 795 PRO A O 1
ATOM 6061 N N . ILE A 1 796 ? 177.39339 160.05565 118.42796 1.000 72.25040 796 ILE A N 1
ATOM 6062 C CA . ILE A 1 796 ? 176.56836 161.09285 117.82300 1.000 69.97048 796 ILE A CA 1
ATOM 6063 C C . ILE A 1 796 ? 177.04901 162.46200 118.29523 1.000 70.26049 796 ILE A C 1
ATOM 6064 O O . ILE A 1 796 ? 177.53263 162.61895 119.42546 1.000 71.49691 796 ILE A O 1
ATOM 6069 N N . ASP A 1 797 ? 176.95783 163.45151 117.40483 1.000 66.96016 797 ASP A N 1
ATOM 6070 C CA . ASP A 1 797 ? 177.33298 164.82165 117.73983 1.000 66.07297 797 ASP A CA 1
ATOM 6071 C C . ASP A 1 797 ? 176.40989 165.37117 118.82276 1.000 68.00683 797 ASP A C 1
ATOM 6072 O O . ASP A 1 797 ? 175.18469 165.26280 118.69696 1.000 75.79354 797 ASP A O 1
ATOM 6077 N N . PRO A 1 798 ? 176.95398 165.93825 119.90578 1.000 67.15965 798 PRO A N 1
ATOM 6078 C CA . PRO A 1 798 ? 176.09261 166.42421 120.99751 1.000 68.34988 798 PRO A CA 1
ATOM 6079 C C . PRO A 1 798 ? 175.26783 167.64706 120.63706 1.000 70.80146 798 PRO A C 1
ATOM 6080 O O . PRO A 1 798 ? 174.25542 167.89934 121.30136 1.000 74.83166 798 PRO A O 1
ATOM 6084 N N . GLU A 1 799 ? 175.66666 168.41126 119.61652 1.000 66.25682 799 GLU A N 1
ATOM 6085 C CA . GLU A 1 799 ? 174.84577 169.52529 119.15121 1.000 67.39959 799 GLU A CA 1
ATOM 6086 C C . GLU A 1 799 ? 173.54425 169.02748 118.53343 1.000 69.63649 799 GLU A C 1
ATOM 6087 O O . GLU A 1 799 ? 172.48158 169.62790 118.73765 1.000 69.88019 799 GLU A O 1
ATOM 6093 N N . ILE A 1 800 ? 173.61443 167.92458 117.78387 1.000 63.24055 800 ILE A N 1
ATOM 6094 C CA . ILE A 1 800 ? 172.42595 167.32577 117.18458 1.000 53.75554 800 ILE A CA 1
ATOM 6095 C C . ILE A 1 800 ? 171.52551 166.73318 118.26331 1.000 59.78569 800 ILE A C 1
ATOM 6096 O O . ILE A 1 800 ? 170.29464 166.83794 118.19216 1.000 72.11456 800 ILE A O 1
ATOM 6101 N N . LEU A 1 801 ? 172.12476 166.12014 119.28808 1.000 50.15205 801 LEU A N 1
ATOM 6102 C CA . LEU A 1 801 ? 171.34858 165.56499 120.39254 1.000 50.36548 801 LEU A CA 1
ATOM 6103 C C . LEU A 1 801 ? 170.70259 166.65410 121.23854 1.000 52.52231 801 LEU A C 1
ATOM 6104 O O . LEU A 1 801 ? 169.60859 166.45218 121.77670 1.000 56.04161 801 LEU A O 1
ATOM 6109 N N . LYS A 1 802 ? 171.35714 167.80612 121.36687 1.000 60.59886 802 LYS A N 1
ATOM 6110 C CA . LYS A 1 802 ? 170.90045 168.85123 122.27287 1.000 62.36592 802 LYS A CA 1
ATOM 6111 C C . LYS A 1 802 ? 169.90153 169.80485 121.62410 1.000 64.99581 802 LYS A C 1
ATOM 6112 O O . LYS A 1 802 ? 168.86615 170.11230 122.22567 1.000 69.10337 802 LYS A O 1
ATOM 6118 N N . THR A 1 803 ? 170.16829 170.26693 120.40255 1.000 57.09431 803 THR A N 1
ATOM 6119 C CA . THR A 1 803 ? 169.37514 171.32966 119.80075 1.000 58.75945 803 THR A CA 1
ATOM 6120 C C . THR A 1 803 ? 168.34419 170.84357 118.79153 1.000 60.07786 803 THR A C 1
ATOM 6121 O O . THR A 1 803 ? 167.58120 171.66454 118.27298 1.000 68.37310 803 THR A O 1
ATOM 6125 N N . LYS A 1 804 ? 168.29511 169.54784 118.48839 1.000 47.05129 804 LYS A N 1
ATOM 6126 C CA . LYS A 1 804 ? 167.36245 169.02377 117.49905 1.000 42.27525 804 LYS A CA 1
ATOM 6127 C C . LYS A 1 804 ? 166.63847 167.80425 118.04648 1.000 48.75223 804 LYS A C 1
ATOM 6128 O O . LYS A 1 804 ? 167.23708 166.97195 118.73311 1.000 54.72527 804 LYS A O 1
ATOM 6134 N N . ASP A 1 805 ? 165.34751 167.70566 117.74085 1.000 54.63715 805 ASP A N 1
ATOM 6135 C CA . ASP A 1 805 ? 164.63234 166.45356 117.93161 1.000 51.65028 805 ASP A CA 1
ATOM 6136 C C . ASP A 1 805 ? 165.06202 165.46150 116.85897 1.000 61.92705 805 ASP A C 1
ATOM 6137 O O . ASP A 1 805 ? 165.54400 165.84424 115.79108 1.000 69.92843 805 ASP A O 1
ATOM 6142 N N . LEU A 1 806 ? 164.91414 164.17263 117.15392 1.000 53.57895 806 LEU A N 1
ATOM 6143 C CA . LEU A 1 806 ? 165.43765 163.14096 116.27019 1.000 47.40184 806 LEU A CA 1
ATOM 6144 C C . LEU A 1 806 ? 164.37269 162.11554 115.91681 1.000 44.50644 806 LEU A C 1
ATOM 6145 O O . LEU A 1 806 ? 163.54971 161.73829 116.75493 1.000 54.46245 806 LEU A O 1
ATOM 6150 N N . CYS A 1 807 ? 164.40468 161.67438 114.66262 1.000 51.21078 807 CYS A N 1
ATOM 6151 C CA . CYS A 1 807 ? 163.66611 160.51396 114.18733 1.000 52.68409 807 CYS A CA 1
ATOM 6152 C C . CYS A 1 807 ? 164.67458 159.48256 113.70724 1.000 55.61742 807 CYS A C 1
ATOM 6153 O O . CYS A 1 807 ? 165.61934 159.82675 112.99226 1.000 66.43596 807 CYS A O 1
ATOM 6156 N N . VAL A 1 808 ? 164.49225 158.22858 114.10743 1.000 45.75187 808 VAL A N 1
ATOM 6157 C CA . VAL A 1 808 ? 165.43077 157.16536 113.76790 1.000 42.62919 808 VAL A CA 1
ATOM 6158 C C . VAL A 1 808 ? 164.68382 156.09435 112.98497 1.000 46.14456 808 VAL A C 1
ATOM 6159 O O . VAL A 1 808 ? 163.64278 155.59404 113.43069 1.000 51.57990 808 VAL A O 1
ATOM 6163 N N . THR A 1 809 ? 165.19570 155.78351 111.79912 1.000 37.07132 809 THR A N 1
ATOM 6164 C CA . THR A 1 809 ? 164.66606 154.70709 110.98113 1.000 29.44563 809 THR A CA 1
ATOM 6165 C C . THR A 1 809 ? 165.16655 153.36758 111.51387 1.000 37.72697 809 THR A C 1
ATOM 6166 O O . THR A 1 809 ? 166.25464 153.27633 112.08680 1.000 59.33406 809 THR A O 1
ATOM 6170 N N . GLY A 1 810 ? 164.34536 152.32565 111.34441 1.000 49.02784 810 GLY A N 1
ATOM 6171 C CA . GLY A 1 810 ? 164.70231 150.98541 111.78153 1.000 52.86059 810 GLY A CA 1
ATOM 6172 C C . GLY A 1 810 ? 165.92991 150.41166 111.10462 1.000 55.57603 810 GLY A C 1
ATOM 6173 O O . GLY A 1 810 ? 166.61563 149.57289 111.69774 1.000 61.24941 810 GLY A O 1
ATOM 6174 N N . TYR A 1 811 ? 166.22563 150.84610 109.87659 1.000 59.00775 811 TYR A N 1
ATOM 6175 C CA . TYR A 1 811 ? 167.48561 150.47565 109.23962 1.000 68.28030 811 TYR A CA 1
ATOM 6176 C C . TYR A 1 811 ? 168.67702 151.08946 109.96769 1.000 65.70151 811 TYR A C 1
ATOM 6177 O O . TYR A 1 811 ? 169.67306 150.40337 110.23339 1.000 70.74282 811 TYR A O 1
ATOM 6186 N N . ALA A 1 812 ? 168.58487 152.37669 110.31233 1.000 47.74060 812 ALA A N 1
ATOM 6187 C CA . ALA A 1 812 ? 169.65395 153.02907 111.05987 1.000 40.57860 812 ALA A CA 1
ATOM 6188 C C . ALA A 1 812 ? 169.72729 152.52333 112.49224 1.000 40.60124 812 ALA A C 1
ATOM 6189 O O . ALA A 1 812 ? 170.80237 152.54473 113.10065 1.000 56.91243 812 ALA A O 1
ATOM 6191 N N . LEU A 1 813 ? 168.59637 152.08997 113.05031 1.000 45.35822 813 LEU A N 1
ATOM 6192 C CA . LEU A 1 813 ? 168.61264 151.41959 114.34501 1.000 46.51054 813 LEU A CA 1
ATOM 6193 C C . LEU A 1 813 ? 169.32093 150.07443 114.26057 1.000 57.74155 813 LEU A C 1
ATOM 6194 O O . LEU A 1 813 ? 170.05423 149.69385 115.18048 1.000 62.55114 813 LEU A O 1
ATOM 6199 N N . ASN A 1 814 ? 169.10085 149.33676 113.16802 1.000 66.78864 814 ASN A N 1
ATOM 6200 C CA . ASN A 1 814 ? 169.76652 148.05279 112.98272 1.000 60.26962 814 ASN A CA 1
ATOM 6201 C C . ASN A 1 814 ? 171.25919 148.22589 112.74021 1.000 63.84802 814 ASN A C 1
ATOM 6202 O O . ASN A 1 814 ? 172.05033 147.35007 113.10642 1.000 66.43779 814 ASN A O 1
ATOM 6207 N N . LYS A 1 815 ? 171.66313 149.34148 112.12801 1.000 64.37552 815 LYS A N 1
ATOM 6208 C CA . LYS A 1 815 ? 173.08586 149.64256 112.01448 1.000 62.02230 815 LYS A CA 1
ATOM 6209 C C . LYS A 1 815 ? 173.68358 150.12371 113.33225 1.000 58.71222 815 LYS A C 1
ATOM 6210 O O . LYS A 1 815 ? 174.90966 150.11773 113.47952 1.000 64.40617 815 LYS A O 1
ATOM 6216 N N . PHE A 1 816 ? 172.85032 150.54158 114.28698 1.000 56.22156 816 PHE A N 1
ATOM 6217 C CA . PHE A 1 816 ? 173.29359 150.98455 115.60358 1.000 56.65882 816 PHE A CA 1
ATOM 6218 C C . PHE A 1 816 ? 173.09091 149.91682 116.67248 1.000 59.78059 816 PHE A C 1
ATOM 6219 O O . PHE A 1 816 ? 172.83322 150.25196 117.83253 1.000 65.21009 816 PHE A O 1
ATOM 6227 N N . LYS A 1 817 ? 173.19100 148.63685 116.30443 1.000 64.66106 817 LYS A N 1
ATOM 6228 C CA . LYS A 1 817 ? 172.79276 147.56634 117.21632 1.000 70.59246 817 LYS A CA 1
ATOM 6229 C C . LYS A 1 817 ? 173.79315 147.38458 118.35313 1.000 70.58970 817 LYS A C 1
ATOM 6230 O O . LYS A 1 817 ? 173.40353 147.26116 119.51990 1.000 64.91955 817 LYS A O 1
ATOM 6236 N N . GLY A 1 818 ? 175.08405 147.37029 118.03750 1.000 72.86368 818 GLY A N 1
ATOM 6237 C CA . GLY A 1 818 ? 176.08767 147.09675 119.04707 1.000 70.07896 818 GLY A CA 1
ATOM 6238 C C . GLY A 1 818 ? 177.15365 148.16358 119.16918 1.000 69.13261 818 GLY A C 1
ATOM 6239 O O . GLY A 1 818 ? 178.33324 147.84808 119.34734 1.000 75.67216 818 GLY A O 1
ATOM 6240 N N . GLN A 1 819 ? 176.75841 149.42711 119.07693 1.000 68.97782 819 GLN A N 1
ATOM 6241 C CA . GLN A 1 819 ? 177.69607 150.53807 119.09772 1.000 72.68911 819 GLN A CA 1
ATOM 6242 C C . GLN A 1 819 ? 177.48664 151.39496 120.34030 1.000 75.33681 819 GLN A C 1
ATOM 6243 O O . GLN A 1 819 ? 176.53449 151.21281 121.10351 1.000 74.23403 819 GLN A O 1
ATOM 6249 N N . VAL A 1 820 ? 178.41527 152.33526 120.53558 1.000 76.91530 820 VAL A N 1
ATOM 6250 C CA . VAL A 1 820 ? 178.41769 153.17084 121.73318 1.000 79.09085 820 VAL A CA 1
ATOM 6251 C C . VAL A 1 820 ? 177.26245 154.17291 121.71315 1.000 78.40129 820 VAL A C 1
ATOM 6252 O O . VAL A 1 820 ? 176.66052 154.45839 122.75704 1.000 77.04330 820 VAL A O 1
ATOM 6256 N N . GLY A 1 821 ? 176.89089 154.67590 120.53561 1.000 65.03243 821 GLY A N 1
ATOM 6257 C CA . GLY A 1 821 ? 175.90163 155.73360 120.45014 1.000 67.62624 821 GLY A CA 1
ATOM 6258 C C . GLY A 1 821 ? 174.46200 155.31007 120.63926 1.000 64.62151 821 GLY A C 1
ATOM 6259 O O . GLY A 1 821 ? 173.59779 156.18694 120.74472 1.000 71.96644 821 GLY A O 1
ATOM 6260 N N . TRP A 1 822 ? 174.19463 153.99847 120.69262 1.000 49.46056 822 TRP A N 1
ATOM 6261 C CA . TRP A 1 822 ? 172.82427 153.49794 120.79763 1.000 53.13066 822 TRP A CA 1
ATOM 6262 C C . TRP A 1 822 ? 172.15688 153.93950 122.09280 1.000 55.47581 822 TRP A C 1
ATOM 6263 O O . TRP A 1 822 ? 170.99540 154.36600 122.08444 1.000 63.09293 822 TRP A O 1
ATOM 6274 N N . LYS A 1 823 ? 172.89044 153.88613 123.20863 1.000 60.47197 823 LYS A N 1
ATOM 6275 C CA . LYS A 1 823 ? 172.37658 154.39318 124.47589 1.000 59.72510 823 LYS A CA 1
ATOM 6276 C C . LYS A 1 823 ? 172.16953 155.90200 124.45609 1.000 54.81820 823 LYS A C 1
ATOM 6277 O O . LYS A 1 823 ? 171.39443 156.41719 125.26807 1.000 56.25623 823 LYS A O 1
ATOM 6283 N N . SER A 1 824 ? 172.84331 156.62112 123.55486 1.000 50.50450 824 SER A N 1
ATOM 6284 C CA . SER A 1 824 ? 172.48345 158.01384 123.32742 1.000 45.18953 824 SER A CA 1
ATOM 6285 C C . SER A 1 824 ? 171.16120 158.11624 122.57966 1.000 51.39647 824 SER A C 1
ATOM 6286 O O . SER A 1 824 ? 170.30121 158.92766 122.94876 1.000 64.98364 824 SER A O 1
ATOM 6289 N N . LEU A 1 825 ? 170.97528 157.26843 121.55458 1.000 47.99023 825 LEU A N 1
ATOM 6290 C CA . LEU A 1 825 ? 169.82703 157.37659 120.65295 1.000 33.88787 825 LEU A CA 1
ATOM 6291 C C . LEU A 1 825 ? 168.51747 157.14933 121.39042 1.000 44.85472 825 LEU A C 1
ATOM 6292 O O . LEU A 1 825 ? 167.60134 157.97535 121.32058 1.000 58.46911 825 LEU A O 1
ATOM 6297 N N . LEU A 1 826 ? 168.44953 156.08075 122.18293 1.000 41.86477 826 LEU A N 1
ATOM 6298 C CA . LEU A 1 826 ? 167.26147 155.79685 122.97530 1.000 39.22671 826 LEU A CA 1
ATOM 6299 C C . LEU A 1 826 ? 167.04702 156.79969 124.10232 1.000 43.13052 826 LEU A C 1
ATOM 6300 O O . LEU A 1 826 ? 165.97138 156.79711 124.70907 1.000 49.56035 826 LEU A O 1
ATOM 6305 N N . ARG A 1 827 ? 168.03160 157.65079 124.39796 1.000 47.11422 827 ARG A N 1
ATOM 6306 C CA . ARG A 1 827 ? 167.81741 158.73928 125.33509 1.000 46.89613 827 ARG A CA 1
ATOM 6307 C C . ARG A 1 827 ? 167.36439 160.02597 124.66067 1.000 47.00703 827 ARG A C 1
ATOM 6308 O O . ARG A 1 827 ? 166.91076 160.94139 125.35562 1.000 59.38423 827 ARG A O 1
ATOM 6316 N N . TYR A 1 828 ? 167.46611 160.12430 123.33320 1.000 41.44984 828 TYR A N 1
ATOM 6317 C CA . TYR A 1 828 ? 167.23249 161.39228 122.65111 1.000 39.13476 828 TYR A CA 1
ATOM 6318 C C . TYR A 1 828 ? 166.34780 161.27219 121.41707 1.000 46.98440 828 TYR A C 1
ATOM 6319 O O . TYR A 1 828 ? 166.28892 162.21805 120.62362 1.000 60.63389 828 TYR A O 1
ATOM 6328 N N . THR A 1 829 ? 165.66088 160.15049 121.22547 1.000 34.97262 829 THR A N 1
ATOM 6329 C CA . THR A 1 829 ? 164.76986 159.97067 120.08753 1.000 27.90705 829 THR A CA 1
ATOM 6330 C C . THR A 1 829 ? 163.34649 159.78430 120.58164 1.000 51.80931 829 THR A C 1
ATOM 6331 O O . THR A 1 829 ? 163.10071 158.99501 121.49927 1.000 60.07501 829 THR A O 1
ATOM 6335 N N . TRP A 1 830 ? 162.41492 160.50923 119.96945 1.000 50.47877 830 TRP A N 1
ATOM 6336 C CA . TRP A 1 830 ? 161.00980 160.41430 120.32061 1.000 38.58891 830 TRP A CA 1
ATOM 6337 C C . TRP A 1 830 ? 160.12624 160.00959 119.15212 1.000 44.58561 830 TRP A C 1
ATOM 6338 O O . TRP A 1 830 ? 158.90234 159.96890 119.30892 1.000 58.74448 830 TRP A O 1
ATOM 6349 N N . VAL A 1 831 ? 160.69875 159.73169 117.98341 1.000 30.61759 831 VAL A N 1
ATOM 6350 C CA . VAL A 1 831 ? 159.97366 159.13886 116.86441 1.000 29.30362 831 VAL A CA 1
ATOM 6351 C C . VAL A 1 831 ? 160.81943 157.99590 116.32240 1.000 36.42359 831 VAL A C 1
ATOM 6352 O O . VAL A 1 831 ? 161.96852 158.20997 115.92090 1.000 52.18209 831 VAL A O 1
ATOM 6356 N N . TYR A 1 832 ? 160.26089 156.78902 116.31318 1.000 27.05020 832 TYR A N 1
ATOM 6357 C CA . TYR A 1 832 ? 160.88090 155.63940 115.66901 1.000 16.81762 832 TYR A CA 1
ATOM 6358 C C . TYR A 1 832 ? 160.02975 155.23638 114.47693 1.000 32.91875 832 TYR A C 1
ATOM 6359 O O . TYR A 1 832 ? 158.82909 154.98939 114.62346 1.000 59.54103 832 TYR A O 1
ATOM 6368 N N . ALA A 1 833 ? 160.64960 155.16459 113.30472 1.000 15.63766 833 ALA A N 1
ATOM 6369 C CA . ALA A 1 833 ? 159.92992 154.92401 112.06672 1.000 23.86422 833 ALA A CA 1
ATOM 6370 C C . ALA A 1 833 ? 160.53081 153.73651 111.33180 1.000 26.76072 833 ALA A C 1
ATOM 6371 O O . ALA A 1 833 ? 161.70210 153.40123 111.51700 1.000 53.18148 833 ALA A O 1
ATOM 6373 N N . ARG A 1 834 ? 159.68660 153.10072 110.50672 1.000 35.56229 834 ARG A N 1
ATOM 6374 C CA . ARG A 1 834 ? 160.05151 151.97445 109.63452 1.000 39.89637 834 ARG A CA 1
ATOM 6375 C C . ARG A 1 834 ? 160.64230 150.80243 110.41606 1.000 37.60900 834 ARG A C 1
ATOM 6376 O O . ARG A 1 834 ? 161.54159 150.10883 109.93880 1.000 36.23230 834 ARG A O 1
ATOM 6384 N N . VAL A 1 835 ? 160.13943 150.57547 111.62004 1.000 33.50221 835 VAL A N 1
ATOM 6385 C CA . VAL A 1 835 ? 160.69069 149.54553 112.49013 1.000 37.11545 835 VAL A CA 1
ATOM 6386 C C . VAL A 1 835 ? 159.90115 148.25610 112.32004 1.000 45.85870 835 VAL A C 1
ATOM 6387 O O . VAL A 1 835 ? 158.67047 148.26198 112.19940 1.000 49.46844 835 VAL A O 1
ATOM 6391 N N . SER A 1 836 ? 160.62582 147.14283 112.29060 1.000 52.86006 836 SER A N 1
ATOM 6392 C CA . SER A 1 836 ? 160.02263 145.82553 112.32171 1.000 51.61211 836 SER A CA 1
ATOM 6393 C C . SER A 1 836 ? 159.46028 145.56196 113.72074 1.000 59.27851 836 SER A C 1
ATOM 6394 O O . SER A 1 836 ? 159.81051 146.26500 114.67173 1.000 64.80230 836 SER A O 1
ATOM 6397 N N . PRO A 1 837 ? 158.52926 144.60283 113.85665 1.000 50.76310 837 PRO A N 1
ATOM 6398 C CA . PRO A 1 837 ? 158.08244 144.19602 115.20611 1.000 46.41285 837 PRO A CA 1
ATOM 6399 C C . PRO A 1 837 ? 159.20287 143.74612 116.13326 1.000 55.09309 837 PRO A C 1
ATOM 6400 O O . PRO A 1 837 ? 159.17246 144.05759 117.33377 1.000 57.48305 837 PRO A O 1
ATOM 6404 N N . LYS A 1 838 ? 160.20666 143.04124 115.60362 1.000 58.70555 838 LYS A N 1
ATOM 6405 C CA . LYS A 1 838 ? 161.38139 142.72433 116.40672 1.000 51.63756 838 LYS A CA 1
ATOM 6406 C C . LYS A 1 838 ? 162.18649 143.97544 116.73528 1.000 59.15944 838 LYS A C 1
ATOM 6407 O O . LYS A 1 838 ? 162.79884 144.04808 117.80398 1.000 66.41766 838 LYS A O 1
ATOM 6413 N N . GLN A 1 839 ? 162.16955 144.98259 115.85694 1.000 46.65769 839 GLN A N 1
ATOM 6414 C CA . GLN A 1 839 ? 162.83509 146.24170 116.17609 1.000 43.89985 839 GLN A CA 1
ATOM 6415 C C . GLN A 1 839 ? 162.07843 147.02767 117.24103 1.000 50.25136 839 GLN A C 1
ATOM 6416 O O . GLN A 1 839 ? 162.70534 147.70642 118.06066 1.000 55.10472 839 GLN A O 1
ATOM 6422 N N . LYS A 1 840 ? 160.74308 146.94164 117.25607 1.000 41.94765 840 LYS A N 1
ATOM 6423 C CA . LYS A 1 840 ? 159.97170 147.52670 118.35178 1.000 33.34120 840 LYS A CA 1
ATOM 6424 C C . LYS A 1 840 ? 160.26633 146.81895 119.66735 1.000 44.45940 840 LYS A C 1
ATOM 6425 O O . LYS A 1 840 ? 160.36834 147.46308 120.72237 1.000 58.38321 840 LYS A O 1
ATOM 6431 N N . GLU A 1 841 ? 160.41064 145.48978 119.61634 1.000 52.81143 841 GLU A N 1
ATOM 6432 C CA . GLU A 1 841 ? 160.80313 144.72707 120.79796 1.000 51.67269 841 GLU A CA 1
ATOM 6433 C C . GLU A 1 841 ? 162.19322 145.12492 121.28141 1.000 52.93654 841 GLU A C 1
ATOM 6434 O O . GLU A 1 841 ? 162.42854 145.23065 122.48953 1.000 55.64807 841 GLU A O 1
ATOM 6440 N N . ASP A 1 842 ? 163.12031 145.36096 120.34822 1.000 44.34760 842 ASP A N 1
ATOM 6441 C CA . ASP A 1 842 ? 164.46686 145.79833 120.70846 1.000 41.45355 842 ASP A CA 1
ATOM 6442 C C . ASP A 1 842 ? 164.46205 147.19711 121.31515 1.000 46.17576 842 ASP A C 1
ATOM 6443 O O . ASP A 1 842 ? 165.20683 147.46264 122.26622 1.000 45.23001 842 ASP A O 1
ATOM 6448 N N . ILE A 1 843 ? 163.62822 148.09704 120.77752 1.000 51.54909 843 ILE A N 1
ATOM 6449 C CA . ILE A 1 843 ? 163.49776 149.45060 121.32005 1.000 42.38013 843 ILE A CA 1
ATOM 6450 C C . ILE A 1 843 ? 162.96748 149.40645 122.74670 1.000 49.57809 843 ILE A C 1
ATOM 6451 O O . ILE A 1 843 ? 163.50697 150.06368 123.64779 1.000 59.87662 843 ILE A O 1
ATOM 6456 N N . LEU A 1 844 ? 161.93254 148.59716 122.98407 1.000 47.35983 844 LEU A N 1
ATOM 6457 C CA . LEU A 1 844 ? 161.35704 148.53121 124.32236 1.000 41.65285 844 LEU A CA 1
ATOM 6458 C C . LEU A 1 844 ? 162.26498 147.80156 125.30580 1.000 45.46347 844 LEU A C 1
ATOM 6459 O O . LEU A 1 844 ? 162.31455 148.17390 126.48298 1.000 44.02033 844 LEU A O 1
ATOM 6464 N N . LEU A 1 845 ? 163.01296 146.79437 124.84470 1.000 49.91824 845 LEU A N 1
ATOM 6465 C CA . LEU A 1 845 ? 163.98499 146.13379 125.71066 1.000 49.59039 845 LEU A CA 1
ATOM 6466 C C . LEU A 1 845 ? 165.13386 147.06737 126.07263 1.000 51.31646 845 LEU A C 1
ATOM 6467 O O . LEU A 1 845 ? 165.60954 147.05859 127.21475 1.000 54.28896 845 LEU A O 1
ATOM 6472 N N . GLY A 1 846 ? 165.59020 147.88021 125.11657 1.000 49.02640 846 GLY A N 1
ATOM 6473 C CA . GLY A 1 846 ? 166.63102 148.84823 125.41626 1.000 49.05505 846 GLY A CA 1
ATOM 6474 C C . GLY A 1 846 ? 166.16114 149.95269 126.34305 1.000 52.86607 846 GLY A C 1
ATOM 6475 O O . GLY A 1 846 ? 166.91987 150.42049 127.19529 1.000 59.32113 846 GLY A O 1
ATOM 6476 N N . LEU A 1 847 ? 164.90848 150.39119 126.18546 1.000 45.94764 847 LEU A N 1
ATOM 6477 C CA . LEU A 1 847 ? 164.35310 151.38277 127.10192 1.000 42.26668 847 LEU A CA 1
ATOM 6478 C C . LEU A 1 847 ? 164.12296 150.79727 128.48935 1.000 46.69706 847 LEU A C 1
ATOM 6479 O O . LEU A 1 847 ? 164.19632 151.52366 129.48616 1.000 57.31858 847 LEU A O 1
ATOM 6484 N N . LYS A 1 848 ? 163.83008 149.49739 128.57196 1.000 44.47677 848 LYS A N 1
ATOM 6485 C CA . LYS A 1 848 ? 163.77385 148.82690 129.86522 1.000 46.48225 848 LYS A CA 1
ATOM 6486 C C . LYS A 1 848 ? 165.15349 148.70612 130.49762 1.000 46.15230 848 LYS A C 1
ATOM 6487 O O . LYS A 1 848 ? 165.27931 148.78313 131.72471 1.000 50.82815 848 LYS A O 1
ATOM 6493 N N . ASP A 1 849 ? 166.19270 148.50976 129.68147 1.000 55.91331 849 ASP A N 1
ATOM 6494 C CA . ASP A 1 849 ? 167.53495 148.28943 130.20823 1.000 58.36973 849 ASP A CA 1
ATOM 6495 C C . ASP A 1 849 ? 168.16202 149.55197 130.78591 1.000 58.22328 849 ASP A C 1
ATOM 6496 O O . ASP A 1 849 ? 169.06207 149.44866 131.62518 1.000 63.87878 849 ASP A O 1
ATOM 6501 N N . MET A 1 850 ? 167.71766 150.73469 130.36301 1.000 53.27394 850 MET A N 1
ATOM 6502 C CA . MET A 1 850 ? 168.27299 151.97171 130.89601 1.000 52.29209 850 MET A CA 1
ATOM 6503 C C . MET A 1 850 ? 167.61224 152.41045 132.19466 1.000 54.63013 850 MET A C 1
ATOM 6504 O O . MET A 1 850 ? 168.05802 153.39476 132.79279 1.000 57.91163 850 MET A O 1
ATOM 6509 N N . GLY A 1 851 ? 166.57291 151.71258 132.64451 1.000 51.21747 851 GLY A N 1
ATOM 6510 C CA . GLY A 1 851 ? 165.89893 152.04402 133.88055 1.000 53.21123 851 GLY A CA 1
ATOM 6511 C C . GLY A 1 851 ? 164.60911 152.81768 133.72724 1.000 55.29337 851 GLY A C 1
ATOM 6512 O O . GLY A 1 851 ? 164.02440 153.21530 134.74171 1.000 59.59237 851 GLY A O 1
ATOM 6513 N N . TYR A 1 852 ? 164.14676 153.04375 132.50148 1.000 41.11517 852 TYR A N 1
ATOM 6514 C CA . TYR A 1 852 ? 162.92166 153.79271 132.25896 1.000 40.41511 852 TYR A CA 1
ATOM 6515 C C . TYR A 1 852 ? 161.74572 152.82754 132.19096 1.000 47.88407 852 TYR A C 1
ATOM 6516 O O . TYR A 1 852 ? 161.75220 151.89230 131.38416 1.000 51.88913 852 TYR A O 1
ATOM 6525 N N . TYR A 1 853 ? 160.74635 153.04854 133.04061 1.000 44.08844 853 TYR A N 1
ATOM 6526 C CA . TYR A 1 853 ? 159.52206 152.26366 132.97217 1.000 38.14130 853 TYR A CA 1
ATOM 6527 C C . TYR A 1 853 ? 158.73070 152.65026 131.73052 1.000 38.73468 853 TYR A C 1
ATOM 6528 O O . TYR A 1 853 ? 158.61166 153.83116 131.39573 1.000 51.84400 853 TYR A O 1
ATOM 6537 N N . THR A 1 854 ? 158.18719 151.65043 131.04342 1.000 36.91243 854 THR A N 1
ATOM 6538 C CA . THR A 1 854 ? 157.65353 151.84148 129.70393 1.000 34.00632 854 THR A CA 1
ATOM 6539 C C . THR A 1 854 ? 156.19223 151.42500 129.60835 1.000 43.72129 854 THR A C 1
ATOM 6540 O O . THR A 1 854 ? 155.78954 150.37933 130.12863 1.000 60.66457 854 THR A O 1
ATOM 6544 N N . LEU A 1 855 ? 155.40936 152.25553 128.92853 1.000 24.18502 855 LEU A N 1
ATOM 6545 C CA . LEU A 1 855 ? 154.06131 151.92214 128.49870 1.000 22.37383 855 LEU A CA 1
ATOM 6546 C C . LEU A 1 855 ? 154.04414 151.83603 126.98149 1.000 35.69279 855 LEU A C 1
ATOM 6547 O O . LEU A 1 855 ? 154.62053 152.68670 126.30157 1.000 48.03239 855 LEU A O 1
ATOM 6552 N N . MET A 1 856 ? 153.38302 150.81150 126.45197 1.000 41.03829 856 MET A N 1
ATOM 6553 C CA . MET A 1 856 ? 153.25066 150.65075 125.00867 1.000 36.40052 856 MET A CA 1
ATOM 6554 C C . MET A 1 856 ? 151.78279 150.48425 124.65380 1.000 47.55054 856 MET A C 1
ATOM 6555 O O . MET A 1 856 ? 151.14409 149.52304 125.08920 1.000 59.07444 856 MET A O 1
ATOM 6560 N N . ALA A 1 857 ? 151.25581 151.40951 123.85647 1.000 43.67661 857 ALA A N 1
ATOM 6561 C CA . ALA A 1 857 ? 149.87856 151.36154 123.37793 1.000 41.09194 857 ALA A CA 1
ATOM 6562 C C . ALA A 1 857 ? 149.90267 150.93270 121.91720 1.000 42.62893 857 ALA A C 1
ATOM 6563 O O . ALA A 1 857 ? 150.50045 151.61194 121.07661 1.000 55.54030 857 ALA A O 1
ATOM 6565 N N . GLY A 1 858 ? 149.24986 149.81274 121.61335 1.000 40.24913 858 GLY A N 1
ATOM 6566 C CA . GLY A 1 858 ? 149.30057 149.25973 120.27656 1.000 50.79200 858 GLY A CA 1
ATOM 6567 C C . GLY A 1 858 ? 147.98918 148.60774 119.89016 1.000 55.24912 858 GLY A C 1
ATOM 6568 O O . GLY A 1 858 ? 147.14162 148.31271 120.73322 1.000 58.77182 858 GLY A O 1
ATOM 6569 N N . ASP A 1 859 ? 147.82742 148.40786 118.58365 1.000 70.13371 859 ASP A N 1
ATOM 6570 C CA . ASP A 1 859 ? 146.64554 147.74877 118.04218 1.000 71.93048 859 ASP A CA 1
ATOM 6571 C C . ASP A 1 859 ? 146.97008 146.48352 117.26457 1.000 76.60290 859 ASP A C 1
ATOM 6572 O O . ASP A 1 859 ? 146.39992 145.42632 117.55004 1.000 79.39895 859 ASP A O 1
ATOM 6577 N N . GLY A 1 860 ? 147.87174 146.55545 116.29107 1.000 80.53868 860 GLY A N 1
ATOM 6578 C CA . GLY A 1 860 ? 148.02936 145.49661 115.31767 1.000 80.77891 860 GLY A CA 1
ATOM 6579 C C . GLY A 1 860 ? 148.84106 144.31792 115.82025 1.000 78.12674 860 GLY A C 1
ATOM 6580 O O . GLY A 1 860 ? 149.19901 144.20879 116.99397 1.000 73.59161 860 GLY A O 1
ATOM 6581 N N . THR A 1 861 ? 149.12869 143.40834 114.88604 1.000 75.40642 861 THR A N 1
ATOM 6582 C CA . THR A 1 861 ? 149.97807 142.25534 115.15424 1.000 71.85676 861 THR A CA 1
ATOM 6583 C C . THR A 1 861 ? 151.45917 142.59292 115.09970 1.000 74.83962 861 THR A C 1
ATOM 6584 O O . THR A 1 861 ? 152.28806 141.71909 115.37284 1.000 73.96279 861 THR A O 1
ATOM 6588 N N . ASN A 1 862 ? 151.81117 143.82043 114.73514 1.000 70.08983 862 ASN A N 1
ATOM 6589 C CA . ASN A 1 862 ? 153.19611 144.25983 114.73846 1.000 65.40106 862 ASN A CA 1
ATOM 6590 C C . ASN A 1 862 ? 153.65591 144.73843 116.10668 1.000 70.13742 862 ASN A C 1
ATOM 6591 O O . ASN A 1 862 ? 154.83269 145.07584 116.26713 1.000 77.19571 862 ASN A O 1
ATOM 6596 N N . ASP A 1 863 ? 152.76139 144.77772 117.09238 1.000 62.85931 863 ASP A N 1
ATOM 6597 C CA . ASP A 1 863 ? 153.09454 145.25842 118.42215 1.000 55.97432 863 ASP A CA 1
ATOM 6598 C C . ASP A 1 863 ? 152.97759 144.20039 119.50897 1.000 57.22836 863 ASP A C 1
ATOM 6599 O O . ASP A 1 863 ? 153.19829 144.52834 120.67849 1.000 66.99293 863 ASP A O 1
ATOM 6604 N N . VAL A 1 864 ? 152.63549 142.95369 119.16539 1.000 54.97224 864 VAL A N 1
ATOM 6605 C CA . VAL A 1 864 ? 152.37948 141.94098 120.18915 1.000 55.22910 864 VAL A CA 1
ATOM 6606 C C . VAL A 1 864 ? 153.67071 141.53887 120.89369 1.000 55.19617 864 VAL A C 1
ATOM 6607 O O . VAL A 1 864 ? 153.65746 141.16982 122.07371 1.000 53.70494 864 VAL A O 1
ATOM 6611 N N . GLY A 1 865 ? 154.80042 141.59194 120.18624 1.000 56.35481 865 GLY A N 1
ATOM 6612 C CA . GLY A 1 865 ? 156.08191 141.46294 120.85755 1.000 55.22664 865 GLY A CA 1
ATOM 6613 C C . GLY A 1 865 ? 156.38742 142.65854 121.73763 1.000 56.43949 865 GLY A C 1
ATOM 6614 O O . GLY A 1 865 ? 156.94642 142.51506 122.82713 1.000 58.77797 865 GLY A O 1
ATOM 6615 N N . ALA A 1 866 ? 156.01921 143.85563 121.27563 1.000 53.86969 866 ALA A N 1
ATOM 6616 C CA . ALA A 1 866 ? 156.26456 145.06671 122.05056 1.000 47.34583 866 ALA A CA 1
ATOM 6617 C C . ALA A 1 866 ? 155.32651 145.16311 123.24783 1.000 52.16089 866 ALA A C 1
ATOM 6618 O O . ALA A 1 866 ? 155.72469 145.63370 124.31873 1.000 56.74650 866 ALA A O 1
ATOM 6620 N N . LEU A 1 867 ? 154.07560 144.72113 123.08500 1.000 56.96408 867 LEU A N 1
ATOM 6621 C CA . LEU A 1 867 ? 153.09762 144.75973 124.16963 1.000 41.14721 867 LEU A CA 1
ATOM 6622 C C . LEU A 1 867 ? 153.46659 143.84060 125.32719 1.000 48.75568 867 LEU A C 1
ATOM 6623 O O . LEU A 1 867 ? 153.10114 144.12961 126.47084 1.000 60.23837 867 LEU A O 1
ATOM 6628 N N . LYS A 1 868 ? 154.18249 142.75148 125.06109 1.000 53.39143 868 LYS A N 1
ATOM 6629 C CA . LYS A 1 868 ? 154.60242 141.82013 126.09690 1.000 56.35188 868 LYS A CA 1
ATOM 6630 C C . LYS A 1 868 ? 155.97447 142.14314 126.67165 1.000 46.35723 868 LYS A C 1
ATOM 6631 O O . LYS A 1 868 ? 156.41188 141.46653 127.60682 1.000 43.25887 868 LYS A O 1
ATOM 6637 N N . GLN A 1 869 ? 156.66299 143.15479 126.14220 1.000 46.35584 869 GLN A N 1
ATOM 6638 C CA . GLN A 1 869 ? 157.97054 143.54269 126.64670 1.000 45.64708 869 GLN A CA 1
ATOM 6639 C C . GLN A 1 869 ? 157.97697 144.87058 127.38497 1.000 50.29818 869 GLN A C 1
ATOM 6640 O O . GLN A 1 869 ? 158.97632 145.18437 128.03919 1.000 54.09389 869 GLN A O 1
ATOM 6646 N N . ALA A 1 870 ? 156.91011 145.65640 127.30063 1.000 51.87608 870 ALA A N 1
ATOM 6647 C CA . ALA A 1 870 ? 156.83233 146.88912 128.06275 1.000 39.95348 870 ALA A CA 1
ATOM 6648 C C . ALA A 1 870 ? 156.46603 146.58839 129.51139 1.000 44.11354 870 ALA A C 1
ATOM 6649 O O . ALA A 1 870 ? 156.02740 145.48648 129.85175 1.000 51.48340 870 ALA A O 1
ATOM 6651 N N . HIS A 1 871 ? 156.67277 147.58510 130.37559 1.000 45.32308 871 HIS A N 1
ATOM 6652 C CA . HIS A 1 871 ? 156.26718 147.43896 131.76964 1.000 37.39764 871 HIS A CA 1
ATOM 6653 C C . HIS A 1 871 ? 154.75113 147.42733 131.89911 1.000 42.35675 871 HIS A C 1
ATOM 6654 O O . HIS A 1 871 ? 154.20321 146.73110 132.75978 1.000 55.86266 871 HIS A O 1
ATOM 6661 N N . VAL A 1 872 ? 154.05779 148.19547 131.06372 1.000 40.66301 872 VAL A N 1
ATOM 6662 C CA . VAL A 1 872 ? 152.61050 148.07768 130.92364 1.000 46.27148 872 VAL A CA 1
ATOM 6663 C C . VAL A 1 872 ? 152.25155 148.19676 129.44439 1.000 52.31919 872 VAL A C 1
ATOM 6664 O O . VAL A 1 872 ? 152.73126 149.09200 128.73885 1.000 56.69785 872 VAL A O 1
ATOM 6668 N N . GLY A 1 873 ? 151.44618 147.25356 128.96441 1.000 42.02001 873 GLY A N 1
ATOM 6669 C CA . GLY A 1 873 ? 151.02568 147.25218 127.58001 1.000 34.81688 873 GLY A CA 1
ATOM 6670 C C . GLY A 1 873 ? 149.52285 147.33534 127.43724 1.000 37.94029 873 GLY A C 1
ATOM 6671 O O . GLY A 1 873 ? 148.78775 146.56334 128.05899 1.000 54.86678 873 GLY A O 1
ATOM 6672 N N . VAL A 1 874 ? 149.05410 148.27897 126.62722 1.000 34.79442 874 VAL A N 1
ATOM 6673 C CA . VAL A 1 874 ? 147.63377 148.48297 126.38050 1.000 43.45123 874 VAL A CA 1
ATOM 6674 C C . VAL A 1 874 ? 147.35503 148.17624 124.91782 1.000 47.03516 874 VAL A C 1
ATOM 6675 O O . VAL A 1 874 ? 148.05900 148.67002 124.02840 1.000 64.07491 874 VAL A O 1
ATOM 6679 N N . ALA A 1 875 ? 146.34826 147.34489 124.67787 1.000 38.45671 875 ALA A N 1
ATOM 6680 C CA . ALA A 1 875 ? 145.85953 147.05445 123.33980 1.000 37.09529 875 ALA A CA 1
ATOM 6681 C C . ALA A 1 875 ? 144.59584 147.87020 123.10624 1.000 47.41833 875 ALA A C 1
ATOM 6682 O O . ALA A 1 875 ? 143.59624 147.69300 123.81318 1.000 64.39360 875 ALA A O 1
ATOM 6684 N N . LEU A 1 876 ? 144.65019 148.76603 122.12368 1.000 49.04119 876 LEU A N 1
ATOM 6685 C CA . LEU A 1 876 ? 143.52358 149.63189 121.78155 1.000 50.19641 876 LEU A CA 1
ATOM 6686 C C . LEU A 1 876 ? 142.68562 148.92923 120.72368 1.000 58.06816 876 LEU A C 1
ATOM 6687 O O . LEU A 1 876 ? 142.97520 148.99200 119.52900 1.000 63.95767 876 LEU A O 1
ATOM 6692 N N . LEU A 1 877 ? 141.62758 148.25490 121.16465 1.000 62.94871 877 LEU A N 1
ATOM 6693 C CA . LEU A 1 877 ? 140.68619 147.62925 120.24267 1.000 62.38603 877 LEU A CA 1
ATOM 6694 C C . LEU A 1 877 ? 139.81806 148.72633 119.64044 1.000 65.90924 877 LEU A C 1
ATOM 6695 O O . LEU A 1 877 ? 139.00445 149.33703 120.34002 1.000 68.33182 877 LEU A O 1
ATOM 6700 N N . ASN A 1 878 ? 139.99019 148.98534 118.34705 1.000 69.84301 878 ASN A N 1
ATOM 6701 C CA . ASN A 1 878 ? 139.30690 150.09714 117.68752 1.000 70.24764 878 ASN A CA 1
ATOM 6702 C C . ASN A 1 878 ? 137.86531 149.69625 117.40448 1.000 73.67939 878 ASN A C 1
ATOM 6703 O O . ASN A 1 878 ? 137.52541 149.22034 116.32064 1.000 77.74533 878 ASN A O 1
ATOM 6708 N N . GLY A 1 879 ? 137.00679 149.89511 118.40057 1.000 82.34620 879 GLY A N 1
ATOM 6709 C CA . GLY A 1 879 ? 135.58831 149.63846 118.25701 1.000 84.34571 879 GLY A CA 1
ATOM 6710 C C . GLY A 1 879 ? 134.77228 150.36604 119.30423 1.000 82.69448 879 GLY A C 1
ATOM 6711 O O . GLY A 1 879 ? 135.10138 150.32085 120.49193 1.000 82.35945 879 GLY A O 1
ATOM 6712 N N . THR A 1 880 ? 133.70819 151.04258 118.88501 1.000 103.83994 880 THR A N 1
ATOM 6713 C CA . THR A 1 880 ? 132.86451 151.79816 119.79602 1.000 107.61072 880 THR A CA 1
ATOM 6714 C C . THR A 1 880 ? 131.45224 151.22722 119.79640 1.000 108.93357 880 THR A C 1
ATOM 6715 O O . THR A 1 880 ? 131.02268 150.56550 118.84696 1.000 107.27929 880 THR A O 1
ATOM 6719 N N . GLN A 1 881 ? 130.73695 151.48275 120.88695 1.000 115.56028 881 GLN A N 1
ATOM 6720 C CA . GLN A 1 881 ? 129.37651 150.98488 121.04717 1.000 114.99968 881 GLN A CA 1
ATOM 6721 C C . GLN A 1 881 ? 128.36591 151.93392 120.41356 1.000 113.17960 881 GLN A C 1
ATOM 6722 O O . GLN A 1 881 ? 127.55330 151.52582 119.58462 1.000 115.12379 881 GLN A O 1
ATOM 6728 N N . LEU A 1 1012 ? 136.35925 137.98288 132.48431 1.000 122.70844 1012 LEU A N 1
ATOM 6729 C CA . LEU A 1 1012 ? 135.34606 138.03186 131.43746 1.000 125.98916 1012 LEU A CA 1
ATOM 6730 C C . LEU A 1 1012 ? 135.98407 137.71094 130.08782 1.000 127.27544 1012 LEU A C 1
ATOM 6731 O O . LEU A 1 1012 ? 137.12514 138.09262 129.82880 1.000 125.09232 1012 LEU A O 1
ATOM 6736 N N . GLY A 1 1013 ? 135.24442 137.00519 129.23386 1.000 134.71497 1013 GLY A N 1
ATOM 6737 C CA . GLY A 1 1013 ? 135.74600 136.63961 127.92622 1.000 133.15206 1013 GLY A CA 1
ATOM 6738 C C . GLY A 1 1013 ? 135.82711 137.81761 126.97073 1.000 133.73055 1013 GLY A C 1
ATOM 6739 O O . GLY A 1 1013 ? 135.48686 138.95736 127.29865 1.000 135.35980 1013 GLY A O 1
ATOM 6740 N N . ASP A 1 1014 ? 136.29618 137.50161 125.75578 1.000 126.95324 1014 ASP A N 1
ATOM 6741 C CA . ASP A 1 1014 ? 136.58342 138.46382 124.68202 1.000 128.75936 1014 ASP A CA 1
ATOM 6742 C C . ASP A 1 1014 ? 137.57211 139.54175 125.12531 1.000 128.70866 1014 ASP A C 1
ATOM 6743 O O . ASP A 1 1014 ? 137.44501 140.71145 124.75485 1.000 126.02166 1014 ASP A O 1
ATOM 6748 N N . ALA A 1 1015 ? 138.56120 139.15186 125.92410 1.000 118.16731 1015 ALA A N 1
ATOM 6749 C CA . ALA A 1 1015 ? 139.67413 140.01290 126.30090 1.000 113.94630 1015 ALA A CA 1
ATOM 6750 C C . ALA A 1 1015 ? 140.94323 139.41792 125.70847 1.000 113.47732 1015 ALA A C 1
ATOM 6751 O O . ALA A 1 1015 ? 141.22560 138.23179 125.90920 1.000 115.69794 1015 ALA A O 1
ATOM 6753 N N . SER A 1 1016 ? 141.69510 140.23426 124.97591 1.000 87.95332 1016 SER A N 1
ATOM 6754 C CA . SER A 1 1016 ? 142.84149 139.73360 124.23224 1.000 89.47207 1016 SER A CA 1
ATOM 6755 C C . SER A 1 1016 ? 144.00232 139.39385 125.16069 1.000 87.66241 1016 SER A C 1
ATOM 6756 O O . SER A 1 1016 ? 144.20454 140.02400 126.20168 1.000 86.42600 1016 SER A O 1
ATOM 6759 N N . VAL A 1 1017 ? 144.76809 138.37508 124.76905 1.000 80.90152 1017 VAL A N 1
ATOM 6760 C CA . VAL A 1 1017 ? 145.98303 137.99467 125.47750 1.000 81.29012 1017 VAL A CA 1
ATOM 6761 C C . VAL A 1 1017 ? 147.21461 138.66918 124.88507 1.000 81.48130 1017 VAL A C 1
ATOM 6762 O O . VAL A 1 1017 ? 148.34050 138.35358 125.28107 1.000 80.89293 1017 VAL A O 1
ATOM 6766 N N . ALA A 1 1018 ? 147.02452 139.58711 123.93322 1.000 72.03289 1018 ALA A N 1
ATOM 6767 C CA . ALA A 1 1018 ? 148.15143 140.29695 123.33702 1.000 69.86433 1018 ALA A CA 1
ATOM 6768 C C . ALA A 1 1018 ? 148.79466 141.25438 124.33057 1.000 71.32251 1018 ALA A C 1
ATOM 6769 O O . ALA A 1 1018 ? 150.01950 141.41976 124.33894 1.000 77.05416 1018 ALA A O 1
ATOM 6771 N N . ALA A 1 1019 ? 147.99033 141.88968 125.17255 1.000 47.74787 1019 ALA A N 1
ATOM 6772 C CA . ALA A 1 1019 ? 148.48453 142.85723 126.13345 1.000 47.36695 1019 ALA A CA 1
ATOM 6773 C C . ALA A 1 1019 ? 147.88229 142.58753 127.50261 1.000 55.15207 1019 ALA A C 1
ATOM 6774 O O . ALA A 1 1019 ? 146.77421 142.05104 127.60170 1.000 56.11154 1019 ALA A O 1
ATOM 6776 N N . PRO A 1 1020 ? 148.60071 142.92768 128.57901 1.000 57.59293 1020 PRO A N 1
ATOM 6777 C CA . PRO A 1 1020 ? 147.99507 142.84848 129.91883 1.000 46.23386 1020 PRO A CA 1
ATOM 6778 C C . PRO A 1 1020 ? 146.85406 143.82825 130.13842 1.000 51.88195 1020 PRO A C 1
ATOM 6779 O O . PRO A 1 1020 ? 146.03139 143.60040 131.03242 1.000 62.02342 1020 PRO A O 1
ATOM 6783 N N . PHE A 1 1021 ? 146.78070 144.90888 129.36884 1.000 49.27275 1021 PHE A N 1
ATOM 6784 C CA . PHE A 1 1021 ? 145.69326 145.87091 129.45472 1.000 43.28482 1021 PHE A CA 1
ATOM 6785 C C . PHE A 1 1021 ? 144.97878 145.90729 128.11457 1.000 43.42110 1021 PHE A C 1
ATOM 6786 O O . PHE A 1 1021 ? 145.62348 145.93242 127.06566 1.000 57.33253 1021 PHE A O 1
ATOM 6794 N N . THR A 1 1022 ? 143.65033 145.91564 128.13864 1.000 39.48722 1022 THR A N 1
ATOM 6795 C CA . THR A 1 1022 ? 142.86334 145.90522 126.91343 1.000 46.93598 1022 THR A CA 1
ATOM 6796 C C . THR A 1 1022 ? 141.78251 146.96580 127.01798 1.000 53.05184 1022 THR A C 1
ATOM 6797 O O . THR A 1 1022 ? 140.90437 146.87263 127.88050 1.000 68.34968 1022 THR A O 1
ATOM 6801 N N . SER A 1 1023 ? 141.84412 147.97170 126.15119 1.000 43.93613 1023 SER A N 1
ATOM 6802 C CA . SER A 1 1023 ? 140.81441 149.00111 126.10622 1.000 47.38881 1023 SER A CA 1
ATOM 6803 C C . SER A 1 1023 ? 139.83491 148.63951 124.99863 1.000 51.45534 1023 SER A C 1
ATOM 6804 O O . SER A 1 1023 ? 140.21640 148.55333 123.82739 1.000 53.67991 1023 SER A O 1
ATOM 6807 N N . LYS A 1 1024 ? 138.57404 148.41394 125.37387 1.000 64.56362 1024 LYS A N 1
ATOM 6808 C CA . LYS A 1 1024 ? 137.56933 148.00710 124.39869 1.000 63.51903 1024 LYS A CA 1
ATOM 6809 C C . LYS A 1 1024 ? 137.19451 149.14871 123.46427 1.000 62.95789 1024 LYS A C 1
ATOM 6810 O O . LYS A 1 1024 ? 136.86975 148.90768 122.29757 1.000 72.12367 1024 LYS A O 1
ATOM 6816 N N . LEU A 1 1025 ? 137.23135 150.38526 123.95082 1.000 56.44621 1025 LEU A N 1
ATOM 6817 C CA . LEU A 1 1025 ? 136.91767 151.53555 123.12173 1.000 59.45846 1025 LEU A CA 1
ATOM 6818 C C . LEU A 1 1025 ? 138.14214 151.96448 122.31468 1.000 64.11878 1025 LEU A C 1
ATOM 6819 O O . LEU A 1 1025 ? 139.26698 151.51521 122.54720 1.000 61.61363 1025 LEU A O 1
ATOM 6824 N N . ARG A 1 1026 ? 137.90863 152.85127 121.34976 1.000 68.70017 1026 ARG A N 1
ATOM 6825 C CA . ARG A 1 1026 ? 138.94228 153.29933 120.42753 1.000 63.84173 1026 ARG A CA 1
ATOM 6826 C C . ARG A 1 1026 ? 139.61886 154.59398 120.85642 1.000 67.33263 1026 ARG A C 1
ATOM 6827 O O . ARG A 1 1026 ? 140.52332 155.06016 120.15725 1.000 75.71970 1026 ARG A O 1
ATOM 6835 N N . ASN A 1 1027 ? 139.21314 155.18309 121.97760 1.000 58.23683 1027 ASN A N 1
ATOM 6836 C CA . ASN A 1 1027 ? 139.71712 156.49249 122.36758 1.000 56.76821 1027 ASN A CA 1
ATOM 6837 C C . ASN A 1 1027 ? 141.14245 156.40234 122.89896 1.000 57.91380 1027 ASN A C 1
ATOM 6838 O O . ASN A 1 1027 ? 141.51323 155.43814 123.57367 1.000 52.22124 1027 ASN A O 1
ATOM 6843 N N . VAL A 1 1028 ? 141.94514 157.41937 122.57781 1.000 57.21079 1028 VAL A N 1
ATOM 6844 C CA . VAL A 1 1028 ? 143.30550 157.50514 123.09883 1.000 56.89932 1028 VAL A CA 1
ATOM 6845 C C . VAL A 1 1028 ? 143.30851 157.96240 124.55240 1.000 59.46459 1028 VAL A C 1
ATOM 6846 O O . VAL A 1 1028 ? 144.27543 157.70328 125.28129 1.000 56.63960 1028 VAL A O 1
ATOM 6850 N N . MET A 1 1029 ? 142.21586 158.57916 125.01334 1.000 58.73719 1029 MET A N 1
ATOM 6851 C CA . MET A 1 1029 ? 142.08035 159.03562 126.39255 1.000 51.81730 1029 MET A CA 1
ATOM 6852 C C . MET A 1 1029 ? 142.01728 157.89508 127.40167 1.000 56.52568 1029 MET A C 1
ATOM 6853 O O . MET A 1 1029 ? 142.11511 158.15428 128.60493 1.000 65.68133 1029 MET A O 1
ATOM 6858 N N . ALA A 1 1030 ? 141.84937 156.65003 126.94907 1.000 46.78886 1030 ALA A N 1
ATOM 6859 C CA . ALA A 1 1030 ? 142.00144 155.49674 127.82451 1.000 43.64522 1030 ALA A CA 1
ATOM 6860 C C . ALA A 1 1030 ? 143.44702 155.27678 128.25112 1.000 46.48405 1030 ALA A C 1
ATOM 6861 O O . ALA A 1 1030 ? 143.68576 154.57393 129.23729 1.000 51.27118 1030 ALA A O 1
ATOM 6863 N N . ILE A 1 1031 ? 144.41074 155.85042 127.53684 1.000 53.03054 1031 ILE A N 1
ATOM 6864 C CA . ILE A 1 1031 ? 145.82638 155.69385 127.87225 1.000 48.11910 1031 ILE A CA 1
ATOM 6865 C C . ILE A 1 1031 ? 146.24599 156.56029 129.06645 1.000 51.87529 1031 ILE A C 1
ATOM 6866 O O . ILE A 1 1031 ? 146.91552 156.01820 129.95969 1.000 54.91854 1031 ILE A O 1
ATOM 6871 N N . PRO A 1 1032 ? 145.92131 157.86972 129.16962 1.000 42.33992 1032 PRO A N 1
ATOM 6872 C CA . PRO A 1 1032 ? 146.26888 158.57155 130.41946 1.000 40.64462 1032 PRO A CA 1
ATOM 6873 C C . PRO A 1 1032 ? 145.48821 158.09339 131.62738 1.000 44.14444 1032 PRO A C 1
ATOM 6874 O O . PRO A 1 1032 ? 146.05637 158.07150 132.72910 1.000 61.58683 1032 PRO A O 1
ATOM 6878 N N . ASN A 1 1033 ? 144.22837 157.67866 131.42948 1.000 36.50381 1033 ASN A N 1
ATOM 6879 C CA . ASN A 1 1033 ? 143.33893 157.31590 132.53199 1.000 45.95436 1033 ASN A CA 1
ATOM 6880 C C . ASN A 1 1033 ? 143.90215 156.15531 133.33755 1.000 51.92793 1033 ASN A C 1
ATOM 6881 O O . ASN A 1 1033 ? 143.93465 156.21025 134.57580 1.000 64.90586 1033 ASN A O 1
ATOM 6886 N N . ILE A 1 1034 ? 144.41126 155.13304 132.63180 1.000 41.28593 1034 ILE A N 1
ATOM 6887 C CA . ILE A 1 1034 ? 145.10119 154.00025 133.25126 1.000 39.48195 1034 ILE A CA 1
ATOM 6888 C C . ILE A 1 1034 ? 146.25042 154.49586 134.11318 1.000 47.03227 1034 ILE A C 1
ATOM 6889 O O . ILE A 1 1034 ? 146.33088 154.17818 135.31029 1.000 57.81367 1034 ILE A O 1
ATOM 6894 N N . LEU A 1 1035 ? 147.07932 155.38106 133.53537 1.000 43.65500 1035 LEU A N 1
ATOM 6895 C CA . LEU A 1 1035 ? 148.19937 155.97067 134.26022 1.000 41.19632 1035 LEU A CA 1
ATOM 6896 C C . LEU A 1 1035 ? 147.70875 156.75979 135.45818 1.000 47.49315 1035 LEU A C 1
ATOM 6897 O O . LEU A 1 1035 ? 148.25873 156.61761 136.56077 1.000 61.11438 1035 LEU A O 1
ATOM 6902 N N . ARG A 1 1036 ? 146.60355 157.50096 135.27540 1.000 43.21295 1036 ARG A N 1
ATOM 6903 C CA . ARG A 1 1036 ? 146.00762 158.25878 136.36868 1.000 45.24362 1036 ARG A CA 1
ATOM 6904 C C . ARG A 1 1036 ? 145.58577 157.32487 137.48650 1.000 47.16191 1036 ARG A C 1
ATOM 6905 O O . ARG A 1 1036 ? 145.97931 157.51995 138.64707 1.000 54.91966 1036 ARG A O 1
ATOM 6913 N N . GLN A 1 1037 ? 144.92461 156.21764 137.11379 1.000 40.24127 1037 GLN A N 1
ATOM 6914 C CA . GLN A 1 1037 ? 144.49351 155.23435 138.09746 1.000 36.31706 1037 GLN A CA 1
ATOM 6915 C C . GLN A 1 1037 ? 145.69490 154.61120 138.77883 1.000 43.78535 1037 GLN A C 1
ATOM 6916 O O . GLN A 1 1037 ? 145.71134 154.48294 140.01267 1.000 66.27652 1037 GLN A O 1
ATOM 6922 N N . GLY A 1 1038 ? 146.75613 154.35518 137.99623 1.000 35.91202 1038 GLY A N 1
ATOM 6923 C CA . GLY A 1 1038 ? 147.97411 153.80430 138.55901 1.000 40.96953 1038 GLY A CA 1
ATOM 6924 C C . GLY A 1 1038 ? 148.58785 154.73189 139.58181 1.000 40.51909 1038 GLY A C 1
ATOM 6925 O O . GLY A 1 1038 ? 148.90690 154.30222 140.69762 1.000 54.43429 1038 GLY A O 1
ATOM 6926 N N . ARG A 1 1039 ? 148.62336 156.03693 139.26201 1.000 31.74061 1039 ARG A N 1
ATOM 6927 C CA . ARG A 1 1039 ? 149.13952 157.02075 140.20543 1.000 29.47091 1039 ARG A CA 1
ATOM 6928 C C . ARG A 1 1039 ? 148.27843 157.05575 141.45144 1.000 46.84807 1039 ARG A C 1
ATOM 6929 O O . ARG A 1 1039 ? 148.80232 156.95923 142.57374 1.000 56.58474 1039 ARG A O 1
ATOM 6937 N N . CYS A 1 1040 ? 146.95090 157.01673 141.25292 1.000 47.60361 1040 CYS A N 1
ATOM 6938 C CA . CYS A 1 1040 ? 146.01938 157.05325 142.37075 1.000 40.50230 1040 CYS A CA 1
ATOM 6939 C C . CYS A 1 1040 ? 146.18781 155.82264 143.23808 1.000 44.85255 1040 CYS A C 1
ATOM 6940 O O . CYS A 1 1040 ? 146.15774 155.92957 144.47373 1.000 61.82462 1040 CYS A O 1
ATOM 6943 N N . THR A 1 1041 ? 146.50389 154.68090 142.59740 1.000 39.12494 1041 THR A N 1
ATOM 6944 C CA . THR A 1 1041 ? 146.74083 153.43461 143.31668 1.000 31.98147 1041 THR A CA 1
ATOM 6945 C C . THR A 1 1041 ? 147.87410 153.60198 144.30872 1.000 39.43759 1041 THR A C 1
ATOM 6946 O O . THR A 1 1041 ? 147.67247 153.41967 145.52033 1.000 55.61938 1041 THR A O 1
ATOM 6950 N N . LEU A 1 1042 ? 149.01395 154.12318 143.82290 1.000 37.50231 1042 LEU A N 1
ATOM 6951 C CA . LEU A 1 1042 ? 150.16946 154.33966 144.68454 1.000 37.56678 1042 LEU A CA 1
ATOM 6952 C C . LEU A 1 1042 ? 149.83291 155.34428 145.76508 1.000 37.64347 1042 LEU A C 1
ATOM 6953 O O . LEU A 1 1042 ? 150.10551 155.10062 146.95048 1.000 48.31469 1042 LEU A O 1
ATOM 6958 N N . VAL A 1 1043 ? 149.08131 156.38459 145.38107 1.000 34.74663 1043 VAL A N 1
ATOM 6959 C CA . VAL A 1 1043 ? 148.71795 157.44902 146.30372 1.000 31.31087 1043 VAL A CA 1
ATOM 6960 C C . VAL A 1 1043 ? 147.83813 156.89503 147.40679 1.000 37.57990 1043 VAL A C 1
ATOM 6961 O O . VAL A 1 1043 ? 148.10637 157.12489 148.59715 1.000 45.34464 1043 VAL A O 1
ATOM 6965 N N . ALA A 1 1044 ? 146.87577 156.03436 147.02982 1.000 46.85028 1044 ALA A N 1
ATOM 6966 C CA . ALA A 1 1044 ? 145.99001 155.43030 148.01711 1.000 39.47110 1044 ALA A CA 1
ATOM 6967 C C . ALA A 1 1044 ? 146.78375 154.55747 148.96726 1.000 43.36416 1044 ALA A C 1
ATOM 6968 O O . ALA A 1 1044 ? 146.65966 154.70096 150.19426 1.000 58.56772 1044 ALA A O 1
ATOM 6970 N N . THR A 1 1045 ? 147.72659 153.78302 148.40681 1.000 34.84838 1045 THR A N 1
ATOM 6971 C CA . THR A 1 1045 ? 148.57752 152.91794 149.21103 1.000 31.42454 1045 THR A CA 1
ATOM 6972 C C . THR A 1 1045 ? 149.41335 153.74559 150.16810 1.000 44.72043 1045 THR A C 1
ATOM 6973 O O . THR A 1 1045 ? 149.45281 153.44827 151.37367 1.000 57.57206 1045 THR A O 1
ATOM 6977 N N . ILE A 1 1046 ? 149.93067 154.88210 149.66959 1.000 46.90200 1046 ILE A N 1
ATOM 6978 C CA . ILE A 1 1046 ? 150.77517 155.76105 150.47092 1.000 34.26968 1046 ILE A CA 1
ATOM 6979 C C . ILE A 1 1046 ? 149.99158 156.28818 151.65635 1.000 37.83977 1046 ILE A C 1
ATOM 6980 O O . ILE A 1 1046 ? 150.45826 156.20451 152.80353 1.000 48.19178 1046 ILE A O 1
ATOM 6985 N N . GLN A 1 1047 ? 148.72881 156.68288 151.41657 1.000 47.25386 1047 GLN A N 1
ATOM 6986 C CA . GLN A 1 1047 ? 147.95493 157.28054 152.49457 1.000 40.71129 1047 GLN A CA 1
ATOM 6987 C C . GLN A 1 1047 ? 147.61929 156.23821 153.54718 1.000 44.62314 1047 GLN A C 1
ATOM 6988 O O . GLN A 1 1047 ? 147.72902 156.53010 154.74447 1.000 56.65241 1047 GLN A O 1
ATOM 6994 N N . MET A 1 1048 ? 147.40271 154.98179 153.13250 1.000 46.54551 1048 MET A N 1
ATOM 6995 C CA . MET A 1 1048 ? 147.11413 153.97645 154.13913 1.000 44.73549 1048 MET A CA 1
ATOM 6996 C C . MET A 1 1048 ? 148.38077 153.60123 154.87862 1.000 52.26705 1048 MET A C 1
ATOM 6997 O O . MET A 1 1048 ? 148.35056 153.42491 156.10336 1.000 62.87240 1048 MET A O 1
ATOM 7002 N N . TYR A 1 1049 ? 149.51871 153.63821 154.17868 1.000 51.02512 1049 TYR A N 1
ATOM 7003 C CA . TYR A 1 1049 ? 150.78719 153.38094 154.83893 1.000 39.60115 1049 TYR A CA 1
ATOM 7004 C C . TYR A 1 1049 ? 151.20127 154.54155 155.72516 1.000 37.67287 1049 TYR A C 1
ATOM 7005 O O . TYR A 1 1049 ? 152.12977 154.38850 156.52387 1.000 42.19703 1049 TYR A O 1
ATOM 7014 N N . LYS A 1 1050 ? 150.53182 155.69055 155.60968 1.000 41.41318 1050 LYS A N 1
ATOM 7015 C CA . LYS A 1 1050 ? 150.74065 156.76297 156.56058 1.000 39.47794 1050 LYS A CA 1
ATOM 7016 C C . LYS A 1 1050 ? 149.67587 156.80830 157.64204 1.000 46.13278 1050 LYS A C 1
ATOM 7017 O O . LYS A 1 1050 ? 149.87892 157.48744 158.65259 1.000 52.09806 1050 LYS A O 1
ATOM 7023 N N . ILE A 1 1051 ? 148.55392 156.10816 157.46936 1.000 44.48445 1051 ILE A N 1
ATOM 7024 C CA . ILE A 1 1051 ? 147.48879 156.22665 158.45861 1.000 39.91880 1051 ILE A CA 1
ATOM 7025 C C . ILE A 1 1051 ? 147.62116 155.08927 159.46062 1.000 48.61437 1051 ILE A C 1
ATOM 7026 O O . ILE A 1 1051 ? 147.88965 155.33850 160.64561 1.000 63.78622 1051 ILE A O 1
ATOM 7031 N N . LEU A 1 1052 ? 147.52023 153.84619 158.95620 1.000 45.95068 1052 LEU A N 1
ATOM 7032 C CA . LEU A 1 1052 ? 147.32432 152.65667 159.78858 1.000 45.21648 1052 LEU A CA 1
ATOM 7033 C C . LEU A 1 1052 ? 148.44763 152.47951 160.79563 1.000 48.74453 1052 LEU A C 1
ATOM 7034 O O . LEU A 1 1052 ? 148.19486 152.38955 162.00661 1.000 61.26360 1052 LEU A O 1
ATOM 7039 N N . ALA A 1 1053 ? 149.69375 152.51128 160.30314 1.000 36.06432 1053 ALA A N 1
ATOM 7040 C CA . ALA A 1 1053 ? 150.88201 152.42009 161.14572 1.000 41.89618 1053 ALA A CA 1
ATOM 7041 C C . ALA A 1 1053 ? 150.88036 153.49667 162.21752 1.000 39.01871 1053 ALA A C 1
ATOM 7042 O O . ALA A 1 1053 ? 151.00634 153.18680 163.41232 1.000 51.30048 1053 ALA A O 1
ATOM 7044 N N . LEU A 1 1054 ? 150.61346 154.74919 161.80935 1.000 30.87882 1054 LEU A N 1
ATOM 7045 C CA . LEU A 1 1054 ? 150.55425 155.85860 162.75626 1.000 43.53580 1054 LEU A CA 1
ATOM 7046 C C . LEU A 1 1054 ? 149.45714 155.63612 163.77945 1.000 46.61181 1054 LEU A C 1
ATOM 7047 O O . LEU A 1 1054 ? 149.70021 155.79081 164.98675 1.000 53.45534 1054 LEU A O 1
ATOM 7052 N N . ASN A 1 1055 ? 148.29411 155.14690 163.31216 1.000 45.05149 1055 ASN A N 1
ATOM 7053 C CA . ASN A 1 1055 ? 147.18077 154.81860 164.19604 1.000 39.89076 1055 ASN A CA 1
ATOM 7054 C C . ASN A 1 1055 ? 147.61383 153.80140 165.23171 1.000 50.79929 1055 ASN A C 1
ATOM 7055 O O . ASN A 1 1055 ? 147.49449 154.04681 166.44305 1.000 60.15867 1055 ASN A O 1
ATOM 7060 N N . CYS A 1 1056 ? 148.28142 152.73861 164.76124 1.000 46.53777 1056 CYS A N 1
ATOM 7061 C CA . CYS A 1 1056 ? 148.72037 151.67244 165.64703 1.000 48.05757 1056 CYS A CA 1
ATOM 7062 C C . CYS A 1 1056 ? 149.74815 152.19216 166.63135 1.000 53.05621 1056 CYS A C 1
ATOM 7063 O O . CYS A 1 1056 ? 149.65145 151.90817 167.83607 1.000 62.66924 1056 CYS A O 1
ATOM 7066 N N . LEU A 1 1057 ? 150.64177 153.07469 166.14923 1.000 39.63697 1057 LEU A N 1
ATOM 7067 C CA . LEU A 1 1057 ? 151.68385 153.63206 167.00168 1.000 38.07754 1057 LEU A CA 1
ATOM 7068 C C . LEU A 1 1057 ? 151.06849 154.43302 168.13056 1.000 36.76266 1057 LEU A C 1
ATOM 7069 O O . LEU A 1 1057 ? 151.42948 154.22725 169.30100 1.000 49.04482 1057 LEU A O 1
ATOM 7074 N N . ILE A 1 1058 ? 150.02422 155.21532 167.80262 1.000 39.46090 1058 ILE A N 1
ATOM 7075 C CA . ILE A 1 1058 ? 149.33400 156.02971 168.79844 1.000 40.59241 1058 ILE A CA 1
ATOM 7076 C C . ILE A 1 1058 ? 148.74101 155.13193 169.86616 1.000 47.94730 1058 ILE A C 1
ATOM 7077 O O . ILE A 1 1058 ? 149.02912 155.30130 171.06391 1.000 59.96090 1058 ILE A O 1
ATOM 7082 N N . SER A 1 1059 ? 148.07925 154.05036 169.41441 1.000 42.50124 1059 SER A N 1
ATOM 7083 C CA . SER A 1 1059 ? 147.41991 153.11891 170.32031 1.000 39.03505 1059 SER A CA 1
ATOM 7084 C C . SER A 1 1059 ? 148.43191 152.48062 171.24668 1.000 42.93843 1059 SER A C 1
ATOM 7085 O O . SER A 1 1059 ? 148.23599 152.48413 172.47277 1.000 55.22491 1059 SER A O 1
ATOM 7088 N N . ALA A 1 1060 ? 149.59432 152.11044 170.68345 1.000 39.18289 1060 ALA A N 1
ATOM 7089 C CA . ALA A 1 1060 ? 150.63287 151.44178 171.45469 1.000 38.18814 1060 ALA A CA 1
ATOM 7090 C C . ALA A 1 1060 ? 151.12802 152.34018 172.56483 1.000 41.21707 1060 ALA A C 1
ATOM 7091 O O . ALA A 1 1060 ? 151.10864 151.95507 173.74351 1.000 47.91835 1060 ALA A O 1
ATOM 7093 N N . TYR A 1 1061 ? 151.40876 153.59979 172.22355 1.000 42.57057 1061 TYR A N 1
ATOM 7094 C CA . TYR A 1 1061 ? 151.99228 154.45966 173.23229 1.000 37.41131 1061 TYR A CA 1
ATOM 7095 C C . TYR A 1 1061 ? 150.93827 154.88568 174.22852 1.000 46.72679 1061 TYR A C 1
ATOM 7096 O O . TYR A 1 1061 ? 151.25883 155.04334 175.41420 1.000 62.31606 1061 TYR A O 1
ATOM 7105 N N . SER A 1 1062 ? 149.67109 154.92364 173.78460 1.000 28.78588 1062 SER A N 1
ATOM 7106 C CA . SER A 1 1062 ? 148.57891 155.19390 174.70734 1.000 25.17098 1062 SER A CA 1
ATOM 7107 C C . SER A 1 1062 ? 148.49601 154.09638 175.74860 1.000 39.67621 1062 SER A C 1
ATOM 7108 O O . SER A 1 1062 ? 148.47672 154.38354 176.95569 1.000 56.05446 1062 SER A O 1
ATOM 7111 N N . LEU A 1 1063 ? 148.61363 152.83858 175.29514 1.000 43.91243 1063 LEU A N 1
ATOM 7112 C CA . LEU A 1 1063 ? 148.62585 151.70782 176.21213 1.000 34.07391 1063 LEU A CA 1
ATOM 7113 C C . LEU A 1 1063 ? 149.83288 151.78298 177.12799 1.000 38.79525 1063 LEU A C 1
ATOM 7114 O O . LEU A 1 1063 ? 149.70859 151.55506 178.33947 1.000 50.33870 1063 LEU A O 1
ATOM 7119 N N . SER A 1 1064 ? 150.97635 152.22440 176.57948 1.000 36.00966 1064 SER A N 1
ATOM 7120 C CA . SER A 1 1064 ? 152.18398 152.36737 177.38178 1.000 32.83929 1064 SER A CA 1
ATOM 7121 C C . SER A 1 1064 ? 151.98893 153.41602 178.46192 1.000 36.46218 1064 SER A C 1
ATOM 7122 O O . SER A 1 1064 ? 152.31488 153.17286 179.63153 1.000 42.18754 1064 SER A O 1
ATOM 7125 N N . VAL A 1 1065 ? 151.33935 154.53311 178.11017 1.000 43.20115 1065 VAL A N 1
ATOM 7126 C CA . VAL A 1 1065 ? 151.11937 155.59120 179.08789 1.000 38.91464 1065 VAL A CA 1
ATOM 7127 C C . VAL A 1 1065 ? 150.09724 155.12635 180.11788 1.000 43.32102 1065 VAL A C 1
ATOM 7128 O O . VAL A 1 1065 ? 150.16766 155.50218 181.29671 1.000 50.63690 1065 VAL A O 1
ATOM 7132 N N . LEU A 1 1066 ? 149.20363 154.21633 179.72573 1.000 45.17233 1066 LEU A N 1
ATOM 7133 C CA . LEU A 1 1066 ? 148.37157 153.58387 180.73379 1.000 42.93355 1066 LEU A CA 1
ATOM 7134 C C . LEU A 1 1066 ? 149.16094 152.56676 181.54747 1.000 46.57483 1066 LEU A C 1
ATOM 7135 O O . LEU A 1 1066 ? 149.08920 152.57834 182.78291 1.000 55.57871 1066 LEU A O 1
ATOM 7140 N N . TYR A 1 1067 ? 149.97214 151.73435 180.89310 1.000 47.08870 1067 TYR A N 1
ATOM 7141 C CA . TYR A 1 1067 ? 150.56323 150.60037 181.59087 1.000 47.90379 1067 TYR A CA 1
ATOM 7142 C C . TYR A 1 1067 ? 151.79174 150.98294 182.39819 1.000 51.74601 1067 TYR A C 1
ATOM 7143 O O . TYR A 1 1067 ? 152.30194 150.15100 183.15540 1.000 55.51149 1067 TYR A O 1
ATOM 7152 N N . LEU A 1 1068 ? 152.27396 152.21744 182.25476 1.000 59.67900 1068 LEU A N 1
ATOM 7153 C CA . LEU A 1 1068 ? 153.26313 152.73408 183.18868 1.000 61.41343 1068 LEU A CA 1
ATOM 7154 C C . LEU A 1 1068 ? 152.63912 153.03359 184.54433 1.000 62.86621 1068 LEU A C 1
ATOM 7155 O O . LEU A 1 1068 ? 153.34311 153.03589 185.56014 1.000 67.99351 1068 LEU A O 1
ATOM 7160 N N . GLU A 1 1069 ? 151.32949 153.28630 184.58592 1.000 57.76894 1069 GLU A N 1
ATOM 7161 C CA . GLU A 1 1069 ? 150.66956 153.69770 185.81655 1.000 60.26366 1069 GLU A CA 1
ATOM 7162 C C . GLU A 1 1069 ? 149.70711 152.65602 186.36911 1.000 61.58568 1069 GLU A C 1
ATOM 7163 O O . GLU A 1 1069 ? 149.05465 152.91542 187.38562 1.000 64.05905 1069 GLU A O 1
ATOM 7169 N N . GLY A 1 1070 ? 149.59670 151.49122 185.73418 1.000 59.54245 1070 GLY A N 1
ATOM 7170 C CA . GLY A 1 1070 ? 148.80172 150.40323 186.25750 1.000 63.28728 1070 GLY A CA 1
ATOM 7171 C C . GLY A 1 1070 ? 147.33775 150.42082 185.87624 1.000 66.83506 1070 GLY A C 1
ATOM 7172 O O . GLY A 1 1070 ? 146.64511 149.42161 186.10701 1.000 65.82545 1070 GLY A O 1
ATOM 7173 N N . ILE A 1 1071 ? 146.84204 151.51102 185.30281 1.000 66.18764 1071 ILE A N 1
ATOM 7174 C CA . ILE A 1 1071 ? 145.45090 151.59859 184.87685 1.000 60.88822 1071 ILE A CA 1
ATOM 7175 C C . ILE A 1 1071 ? 145.32940 150.99807 183.48543 1.000 58.20690 1071 ILE A C 1
ATOM 7176 O O . ILE A 1 1071 ? 146.25682 151.09298 182.67440 1.000 59.47235 1071 ILE A O 1
ATOM 7181 N N . LYS A 1 1072 ? 144.19396 150.36977 183.21238 1.000 68.74735 1072 LYS A N 1
ATOM 7182 C CA . LYS A 1 1072 ? 143.91799 149.78272 181.91187 1.000 69.67903 1072 LYS A CA 1
ATOM 7183 C C . LYS A 1 1072 ? 142.79591 150.54212 181.21589 1.000 71.07750 1072 LYS A C 1
ATOM 7184 O O . LYS A 1 1072 ? 142.05243 151.30728 181.83482 1.000 67.36726 1072 LYS A O 1
ATOM 7190 N N . PHE A 1 1073 ? 142.69558 150.33117 179.90665 1.000 68.37567 1073 PHE A N 1
ATOM 7191 C CA . PHE A 1 1073 ? 141.60337 150.90294 179.13501 1.000 59.88925 1073 PHE A CA 1
ATOM 7192 C C . PHE A 1 1073 ? 140.28315 150.24195 179.50665 1.000 62.15853 1073 PHE A C 1
ATOM 7193 O O . PHE A 1 1073 ? 140.22835 149.05672 179.84291 1.000 71.98581 1073 PHE A O 1
ATOM 7201 N N . GLY A 1 1074 ? 139.21262 151.02695 179.45923 1.000 69.83576 1074 GLY A N 1
ATOM 7202 C CA . GLY A 1 1074 ? 137.89040 150.45597 179.58920 1.000 71.77210 1074 GLY A CA 1
ATOM 7203 C C . GLY A 1 1074 ? 137.51927 149.65302 178.35834 1.000 70.93733 1074 GLY A C 1
ATOM 7204 O O . GLY A 1 1074 ? 137.98076 149.92221 177.24990 1.000 75.13498 1074 GLY A O 1
ATOM 7205 N N . ASP A 1 1075 ? 136.68635 148.63217 178.56832 1.000 69.97679 1075 ASP A N 1
ATOM 7206 C CA . ASP A 1 1075 ? 136.24052 147.79529 177.45840 1.000 72.87670 1075 ASP A CA 1
ATOM 7207 C C . ASP A 1 1075 ? 135.32316 148.57287 176.52287 1.000 67.61586 1075 ASP A C 1
ATOM 7208 O O . ASP A 1 1075 ? 135.47617 148.51822 175.29418 1.000 67.13012 1075 ASP A O 1
ATOM 7213 N N . GLY A 1 1076 ? 134.37592 149.31869 177.09581 1.000 68.23303 1076 GLY A N 1
ATOM 7214 C CA . GLY A 1 1076 ? 133.49276 150.14030 176.28697 1.000 70.47305 1076 GLY A CA 1
ATOM 7215 C C . GLY A 1 1076 ? 134.21713 151.27725 175.59427 1.000 71.10971 1076 GLY A C 1
ATOM 7216 O O . GLY A 1 1076 ? 133.88516 151.62764 174.46008 1.000 70.29008 1076 GLY A O 1
ATOM 7217 N N . GLN A 1 1077 ? 135.23019 151.84946 176.25583 1.000 68.09173 1077 GLN A N 1
ATOM 7218 C CA . GLN A 1 1077 ? 136.00182 152.93940 175.66248 1.000 69.16432 1077 GLN A CA 1
ATOM 7219 C C . GLN A 1 1077 ? 136.78334 152.46939 174.44257 1.000 68.87015 1077 GLN A C 1
ATOM 7220 O O . GLN A 1 1077 ? 136.74170 153.10769 173.38389 1.000 74.79287 1077 GLN A O 1
ATOM 7226 N N . ILE A 1 1078 ? 137.48135 151.33974 174.56288 1.000 60.41866 1078 ILE A N 1
ATOM 7227 C CA . ILE A 1 1078 ? 138.27384 150.86252 173.43738 1.000 63.55249 1078 ILE A CA 1
ATOM 7228 C C . ILE A 1 1078 ? 137.37708 150.27807 172.34284 1.000 71.03674 1078 ILE A C 1
ATOM 7229 O O . ILE A 1 1078 ? 137.71528 150.36609 171.15575 1.000 71.45084 1078 ILE A O 1
ATOM 7234 N N . THR A 1 1079 ? 136.19362 149.75698 172.69749 1.000 71.94203 1079 THR A N 1
ATOM 7235 C CA . THR A 1 1079 ? 135.26078 149.29665 171.67149 1.000 65.04949 1079 THR A CA 1
ATOM 7236 C C . THR A 1 1079 ? 134.65774 150.46893 170.90311 1.000 70.76971 1079 THR A C 1
ATOM 7237 O O . THR A 1 1079 ? 134.50934 150.40099 169.67610 1.000 74.48140 1079 THR A O 1
ATOM 7241 N N . ILE A 1 1080 ? 134.32860 151.55852 171.60602 1.000 67.52652 1080 ILE A N 1
ATOM 7242 C CA . ILE A 1 1080 ? 133.81905 152.76433 170.95953 1.000 65.75828 1080 ILE A CA 1
ATOM 7243 C C . ILE A 1 1080 ? 134.89096 153.39067 170.07266 1.000 68.93566 1080 ILE A C 1
ATOM 7244 O O . ILE A 1 1080 ? 134.60505 153.82852 168.95006 1.000 77.07262 1080 ILE A O 1
ATOM 7249 N N . SER A 1 1081 ? 136.14444 153.40500 170.54382 1.000 59.23892 1081 SER A N 1
ATOM 7250 C CA . SER A 1 1081 ? 137.24575 153.93757 169.74360 1.000 59.90999 1081 SER A CA 1
ATOM 7251 C C . SER A 1 1081 ? 137.48571 153.10587 168.48729 1.000 66.18188 1081 SER A C 1
ATOM 7252 O O . SER A 1 1081 ? 137.69720 153.66243 167.40256 1.000 71.59259 1081 SER A O 1
ATOM 7255 N N . GLY A 1 1082 ? 137.42841 151.77540 168.60774 1.000 69.17663 1082 GLY A N 1
ATOM 7256 C CA . GLY A 1 1082 ? 137.56802 150.92585 167.43421 1.000 71.46615 1082 GLY A CA 1
ATOM 7257 C C . GLY A 1 1082 ? 136.42467 151.08042 166.44764 1.000 71.33894 1082 GLY A C 1
ATOM 7258 O O . GLY A 1 1082 ? 136.64046 151.07244 165.23070 1.000 74.11131 1082 GLY A O 1
ATOM 7259 N N . MET A 1 1083 ? 135.19630 151.23317 166.95738 1.000 66.23606 1083 MET A N 1
ATOM 7260 C CA . MET A 1 1083 ? 134.04430 151.46197 166.08899 1.000 66.26695 1083 MET A CA 1
ATOM 7261 C C . MET A 1 1083 ? 134.14961 152.79621 165.35864 1.000 77.70863 1083 MET A C 1
ATOM 7262 O O . MET A 1 1083 ? 133.82364 152.88412 164.16898 1.000 84.50352 1083 MET A O 1
ATOM 7267 N N . LEU A 1 1084 ? 134.61993 153.83947 166.04833 1.000 72.47159 1084 LEU A N 1
ATOM 7268 C CA . LEU A 1 1084 ? 134.77906 155.14309 165.40933 1.000 68.09603 1084 LEU A CA 1
ATOM 7269 C C . LEU A 1 1084 ? 135.90188 155.12648 164.37755 1.000 66.24166 1084 LEU A C 1
ATOM 7270 O O . LEU A 1 1084 ? 135.79859 155.78233 163.33275 1.000 74.55772 1084 LEU A O 1
ATOM 7275 N N . MET A 1 1085 ? 136.97291 154.36861 164.63875 1.000 68.56499 1085 MET A N 1
ATOM 7276 C CA . MET A 1 1085 ? 138.03520 154.24617 163.64297 1.000 73.59449 1085 MET A CA 1
ATOM 7277 C C . MET A 1 1085 ? 137.57431 153.45389 162.42572 1.000 78.77490 1085 MET A C 1
ATOM 7278 O O . MET A 1 1085 ? 137.96360 153.76889 161.29600 1.000 82.39292 1085 MET A O 1
ATOM 7283 N N . SER A 1 1086 ? 136.73808 152.43180 162.63163 1.000 76.54092 1086 SER A N 1
ATOM 7284 C CA . SER A 1 1086 ? 136.17084 151.70419 161.49870 1.000 72.75382 1086 SER A CA 1
ATOM 7285 C C . SER A 1 1086 ? 135.21127 152.58028 160.69882 1.000 73.32429 1086 SER A C 1
ATOM 7286 O O . SER A 1 1086 ? 135.15828 152.48589 159.46507 1.000 79.88501 1086 SER A O 1
ATOM 7289 N N . VAL A 1 1087 ? 134.46083 153.44730 161.38782 1.000 70.31872 1087 VAL A N 1
ATOM 7290 C CA . VAL A 1 1087 ? 133.56776 154.39258 160.71836 1.000 74.02001 1087 VAL A CA 1
ATOM 7291 C C . VAL A 1 1087 ? 134.36699 155.38284 159.87559 1.000 77.39828 1087 VAL A C 1
ATOM 7292 O O . VAL A 1 1087 ? 134.01910 155.65884 158.71944 1.000 79.88863 1087 VAL A O 1
ATOM 7296 N N . CYS A 1 1088 ? 135.47279 155.89864 160.42291 1.000 80.06646 1088 CYS A N 1
ATOM 7297 C CA . CYS A 1 1088 ? 136.31449 156.81968 159.66163 1.000 73.87035 1088 CYS A CA 1
ATOM 7298 C C . CYS A 1 1088 ? 137.03586 156.12565 158.51105 1.000 69.90348 1088 CYS A C 1
ATOM 7299 O O . CYS A 1 1088 ? 137.25068 156.74352 157.46299 1.000 78.07497 1088 CYS A O 1
ATOM 7302 N N . PHE A 1 1089 ? 137.40591 154.85189 158.67989 1.000 71.06570 1089 PHE A N 1
ATOM 7303 C CA . PHE A 1 1089 ? 137.99590 154.09107 157.58066 1.000 76.03367 1089 PHE A CA 1
ATOM 7304 C C . PHE A 1 1089 ? 136.99678 153.87740 156.44995 1.000 78.41492 1089 PHE A C 1
ATOM 7305 O O . PHE A 1 1089 ? 137.34834 154.00266 155.26974 1.000 76.60842 1089 PHE A O 1
ATOM 7313 N N . LEU A 1 1090 ? 135.74501 153.55459 156.79308 1.000 86.05224 1090 LEU A N 1
ATOM 7314 C CA . LEU A 1 1090 ? 134.70612 153.41364 155.77699 1.000 83.37414 1090 LEU A CA 1
ATOM 7315 C C . LEU A 1 1090 ? 134.37672 154.74670 155.11665 1.000 83.98735 1090 LEU A C 1
ATOM 7316 O O . LEU A 1 1090 ? 134.02715 154.78015 153.93160 1.000 88.75476 1090 LEU A O 1
ATOM 7321 N N . SER A 1 1091 ? 134.47533 155.84674 155.86520 1.000 90.67219 1091 SER A N 1
ATOM 7322 C CA . SER A 1 1091 ? 134.22139 157.16425 155.29223 1.000 91.38293 1091 SER A CA 1
ATOM 7323 C C . SER A 1 1091 ? 135.34467 157.59063 154.35278 1.000 89.82963 1091 SER A C 1
ATOM 7324 O O . SER A 1 1091 ? 135.09167 158.22184 153.32039 1.000 93.50111 1091 SER A O 1
ATOM 7327 N N . ILE A 1 1092 ? 136.59335 157.25508 154.69290 1.000 91.30514 1092 ILE A N 1
ATOM 7328 C CA . ILE A 1 1092 ? 137.73943 157.64948 153.87727 1.000 89.88236 1092 ILE A CA 1
ATOM 7329 C C . ILE A 1 1092 ? 138.02150 156.67412 152.74037 1.000 90.30020 1092 ILE A C 1
ATOM 7330 O O . ILE A 1 1092 ? 138.79459 157.00959 151.82835 1.000 90.47620 1092 ILE A O 1
ATOM 7335 N N . SER A 1 1093 ? 137.40904 155.48503 152.75117 1.000 99.33828 1093 SER A N 1
ATOM 7336 C CA . SER A 1 1093 ? 137.67566 154.50716 151.70005 1.000 98.49372 1093 SER A CA 1
ATOM 7337 C C . SER A 1 1093 ? 137.04272 154.90174 150.37041 1.000 99.42890 1093 SER A C 1
ATOM 7338 O O . SER A 1 1093 ? 137.61085 154.61789 149.30993 1.000 99.58905 1093 SER A O 1
ATOM 7341 N N . ARG A 1 1094 ? 135.88097 155.55008 150.39948 1.000 109.69956 1094 ARG A N 1
ATOM 7342 C CA . ARG A 1 1094 ? 135.15977 155.90778 149.17862 1.000 109.71732 1094 ARG A CA 1
ATOM 7343 C C . ARG A 1 1094 ? 135.65750 157.26403 148.69089 1.000 110.93002 1094 ARG A C 1
ATOM 7344 O O . ARG A 1 1094 ? 135.27477 158.30955 149.22164 1.000 110.67359 1094 ARG A O 1
ATOM 7352 N N . ALA A 1 1095 ? 136.51374 157.24614 147.67070 1.000 124.76033 1095 ALA A N 1
ATOM 7353 C CA . ALA A 1 1095 ? 137.04297 158.46893 147.08084 1.000 124.26042 1095 ALA A CA 1
ATOM 7354 C C . ALA A 1 1095 ? 137.41559 158.19950 145.63166 1.000 126.61872 1095 ALA A C 1
ATOM 7355 O O . ALA A 1 1095 ? 138.16013 157.25663 145.34793 1.000 127.39096 1095 ALA A O 1
ATOM 7357 N N . ARG A 1 1096 ? 136.90099 159.02555 144.72405 1.000 118.33485 1096 ARG A N 1
ATOM 7358 C CA . ARG A 1 1096 ? 137.20754 158.90287 143.30728 1.000 117.54596 1096 ARG A CA 1
ATOM 7359 C C . ARG A 1 1096 ? 138.45062 159.73314 142.98217 1.000 116.75882 1096 ARG A C 1
ATOM 7360 O O . ARG A 1 1096 ? 139.18630 160.16599 143.87267 1.000 114.62828 1096 ARG A O 1
ATOM 7368 N N . SER A 1 1097 ? 138.71313 159.94417 141.69696 1.000 101.02030 1097 SER A N 1
ATOM 7369 C CA . SER A 1 1097 ? 139.90127 160.65061 141.24522 1.000 96.80022 1097 SER A CA 1
ATOM 7370 C C . SER A 1 1097 ? 139.51298 161.93321 140.52067 1.000 96.84084 1097 SER A C 1
ATOM 7371 O O . SER A 1 1097 ? 138.34630 162.16948 140.19777 1.000 98.60913 1097 SER A O 1
ATOM 7374 N N . VAL A 1 1098 ? 140.52058 162.76681 140.26702 1.000 93.60907 1098 VAL A N 1
ATOM 7375 C CA . VAL A 1 1098 ? 140.33755 164.01985 139.54299 1.000 93.65111 1098 VAL A CA 1
ATOM 7376 C C . VAL A 1 1098 ? 140.21456 163.73846 138.05192 1.000 94.36386 1098 VAL A C 1
ATOM 7377 O O . VAL A 1 1098 ? 140.48206 162.62277 137.59216 1.000 93.47781 1098 VAL A O 1
ATOM 7381 N N . GLU A 1 1099 ? 139.81165 164.75047 137.28897 1.000 98.64492 1099 GLU A N 1
ATOM 7382 C CA . GLU A 1 1099 ? 139.54980 164.60558 135.86412 1.000 99.99161 1099 GLU A CA 1
ATOM 7383 C C . GLU A 1 1099 ? 140.78546 164.81517 134.99797 1.000 101.24658 1099 GLU A C 1
ATOM 7384 O O . GLU A 1 1099 ? 140.67355 164.76893 133.76858 1.000 103.50897 1099 GLU A O 1
ATOM 7390 N N . GLY A 1 1100 ? 141.95450 165.04475 135.59649 1.000 80.69210 1100 GLY A N 1
ATOM 7391 C CA . GLY A 1 1100 ? 143.15916 165.25259 134.81914 1.000 76.11490 1100 GLY A CA 1
ATOM 7392 C C . GLY A 1 1100 ? 144.38337 164.72689 135.53574 1.000 77.22021 1100 GLY A C 1
ATOM 7393 O O . GLY A 1 1100 ? 144.34342 164.38366 136.71919 1.000 77.48934 1100 GLY A O 1
ATOM 7394 N N . LEU A 1 1101 ? 145.48189 164.66623 134.79119 1.000 60.91782 1101 LEU A N 1
ATOM 7395 C CA . LEU A 1 1101 ? 146.76825 164.24854 135.32465 1.000 54.22081 1101 LEU A CA 1
ATOM 7396 C C . LEU A 1 1101 ? 147.54722 165.45629 135.83960 1.000 56.76787 1101 LEU A C 1
ATOM 7397 O O . LEU A 1 1101 ? 147.22618 166.60805 135.53956 1.000 60.36366 1101 LEU A O 1
ATOM 7402 N N . SER A 1 1102 ? 148.58731 165.17750 136.62245 1.000 61.92341 1102 SER A N 1
ATOM 7403 C CA . SER A 1 1102 ? 149.35021 166.21456 137.30050 1.000 62.06824 1102 SER A CA 1
ATOM 7404 C C . SER A 1 1102 ? 150.84120 166.00831 137.07577 1.000 63.72334 1102 SER A C 1
ATOM 7405 O O . SER A 1 1102 ? 151.30035 164.90414 136.77528 1.000 71.47565 1102 SER A O 1
ATOM 7408 N N . LYS A 1 1103 ? 151.59726 167.09885 137.23313 1.000 54.49504 1103 LYS A N 1
ATOM 7409 C CA . LYS A 1 1103 ? 153.04492 167.04402 137.06552 1.000 55.64101 1103 LYS A CA 1
ATOM 7410 C C . LYS A 1 1103 ? 153.73578 166.31141 138.20549 1.000 52.37524 1103 LYS A C 1
ATOM 7411 O O . LYS A 1 1103 ? 154.84819 165.80901 138.01609 1.000 51.35760 1103 LYS A O 1
ATOM 7417 N N . GLU A 1 1104 ? 153.11406 166.25079 139.37910 1.000 63.20607 1104 GLU A N 1
ATOM 7418 C CA . GLU A 1 1104 ? 153.69474 165.52765 140.49922 1.000 63.88453 1104 GLU A CA 1
ATOM 7419 C C . GLU A 1 1104 ? 153.59163 164.02380 140.27592 1.000 59.96891 1104 GLU A C 1
ATOM 7420 O O . GLU A 1 1104 ? 152.67715 163.53196 139.61095 1.000 72.11163 1104 GLU A O 1
ATOM 7426 N N . ARG A 1 1105 ? 154.54707 163.29123 140.83847 1.000 51.83972 1105 ARG A N 1
ATOM 7427 C CA . AR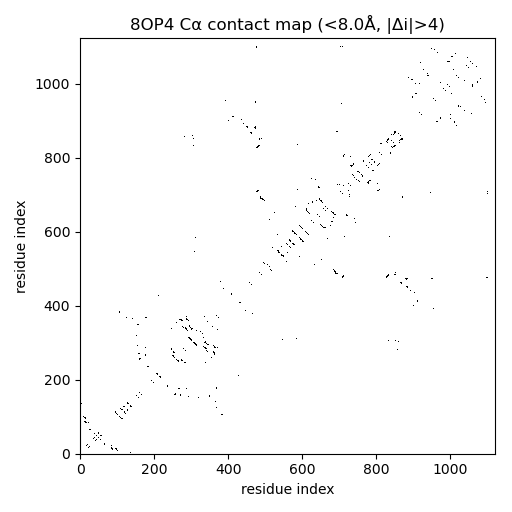G A 1 1105 ? 154.57533 161.84706 140.72960 1.000 56.90905 1105 ARG A CA 1
ATOM 7428 C C . ARG A 1 1105 ? 154.60678 161.22682 142.11945 1.000 60.97817 1105 ARG A C 1
ATOM 7429 O O . ARG A 1 1105 ? 155.36984 161.68836 142.97974 1.000 66.56415 1105 ARG A O 1
ATOM 7437 N N . PRO A 1 1106 ? 153.79482 160.20714 142.38707 1.000 55.94047 1106 PRO A N 1
ATOM 7438 C CA . PRO A 1 1106 ? 153.83116 159.56414 143.70280 1.000 52.96495 1106 PRO A CA 1
ATOM 7439 C C . PRO A 1 1106 ? 155.07119 158.70335 143.87137 1.000 58.33407 1106 PRO A C 1
ATOM 7440 O O . PRO A 1 1106 ? 155.64855 158.20375 142.90319 1.000 65.02095 1106 PRO A O 1
ATOM 7444 N N . GLN A 1 1107 ? 155.47582 158.53322 145.12088 1.000 60.82375 1107 GLN A N 1
ATOM 7445 C CA . GLN A 1 1107 ? 156.64815 157.72069 145.41719 1.000 62.28864 1107 GLN A CA 1
ATOM 7446 C C . GLN A 1 1107 ? 156.28239 156.24179 145.34963 1.000 67.38231 1107 GLN A C 1
ATOM 7447 O O . GLN A 1 1107 ? 155.35906 155.80744 146.04428 1.000 69.29868 1107 GLN A O 1
ATOM 7453 N N . PRO A 1 1108 ? 156.96532 155.44761 144.51890 1.000 61.17709 1108 PRO A N 1
ATOM 7454 C CA . PRO A 1 1108 ? 156.62225 154.02345 144.39982 1.000 57.65317 1108 PRO A CA 1
ATOM 7455 C C . PRO A 1 1108 ? 156.99973 153.21562 145.62958 1.000 58.54945 1108 PRO A C 1
ATOM 7456 O O . PRO A 1 1108 ? 156.19925 152.41962 146.13004 1.000 53.45279 1108 PRO A O 1
ATOM 7460 N N . ASN A 1 1109 ? 158.22105 153.41078 146.11693 1.000 72.22733 1109 ASN A N 1
ATOM 7461 C CA . ASN A 1 1109 ? 158.68193 152.71644 147.30605 1.000 73.26897 1109 ASN A CA 1
ATOM 7462 C C . ASN A 1 1109 ? 158.01821 153.29629 148.54994 1.000 74.17601 1109 ASN A C 1
ATOM 7463 O O . ASN A 1 1109 ? 157.53860 154.43235 148.56077 1.000 74.75925 1109 ASN A O 1
ATOM 7468 N N . ILE A 1 1110 ? 157.98594 152.48710 149.60944 1.000 70.57880 1110 ILE A N 1
ATOM 7469 C CA . ILE A 1 1110 ? 157.35118 152.89048 150.85967 1.000 67.56523 1110 ILE A CA 1
ATOM 7470 C C . ILE A 1 1110 ? 158.35818 153.34933 151.90519 1.000 66.52954 1110 ILE A C 1
ATOM 7471 O O . ILE A 1 1110 ? 157.95440 153.94349 152.91861 1.000 69.46121 1110 ILE A O 1
ATOM 7476 N N . PHE A 1 1111 ? 159.65073 153.11943 151.68485 1.000 61.67154 1111 PHE A N 1
ATOM 7477 C CA . PHE A 1 1111 ? 160.70273 153.53975 152.60676 1.000 63.63802 1111 PHE A CA 1
ATOM 7478 C C . PHE A 1 1111 ? 161.39992 154.80423 152.12820 1.000 64.65557 1111 PHE A C 1
ATOM 7479 O O . PHE A 1 1111 ? 162.60641 154.97384 152.32093 1.000 67.51440 1111 PHE A O 1
ATOM 7487 N N . ASN A 1 1112 ? 160.65673 155.70810 151.49612 1.000 62.02614 1112 ASN A N 1
ATOM 7488 C CA . ASN A 1 1112 ? 161.20934 156.98190 151.06764 1.000 62.58279 1112 ASN A CA 1
ATOM 7489 C C . ASN A 1 1112 ? 161.34221 157.91900 152.26461 1.000 63.75073 1112 ASN A C 1
ATOM 7490 O O . ASN A 1 1112 ? 160.92146 157.61265 153.38258 1.000 64.79574 1112 ASN A O 1
ATOM 7495 N N . PHE A 1 1113 ? 161.93631 159.08741 152.02618 1.000 62.20628 1113 PHE A N 1
ATOM 7496 C CA . PHE A 1 1113 ? 162.10706 160.04295 153.11211 1.000 60.10024 1113 PHE A CA 1
ATOM 7497 C C . PHE A 1 1113 ? 160.80180 160.73178 153.48273 1.000 56.31701 1113 PHE A C 1
ATOM 7498 O O . PHE A 1 1113 ? 160.63660 161.13780 154.63630 1.000 61.71588 1113 PHE A O 1
ATOM 7506 N N . TYR A 1 1114 ? 159.87148 160.86219 152.53278 1.000 49.67180 1114 TYR A N 1
ATOM 7507 C CA . TYR A 1 1114 ? 158.61625 161.56044 152.79918 1.000 51.14524 1114 TYR A CA 1
ATOM 7508 C C . TYR A 1 1114 ? 157.73868 160.78883 153.77832 1.000 59.28956 1114 TYR A C 1
ATOM 7509 O O . TYR A 1 1114 ? 157.29439 161.34516 154.78879 1.000 61.42009 1114 TYR A O 1
ATOM 7518 N N . ILE A 1 1115 ? 157.50458 159.50113 153.50850 1.000 56.41141 1115 ILE A N 1
ATOM 7519 C CA . ILE A 1 1115 ? 156.59308 158.70522 154.32973 1.000 49.44932 1115 ILE A CA 1
ATOM 7520 C C . ILE A 1 1115 ? 157.18144 158.47561 155.71747 1.000 52.45882 1115 ILE A C 1
ATOM 7521 O O . ILE A 1 1115 ? 156.51071 158.68901 156.73726 1.000 57.14519 1115 ILE A O 1
ATOM 7526 N N . ILE A 1 1116 ? 158.45784 158.08304 155.77031 1.000 45.86853 1116 ILE A N 1
ATOM 7527 C CA . ILE A 1 1116 ? 159.13053 157.81976 157.03892 1.000 43.33724 1116 ILE A CA 1
ATOM 7528 C C . ILE A 1 1116 ? 159.29051 159.10463 157.84482 1.000 47.07324 1116 ILE A C 1
ATOM 7529 O O . ILE A 1 1116 ? 159.05730 159.11819 159.05867 1.000 61.15535 1116 ILE A O 1
ATOM 7534 N N . GLY A 1 1117 ? 159.64804 160.20798 157.18164 1.000 33.84661 1117 GLY A N 1
ATOM 7535 C CA . GLY A 1 1117 ? 159.79799 161.47354 157.88171 1.000 36.54586 1117 GLY A CA 1
ATOM 7536 C C . GLY A 1 1117 ? 158.49005 162.02289 158.41928 1.000 40.86340 1117 GLY A C 1
ATOM 7537 O O . GLY A 1 1117 ? 158.44102 162.52394 159.54650 1.000 51.83071 1117 GLY A O 1
ATOM 7538 N N . SER A 1 1118 ? 157.41052 161.91903 157.63343 1.000 42.63409 1118 SER A N 1
ATOM 7539 C CA . SER A 1 1118 ? 156.10137 162.36975 158.09415 1.000 45.69318 1118 SER A CA 1
ATOM 7540 C C . SER A 1 1118 ? 155.59364 161.51724 159.24864 1.000 50.22960 1118 SER A C 1
ATOM 7541 O O . SER A 1 1118 ? 155.04217 162.05101 160.22085 1.000 48.28062 1118 SER A O 1
ATOM 7544 N N . ILE A 1 1119 ? 155.79932 160.19731 159.17094 1.000 46.46562 1119 ILE A N 1
ATOM 7545 C CA . ILE A 1 1119 ? 155.36872 159.30002 160.23845 1.000 38.04762 1119 ILE A CA 1
ATOM 7546 C C . ILE A 1 1119 ? 156.15756 159.56078 161.51766 1.000 45.39246 1119 ILE A C 1
ATOM 7547 O O . ILE A 1 1119 ? 155.57690 159.63931 162.60658 1.000 55.22735 1119 ILE A O 1
ATOM 7552 N N . LEU A 1 1120 ? 157.47691 159.75753 161.40222 1.000 37.94295 1120 LEU A N 1
ATOM 7553 C CA . LEU A 1 1120 ? 158.30158 160.03397 162.57629 1.000 39.94124 1120 LEU A CA 1
ATOM 7554 C C . LEU A 1 1120 ? 157.97309 161.38767 163.19856 1.000 43.59080 1120 LEU A C 1
ATOM 7555 O O . LEU A 1 1120 ? 157.90726 161.50205 164.42696 1.000 52.93239 1120 LEU A O 1
ATOM 7560 N N . GLY A 1 1121 ? 157.74473 162.41635 162.37520 1.000 29.98554 1121 GLY A N 1
ATOM 7561 C CA . GLY A 1 1121 ? 157.39184 163.72238 162.91420 1.000 36.76690 1121 GLY A CA 1
ATOM 7562 C C . GLY A 1 1121 ? 156.03426 163.74713 163.59331 1.000 43.13957 1121 GLY A C 1
ATOM 7563 O O . GLY A 1 1121 ? 155.88818 164.30413 164.68960 1.000 52.31365 1121 GLY A O 1
ATOM 7564 N N . GLN A 1 1122 ? 155.02742 163.12764 162.96654 1.000 34.47670 1122 GLN A N 1
ATOM 7565 C CA . GLN A 1 1122 ? 153.70151 163.07837 163.57188 1.000 37.70665 1122 GLN A CA 1
ATOM 7566 C C . GLN A 1 1122 ? 153.69183 162.20370 164.81921 1.000 46.71250 1122 GLN A C 1
ATOM 7567 O O . GLN A 1 1122 ? 153.00757 162.52325 165.79799 1.000 60.69948 1122 GLN A O 1
ATOM 7573 N N . PHE A 1 1123 ? 154.47137 161.11812 164.81743 1.000 34.23034 1123 PHE A N 1
ATOM 7574 C CA . PHE A 1 1123 ? 154.58103 160.27080 165.99779 1.000 36.02018 1123 PHE A CA 1
ATOM 7575 C C . PHE A 1 1123 ? 155.29287 160.99205 167.13620 1.000 40.91200 1123 PHE A C 1
ATOM 7576 O O . PHE A 1 1123 ? 154.92414 160.82360 168.30365 1.000 53.36244 1123 PHE A O 1
ATOM 7584 N N . ALA A 1 1124 ? 156.30510 161.80649 166.81512 1.000 29.70389 1124 ALA A N 1
ATOM 7585 C CA . ALA A 1 1124 ? 156.98064 162.60484 167.83389 1.000 26.76651 1124 ALA A CA 1
ATOM 7586 C C . ALA A 1 1124 ? 156.04823 163.64863 168.43505 1.000 32.03830 1124 ALA A C 1
ATOM 7587 O O . ALA A 1 1124 ? 156.05886 163.86393 169.65319 1.000 45.11004 1124 ALA A O 1
ATOM 7589 N N . VAL A 1 1125 ? 155.22360 164.28870 167.59817 1.000 38.66411 1125 VAL A N 1
ATOM 7590 C CA . VAL A 1 1125 ? 154.25093 165.26501 168.09386 1.000 37.75307 1125 VAL A CA 1
ATOM 7591 C C . VAL A 1 1125 ? 153.21094 164.58842 168.98724 1.000 41.13842 1125 VAL A C 1
ATOM 7592 O O . VAL A 1 1125 ? 152.87700 165.09333 170.07312 1.000 54.49810 1125 VAL A O 1
ATOM 7596 N N . HIS A 1 1126 ? 152.72071 163.41454 168.56558 1.000 36.73662 1126 HIS A N 1
ATOM 7597 C CA . HIS A 1 1126 ? 151.72873 162.67848 169.34638 1.000 35.34967 1126 HIS A CA 1
ATOM 7598 C C . HIS A 1 1126 ? 152.29452 162.20196 170.68018 1.000 41.29611 1126 HIS A C 1
ATOM 7599 O O . HIS A 1 1126 ? 151.62632 162.31772 171.71473 1.000 49.50690 1126 HIS A O 1
ATOM 7606 N N . VAL A 1 1127 ? 153.52957 161.68924 170.68573 1.000 37.63910 1127 VAL A N 1
ATOM 7607 C CA . VAL A 1 1127 ? 154.10718 161.20537 171.93542 1.000 36.23631 1127 VAL A CA 1
ATOM 7608 C C . VAL A 1 1127 ? 154.48796 162.36962 172.84850 1.000 33.24004 1127 VAL A C 1
ATOM 7609 O O . VAL A 1 1127 ? 154.41458 162.23999 174.07605 1.000 42.78752 1127 VAL A O 1
ATOM 7613 N N . ALA A 1 1128 ? 154.82357 163.53936 172.28396 1.000 33.30868 1128 ALA A N 1
ATOM 7614 C CA . ALA A 1 1128 ? 155.09965 164.70591 173.11604 1.000 31.68519 1128 ALA A CA 1
ATOM 7615 C C . ALA A 1 1128 ? 153.83484 165.20838 173.79798 1.000 38.52387 1128 ALA A C 1
ATOM 7616 O O . ALA A 1 1128 ? 153.85057 165.50986 174.99936 1.000 49.68579 1128 ALA A O 1
ATOM 7618 N N . THR A 1 1129 ? 152.72332 165.26939 173.05537 1.000 39.92943 1129 THR A N 1
ATOM 7619 C CA . THR A 1 1129 ? 151.45850 165.69029 173.65357 1.000 36.90073 1129 THR A CA 1
ATOM 7620 C C . THR A 1 1129 ? 150.95212 164.67143 174.66968 1.000 45.86297 1129 THR A C 1
ATOM 7621 O O . THR A 1 1129 ? 150.41028 165.05149 175.71523 1.000 56.87339 1129 THR A O 1
ATOM 7625 N N . LEU A 1 1130 ? 151.14516 163.37656 174.39243 1.000 45.41209 1130 LEU A N 1
ATOM 7626 C CA . LEU A 1 1130 ? 150.72488 162.33253 175.32399 1.000 43.55113 1130 LEU A CA 1
ATOM 7627 C C . LEU A 1 1130 ? 151.53260 162.36942 176.61802 1.000 46.90044 1130 LEU A C 1
ATOM 7628 O O . LEU A 1 1130 ? 150.96440 162.24827 177.71174 1.000 45.42663 1130 LEU A O 1
ATOM 7633 N N . ILE A 1 1131 ? 152.85298 162.55623 176.51204 1.000 49.44101 1131 ILE A N 1
ATOM 7634 C CA . ILE A 1 1131 ? 153.71037 162.64494 177.69017 1.000 39.57777 1131 ILE A CA 1
ATOM 7635 C C . ILE A 1 1131 ? 153.38613 163.89694 178.50042 1.000 42.75382 1131 ILE A C 1
ATOM 7636 O O . ILE A 1 1131 ? 153.31978 163.84795 179.73730 1.000 50.48871 1131 ILE A O 1
ATOM 7641 N N . TYR A 1 1132 ? 153.13565 165.02439 177.81930 1.000 46.91019 1132 TYR A N 1
ATOM 7642 C CA . TYR A 1 1132 ? 152.78219 166.25811 178.51869 1.000 52.22595 1132 TYR A CA 1
ATOM 7643 C C . TYR A 1 1132 ? 151.44059 166.14300 179.23574 1.000 59.24793 1132 TYR A C 1
ATOM 7644 O O . TYR A 1 1132 ? 151.29481 166.62997 180.36269 1.000 70.52890 1132 TYR A O 1
ATOM 7653 N N . ILE A 1 1133 ? 150.45617 165.49392 178.60814 1.000 55.68563 1133 ILE A N 1
ATOM 7654 C CA . ILE A 1 1133 ? 149.15201 165.32034 179.24320 1.000 54.33312 1133 ILE A CA 1
ATOM 7655 C C . ILE A 1 1133 ? 149.24594 164.35615 180.42464 1.000 60.40318 1133 ILE A C 1
ATOM 7656 O O . ILE A 1 1133 ? 148.61037 164.57226 181.46632 1.000 69.79923 1133 ILE A O 1
ATOM 7661 N N . ALA A 1 1134 ? 150.07236 163.30871 180.30420 1.000 61.60277 1134 ALA A N 1
ATOM 7662 C CA . ALA A 1 1134 ? 150.29018 162.39674 181.42694 1.000 63.98367 1134 ALA A CA 1
ATOM 7663 C C . ALA A 1 1134 ? 150.96946 163.09735 182.60004 1.000 66.57529 1134 ALA A C 1
ATOM 7664 O O . ALA A 1 1134 ? 150.59447 162.88424 183.76090 1.000 67.23920 1134 ALA A O 1
ATOM 7666 N N . GLN A 1 1135 ? 151.95296 163.95705 182.31450 1.000 69.92264 1135 GLN A N 1
ATOM 7667 C CA . GLN A 1 1135 ? 152.62037 164.70192 183.37948 1.000 69.73196 1135 GLN A CA 1
ATOM 7668 C C . GLN A 1 1135 ? 151.68891 165.73135 184.01050 1.000 73.19664 1135 GLN A C 1
ATOM 7669 O O . GLN A 1 1135 ? 151.74078 165.95787 185.22426 1.000 79.57850 1135 GLN A O 1
ATOM 7675 N N . LEU A 1 1136 ? 150.81623 166.34752 183.20813 1.000 71.37064 1136 LEU A N 1
ATOM 7676 C CA . LEU A 1 1136 ? 149.83990 167.29083 183.74722 1.000 68.48599 1136 LEU A CA 1
ATOM 7677 C C . LEU A 1 1136 ? 148.81063 166.58887 184.62897 1.000 76.82353 1136 LEU A C 1
ATOM 7678 O O . LEU A 1 1136 ? 148.41760 167.11811 185.67690 1.000 87.36636 1136 LEU A O 1
ATOM 7683 N N . CYS A 1 1137 ? 148.37494 165.39061 184.22874 1.000 79.25109 1137 CYS A N 1
ATOM 7684 C CA . CYS A 1 1137 ? 147.43646 164.62604 185.04446 1.000 77.71747 1137 CYS A CA 1
ATOM 7685 C C . CYS A 1 1137 ? 148.08497 164.11326 186.32329 1.000 76.97883 1137 CYS A C 1
ATOM 7686 O O . CYS A 1 1137 ? 147.41149 164.00233 187.35373 1.000 78.18270 1137 CYS A O 1
ATOM 7689 N N . ASP A 1 1138 ? 149.37932 163.78657 186.27772 1.000 90.15908 1138 ASP A N 1
ATOM 7690 C CA . ASP A 1 1138 ? 150.09295 163.45876 187.50779 1.000 94.04854 1138 ASP A CA 1
ATOM 7691 C C . ASP A 1 1138 ? 150.28519 164.68933 188.38701 1.000 93.10482 1138 ASP A C 1
ATOM 7692 O O . ASP A 1 1138 ? 150.35515 164.56833 189.61511 1.000 92.95846 1138 ASP A O 1
ATOM 7697 N N . GLN A 1 1139 ? 150.38519 165.87282 187.77731 1.000 96.31877 1139 GLN A N 1
ATOM 7698 C CA . GLN A 1 1139 ? 150.49305 167.10732 188.54815 1.000 96.11068 1139 GLN A CA 1
ATOM 7699 C C . GLN A 1 1139 ? 149.17957 167.44684 189.24548 1.000 93.39250 1139 GLN A C 1
ATOM 7700 O O . GLN A 1 1139 ? 149.18435 167.92085 190.38842 1.000 94.16124 1139 GLN A O 1
ATOM 7706 N N . ILE A 1 1140 ? 148.04858 167.22315 188.56908 1.000 96.15889 1140 ILE A N 1
ATOM 7707 C CA . ILE A 1 1140 ? 146.74782 167.56701 189.14280 1.000 96.43894 1140 ILE A CA 1
ATOM 7708 C C . ILE A 1 1140 ? 146.41022 166.64028 190.30789 1.000 100.44306 1140 ILE A C 1
ATOM 7709 O O . ILE A 1 1140 ? 146.04803 167.09629 191.39944 1.000 101.18113 1140 ILE A O 1
ATOM 7714 N N . GLU A 1 1141 ? 146.55389 165.33136 190.10849 1.000 111.17804 1141 GLU A N 1
ATOM 7715 C CA . GLU A 1 1141 ? 146.29140 164.38612 191.18006 1.000 109.98641 1141 GLU A CA 1
ATOM 7716 C C . GLU A 1 1141 ? 147.43798 163.39061 191.29525 1.000 111.78806 1141 GLU A C 1
ATOM 7717 O O . GLU A 1 1141 ? 147.97754 162.93990 190.27726 1.000 111.09449 1141 GLU A O 1
ATOM 7723 N N . PRO A 1 1142 ? 147.84341 163.04224 192.51235 1.000 126.44208 1142 PRO A N 1
ATOM 7724 C CA . PRO A 1 1142 ? 148.92073 162.06490 192.68246 1.000 126.61889 1142 PRO A CA 1
ATOM 7725 C C . PRO A 1 1142 ? 148.44502 160.64407 192.41684 1.000 129.39690 1142 PRO A C 1
ATOM 7726 O O . PRO A 1 1142 ? 147.25144 160.33858 192.43230 1.000 127.70302 1142 PRO A O 1
ATOM 7730 N N . ARG A 1 1143 ? 149.41617 159.77088 192.16844 1.000 126.69076 1143 ARG A N 1
ATOM 7731 C CA . ARG A 1 1143 ? 149.16988 158.35348 191.94351 1.000 125.23294 1143 ARG A CA 1
ATOM 7732 C C . ARG A 1 1143 ? 149.67261 157.56072 193.14115 1.000 124.40074 1143 ARG A C 1
ATOM 7733 O O . ARG A 1 1143 ? 150.80643 157.75896 193.59021 1.000 123.07551 1143 ARG A O 1
ATOM 7741 N N . THR A 1 1144 ? 148.83047 156.66976 193.65369 1.000 141.11446 1144 THR A N 1
ATOM 7742 C CA . THR A 1 1144 ? 149.19188 155.84819 194.80280 1.000 141.63648 1144 THR A CA 1
ATOM 7743 C C . THR A 1 1144 ? 148.87856 154.37769 194.54633 1.000 140.34346 1144 THR A C 1
ATOM 7744 O O . THR A 1 1144 ? 149.75498 153.51920 194.64843 1.000 139.43162 1144 THR A O 1
ATOM 7748 N N . ALA A 1 1151 ? 142.44670 144.30535 190.59467 1.000 125.22920 1151 ALA A N 1
ATOM 7749 C CA . ALA A 1 1151 ? 142.40194 145.60462 189.93493 1.000 125.67135 1151 ALA A CA 1
ATOM 7750 C C . ALA A 1 1151 ? 141.35214 145.62137 188.82892 1.000 128.50579 1151 ALA A C 1
ATOM 7751 O O . ALA A 1 1151 ? 141.50238 144.95435 187.80550 1.000 128.75735 1151 ALA A O 1
ATOM 7753 N N . GLU A 1 1152 ? 140.28868 146.38986 189.04394 1.000 114.49705 1152 GLU A N 1
ATOM 7754 C CA . GLU A 1 1152 ? 139.20893 146.53436 188.08189 1.000 111.60846 1152 GLU A CA 1
ATOM 7755 C C . GLU A 1 1152 ? 139.30133 147.89940 187.41295 1.000 112.16653 1152 GLU A C 1
ATOM 7756 O O . GLU A 1 1152 ? 140.02738 148.78819 187.86745 1.000 111.54803 1152 GLU A O 1
ATOM 7762 N N . PHE A 1 1153 ? 138.56765 148.05372 186.31223 1.000 92.37633 1153 PHE A N 1
ATOM 7763 C CA . PHE A 1 1153 ? 138.52356 149.33948 185.63080 1.000 91.95513 1153 PHE A CA 1
ATOM 7764 C C . PHE A 1 1153 ? 137.71702 150.34257 186.44483 1.000 90.44280 1153 PHE A C 1
ATOM 7765 O O . PHE A 1 1153 ? 136.52977 150.13701 186.71256 1.000 89.21849 1153 PHE A O 1
ATOM 7773 N N . LYS A 1 1154 ? 138.37312 151.43562 186.83619 1.000 85.84047 1154 LYS A N 1
ATOM 7774 C CA . LYS A 1 1154 ? 137.75362 152.49933 187.60064 1.000 85.04561 1154 LYS A CA 1
ATOM 7775 C C . LYS A 1 1154 ? 138.03227 153.78281 186.82632 1.000 83.73628 1154 LYS A C 1
ATOM 7776 O O . LYS A 1 1154 ? 139.16263 153.97096 186.33892 1.000 82.75483 1154 LYS A O 1
ATOM 7782 N N . PRO A 1 1155 ? 137.03927 154.65931 186.66278 1.000 79.02802 1155 PRO A N 1
ATOM 7783 C CA . PRO A 1 1155 ? 137.27226 155.90197 185.91553 1.000 78.39298 1155 PRO A CA 1
ATOM 7784 C C . PRO A 1 1155 ? 138.19372 156.85048 186.66790 1.000 75.77782 1155 PRO A C 1
ATOM 7785 O O . PRO A 1 1155 ? 138.01181 157.11525 187.85768 1.000 79.17605 1155 PRO A O 1
ATOM 7789 N N . SER A 1 1156 ? 139.19114 157.36311 185.95218 1.000 70.26419 1156 SER A N 1
ATOM 7790 C CA . SER A 1 1156 ? 140.18018 158.26717 186.51556 1.000 72.95815 1156 SER A CA 1
ATOM 7791 C C . SER A 1 1156 ? 140.44754 159.38295 185.51786 1.000 74.34986 1156 SER A C 1
ATOM 7792 O O . SER A 1 1156 ? 140.01976 159.32668 184.36194 1.000 80.33824 1156 SER A O 1
ATOM 7795 N N . LEU A 1 1157 ? 141.15723 160.41383 185.98342 1.000 70.47076 1157 LEU A N 1
ATOM 7796 C CA . LEU A 1 1157 ? 141.46999 161.54720 185.11869 1.000 72.10643 1157 LEU A CA 1
ATOM 7797 C C . LEU A 1 1157 ? 142.49036 161.17024 184.05378 1.000 72.98469 1157 LEU A C 1
ATOM 7798 O O . LEU A 1 1157 ? 142.38812 161.61664 182.90435 1.000 76.12528 1157 LEU A O 1
ATOM 7803 N N . LEU A 1 1158 ? 143.47500 160.34366 184.41568 1.000 61.52204 1158 LEU A N 1
ATOM 7804 C CA . LEU A 1 1158 ? 144.51196 159.96199 183.46335 1.000 59.16577 1158 LEU A CA 1
ATOM 7805 C C . LEU A 1 1158 ? 143.96581 159.03440 182.38684 1.000 63.06239 1158 LEU A C 1
ATOM 7806 O O . LEU A 1 1158 ? 144.32506 159.16999 181.21286 1.000 72.76608 1158 LEU A O 1
ATOM 7811 N N . ASN A 1 1159 ? 143.08928 158.09769 182.76580 1.000 58.12170 1159 ASN A N 1
ATOM 7812 C CA . ASN A 1 1159 ? 142.48155 157.19549 181.78985 1.000 55.85847 1159 ASN A CA 1
ATOM 7813 C C . ASN A 1 1159 ? 141.59104 157.95194 180.81241 1.000 56.73369 1159 ASN A C 1
ATOM 7814 O O . ASN A 1 1159 ? 141.65048 157.71121 179.60022 1.000 63.47267 1159 ASN A O 1
ATOM 7819 N N . SER A 1 1160 ? 140.78489 158.88882 181.32282 1.000 62.12011 1160 SER A N 1
ATOM 7820 C CA . SER A 1 1160 ? 139.92680 159.70326 180.46668 1.000 68.42533 1160 SER A CA 1
ATOM 7821 C C . SER A 1 1160 ? 140.74407 160.60424 179.54923 1.000 66.61168 1160 SER A C 1
ATOM 7822 O O . SER A 1 1160 ? 140.41654 160.75009 178.36497 1.000 71.09884 1160 SER A O 1
ATOM 7825 N N . ALA A 1 1161 ? 141.82287 161.19537 180.07273 1.000 53.92379 1161 ALA A N 1
ATOM 7826 C CA . ALA A 1 1161 ? 142.65957 162.07449 179.26285 1.000 48.15369 1161 ALA A CA 1
ATOM 7827 C C . ALA A 1 1161 ? 143.40474 161.30557 178.17810 1.000 52.73765 1161 ALA A C 1
ATOM 7828 O O . ALA A 1 1161 ? 143.49293 161.77045 177.03681 1.000 63.18632 1161 ALA A O 1
ATOM 7830 N N . VAL A 1 1162 ? 143.92696 160.12100 178.50661 1.000 48.52733 1162 VAL A N 1
ATOM 7831 C CA . VAL A 1 1162 ? 144.64570 159.31688 177.52310 1.000 42.33220 1162 VAL A CA 1
ATOM 7832 C C . VAL A 1 1162 ? 143.68788 158.78035 176.46360 1.000 51.62763 1162 VAL A C 1
ATOM 7833 O O . VAL A 1 1162 ? 144.01377 158.76744 175.26924 1.000 61.45550 1162 VAL A O 1
ATOM 7837 N N . TYR A 1 1163 ? 142.47498 158.38456 176.87347 1.000 57.21878 1163 TYR A N 1
ATOM 7838 C CA . TYR A 1 1163 ? 141.46175 157.92841 175.92440 1.000 60.83063 1163 TYR A CA 1
ATOM 7839 C C . TYR A 1 1163 ? 141.02610 159.04251 174.97784 1.000 64.05913 1163 TYR A C 1
ATOM 7840 O O . TYR A 1 1163 ? 140.91580 158.82460 173.76199 1.000 67.45150 1163 TYR A O 1
ATOM 7849 N N . LEU A 1 1164 ? 140.80419 160.24781 175.51024 1.000 56.94207 1164 LEU A N 1
ATOM 7850 C CA . LEU A 1 1164 ? 140.41449 161.36810 174.66178 1.000 54.93363 1164 LEU A CA 1
ATOM 7851 C C . LEU A 1 1164 ? 141.54778 161.78803 173.73560 1.000 58.08361 1164 LEU A C 1
ATOM 7852 O O . LEU A 1 1164 ? 141.30409 162.12713 172.57074 1.000 64.90118 1164 LEU A O 1
ATOM 7857 N N . LEU A 1 1165 ? 142.79261 161.74695 174.22573 1.000 51.95621 1165 LEU A N 1
ATOM 7858 C CA . LEU A 1 1165 ? 143.93122 162.08825 173.38149 1.000 44.49856 1165 LEU A CA 1
ATOM 7859 C C . LEU A 1 1165 ? 144.14249 161.07533 172.26867 1.000 51.42205 1165 LEU A C 1
ATOM 7860 O O . LEU A 1 1165 ? 144.44498 161.46491 171.13967 1.000 66.01531 1165 LEU A O 1
ATOM 7865 N N . GLN A 1 1166 ? 143.99556 159.77686 172.55428 1.000 52.61949 1166 GLN A N 1
ATOM 7866 C CA . GLN A 1 1166 ? 144.19777 158.79908 171.48951 1.000 55.43039 1166 GLN A CA 1
ATOM 7867 C C . GLN A 1 1166 ? 143.05915 158.83850 170.47988 1.000 62.47319 1166 GLN A C 1
ATOM 7868 O O . GLN A 1 1166 ? 143.30836 158.67645 169.27825 1.000 66.81438 1166 GLN A O 1
ATOM 7874 N N . LEU A 1 1167 ? 141.83079 159.13458 170.93072 1.000 53.86401 1167 LEU A N 1
ATOM 7875 C CA . LEU A 1 1167 ? 140.72110 159.31959 169.99912 1.000 50.45062 1167 LEU A CA 1
ATOM 7876 C C . LEU A 1 1167 ? 140.95221 160.52403 169.09102 1.000 59.30089 1167 LEU A C 1
ATOM 7877 O O . LEU A 1 1167 ? 140.86004 160.41129 167.86039 1.000 65.66091 1167 LEU A O 1
ATOM 7882 N N . ILE A 1 1168 ? 141.31310 161.67149 169.67512 1.000 57.58411 1168 ILE A N 1
ATOM 7883 C CA . ILE A 1 1168 ? 141.48184 162.87542 168.86933 1.000 45.80607 1168 ILE A CA 1
ATOM 7884 C C . ILE A 1 1168 ? 142.75474 162.80426 168.02766 1.000 45.79717 1168 ILE A C 1
ATOM 7885 O O . ILE A 1 1168 ? 142.81607 163.39838 166.94924 1.000 56.70139 1168 ILE A O 1
ATOM 7890 N N . GLN A 1 1169 ? 143.75574 162.02415 168.44806 1.000 40.33488 1169 GLN A N 1
ATOM 7891 C CA . GLN A 1 1169 ? 144.96877 161.88909 167.65375 1.000 44.94429 1169 GLN A CA 1
ATOM 7892 C C . GLN A 1 1169 ? 144.75531 160.95449 166.47470 1.000 50.98190 1169 GLN A C 1
ATOM 7893 O O . GLN A 1 1169 ? 145.30104 161.19023 165.39150 1.000 60.72727 1169 GLN A O 1
ATOM 7899 N N . GLN A 1 1170 ? 143.95533 159.90020 166.65980 1.000 49.42907 1170 GLN A N 1
ATOM 7900 C CA . GLN A 1 1170 ? 143.59756 159.05025 165.53130 1.000 52.14236 1170 GLN A CA 1
ATOM 7901 C C . GLN A 1 1170 ? 142.72035 159.79910 164.53080 1.000 54.22107 1170 GLN A C 1
ATOM 7902 O O . GLN A 1 1170 ? 142.89896 159.65488 163.31404 1.000 61.78582 1170 GLN A O 1
ATOM 7908 N N . ILE A 1 1171 ? 141.80059 160.63886 165.02140 1.000 53.37517 1171 ILE A N 1
ATOM 7909 C CA . ILE A 1 1171 ? 140.99633 161.46801 164.12106 1.000 48.46762 1171 ILE A CA 1
ATOM 7910 C C . ILE A 1 1171 ? 141.86635 162.50406 163.40638 1.000 52.99195 1171 ILE A C 1
ATOM 7911 O O . ILE A 1 1171 ? 141.69069 162.76102 162.20654 1.000 59.35382 1171 ILE A O 1
ATOM 7916 N N . SER A 1 1172 ? 142.83877 163.08504 164.11757 1.000 52.70999 1172 SER A N 1
ATOM 7917 C CA . SER A 1 1172 ? 143.72669 164.07859 163.52235 1.000 50.36052 1172 SER A CA 1
ATOM 7918 C C . SER A 1 1172 ? 144.63330 163.46496 162.46307 1.000 51.90114 1172 SER A C 1
ATOM 7919 O O . SER A 1 1172 ? 144.87900 164.08250 161.42291 1.000 60.32986 1172 SER A O 1
ATOM 7922 N N . THR A 1 1173 ? 145.13434 162.25298 162.69652 1.000 41.31907 1173 THR A N 1
ATOM 7923 C CA . THR A 1 1173 ? 145.94507 161.60613 161.67454 1.000 38.05735 1173 THR A CA 1
ATOM 7924 C C . THR A 1 1173 ? 145.10667 160.98273 160.56499 1.000 38.70581 1173 THR A C 1
ATOM 7925 O O . THR A 1 1173 ? 145.66315 160.62993 159.52100 1.000 46.62198 1173 THR A O 1
ATOM 7929 N N . PHE A 1 1174 ? 143.79321 160.82981 160.76037 1.000 51.20031 1174 PHE A N 1
ATOM 7930 C CA . PHE A 1 1174 ? 142.92205 160.53758 159.62600 1.000 50.97450 1174 PHE A CA 1
ATOM 7931 C C . PHE A 1 1174 ? 142.70181 161.77593 158.76760 1.000 48.98153 1174 PHE A C 1
ATOM 7932 O O . PHE A 1 1174 ? 142.71211 161.69532 157.53455 1.000 55.66911 1174 PHE A O 1
ATOM 7940 N N . ALA A 1 1175 ? 142.49293 162.92854 159.40421 1.000 45.89815 1175 ALA A N 1
ATOM 7941 C CA . ALA A 1 1175 ? 142.19035 164.15057 158.66730 1.000 48.02352 1175 ALA A CA 1
ATOM 7942 C C . ALA A 1 1175 ? 143.42414 164.76597 158.01892 1.000 51.53557 1175 ALA A C 1
ATOM 7943 O O . ALA A 1 1175 ? 143.30291 165.45394 157.00013 1.000 56.64093 1175 ALA A O 1
ATOM 7945 N N . VAL A 1 1176 ? 144.60427 164.53876 158.58485 1.000 51.07378 1176 VAL A N 1
ATOM 7946 C CA . VAL A 1 1176 ? 145.82782 165.17394 158.10373 1.000 41.47355 1176 VAL A CA 1
ATOM 7947 C C . VAL A 1 1176 ? 146.47719 164.36202 156.98892 1.000 48.48700 1176 VAL A C 1
ATOM 7948 O O . VAL A 1 1176 ? 146.87181 164.90836 155.95486 1.000 55.46066 1176 VAL A O 1
ATOM 7952 N N . ASN A 1 1177 ? 146.55730 163.04401 157.15309 1.000 55.99558 1177 ASN A N 1
ATOM 7953 C CA . ASN A 1 1177 ? 147.32865 162.19228 156.25790 1.000 52.10663 1177 ASN A CA 1
ATOM 7954 C C . ASN A 1 1177 ? 146.55854 161.78087 155.00943 1.000 54.45350 1177 ASN A C 1
ATOM 7955 O O . ASN A 1 1177 ? 147.09028 161.01971 154.19538 1.000 61.59182 1177 ASN A O 1
ATOM 7960 N N . TYR A 1 1178 ? 145.32636 162.25267 154.84382 1.000 72.00130 1178 TYR A N 1
ATOM 7961 C CA . TYR A 1 1178 ? 144.55739 161.95467 153.64257 1.000 73.94457 1178 TYR A CA 1
ATOM 7962 C C . TYR A 1 1178 ? 145.12159 162.73942 152.46388 1.000 80.54491 1178 TYR A C 1
ATOM 7963 O O . TYR A 1 1178 ? 145.23011 163.96871 152.52367 1.000 77.69825 1178 TYR A O 1
ATOM 7972 N N . GLN A 1 1179 ? 145.48760 162.02887 151.39919 1.000 78.71086 1179 GLN A N 1
ATOM 7973 C CA . GLN A 1 1179 ? 146.03962 162.67424 150.21631 1.000 73.44588 1179 GLN A CA 1
ATOM 7974 C C . GLN A 1 1179 ? 144.94943 163.42990 149.46720 1.000 78.03811 1179 GLN A C 1
ATOM 7975 O O . GLN A 1 1179 ? 143.81984 162.95266 149.33404 1.000 77.30878 1179 GLN A O 1
ATOM 7981 N N . GLY A 1 1180 ? 145.29678 164.61148 148.96483 1.000 96.83907 1180 GLY A N 1
ATOM 7982 C CA . GLY A 1 1180 ? 144.29323 165.51620 148.44134 1.000 94.04640 1180 GLY A CA 1
ATOM 7983 C C . GLY A 1 1180 ? 144.46609 165.95574 147.00241 1.000 90.74270 1180 GLY A C 1
ATOM 7984 O O . GLY A 1 1180 ? 144.49485 165.12293 146.09194 1.000 92.96265 1180 GLY A O 1
ATOM 7985 N N . ARG A 1 1181 ? 144.60109 167.27261 146.82198 1.000 102.93268 1181 ARG A N 1
ATOM 7986 C CA . ARG A 1 1181 ? 144.47665 167.93641 145.52051 1.000 104.85190 1181 ARG A CA 1
ATOM 7987 C C . ARG A 1 1181 ? 145.36718 167.42297 144.37748 1.000 104.93512 1181 ARG A C 1
ATOM 7988 O O . ARG A 1 1181 ? 144.82770 167.26501 143.26862 1.000 105.45329 1181 ARG A O 1
ATOM 7996 N N . PRO A 1 1182 ? 146.68193 167.16179 144.52891 1.000 97.97771 1182 PRO A N 1
ATOM 7997 C CA . PRO A 1 1182 ? 147.47670 166.78888 143.33930 1.000 95.50945 1182 PRO A CA 1
ATOM 7998 C C . PRO A 1 1182 ? 147.12899 165.44034 142.71616 1.000 97.52375 1182 PRO A C 1
ATOM 7999 O O . PRO A 1 1182 ? 147.53962 165.19706 141.57517 1.000 102.69414 1182 PRO A O 1
ATOM 8003 N N . PHE A 1 1183 ? 146.39793 164.56192 143.40242 1.000 85.03012 1183 PHE A N 1
ATOM 8004 C CA . PHE A 1 1183 ? 146.11262 163.25430 142.82277 1.000 80.17024 1183 PHE A CA 1
ATOM 8005 C C . PHE A 1 1183 ? 144.66240 162.81753 142.99293 1.000 76.56637 1183 PHE A C 1
ATOM 8006 O O . PHE A 1 1183 ? 144.21064 161.89634 142.30610 1.000 79.44580 1183 PHE A O 1
ATOM 8014 N N . ARG A 1 1184 ? 143.92335 163.46824 143.88595 1.000 89.80843 1184 ARG A N 1
ATOM 8015 C CA . ARG A 1 1184 ? 142.54544 163.08417 144.17052 1.000 89.68404 1184 ARG A CA 1
ATOM 8016 C C . ARG A 1 1184 ? 141.76430 164.33253 144.55838 1.000 96.36572 1184 ARG A C 1
ATOM 8017 O O . ARG A 1 1184 ? 142.23118 165.46145 144.38644 1.000 99.29577 1184 ARG A O 1
ATOM 8025 N N . GLU A 1 1185 ? 140.55414 164.12159 145.06622 1.000 113.38314 1185 GLU A N 1
ATOM 8026 C CA . GLU A 1 1185 ? 139.77444 165.21904 145.61550 1.000 110.90717 1185 GLU A CA 1
ATOM 8027 C C . GLU A 1 1185 ? 140.32373 165.60316 146.98003 1.000 111.35217 1185 GLU A C 1
ATOM 8028 O O . GLU A 1 1185 ? 141.01028 164.81321 147.63425 1.000 113.94482 1185 GLU A O 1
ATOM 8034 N N . SER A 1 1186 ? 140.01532 166.82163 147.41146 1.000 120.96749 1186 SER A N 1
ATOM 8035 C CA . SER A 1 1186 ? 140.40437 167.24447 148.74459 1.000 124.15364 1186 SER A CA 1
ATOM 8036 C C . SER A 1 1186 ? 139.44251 166.66766 149.78223 1.000 124.49472 1186 SER A C 1
ATOM 8037 O O . SER A 1 1186 ? 138.50329 165.93085 149.46545 1.000 124.91404 1186 SER A O 1
ATOM 8040 N N . LEU A 1 1187 ? 139.69667 167.00758 151.04708 1.000 122.41277 1187 LEU A N 1
ATOM 8041 C CA . LEU A 1 1187 ? 138.83305 166.53594 152.12409 1.000 122.22327 1187 LEU A CA 1
ATOM 8042 C C . LEU A 1 1187 ? 137.46843 167.21123 152.07591 1.000 125.51686 1187 LEU A C 1
ATOM 8043 O O . LEU A 1 1187 ? 136.45044 166.59440 152.40805 1.000 125.28952 1187 LEU A O 1
ATOM 8048 N N . SER A 1 1188 ? 137.42736 168.47502 151.65001 1.000 133.38390 1188 SER A N 1
ATOM 8049 C CA . SER A 1 1188 ? 136.18297 169.23574 151.69629 1.000 133.04945 1188 SER A CA 1
ATOM 8050 C C . SER A 1 1188 ? 135.23792 168.85242 150.56253 1.000 133.59836 1188 SER A C 1
ATOM 8051 O O . SER A 1 1188 ? 134.01825 169.01648 150.68621 1.000 134.98423 1188 SER A O 1
ATOM 8054 N N . GLU A 1 1189 ? 135.77989 168.35672 149.44428 1.000 136.84486 1189 GLU A N 1
ATOM 8055 C CA . GLU A 1 1189 ? 134.95387 168.12564 148.25992 1.000 137.65106 1189 GLU A CA 1
ATOM 8056 C C . GLU A 1 1189 ? 134.03166 166.92547 148.43597 1.000 136.24980 1189 GLU A C 1
ATOM 8057 O O . GLU A 1 1189 ? 132.84303 166.99523 148.10208 1.000 135.93134 1189 GLU A O 1
ATOM 8063 N N . ASN A 1 1190 ? 134.55360 165.81779 148.95232 1.000 132.15658 1190 ASN A N 1
ATOM 8064 C CA . ASN A 1 1190 ? 133.70500 164.68708 149.31694 1.000 132.78098 1190 ASN A CA 1
ATOM 8065 C C . ASN A 1 1190 ? 133.01690 165.04795 150.62461 1.000 133.28449 1190 ASN A C 1
ATOM 8066 O O . ASN A 1 1190 ? 133.57914 164.86543 151.70722 1.000 135.38128 1190 ASN A O 1
ATOM 8071 N N . LYS A 1 1191 ? 131.79525 165.58209 150.52032 1.000 131.01084 1191 LYS A N 1
ATOM 8072 C CA . LYS A 1 1191 ? 131.10121 166.08800 151.70019 1.000 131.23087 1191 LYS A CA 1
ATOM 8073 C C . LYS A 1 1191 ? 130.64451 164.96204 152.61599 1.000 129.58834 1191 LYS A C 1
ATOM 8074 O O . LYS A 1 1191 ? 130.47594 165.17953 153.81993 1.000 130.63486 1191 LYS A O 1
ATOM 8080 N N . GLY A 1 1192 ? 130.44255 163.75985 152.07184 1.000 122.79648 1192 GLY A N 1
ATOM 8081 C CA . GLY A 1 1192 ? 130.20571 162.60705 152.92514 1.000 123.32006 1192 GLY A CA 1
ATOM 8082 C C . GLY A 1 1192 ? 131.41501 162.25901 153.77173 1.000 122.91359 1192 GLY A C 1
ATOM 8083 O O . GLY A 1 1192 ? 131.29042 162.00593 154.97172 1.000 124.27824 1192 GLY A O 1
ATOM 8084 N N . MET A 1 1193 ? 132.60558 162.28241 153.16280 1.000 110.51293 1193 MET A N 1
ATOM 8085 C CA . MET A 1 1193 ? 133.84644 162.02305 153.89012 1.000 111.23342 1193 MET A CA 1
ATOM 8086 C C . MET A 1 1193 ? 134.13333 163.11180 154.91890 1.000 112.78088 1193 MET A C 1
ATOM 8087 O O . MET A 1 1193 ? 134.50078 162.81284 156.06660 1.000 113.72438 1193 MET A O 1
ATOM 8092 N N . PHE A 1 1194 ? 133.95536 164.37686 154.52563 1.000 117.65085 1194 PHE A N 1
ATOM 8093 C CA . PHE A 1 1194 ? 134.17775 165.50446 155.42462 1.000 116.05904 1194 PHE A CA 1
ATOM 8094 C C . PHE A 1 1194 ? 133.19735 165.48809 156.58921 1.000 116.35815 11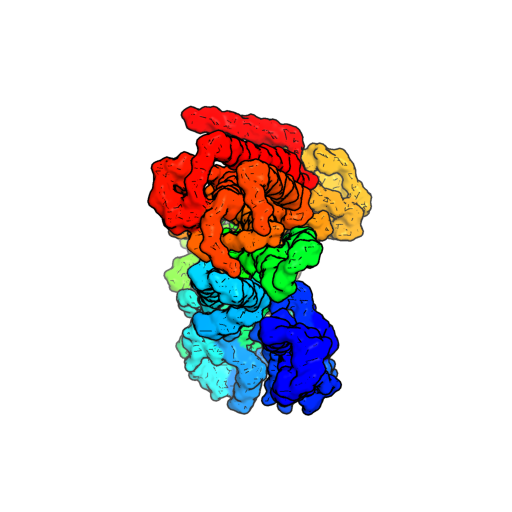94 PHE A C 1
ATOM 8095 O O . PHE A 1 1194 ? 133.58726 165.70728 157.73733 1.000 116.47094 1194 PHE A O 1
ATOM 8103 N N . TYR A 1 1195 ? 131.92247 165.20136 156.31242 1.000 117.31060 1195 TYR A N 1
ATOM 8104 C CA . TYR A 1 1195 ? 130.93039 165.14948 157.37879 1.000 115.67877 1195 TYR A CA 1
ATOM 8105 C C . TYR A 1 1195 ? 131.13349 163.93977 158.27975 1.000 115.24120 1195 TYR A C 1
ATOM 8106 O O . TYR A 1 1195 ? 130.88202 164.02338 159.48555 1.000 116.97085 1195 TYR A O 1
ATOM 8115 N N . GLY A 1 1196 ? 131.61678 162.82332 157.72669 1.000 117.85866 1196 GLY A N 1
ATOM 8116 C CA . GLY A 1 1196 ? 131.93857 161.67521 158.55788 1.000 118.52115 1196 GLY A CA 1
ATOM 8117 C C . GLY A 1 1196 ? 133.10798 161.92720 159.49113 1.000 116.25669 1196 GLY A C 1
ATOM 8118 O O . GLY A 1 1196 ? 133.11576 161.44941 160.62776 1.000 114.30798 1196 GLY A O 1
ATOM 8119 N N . ILE A 1 1197 ? 134.11648 162.66740 159.02410 1.000 110.86326 1197 ILE A N 1
ATOM 8120 C CA . ILE A 1 1197 ? 135.22543 163.02896 159.90704 1.000 110.69590 1197 ILE A CA 1
ATOM 8121 C C . ILE A 1 1197 ? 134.78088 164.06608 160.94109 1.000 111.70152 1197 ILE A C 1
ATOM 8122 O O . ILE A 1 1197 ? 135.09339 163.94754 162.13607 1.000 113.95168 1197 ILE A O 1
ATOM 8127 N N . VAL A 1 1198 ? 134.01346 165.07195 160.50558 1.000 112.22099 1198 VAL A N 1
ATOM 8128 C CA . VAL A 1 1198 ? 133.57555 166.16368 161.37402 1.000 111.74705 1198 VAL A CA 1
ATOM 8129 C C . VAL A 1 1198 ? 132.58535 165.67242 162.43247 1.000 111.95134 1198 VAL A C 1
ATOM 8130 O O . VAL A 1 1198 ? 132.55909 166.20044 163.54911 1.000 113.65380 1198 VAL A O 1
ATOM 8134 N N . GLY A 1 1199 ? 131.81290 164.62092 162.13905 1.000 111.67835 1199 GLY A N 1
ATOM 8135 C CA . GLY A 1 1199 ? 130.91781 164.06447 163.14708 1.000 112.73477 1199 GLY A CA 1
ATOM 8136 C C . GLY A 1 1199 ? 131.65315 163.44126 164.32096 1.000 114.71721 1199 GLY A C 1
ATOM 8137 O O . GLY A 1 1199 ? 131.31345 163.68548 165.48187 1.000 117.61804 1199 GLY A O 1
ATOM 8138 N N . VAL A 1 1200 ? 132.69305 162.65216 164.03472 1.000 103.36972 1200 VAL A N 1
ATOM 8139 C CA . VAL A 1 1200 ? 133.51123 162.08302 165.10374 1.000 100.45784 1200 VAL A CA 1
ATOM 8140 C C . VAL A 1 1200 ? 134.32597 163.16747 165.80203 1.000 102.16284 1200 VAL A C 1
ATOM 8141 O O . VAL A 1 1200 ? 134.55197 163.09366 167.01920 1.000 107.33568 1200 VAL A O 1
ATOM 8145 N N . THR A 1 1201 ? 134.76987 164.18620 165.05202 1.000 98.63170 1201 THR A N 1
ATOM 8146 C CA . THR A 1 1201 ? 135.45873 165.33090 165.64854 1.000 98.65404 1201 THR A CA 1
ATOM 8147 C C . THR A 1 1201 ? 134.55698 166.06735 166.63597 1.000 101.94238 1201 THR A C 1
ATOM 8148 O O . THR A 1 1201 ? 134.97733 166.39326 167.75352 1.000 103.27251 1201 THR A O 1
ATOM 8152 N N . ALA A 1 1202 ? 133.29733 166.28682 166.25523 1.000 104.50373 1202 ALA A N 1
ATOM 8153 C CA . ALA A 1 1202 ? 132.33798 166.95498 167.12298 1.000 103.43136 1202 ALA A CA 1
ATOM 8154 C C . ALA A 1 1202 ? 131.94980 166.08744 168.30999 1.000 104.51071 1202 ALA A C 1
ATOM 8155 O O . ALA A 1 1202 ? 131.70766 166.61888 169.39420 1.000 107.10387 1202 ALA A O 1
ATOM 8157 N N . ILE A 1 1203 ? 131.90097 164.76303 168.13097 1.000 103.14272 1203 ILE A N 1
ATOM 8158 C CA . ILE A 1 1203 ? 131.62925 163.85897 169.25018 1.000 104.14612 1203 ILE A CA 1
ATOM 8159 C C . ILE A 1 1203 ? 132.75994 163.92327 170.27523 1.000 103.25910 1203 ILE A C 1
ATOM 8160 O O . ILE A 1 1203 ? 132.52006 164.05768 171.48544 1.000 104.26240 1203 ILE A O 1
ATOM 8165 N N . ALA A 1 1204 ? 134.01056 163.87001 169.79615 1.000 99.85232 1204 ALA A N 1
ATOM 8166 C CA . ALA A 1 1204 ? 135.16789 163.92433 170.68725 1.000 99.66910 1204 ALA A CA 1
ATOM 8167 C C . ALA A 1 1204 ? 135.28510 165.27815 171.38032 1.000 100.57906 1204 ALA A C 1
ATOM 8168 O O . ALA A 1 1204 ? 135.56444 165.34355 172.58402 1.000 100.22005 1204 ALA A O 1
ATOM 8170 N N . PHE A 1 1205 ? 135.04820 166.36828 170.65064 1.000 100.06887 1205 PHE A N 1
ATOM 8171 C CA . PHE A 1 1205 ? 135.11557 167.68802 171.26070 1.000 100.27389 1205 PHE A CA 1
ATOM 8172 C C . PHE A 1 1205 ? 133.90265 168.00176 172.12620 1.000 102.35092 1205 PHE A C 1
ATOM 8173 O O . PHE A 1 1205 ? 133.99593 168.87140 172.99456 1.000 103.65314 1205 PHE A O 1
ATOM 8181 N N . ALA A 1 1206 ? 132.77271 167.32302 171.91441 1.000 110.97589 1206 ALA A N 1
ATOM 8182 C CA . ALA A 1 1206 ? 131.62761 167.48135 172.79999 1.000 111.19498 1206 ALA A CA 1
ATOM 8183 C C . ALA A 1 1206 ? 131.83869 166.74366 174.11252 1.000 113.62535 1206 ALA A C 1
ATOM 8184 O O . ALA A 1 1206 ? 131.49058 167.25960 175.18013 1.000 114.06993 1206 ALA A O 1
ATOM 8186 N N . CYS A 1 1207 ? 132.41025 165.54039 174.05925 1.000 109.05063 1207 CYS A N 1
ATOM 8187 C CA . CYS A 1 1207 ? 132.71588 164.84373 175.30179 1.000 106.34606 1207 CYS A CA 1
ATOM 8188 C C . CYS A 1 1207 ? 134.01588 165.31978 175.94012 1.000 105.42777 1207 CYS A C 1
ATOM 8189 O O . CYS A 1 1207 ? 134.33377 164.88520 177.05168 1.000 101.69658 1207 CYS A O 1
ATOM 8192 N N . SER A 1 1208 ? 134.77355 166.19220 175.27154 1.000 109.34370 1208 SER A N 1
ATOM 8193 C CA . SER A 1 1208 ? 135.92636 166.82968 175.89552 1.000 110.73157 1208 SER A CA 1
ATOM 8194 C C . SER A 1 1208 ? 135.58391 168.16398 176.54920 1.000 109.62050 1208 SER A C 1
ATOM 8195 O O . SER A 1 1208 ? 136.28737 168.58969 177.47328 1.000 109.93195 1208 SER A O 1
ATOM 8198 N N . THR A 1 1209 ? 134.52532 168.83114 176.09213 1.000 113.99227 1209 THR A N 1
ATOM 8199 C CA . THR A 1 1209 ? 134.07633 170.10990 176.63192 1.000 115.95011 1209 THR A CA 1
ATOM 8200 C C . THR A 1 1209 ? 133.14081 169.90055 177.82927 1.000 119.44720 1209 THR A C 1
ATOM 8201 O O . THR A 1 1209 ? 132.90900 170.83814 178.60698 1.000 120.76630 1209 THR A O 1
ATOM 8205 N N . GLU A 1 1210 ? 132.71238 168.64710 178.05021 1.000 116.51163 1210 GLU A N 1
ATOM 8206 C CA . GLU A 1 1210 ? 131.72388 168.23817 179.06082 1.000 115.72544 1210 GLU A CA 1
ATOM 8207 C C . GLU A 1 1210 ? 130.38348 168.93973 178.85605 1.000 117.79919 1210 GLU A C 1
ATOM 8208 O O . GLU A 1 1210 ? 129.69026 169.27181 179.82088 1.000 117.29033 1210 GLU A O 1
ATOM 8214 N N . MET A 1 1211 ? 130.00514 169.17330 177.59595 1.000 125.75919 1211 MET A N 1
ATOM 8215 C CA . MET A 1 1211 ? 128.69324 169.74369 177.31023 1.000 126.00580 1211 MET A CA 1
ATOM 8216 C C . MET A 1 1211 ? 127.58135 168.70571 177.41809 1.000 127.21160 1211 MET A C 1
ATOM 8217 O O . MET A 1 1211 ? 126.43419 169.06325 177.70682 1.000 125.78519 1211 MET A O 1
ATOM 8222 N N . LEU A 1 1212 ? 127.89273 167.43476 177.19217 1.000 134.25975 1212 LEU A N 1
ATOM 8223 C CA . LEU A 1 1212 ? 126.90472 166.35889 177.26276 1.000 133.69042 1212 LEU A CA 1
ATOM 8224 C C . LEU A 1 1212 ? 127.32895 165.34298 178.31206 1.000 133.89859 1212 LEU A C 1
ATOM 8225 O O . LEU A 1 1212 ? 128.28262 164.57668 178.07561 1.000 133.86995 1212 LEU A O 1
ATOM 8230 N N . PRO A 1 1213 ? 126.67482 165.29559 179.47674 1.000 130.75404 1213 PRO A N 1
ATOM 8231 C CA . PRO A 1 1213 ? 127.06886 164.31228 180.49824 1.000 130.21441 1213 PRO A CA 1
ATOM 8232 C C . PRO A 1 1213 ? 126.67309 162.88483 180.16216 1.000 129.58698 1213 PRO A C 1
ATOM 8233 O O . PRO A 1 1213 ? 127.26994 161.95491 180.71943 1.000 129.85500 1213 PRO A O 1
ATOM 8237 N N . GLU A 1 1214 ? 125.68661 162.68266 179.28208 1.000 127.38968 1214 GLU A N 1
ATOM 8238 C CA . GLU A 1 1214 ? 125.28143 161.33034 178.90533 1.000 128.09539 1214 GLU A CA 1
ATOM 8239 C C . GLU A 1 1214 ? 126.37141 160.62417 178.10736 1.000 128.89864 1214 GLU A C 1
ATOM 8240 O O . GLU A 1 1214 ? 126.63245 159.43375 178.32088 1.000 129.56504 1214 GLU A O 1
ATOM 8246 N N . LEU A 1 1215 ? 127.02337 161.34560 177.19114 1.000 120.41413 1215 LEU A N 1
ATOM 8247 C CA . LEU A 1 1215 ? 128.13247 160.77105 176.43695 1.000 118.82387 1215 LEU A CA 1
ATOM 8248 C C . LEU A 1 1215 ? 129.34269 160.51514 177.32432 1.000 117.14911 1215 LEU A C 1
ATOM 8249 O O . LEU A 1 1215 ? 130.09137 159.56012 177.08937 1.000 118.10191 1215 LEU A O 1
ATOM 8254 N N . ASN A 1 1216 ? 129.55150 161.35426 178.34017 1.000 109.80429 1216 ASN A N 1
ATOM 8255 C CA . ASN A 1 1216 ? 130.67940 161.15608 179.24145 1.000 109.53387 1216 ASN A CA 1
ATOM 8256 C C . ASN A 1 1216 ? 130.44527 159.99073 180.19259 1.000 108.41769 1216 ASN A C 1
ATOM 8257 O O . ASN A 1 1216 ? 131.39212 159.27334 180.53333 1.000 109.23123 1216 ASN A O 1
ATOM 8262 N N . GLU A 1 1217 ? 129.20447 159.78511 180.63281 1.000 110.58710 1217 GLU A N 1
ATOM 8263 C CA . GLU A 1 1217 ? 128.89294 158.63076 181.46431 1.000 110.44914 1217 GLU A CA 1
ATOM 8264 C C . GLU A 1 1217 ? 128.68522 157.35878 180.65433 1.000 109.85607 1217 GLU A C 1
ATOM 8265 O O . GLU A 1 1217 ? 128.66690 156.26996 181.23840 1.000 106.64534 1217 GLU A O 1
ATOM 8271 N N . ALA A 1 1218 ? 128.52539 157.46718 179.33317 1.000 103.96597 1218 ALA A N 1
ATOM 8272 C CA . ALA A 1 1218 ? 128.43840 156.27095 178.50287 1.000 101.57805 1218 ALA A CA 1
ATOM 8273 C C . ALA A 1 1218 ? 129.80253 155.61266 178.33904 1.000 100.08621 1218 ALA A C 1
ATOM 8274 O O . ALA A 1 1218 ? 129.90416 154.38087 178.30531 1.000 99.54997 1218 ALA A O 1
ATOM 8276 N N . MET A 1 1219 ? 130.86028 156.41478 178.23440 1.000 92.03815 1219 MET A N 1
ATOM 8277 C CA . MET A 1 1219 ? 132.21818 155.91245 178.08381 1.000 88.27244 1219 MET A CA 1
ATOM 8278 C C . MET A 1 1219 ? 133.00547 155.94545 179.38662 1.000 89.37734 1219 MET A C 1
ATOM 8279 O O . MET A 1 1219 ? 134.22323 155.73729 179.35851 1.000 92.26872 1219 MET A O 1
ATOM 8284 N N . LYS A 1 1220 ? 132.33028 156.20761 180.51329 1.000 81.47179 1220 LYS A N 1
ATOM 8285 C CA . LYS A 1 1220 ? 132.90409 156.23670 181.86545 1.000 76.98472 1220 LYS A CA 1
ATOM 8286 C C . LYS A 1 1220 ? 134.05316 157.24380 181.97349 1.000 75.83765 1220 LYS A C 1
ATOM 8287 O O . LYS A 1 1220 ? 135.18761 156.90635 182.31663 1.000 74.48759 1220 LYS A O 1
ATOM 8293 N N . LEU A 1 1221 ? 133.73307 158.49823 181.67190 1.000 82.94821 1221 LEU A N 1
ATOM 8294 C CA . LEU A 1 1221 ? 134.68618 159.59673 181.74219 1.000 82.64895 1221 LEU A CA 1
ATOM 8295 C C . LEU A 1 1221 ? 134.36436 160.46639 182.94898 1.000 84.01162 1221 LEU A C 1
ATOM 8296 O O . LEU A 1 1221 ? 133.20732 160.84787 183.15404 1.000 86.99954 1221 LEU A O 1
ATOM 8301 N N . VAL A 1 1222 ? 135.38640 160.76949 183.74270 1.000 80.64604 1222 VAL A N 1
ATOM 8302 C CA . VAL A 1 1222 ? 135.24942 161.59405 184.94102 1.000 83.33317 1222 VAL A CA 1
ATOM 8303 C C . VAL A 1 1222 ? 134.99205 163.03942 184.52785 1.000 85.86402 1222 VAL A C 1
ATOM 8304 O O . VAL A 1 1222 ? 135.36854 163.43315 183.41385 1.000 88.27920 1222 VAL A O 1
ATOM 8308 N N . PRO A 1 1223 ? 134.33060 163.84912 185.35767 1.000 90.05414 1223 PRO A N 1
ATOM 8309 C CA . PRO A 1 1223 ? 134.22976 165.28183 185.05798 1.000 88.97303 1223 PRO A CA 1
ATOM 8310 C C . PRO A 1 1223 ? 135.58520 165.96657 185.13255 1.000 87.49724 1223 PRO A C 1
ATOM 8311 O O . PRO A 1 1223 ? 136.45582 165.59597 185.92344 1.000 89.09567 1223 PRO A O 1
ATOM 8315 N N . PHE A 1 1224 ? 135.75374 166.98042 184.29182 1.000 88.97794 1224 PHE A N 1
ATOM 8316 C CA . PHE A 1 1224 ? 137.02810 167.66257 184.13787 1.000 93.82189 1224 PHE A CA 1
ATOM 8317 C C . PHE A 1 1224 ? 136.99854 169.03166 184.80427 1.000 95.36186 1224 PHE A C 1
ATOM 8318 O O . PHE A 1 1224 ? 135.96121 169.69728 184.85846 1.000 93.85282 1224 PHE A O 1
ATOM 8326 N N . ASN A 1 1225 ? 138.15444 169.43906 185.32104 1.000 105.11678 1225 ASN A N 1
ATOM 8327 C CA . ASN A 1 1225 ? 138.33394 170.80934 185.77676 1.000 105.24965 1225 ASN A CA 1
ATOM 8328 C C . ASN A 1 1225 ? 138.33855 171.74524 184.57228 1.000 107.33486 1225 ASN A C 1
ATOM 8329 O O . ASN A 1 1225 ? 138.79697 171.37381 183.48804 1.000 107.75434 1225 ASN A O 1
ATOM 8334 N N . GLU A 1 1226 ? 137.79379 172.95426 184.76300 1.000 112.84197 1226 GLU A N 1
ATOM 8335 C CA . GLU A 1 1226 ? 137.61808 173.89879 183.65929 1.000 113.39779 1226 GLU A CA 1
ATOM 8336 C C . GLU A 1 1226 ? 138.95352 174.37242 183.09260 1.000 113.24017 1226 GLU A C 1
ATOM 8337 O O . GLU A 1 1226 ? 139.11206 174.47310 181.86803 1.000 114.08342 1226 GLU A O 1
ATOM 8343 N N . ASN A 1 1227 ? 139.91999 174.67211 183.96635 1.000 103.41516 1227 ASN A N 1
ATOM 8344 C CA . ASN A 1 1227 ? 141.25969 175.02739 183.50641 1.000 103.34029 1227 ASN A CA 1
ATOM 8345 C C . ASN A 1 1227 ? 141.93856 173.84628 182.82464 1.000 106.16658 1227 ASN A C 1
ATOM 8346 O O . ASN A 1 1227 ? 142.61927 174.01880 181.80548 1.000 106.82822 1227 ASN A O 1
ATOM 8351 N N . PHE A 1 1228 ? 141.74640 172.63897 183.36716 1.000 99.90335 1228 PHE A N 1
ATOM 8352 C CA . PHE A 1 1228 ? 142.25992 171.43145 182.72686 1.000 99.04167 1228 PHE A CA 1
ATOM 8353 C C . PHE A 1 1228 ? 141.58919 171.19060 181.38098 1.000 99.20901 1228 PHE A C 1
ATOM 8354 O O . PHE A 1 1228 ? 142.24192 170.75075 180.42904 1.000 101.35640 1228 PHE A O 1
ATOM 8362 N N . LYS A 1 1229 ? 140.28763 171.48236 181.28483 1.000 97.28292 1229 LYS A N 1
ATOM 8363 C CA . LYS A 1 1229 ? 139.56990 171.33972 180.02006 1.000 95.56194 1229 LYS A CA 1
ATOM 8364 C C . LYS A 1 1229 ? 140.09235 172.30942 178.96567 1.000 97.24392 1229 LYS A C 1
ATOM 8365 O O . LYS A 1 1229 ? 140.29094 171.92543 177.80545 1.000 99.69627 1229 LYS A O 1
ATOM 8371 N N . THR A 1 1230 ? 140.33640 173.56559 179.35805 1.000 95.86907 1230 THR A N 1
ATOM 8372 C CA . THR A 1 1230 ? 140.88305 174.55558 178.43087 1.000 93.87834 1230 THR A CA 1
ATOM 8373 C C . THR A 1 1230 ? 142.29852 174.18948 177.99177 1.000 93.20664 1230 THR A C 1
ATOM 8374 O O . THR A 1 1230 ? 142.63018 174.28801 176.80022 1.000 96.83036 1230 THR A O 1
ATOM 8378 N N . ILE A 1 1231 ? 143.12926 173.73283 178.93754 1.000 86.74986 1231 ILE A N 1
ATOM 8379 C CA . ILE A 1 1231 ? 144.50074 173.33049 178.62936 1.000 90.12673 1231 ILE A CA 1
ATOM 8380 C C . ILE A 1 1231 ? 144.51076 172.11986 177.70068 1.000 90.53751 1231 ILE A C 1
ATOM 8381 O O . ILE A 1 1231 ? 145.28090 172.06865 176.73368 1.000 90.70688 1231 ILE A O 1
ATOM 8386 N N . MET A 1 1232 ? 143.61408 171.15879 177.93862 1.000 83.15418 1232 MET A N 1
ATOM 8387 C CA . MET A 1 1232 ? 143.56522 169.96252 177.10517 1.000 82.08884 1232 MET A CA 1
ATOM 8388 C C . MET A 1 1232 ? 143.03201 170.26080 175.70785 1.000 81.48524 1232 MET A C 1
ATOM 8389 O O . MET A 1 1232 ? 143.49988 169.67007 174.72769 1.000 80.19134 1232 MET A O 1
ATOM 8394 N N . THR A 1 1233 ? 142.05056 171.16353 175.59418 1.000 84.68879 1233 THR A N 1
ATOM 8395 C CA . THR A 1 1233 ? 141.56120 171.56565 174.27660 1.000 84.80304 1233 THR A CA 1
ATOM 8396 C C . THR A 1 1233 ? 142.64203 172.30252 173.48986 1.000 83.99876 1233 THR A C 1
ATOM 8397 O O . THR A 1 1233 ? 142.81042 172.07020 172.28228 1.000 85.09588 1233 THR A O 1
ATOM 8401 N N . THR A 1 1234 ? 143.41053 173.16147 174.17163 1.000 75.24652 1234 THR A N 1
ATOM 8402 C CA . THR A 1 1234 ? 144.54315 173.82523 173.53157 1.000 77.95261 1234 THR A CA 1
ATOM 8403 C C . THR A 1 1234 ? 145.61590 172.82046 173.12014 1.000 78.07272 1234 THR A C 1
ATOM 8404 O O . THR A 1 1234 ? 146.24798 172.97509 172.06963 1.000 76.01515 1234 THR A O 1
ATOM 8408 N N . VAL A 1 1235 ? 145.80847 171.76923 173.92277 1.000 73.88581 1235 VAL A N 1
ATOM 8409 C CA . VAL A 1 1235 ? 146.77293 170.71918 173.59903 1.000 76.50530 1235 VAL A CA 1
ATOM 8410 C C . VAL A 1 1235 ? 146.33369 169.94114 172.36006 1.000 76.97492 1235 VAL A C 1
ATOM 8411 O O . VAL A 1 1235 ? 147.15234 169.64130 171.48158 1.000 76.13757 1235 VAL A O 1
ATOM 8415 N N . MET A 1 1236 ? 145.03500 169.63069 172.25845 1.000 73.51888 1236 MET A N 1
ATOM 8416 C CA . MET A 1 1236 ? 144.50568 168.94093 171.08020 1.000 67.27128 1236 MET A CA 1
ATOM 8417 C C . MET A 1 1236 ? 144.65016 169.78677 169.81829 1.000 68.25294 1236 MET A C 1
ATOM 8418 O O . MET A 1 1236 ? 145.04231 169.27468 168.75800 1.000 67.25029 1236 MET A O 1
ATOM 8423 N N . ILE A 1 1237 ? 144.34391 171.08556 169.92056 1.000 69.72542 1237 ILE A N 1
ATOM 8424 C CA . ILE A 1 1237 ? 144.46935 171.98682 168.77592 1.000 70.03930 1237 ILE A CA 1
ATOM 8425 C C . ILE A 1 1237 ? 145.93228 172.13603 168.36128 1.000 70.25613 1237 ILE A C 1
ATOM 8426 O O . ILE A 1 1237 ? 146.25478 172.11719 167.16560 1.000 70.95372 1237 ILE A O 1
ATOM 8431 N N . ILE A 1 1238 ? 146.83864 172.23816 169.34131 1.000 65.55637 1238 ILE A N 1
ATOM 8432 C CA . ILE A 1 1238 ? 148.27102 172.35063 169.06777 1.000 66.75026 1238 ILE A CA 1
ATOM 8433 C C . ILE A 1 1238 ? 148.79773 171.07700 168.41120 1.000 65.81485 1238 ILE A C 1
ATOM 8434 O O . ILE A 1 1238 ? 149.59628 171.13547 167.46701 1.000 68.38509 1238 ILE A O 1
ATOM 8439 N N . ASP A 1 1239 ? 148.31939 169.91408 168.86788 1.000 59.73881 1239 ASP A N 1
ATOM 8440 C CA . ASP A 1 1239 ? 148.72486 168.63351 168.29137 1.000 61.46058 1239 ASP A CA 1
ATOM 8441 C C . ASP A 1 1239 ? 148.27540 168.50526 166.83980 1.000 61.61422 1239 ASP A C 1
ATOM 8442 O O . ASP A 1 1239 ? 149.06227 168.10811 165.96878 1.000 65.84426 1239 ASP A O 1
ATOM 8447 N N . PHE A 1 1240 ? 147.01322 168.85713 166.56110 1.000 61.23510 1240 PHE A N 1
ATOM 8448 C CA . PHE A 1 1240 ? 146.50107 168.78523 165.19299 1.000 57.71871 1240 PHE A CA 1
ATOM 8449 C C . PHE A 1 1240 ? 147.20829 169.77771 164.27318 1.000 61.45616 1240 PHE A C 1
ATOM 8450 O O . PHE A 1 1240 ? 147.54366 169.43900 163.12962 1.000 68.73129 1240 PHE A O 1
ATOM 8458 N N . VAL A 1 1241 ? 147.46575 170.99423 164.76666 1.000 59.55420 1241 VAL A N 1
ATOM 8459 C CA . VAL A 1 1241 ? 148.13668 172.01889 163.97064 1.000 54.90352 1241 VAL A CA 1
ATOM 8460 C C . VAL A 1 1241 ? 149.57920 171.61808 163.67325 1.000 58.23223 1241 VAL A C 1
ATOM 8461 O O . VAL A 1 1241 ? 150.05240 171.76585 162.53959 1.000 64.57239 1241 VAL A O 1
ATOM 8465 N N . ALA A 1 1242 ? 150.28463 171.06730 164.66863 1.000 51.89181 1242 ALA A N 1
ATOM 8466 C CA . ALA A 1 1242 ? 151.66642 170.63875 164.46842 1.000 50.12450 1242 ALA A CA 1
ATOM 8467 C C . ALA A 1 1242 ? 151.75729 169.45042 163.51839 1.000 52.08717 1242 ALA A C 1
ATOM 8468 O O . ALA A 1 1242 ? 152.67022 169.39191 162.68334 1.000 55.50995 1242 ALA A O 1
ATOM 8470 N N . CYS A 1 1243 ? 150.81513 168.50252 163.62114 1.000 47.91050 1243 CYS A N 1
ATOM 8471 C CA . CYS A 1 1243 ? 150.79100 167.37384 162.69376 1.000 45.58393 1243 CYS A CA 1
ATOM 8472 C C . CYS A 1 1243 ? 150.51123 167.82859 161.26549 1.000 48.30230 1243 CYS A C 1
ATOM 8473 O O . CYS A 1 1243 ? 151.16439 167.35929 160.32302 1.000 56.77204 1243 CYS A O 1
ATOM 8476 N N . TYR A 1 1244 ? 149.56902 168.76483 161.09109 1.000 46.64431 1244 TYR A N 1
ATOM 8477 C CA . TYR A 1 1244 ? 149.26844 169.27989 159.75765 1.000 42.73947 1244 TYR A CA 1
ATOM 8478 C C . TYR A 1 1244 ? 150.43341 170.07877 159.18570 1.000 45.42550 1244 TYR A C 1
ATOM 8479 O O . TYR A 1 1244 ? 150.71404 169.99001 157.98683 1.000 54.30438 1244 TYR A O 1
ATOM 8488 N N . VAL A 1 1245 ? 151.12977 170.84755 160.02896 1.000 47.01009 1245 VAL A N 1
ATOM 8489 C CA . VAL A 1 1245 ? 152.27292 171.63676 159.57450 1.000 46.23416 1245 VAL A CA 1
ATOM 8490 C C . VAL A 1 1245 ? 153.42247 170.72847 159.14760 1.000 45.57103 1245 VAL A C 1
ATOM 8491 O O . VAL A 1 1245 ? 154.03170 170.93873 158.08866 1.000 49.17689 1245 VAL A O 1
ATOM 8495 N N . ILE A 1 1246 ? 153.70597 169.68541 159.93975 1.000 48.56942 1246 ILE A N 1
ATOM 8496 C CA . ILE A 1 1246 ? 154.77606 168.74309 159.61230 1.000 42.60995 1246 ILE A CA 1
ATOM 8497 C C . ILE A 1 1246 ? 154.45452 167.98248 158.32968 1.000 44.33694 1246 ILE A C 1
ATOM 8498 O O . ILE A 1 1246 ? 155.30953 167.84960 157.43954 1.000 54.93286 1246 ILE A O 1
ATOM 8503 N N . GLU A 1 1247 ? 153.20530 167.52003 158.19037 1.000 44.79408 1247 GLU A N 1
ATOM 8504 C CA . GLU A 1 1247 ? 152.81564 166.78523 156.99070 1.000 41.07637 1247 GLU A CA 1
ATOM 8505 C C . GLU A 1 1247 ? 152.80954 167.67686 155.75469 1.000 50.52879 1247 GLU A C 1
ATOM 8506 O O . GLU A 1 1247 ? 153.21806 167.23690 154.67698 1.000 59.99658 1247 GLU A O 1
ATOM 8512 N N . TRP A 1 1248 ? 152.37788 168.93536 155.89139 1.000 55.21035 1248 TRP A N 1
ATOM 8513 C CA . TRP A 1 1248 ? 152.36084 169.84511 154.74993 1.000 57.17387 1248 TRP A CA 1
ATOM 8514 C C . TRP A 1 1248 ? 153.77116 170.21849 154.31045 1.000 55.02052 1248 TRP A C 1
ATOM 8515 O O . TRP A 1 1248 ? 154.04845 170.28794 153.10653 1.000 56.88719 1248 TRP A O 1
ATOM 8526 N N . VAL A 1 1249 ? 154.67466 170.44754 155.27012 1.000 44.30537 1249 VAL A N 1
ATOM 8527 C CA . VAL A 1 1249 ? 156.05995 170.77734 154.94221 1.000 39.45646 1249 VAL A CA 1
ATOM 8528 C C . VAL A 1 1249 ? 156.74774 169.59469 154.26644 1.000 47.76585 1249 VAL A C 1
ATOM 8529 O O . VAL A 1 1249 ? 157.40288 169.74979 153.22678 1.000 66.34482 1249 VAL A O 1
ATOM 8533 N N . LEU A 1 1250 ? 156.56407 168.38676 154.81034 1.000 41.89012 1250 LEU A N 1
ATOM 8534 C CA . LEU A 1 1250 ? 157.21000 167.22247 154.21311 1.000 43.18225 1250 LEU A CA 1
ATOM 8535 C C . LEU A 1 1250 ? 156.55960 166.81935 152.89350 1.000 50.74513 1250 LEU A C 1
ATOM 8536 O O . LEU A 1 1250 ? 157.22762 166.23171 152.03653 1.000 51.27228 1250 LEU A O 1
ATOM 8541 N N . LYS A 1 1251 ? 155.28133 167.15165 152.69288 1.000 53.17902 1251 LYS A N 1
ATOM 8542 C CA . LYS A 1 1251 ? 154.64796 166.89501 151.40533 1.000 54.81701 1251 LYS A CA 1
ATOM 8543 C C . LYS A 1 1251 ? 155.13689 167.87728 150.34881 1.000 60.74541 1251 LYS A C 1
ATOM 8544 O O . LYS A 1 1251 ? 155.40579 167.48662 149.20644 1.000 63.61314 1251 LYS A O 1
ATOM 8550 N N . LYS A 1 1252 ? 155.28212 169.15314 150.71570 1.000 58.79649 1252 LYS A N 1
ATOM 8551 C CA . LYS A 1 1252 ? 155.81668 170.13815 149.78449 1.000 55.21281 1252 LYS A CA 1
ATOM 8552 C C . LYS A 1 1252 ? 157.29708 169.92125 149.49510 1.000 51.53754 1252 LYS A C 1
ATOM 8553 O O . LYS A 1 1252 ? 157.77392 170.33911 148.43532 1.000 58.86636 1252 LYS A O 1
ATOM 8559 N N . LEU A 1 1253 ? 158.03188 169.27266 150.39914 1.000 45.61317 1253 LEU A N 1
ATOM 8560 C CA . LEU A 1 1253 ? 159.46142 169.08968 150.17861 1.000 45.93720 1253 LEU A CA 1
ATOM 8561 C C . LEU A 1 1253 ? 159.80733 167.74876 149.53123 1.000 55.96262 1253 LEU A C 1
ATOM 8562 O O . LEU A 1 1253 ? 160.48501 167.72105 148.49989 1.000 54.05958 1253 LEU A O 1
ATOM 8567 N N . PHE A 1 1254 ? 159.36120 166.63005 150.10991 1.000 65.68245 1254 PHE A N 1
ATOM 8568 C CA . PHE A 1 1254 ? 159.87973 165.32219 149.72733 1.000 62.40460 1254 PHE A CA 1
ATOM 8569 C C . PHE A 1 1254 ? 158.85958 164.37661 149.10525 1.000 61.29912 1254 PHE A C 1
ATOM 8570 O O . PHE A 1 1254 ? 159.24758 163.28659 148.67002 1.000 62.45367 1254 PHE A O 1
ATOM 8578 N N . SER A 1 1255 ? 157.57692 164.73974 149.05164 1.000 58.81414 1255 SER A N 1
ATOM 8579 C CA . SER A 1 1255 ? 156.59044 163.82605 148.48174 1.000 57.99606 1255 SER A CA 1
ATOM 8580 C C . SER A 1 1255 ? 156.64938 163.78387 146.96353 1.000 59.85256 1255 SER A C 1
ATOM 8581 O O . SER A 1 1255 ? 156.31657 162.75558 146.36461 1.000 62.51651 1255 SER A O 1
ATOM 8584 N N . ASP A 1 1256 ? 157.05505 164.87842 146.33060 1.000 75.12121 1256 ASP A N 1
ATOM 8585 C CA . ASP A 1 1256 ? 157.09902 164.95933 144.87411 1.000 72.83322 1256 ASP A CA 1
ATOM 8586 C C . ASP A 1 1256 ? 158.29207 164.15903 144.37261 1.000 67.05900 1256 ASP A C 1
ATOM 8587 O O . ASP A 1 1256 ? 159.43999 164.59396 144.48497 1.000 75.50418 1256 ASP A O 1
ATOM 8592 N N . LEU A 1 1257 ? 158.02444 162.97551 143.82700 1.000 57.54194 1257 LEU A N 1
ATOM 8593 C CA . LEU A 1 1257 ? 159.06709 162.20718 143.16241 1.000 65.12502 1257 LEU A CA 1
ATOM 8594 C C . LEU A 1 1257 ? 159.43328 162.90364 141.86079 1.000 69.09330 1257 LEU A C 1
ATOM 8595 O O . LEU A 1 1257 ? 158.56104 163.17111 141.02774 1.000 64.90247 1257 LEU A O 1
ATOM 8600 N N . ARG A 1 1258 ? 160.71579 163.21532 141.69887 1.000 80.92594 1258 ARG A N 1
ATOM 8601 C CA . ARG A 1 1258 ? 161.15890 164.00900 140.56266 1.000 76.27911 1258 ARG A CA 1
ATOM 8602 C C . ARG A 1 1258 ? 161.08317 163.20315 139.27372 1.000 78.41083 1258 ARG A C 1
ATOM 8603 O O . ARG A 1 1258 ? 161.32302 161.99246 139.26240 1.000 79.96574 1258 ARG A O 1
ATOM 8611 N N . ALA A 1 1259 ? 160.71875 163.88397 138.19074 1.000 66.58662 1259 ALA A N 1
ATOM 8612 C CA . ALA A 1 1259 ? 160.69129 163.25731 136.87863 1.000 58.53886 1259 ALA A CA 1
ATOM 8613 C C . ALA A 1 1259 ? 162.10393 162.92668 136.42208 1.000 61.55587 1259 ALA A C 1
ATOM 8614 O O . ALA A 1 1259 ? 163.05541 163.65402 136.71906 1.000 67.26872 1259 ALA A O 1
ATOM 8616 N N . ARG A 1 1260 ? 162.23829 161.81885 135.69900 1.000 54.66744 1260 ARG A N 1
ATOM 8617 C CA . ARG A 1 1260 ? 163.53860 161.42001 135.19124 1.000 49.44792 1260 ARG A CA 1
ATOM 8618 C C . ARG A 1 1260 ? 163.95462 162.33432 134.04057 1.000 56.36291 1260 ARG A C 1
ATOM 8619 O O . ARG A 1 1260 ? 163.16229 163.12248 133.51658 1.000 70.99096 1260 ARG A O 1
ATOM 8627 N N . ASP A 1 1261 ? 165.22715 162.22316 133.65165 1.000 53.09798 1261 ASP A N 1
ATOM 8628 C CA . ASP A 1 1261 ? 165.80972 163.15381 132.69039 1.000 51.58413 1261 ASP A CA 1
ATOM 8629 C C . ASP A 1 1261 ? 165.25036 162.99060 131.28197 1.000 54.54582 1261 ASP A C 1
ATOM 8630 O O . ASP A 1 1261 ? 165.37863 163.91390 130.47173 1.000 62.06146 1261 ASP A O 1
ATOM 8635 N N . ILE A 1 1262 ? 164.63828 161.84851 130.96798 1.000 49.20555 1262 ILE A N 1
ATOM 8636 C CA . ILE A 1 1262 ? 164.01548 161.69569 129.65844 1.000 44.90867 1262 ILE A CA 1
ATOM 8637 C C . ILE A 1 1262 ? 162.67001 162.42336 129.61325 1.000 51.31812 1262 ILE A C 1
ATOM 8638 O O . ILE A 1 1262 ? 162.22322 162.84670 128.54096 1.000 58.61872 1262 ILE A O 1
ATOM 8643 N N . ALA A 1 1263 ? 162.02947 162.63000 130.76281 1.000 46.95408 1263 ALA A N 1
ATOM 8644 C CA . ALA A 1 1263 ? 160.72397 163.26896 130.82387 1.000 38.12286 1263 ALA A CA 1
ATOM 8645 C C . ALA A 1 1263 ? 160.79071 164.73352 131.23146 1.000 41.69712 1263 ALA A C 1
ATOM 8646 O O . ALA A 1 1263 ? 159.74693 165.38821 131.29887 1.000 53.89044 1263 ALA A O 1
ATOM 8648 N N . GLU A 1 1264 ? 161.98012 165.26314 131.50537 1.000 57.75352 1264 GLU A N 1
ATOM 8649 C CA . GLU A 1 1264 ? 162.11578 166.66505 131.87611 1.000 59.21915 1264 GLU A CA 1
ATOM 8650 C C . GLU A 1 1264 ? 161.99270 167.54050 130.63679 1.000 65.95636 1264 GLU A C 1
ATOM 8651 O O . GLU A 1 1264 ? 162.53271 167.21167 129.57626 1.000 68.83784 1264 GLU A O 1
ATOM 8657 N N . ARG A 1 1265 ? 161.28512 168.65672 130.77482 1.000 61.94639 1265 ARG A N 1
ATOM 8658 C CA . ARG A 1 1265 ? 160.92470 169.50326 129.64684 1.000 58.17465 1265 ARG A CA 1
ATOM 8659 C C . ARG A 1 1265 ? 161.81008 170.74056 129.61013 1.000 60.50129 1265 ARG A C 1
ATOM 8660 O O . ARG A 1 1265 ? 162.24610 171.23122 130.65643 1.000 69.33064 1265 ARG A O 1
ATOM 8668 N N . ARG A 1 1266 ? 162.07304 171.23464 128.40260 1.000 68.16918 1266 ARG A N 1
ATOM 8669 C CA . ARG A 1 1266 ? 162.83241 172.45802 128.22235 1.000 72.31643 1266 ARG A CA 1
ATOM 8670 C C . ARG A 1 1266 ? 162.01142 173.66331 128.68554 1.000 76.65224 1266 ARG A C 1
ATOM 8671 O O . ARG A 1 1266 ? 160.78375 173.58239 128.77770 1.000 79.96165 1266 ARG A O 1
ATOM 8679 N N . PRO A 1 1267 ? 162.67856 174.77864 129.03657 1.000 80.55133 1267 PRO A N 1
ATOM 8680 C CA . PRO A 1 1267 ? 161.93639 175.98400 129.46350 1.000 80.68575 1267 PRO A CA 1
ATOM 8681 C C . PRO A 1 1267 ? 160.96484 176.55584 128.43820 1.000 79.88671 1267 PRO A C 1
ATOM 8682 O O . PRO A 1 1267 ? 159.94424 177.12957 128.83733 1.000 79.36569 1267 PRO A O 1
ATOM 8686 N N . ASP A 1 1268 ? 161.24302 176.42390 127.13743 1.000 77.34538 1268 ASP A N 1
ATOM 8687 C CA . ASP A 1 1268 ? 160.31279 176.94600 126.13856 1.000 77.84238 1268 ASP A CA 1
ATOM 8688 C C . ASP A 1 1268 ? 159.03729 176.11065 126.07632 1.000 80.75215 1268 ASP A C 1
ATOM 8689 O O . ASP A 1 1268 ? 157.94348 176.65320 125.87410 1.000 80.61706 1268 ASP A O 1
ATOM 8694 N N . GLN A 1 1269 ? 159.15421 174.79301 126.27832 1.000 77.79636 1269 GLN A N 1
ATOM 8695 C CA . GLN A 1 1269 ? 157.97319 173.93593 126.34301 1.000 73.81571 1269 GLN A CA 1
ATOM 8696 C C . GLN A 1 1269 ? 157.12464 174.25298 127.56758 1.000 77.54585 1269 GLN A C 1
ATOM 8697 O O . GLN A 1 1269 ? 155.89070 174.27962 127.48388 1.000 83.76586 1269 GLN A O 1
ATOM 8703 N N . LEU A 1 1270 ? 157.77141 174.51086 128.70804 1.000 79.72311 1270 LEU A N 1
ATOM 8704 C CA . LEU A 1 1270 ? 157.04138 174.87798 129.91749 1.000 81.08179 1270 LEU A CA 1
ATOM 8705 C C . LEU A 1 1270 ? 156.38631 176.24681 129.77776 1.000 86.57301 1270 LEU A C 1
ATOM 8706 O O . LEU A 1 1270 ? 155.27504 176.45882 130.27576 1.000 84.06624 1270 LEU A O 1
ATOM 8711 N N . GLU A 1 1271 ? 157.05521 177.18261 129.09555 1.000 92.83033 1271 GLU A N 1
ATOM 8712 C CA . GLU A 1 1271 ? 156.46154 178.49383 128.84659 1.000 88.78689 1271 GLU A CA 1
ATOM 8713 C C . GLU A 1 1271 ? 155.25781 178.39426 127.91720 1.000 88.56903 1271 GLU A C 1
ATOM 8714 O O . GLU A 1 1271 ? 154.24307 179.06606 128.13722 1.000 91.72980 1271 GLU A O 1
ATOM 8720 N N . ARG A 1 1272 ? 155.35127 177.55525 126.87807 1.000 85.41786 1272 ARG A N 1
ATOM 8721 C CA . ARG A 1 1272 ? 154.21925 177.34127 125.97825 1.000 87.96039 1272 ARG A CA 1
ATOM 8722 C C . ARG A 1 1272 ? 153.05283 176.67570 126.70315 1.000 88.05063 1272 ARG A C 1
ATOM 8723 O O . ARG A 1 1272 ? 151.89018 177.05175 126.49998 1.000 90.14785 1272 ARG A O 1
ATOM 8731 N N . GLU A 1 1273 ? 153.35218 175.70471 127.57459 1.000 85.19026 1273 GLU A N 1
ATOM 8732 C CA . GLU A 1 1273 ? 152.31691 175.04808 128.36944 1.000 82.88144 1273 GLU A CA 1
ATOM 8733 C C . GLU A 1 1273 ? 151.64641 176.02412 129.33226 1.000 85.31766 1273 GLU A C 1
ATOM 8734 O O . GLU A 1 1273 ? 150.41871 176.01216 129.47896 1.000 88.28512 1273 GLU A O 1
ATOM 8740 N N . ARG A 1 1274 ? 152.43412 176.89721 129.97036 1.000 94.89372 1274 ARG A N 1
ATOM 8741 C CA . ARG A 1 1274 ? 151.87865 177.89566 130.88171 1.000 99.07091 1274 ARG A CA 1
ATOM 8742 C C . ARG A 1 1274 ? 151.02014 178.91840 130.14432 1.000 97.46904 1274 ARG A C 1
ATOM 8743 O O . ARG A 1 1274 ? 149.95859 179.31467 130.64276 1.000 96.66568 1274 ARG A O 1
ATOM 8751 N N . VAL A 1 1275 ? 151.46033 179.34458 128.95423 1.000 97.05716 1275 VAL A N 1
ATOM 8752 C CA . VAL A 1 1275 ? 150.68730 180.28383 128.14190 1.000 96.15904 1275 VAL A CA 1
ATOM 8753 C C . VAL A 1 1275 ? 149.37034 179.65381 127.69864 1.000 95.69714 1275 VAL A C 1
ATOM 8754 O O . VAL A 1 1275 ? 148.30919 180.28874 127.76601 1.000 98.59468 1275 VAL A O 1
ATOM 8758 N N . ARG A 1 1276 ? 149.40993 178.38239 127.28553 1.000 91.66542 1276 ARG A N 1
ATOM 8759 C CA . ARG A 1 1276 ? 148.19411 177.69728 126.85294 1.000 91.38322 1276 ARG A CA 1
ATOM 8760 C C . ARG A 1 1276 ? 147.23566 177.45309 128.01608 1.000 96.38953 1276 ARG A C 1
ATOM 8761 O O . ARG A 1 1276 ? 146.01514 177.57041 127.85171 1.000 100.22613 1276 ARG A O 1
ATOM 8769 N N . LYS A 1 1277 ? 147.76718 177.12797 129.20002 1.000 105.91403 1277 LYS A N 1
ATOM 8770 C CA . LYS A 1 1277 ? 146.91774 176.94634 130.37482 1.000 105.09358 1277 LYS A CA 1
ATOM 8771 C C . LYS A 1 1277 ? 146.28281 178.26114 130.81341 1.000 107.94448 1277 LYS A C 1
ATOM 8772 O O . LYS A 1 1277 ? 145.10802 178.28654 131.19976 1.000 106.42652 1277 LYS A O 1
ATOM 8778 N N . GLU A 1 1278 ? 147.03974 179.36337 130.74739 1.000 115.40079 1278 GLU A N 1
ATOM 8779 C CA . GLU A 1 1278 ? 146.48432 180.67804 131.06031 1.000 112.58030 1278 GLU A CA 1
ATOM 8780 C C . GLU A 1 1278 ? 145.41777 181.08669 130.04897 1.000 112.96228 1278 GLU A C 1
ATOM 8781 O O . GLU A 1 1278 ? 144.38898 181.66395 130.42296 1.000 115.29896 1278 GLU A O 1
ATOM 8787 N N . LYS A 1 1279 ? 145.63856 180.77440 128.76758 1.000 114.98117 1279 LYS A N 1
ATOM 8788 C CA . LYS A 1 1279 ? 144.65319 181.08075 127.73411 1.000 115.11217 1279 LYS A CA 1
ATOM 8789 C C . LYS A 1 1279 ? 143.37879 180.26298 127.91303 1.000 115.39613 1279 LYS A C 1
ATOM 8790 O O . LYS A 1 1279 ? 142.27329 180.78411 127.73056 1.000 117.11768 1279 LYS A O 1
ATOM 8796 N N . GLU A 1 1280 ? 143.50912 178.98683 128.28722 1.000 120.71462 1280 GLU A N 1
ATOM 8797 C CA . GLU A 1 1280 ? 142.32347 178.17109 128.53501 1.000 121.51206 1280 GLU A CA 1
ATOM 8798 C C . GLU A 1 1280 ? 141.59746 178.59603 129.80681 1.000 122.88636 1280 GLU A C 1
ATOM 8799 O O . GLU A 1 1280 ? 140.36508 178.50919 129.87041 1.000 121.58085 1280 GLU A O 1
ATOM 8805 N N . ALA A 1 1281 ? 142.33513 179.06032 130.82055 1.000 130.17075 1281 ALA A N 1
ATOM 8806 C CA . ALA A 1 1281 ? 141.69601 179.57906 132.02630 1.000 129.98134 1281 ALA A CA 1
ATOM 8807 C C . ALA A 1 1281 ? 140.96588 180.88766 131.74760 1.000 131.66923 1281 ALA A C 1
ATOM 8808 O O . ALA A 1 1281 ? 139.92003 181.16066 132.34864 1.000 130.14710 1281 ALA A O 1
ATOM 8810 N N . ARG A 1 1282 ? 141.51106 181.71550 130.85158 1.000 134.32203 1282 ARG A N 1
ATOM 8811 C CA . ARG A 1 1282 ? 140.80497 182.92228 130.43067 1.000 131.55406 1282 ARG A CA 1
ATOM 8812 C C . ARG A 1 1282 ? 139.57266 182.58220 129.60041 1.000 131.43279 1282 ARG A C 1
ATOM 8813 O O . ARG A 1 1282 ? 138.52686 183.22720 129.73871 1.000 130.80871 1282 ARG A O 1
ATOM 8821 N N . GLU A 1 1283 ? 139.67856 181.57390 128.73032 1.000 135.81856 1283 GLU A N 1
ATOM 8822 C CA . GLU A 1 1283 ? 138.54901 181.16810 127.90209 1.000 136.71032 1283 GLU A CA 1
ATOM 8823 C C . GLU A 1 1283 ? 137.46745 180.45235 128.70039 1.000 136.22674 1283 GLU A C 1
ATOM 8824 O O . GLU A 1 1283 ? 136.32243 180.38387 128.24041 1.000 135.15415 1283 GLU A O 1
ATOM 8830 N N . LYS A 1 1284 ? 137.80810 179.90227 129.86962 1.000 141.60282 1284 LYS A N 1
ATOM 8831 C CA . LYS A 1 1284 ? 136.79176 179.31684 130.73905 1.000 142.68181 1284 LYS A CA 1
ATOM 8832 C C . LYS A 1 1284 ? 135.86616 180.38766 131.30523 1.000 142.54789 1284 LYS A C 1
ATOM 8833 O O . LYS A 1 1284 ? 134.66547 180.14950 131.48154 1.000 140.98106 1284 LYS A O 1
ATOM 8839 N N . GLU A 1 1285 ? 136.40351 181.56919 131.59137 1.000 144.48889 1285 GLU A N 1
ATOM 8840 C CA . GLU A 1 1285 ? 135.60366 182.68001 132.09321 1.000 144.53774 1285 GLU A CA 1
ATOM 8841 C C . GLU A 1 1285 ? 134.74407 183.28096 130.98480 1.000 144.64156 1285 GLU A C 1
ATOM 8842 O O . GLU A 1 1285 ? 133.60512 182.86408 130.77338 1.000 141.86633 1285 GLU A O 1
#

Nearest PDB structures (foldseek):
  8op4-assembly1_A  TM=1.001E+00  e=0.000E+00  Thermochaetoides thermophila
  8op5-assembly1_A  TM=9.807E-01  e=0.000E+00  Thermochaetoides thermophila
  8op7-assembly1_A  TM=7.500E-01  e=0.000E+00  Thermochaetoides thermophila
  6xmq-assembly1_A  TM=9.321E-01  e=0.000E+00  Saccharomyces cerevisiae S288C
  6xmp-assembly1_A  TM=9.209E-01  e=0.000E+00  Saccharomyces cerevisiae S288C

Organism: Chaetomium thermophilum (strain DSM 1495 / CBS 144.50 / IMI 039719) (NCBI:txid759272)

Secondary structure (DSSP, 8-state):
--SB--TTEEEEEEEEEPPGGG-TTTHHHHHHHHHHHHHHTSTTSIIIII-SHHHHHHHHHHHHHHHHHHHHTTTS-HHHHHHHTEE----TTT--EEEEEESTTS---EEEEPB----EEEETTEEEEEETTTTEEEE---STT-SSPPBTHHHHT--SB--HHHHHHHHHHH--SS---PPP-HHHHHHHHTTSHHHHHHHHHHHHHHHTT-HHHHHHHHHHHHHHHHHHHHHHHHHHHHHHTTSPPP--EEEEETTEEEEE-TTS--TT-EEEE----TT---SSEEEEEESEEEEE-TTTSS--PPEEE--SSSS-TTSBP-TTTGGGTTEE-TT-EEEEEE-----PPPPSS--EEEEEEE-GGGSHHHHHHHHHHTSS--SSSPPHHHHHHHHHHHHHHHHHHHHHHHHHHHTT--HHHHHHHHHHHHHTS--TTGGGHHHHHHHHHHHHHGGGTEEES-GGGTTGGGG-SEEEE-STTTSB-S--EEEEEE-TTTT---B-SS--B--EE-STTS-HHHHHHHHHS---EE-SSS-EES-HHHHHHHHHHT-EE-SSSEEEE----EEEEEEEEEEEEEETTTTEEEEEEEEEEEETTTEEEEEEEEEEEEE-HHHHHHHBSSPPTTHHHHHHHHHHTS-EEEEEEEE-SSSSS---TTTSS---STTTSSSB---EEEEEEPPBPTTHHHHHHHHHTTT-EEEEE-SS-HHHHHHHHHHTTS--S-EEEEE-SS-STTTTTSEEEE-TTS--EEEE-TTSPPPHHHHHHSEEEEEHHHHHHTSSSTTHHHHHHH--EEES--HHHHHHHHHHHHHTT--EEEEE-STTSHHHHTTSSEEEEE-------S--SSSSEEESS--TTHHHHHHHHHHHHHHHHHHHHHHHHHHHHHHHHHHHHHHTTT----HHHHHHHHHHHHHHHHHHH---B-SS--S----SSSSSHHHHHHHHHHHHHHHHHHHHHHHHHHHHS---------HHHHHHHHHHHHHHHHHHHHSS--TTTB--TTTSHHHHHHHHHHHHHHHHHHHT--HHHHHHTT-----HHHHHHHHHHHHHHHHHHHHHHHHHIIIIISPPPPTTTPPPHHHHHHHHHHHHHHHHHH-

Sequence (1123 aa):
APLVDNPQIKSAELLRPLPLYQHAYVWPYVIVWPVFLRVYLTQELYDKYIGAQEWTFVWIISIVTFQTLTWLCTHWSVNLNALFTAKKASSIEDAQLIKVIPVANAGAADICKLVRTNISFLFQKRRFLWYPERKAFSTLEFDIDAEPKPTLSKFQLSRGIESEDELKRLEQHYGTNTFDIPVPTFTELFKEHAVAPFFVFQVFCVGLWLLDEYWYYSLFTLVMLVVFESTVVWQRQRTLTEFRSMSIKPYPIYVYRLGKWTEIQSDKLLPGDLVSVTRTKEDSGVACDMILVEGTAIVNEAMLSGESTPLLKDSIQLRPGDAVLEVDGLDKNSLLWGGTKVLQITHGASGIPPPPDNGAMAVVTKTGFETSQGSLVRTMIYSTERVSANNTEALLFILFLLVFALAASWYVWDEGVRKDRKRSKLLLDCILIITSVVPPELPMELSLAVNTSLSALAKFAIFCTEPFRIPFAGRIDVACFDKTGTLTGEDLVVEGIAGLGLGHTPKEADGAHTRMVSVHDAGMETTLVLATAHALVKLDEGEIVGDPMEKATLNALGWVLGKNDTLTSKPSGILGTVQIKRRFQFSSALKRQSSVATITATEVKTGRKLRGSFVGVKGAPETIMKMLVTVPEHYEETYKYFTRRGSRVLALAYKQLTTEGELGANKINDLKRESVEADLHFAGFLVLQCPLKEDAKQAVRMLNESSHRVVMITGDNPLTAVHVAKEVEIVDRDVLILDAPEHSVYGEESLVWRSVDDKIRIDVDPTKPIDPEILKTKDLCVTGYALNKFKGQVGWKSLLRYTWVYARVSPKQKEDILLGLKDMGYYTLMAGDGTNDVGALKQAHVGVALLNGTQLGDASVAAPFTSKLRNVMAIPNILRQGRCTLVATIQMYKILALNCLISAYSLSVLYLEGIKFGDGQITISGMLMSVCFLSISRARSVEGLSKERPQPNIFNFYIIGSILGQFAVHVATLIYIAQLCDQIEPRTAEFKPSLLNSAVYLLQLIQQISTFAVNYQGRPFRESLSENKGMFYGIVGVTAIAFACSTEMLPELNEAMKLVPFNENFKTIMTTVMIIDFVACYVIEWVLKKLFSDLRARDIAERRPDQLERERVRKEKEAREKE

Radius of gyration: 36.45 Å; Cα contacts (8 Å, |Δi|>4): 2152; chains: 1; bounding box: 56×81×121 Å